Protein AF-A0AAU9CVX6-F1 (afdb_monomer)

Foldseek 3Di:
DADPVLLQVLLVVLLVVLVPDPLNVVLLVVLLVVLLVVLCQQCVLVPLLRPHQLLCQQFQLNSLQQSLLSLLLSLLLVLLVSLLVVQVVVVVCPVCLVVPPDLHALLSNLSSNLSNQLVNSLVSSVVSLVSSLVSQVVDPLGDHDVVSNVCSSPLQRRLSNLLSSLLSLLLCLVVVDSVVSSVVSVVLSCCLQPPVVVVDVLSNQSCFAEDQGQFPFFGGPCVVLSNLSSLLSNLQSQLSSLVSSLRDPDPNYDPVSNVVSNVSSVVSNVVSVVSVVVSVVVVVVLQVLLVQLLVLQVVFVPAQFKFWAAKEKEWEADAPQKIKIKIKTKIFRAGQDWHQKFKKFAAQFKAWPFKDKPNDGWDWDDRHRIIITGDPDTHHHRRMIMMITIIMGHFDFNHDFDFDPLDPTYTYTFGLFDTHLAKGKFAVVSRNDMDGGSDDNPQDFLADDQHFYFYKYKYQHPPQKDKDKDADWDDDPSIIIHGHPFGWSDMIMIIHNWDKDWADDPQAIEIETAHVPLPSDVVLQVVDDSHLLVVLLVVLQVVVCVVLVFHQPGRYAYEHEDAPRHDPPALSSQDGQSYGYAYRCNSSAPLSSLSSQLSVLCVVCVPDDSNVSSSVSSNSSSNSVQCVCPPVVHHHPLCSRDVTWEAEHDPVCSLQRLLVSLCSRCVLPQFDDCVCLVPPQWAGLLLVLLVVLLADFLQRLSVDSVNSVNNSSLSSLLSNFLLLVLCQQQPPVRSSVVVNVVSVVQTSHYDYPVVVQVCCCVPPVDHSVVVSVCNRPPSAFWFKFWDDKAKAWADDPNAIKIKIKTKIFTAFQDKGKKKKWFDDDPDDPDPDDPDDDGPRTDIHMAIDGHQWIKMAMDMDSDDGFKMWMARRNGLAVVRIAIDGPPDDHDDDHPDDGDHGMDTPGGDDDDPPPQKDKDWCPDPQKDKPDQDDPDDPVVVVVVVVPDPDPDQEGGDDLVDFDQGWGKYFDNLFDDGRTRIWIKGFADDQNMKMKGKDFDAAWAKKWKKFKAADDDDPPPPDDDDPDDFKWWWKWWQAPVGIDIAIGGHDPHGIDIDTSGIGTHHGTMTMMMTTSHIPDRMDIHTMMMIGGDD

Nearest PDB structures (foldseek):
  6iff-assembly2_B  TM=6.300E-01  e=2.694E-16  Deinococcus radiodurans R1 = ATCC 13939 = DSM 20539
  6koy-assembly1_A  TM=6.430E-01  e=2.455E-15  Deinococcus radiodurans R1 = ATCC 13939 = DSM 20539
  6ifg-assembly2_B  TM=6.006E-01  e=8.678E-16  Deinococcus radiodurans R1 = ATCC 13939 = DSM 20539
  6a8z-assembly1_A  TM=5.972E-01  e=2.351E-15  Deinococcus radiodurans R1 = ATCC 13939 = DSM 20539
  6kp0-assembly1_A  TM=5.920E-01  e=1.220E-14  Deinococcus radiodurans R1 = ATCC 13939 = DSM 20539

Secondary structure (DSSP, 8-state):
---HHHHHHHHHHHHHHHHH-HHHHHHHHHHHHHHHHHHHHHHTTT-TT--S-HHHHH-TTHHHHHHHHHHHHHHHHHHHHHHHHHHHHHHTTTTTTTTT--S--HHHHHHHHHHHHHHHHHHHHHHHHHHHHHHHHT-TTS---HHHHHHIIIIIIHHHHHHHHHHHHHHHHHH--HHHHHHHHHHHHHHHHHTGGGT-GGG-TT--SEE-PPBTTTB-SSHHHHHHHHHHHHHHHHHHHHHHHHH---TT--HHHHHHHHHHHHHHHHHHHHHHHHHHHHHHHHHHHHHHHHHHHHHTTTSPPEEEEEEEEEEEEETTTEEEEEEEEEEEE-SSS-BSSEEEE--TTEEEEEEEETTEE--EEEETTEEEE--SS-B-TT-EEEEEEEEEE-----S----EEEETTEEE--BS-EEETTEEEE-GGGT-S-EESS---SSS-S------BEEEEEEEPPTT-EEE-SSEEEEETTEEEEE-SS-BS---EEEESEEEEEEE-SS-EEEEEEETT---SGGG-TT--HHHHHHHHHHHHHHHHHHHT----SSEEEEEEE-TTB-SS-HHHHEETTEEEEEGGGTT-GGG-HHHHHHHHHHH-TTS-HHHHHHHHHHHHHHHHHHHHHHTSS--GGGGGTTTTEEEE-SS-TTHHHHHHHHHHHTTS-S--THHHHHH----HHHHHHHHHTTS-HHHHHH-TT-HHHHHHHHHHHHHHHHHHHHHHH-HHHHHHHHHHHHHHTTTEEEEHHHHHHHHHHHH----HHHHHHHHH------EEEEEEEEEEEEETTEEEEEEEEEEEE-SSS-EEEEEEEE-------SS-S----PPPEEEEEEE-TTEEEEEEEEESSPPSEEEEE--SSS-BSSEEEEE--S---S-TT-----EEEEEEE------TTEEEE-TTSTTEEEE---PPPPHHHHHHHTTTS-S--SEE---TTS--SS-EEEE-TTSS-SSB-EEEEE--BSS--EEEEEEEESS-EEEEEEEEEEE----S--S-----PPPEEEEEEEETTEEEEEEEEPPSSEEEEEEEEEEEE-SEEEEEEEEEEESSSSEEE--EEEEE--

InterPro domains:
  IPR033803 Golvesin/Xly, CBD-like [PF25275] (979-1087)

Mean predicted aligned error: 13.07 Å

Solvent-accessible surface area (backbone atoms only — not comparable to full-atom values): 58695 Å² total; per-residue (Å²): 133,84,44,69,69,54,17,52,51,46,13,57,52,47,32,54,53,51,67,67,30,67,67,51,50,53,49,54,50,51,49,45,51,51,53,49,53,49,50,38,54,38,60,15,75,86,38,91,46,48,76,17,43,53,47,48,48,58,30,53,24,36,50,41,42,54,51,42,25,56,46,41,60,53,44,53,56,54,41,50,57,56,43,43,53,65,60,56,70,62,66,79,34,82,90,42,58,82,81,62,70,63,99,60,41,48,57,25,52,50,53,4,49,49,50,16,53,52,53,51,51,52,50,48,52,51,50,49,51,49,56,50,49,46,59,40,56,72,36,92,89,44,66,71,54,67,66,42,45,52,50,28,43,62,64,56,41,44,24,39,54,41,21,52,46,12,47,33,40,32,46,37,62,72,65,73,35,59,70,61,39,49,53,52,54,51,49,49,52,50,42,36,74,76,50,37,49,83,78,37,70,75,55,37,63,48,50,55,54,60,39,82,59,42,29,96,76,70,40,53,91,57,58,66,57,56,50,32,56,36,42,27,40,36,28,40,8,55,17,26,44,27,40,30,42,50,62,59,92,59,99,56,65,57,69,68,60,35,51,49,26,46,54,51,18,51,52,28,40,48,49,14,51,49,29,45,48,51,52,56,48,54,54,48,49,34,53,47,47,31,49,51,50,46,50,50,10,60,76,38,65,85,54,63,46,53,40,43,56,35,39,39,37,40,39,34,52,40,78,89,26,28,41,39,36,46,36,40,36,35,37,28,28,70,25,98,52,70,30,55,50,51,48,24,25,33,30,63,46,43,44,76,77,47,49,30,43,84,91,38,81,53,61,69,49,78,55,74,40,35,38,37,34,44,54,100,62,59,39,43,52,75,36,71,48,50,39,36,41,31,34,36,38,43,81,63,70,46,63,89,74,56,72,41,72,78,45,104,70,31,20,32,70,37,45,82,69,44,63,42,67,72,32,34,43,45,45,58,90,57,22,82,57,81,40,66,39,54,57,84,37,99,80,66,65,58,55,72,88,77,39,44,19,40,51,38,42,36,40,31,58,48,92,86,45,43,76,48,59,57,54,54,79,48,78,54,97,74,36,36,36,27,40,46,97,61,35,32,59,65,69,46,42,39,35,27,51,54,44,80,48,74,32,71,52,97,77,40,33,44,34,39,38,37,46,74,90,58,80,85,56,65,87,70,42,77,78,57,53,62,61,63,52,31,58,51,52,48,57,49,46,52,56,45,24,70,73,48,77,40,65,75,80,60,66,44,40,35,39,35,59,37,53,64,42,56,48,83,89,46,38,74,72,36,45,50,60,50,34,39,51,40,34,40,74,32,34,88,38,83,63,54,46,53,68,22,46,52,38,54,50,45,71,73,45,74,85,60,53,73,56,57,50,35,51,52,44,50,49,54,37,55,50,37,65,62,46,57,22,55,76,72,74,59,41,54,75,60,39,54,50,34,71,48,32,39,44,54,43,34,90,90,51,20,50,47,37,56,11,48,54,39,21,54,75,37,65,80,49,80,70,76,72,69,60,53,53,76,77,62,19,45,71,51,67,62,38,54,38,29,60,48,42,70,78,36,27,51,55,58,46,68,69,34,78,89,45,57,89,47,49,67,50,39,40,30,52,52,24,40,51,53,54,41,49,51,23,50,74,65,33,58,74,57,35,51,56,50,51,50,50,58,52,63,77,34,56,44,33,74,46,50,49,70,58,52,48,55,46,36,34,73,78,71,66,46,79,58,65,71,56,56,54,46,62,35,65,46,66,66,57,15,32,57,34,80,76,49,76,48,42,38,43,39,71,56,95,91,42,68,35,30,33,43,39,37,31,40,28,22,73,27,78,32,57,35,51,37,35,41,34,45,32,55,79,88,78,71,96,63,95,78,70,101,74,71,88,73,78,77,52,56,62,48,53,45,83,45,55,33,37,24,23,36,36,40,28,47,72,33,77,61,72,61,49,34,39,36,40,25,37,64,70,21,61,27,31,52,28,64,40,77,45,76,60,87,74,76,68,61,67,67,79,80,68,82,86,61,77,50,79,45,81,75,46,63,54,71,83,83,84,55,86,70,54,49,72,45,41,61,87,37,90,40,36,52,73,50,70,78,82,74,86,74,52,74,74,56,51,63,53,56,64,74,77,49,90,88,81,63,83,59,41,32,65,40,85,94,64,58,45,96,39,80,42,38,23,61,37,81,61,40,55,65,68,40,52,11,39,28,33,34,28,43,54,52,90,43,79,35,38,41,36,42,43,46,77,38,91,62,62,46,44,28,38,33,30,39,43,35,74,27,80,78,79,78,88,70,85,71,76,89,67,84,79,73,82,37,31,44,35,35,36,44,43,42,73,93,48,71,50,82,38,79,43,79,54,45,91,60,43,50,48,80,40,79,69,49,73,43,53,37,60,61,38,82,38,42,39,35,40,36,25,32,46,73,30,92,54,39,73,49,35,32,42,35,38,33,68,57,132

Sequence (1091 aa):
MLSLRNILTISKYEFRVLYRGWFFRIFSLLVLIICTINSLGMTGVFDNSGNGYWPMIAMSGAVPYFSITLLNMIEVVMTVFLASDFLKRDKKLDTTVVIYARPMSNGDYVLGKLLSIVSLFSLFNLLALTVIGAIVGFNPYLTLDVRDYLISFFIFGIPPLLFVTGLSFVVMSMLKNQALTFVVLLAYGAVSVFYLYDFHPILDFTAFWHANMPSEIVGFIEFDKMLWMRAPYLSAGISFVLFTVALIDRPWQSRPLRMFCLTTGILGLGFGGFSAWKVLEGEKETKRLAKEIGQLKEQYADAPELSMSQCDLKLSQKAGGTIDVDAGLKLKNISGEVADTLVMRLNPALNIDSLWAKKQNVTFTRKGHLLLIVPEKPLSPEQSIIVKIRYSGGLADYGNHKTQDIWDMAKMERGRVFLKDNYALLLPKVNWYPQPGAGYSEFGGFGKERNFTWFTLNVTPLSGLTPISQGEMTEKDGVYKFVHEDPLPVISLAIGDYEMKSVKTEDLEYRLAVFKGHDTFTHYFDSLDSKAVGEKFDEVREKFE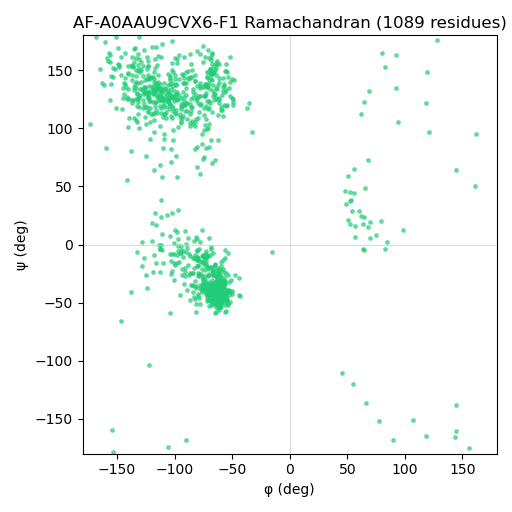SSSDRIYPYARFNLVEVPIQLSDREPEAAMQPEMFYYREKGAAYYFANIRSRFYWTKNRNKSQSPKDRQLDVLNQVAHSLVRWNDWNGRETIFKNYYSFSNYLKSDEWSFMDMAMESYLKNGKKAGGSDRHRWWGGGLSKEDRVNMALQHKSMAQIMEDTAQHGLLRDLVAAKGGYLFGLVSYKMGEERFENYLDSVLDENLFRQFDLEELKATLVKEEGIDIEPYLQALLDAKQLPAFELRNYEVFRFKEDDATRFQLVLTIANKENATGLVTVELGGHRRGRGRGGRGGGNDEPISKAFEILGNRMVRIGIVSDEKFSNVSINALISQNLPAKRLVNLDGKPDKRNSWKAFEGLEELGPYKPLDKHGELIVDNEDEGFHVEADSVSRGVLKAWVDDRQVKLDDKYSGLRIWSLPNRWRAFVNNDCYGNIVRSAEYTRPGYGEKRAVWEQDIPEEGYYEVFAFCHSVKKWWRRNKPKKREKETQTYAVGHSEGSDDVEVDMPKHGSEWRSLGVFYFEKGKAKVTLTNRTTANYVVADAIKWIKSD

Radius of gyration: 35.14 Å; Cα contacts (8 Å, |Δi|>4): 2063; chains: 1; bounding box: 115×66×96 Å

Structure (mmCIF, N/CA/C/O backbone):
data_AF-A0AAU9CVX6-F1
#
_entry.id   AF-A0AAU9CVX6-F1
#
loop_
_atom_site.group_PDB
_atom_site.id
_atom_site.type_symbol
_atom_site.label_atom_id
_atom_site.label_alt_id
_atom_site.label_comp_id
_atom_site.label_asym_id
_atom_site.label_entity_id
_atom_site.label_seq_id
_atom_site.pdbx_PDB_ins_code
_atom_site.Cartn_x
_atom_site.Cartn_y
_atom_site.Cartn_z
_atom_site.occupancy
_atom_site.B_iso_or_equiv
_atom_site.auth_seq_id
_atom_site.auth_comp_id
_atom_site.auth_asym_id
_atom_site.auth_atom_id
_atom_site.pdbx_PDB_model_num
ATOM 1 N N . MET A 1 1 ? 60.207 4.052 -9.687 1.00 63.53 1 MET A N 1
ATOM 2 C CA . MET A 1 1 ? 59.397 4.781 -8.688 1.00 63.53 1 MET A CA 1
ATOM 3 C C . MET A 1 1 ? 58.388 5.634 -9.434 1.00 63.53 1 MET A C 1
ATOM 5 O O . MET A 1 1 ? 58.735 6.107 -10.510 1.00 63.53 1 MET A O 1
ATOM 9 N N . LEU A 1 2 ? 57.166 5.772 -8.913 1.00 76.75 2 LEU A N 1
ATOM 10 C CA . LEU A 1 2 ? 56.167 6.681 -9.484 1.00 76.75 2 LEU A CA 1
ATOM 11 C C . LEU A 1 2 ? 56.602 8.128 -9.235 1.00 76.75 2 LEU A C 1
ATOM 13 O O . LEU A 1 2 ? 57.073 8.455 -8.147 1.00 76.75 2 LEU A O 1
ATOM 17 N N . SER A 1 3 ? 56.448 8.987 -10.234 1.00 85.31 3 SER A N 1
ATOM 18 C CA . SER A 1 3 ? 56.755 10.410 -10.147 1.00 85.31 3 SER A CA 1
ATOM 19 C C . SER A 1 3 ? 55.459 11.205 -10.170 1.00 85.31 3 SER A C 1
ATOM 21 O O . SER A 1 3 ? 54.808 11.335 -11.210 1.00 85.31 3 SER A O 1
ATOM 23 N N . LEU A 1 4 ? 55.110 11.805 -9.028 1.00 85.75 4 LEU A N 1
ATOM 24 C CA . LEU A 1 4 ? 53.939 12.679 -8.914 1.00 85.75 4 LEU A CA 1
ATOM 25 C C . LEU A 1 4 ? 53.998 13.828 -9.933 1.00 85.75 4 LEU A C 1
ATOM 27 O O . LEU A 1 4 ? 52.994 14.163 -10.559 1.00 85.75 4 LEU A O 1
ATOM 31 N N . ARG A 1 5 ? 55.196 14.380 -10.172 1.00 88.06 5 ARG A N 1
ATOM 32 C CA . ARG A 1 5 ? 55.419 15.414 -11.191 1.00 88.06 5 ARG A CA 1
ATOM 33 C C . ARG A 1 5 ? 55.059 14.912 -12.590 1.00 88.06 5 ARG A C 1
ATOM 35 O O . ARG A 1 5 ? 54.410 15.648 -13.333 1.00 88.06 5 ARG A O 1
ATOM 42 N N . ASN A 1 6 ? 55.442 13.684 -12.948 1.00 86.81 6 ASN A N 1
ATOM 43 C CA . ASN A 1 6 ? 55.115 13.100 -14.252 1.00 86.81 6 ASN A CA 1
ATOM 44 C C . ASN A 1 6 ? 53.607 12.854 -14.380 1.00 86.81 6 ASN A C 1
ATOM 46 O O . ASN A 1 6 ? 53.018 13.278 -15.372 1.00 86.81 6 ASN A O 1
ATOM 50 N N . ILE A 1 7 ? 52.977 12.260 -13.360 1.00 88.31 7 ILE A N 1
ATOM 51 C CA . ILE A 1 7 ? 51.528 11.995 -13.313 1.00 88.31 7 ILE A CA 1
ATOM 52 C C . ILE A 1 7 ? 50.727 13.288 -13.508 1.00 88.31 7 ILE A C 1
ATOM 54 O O . ILE A 1 7 ? 49.878 13.361 -14.396 1.00 88.31 7 ILE A O 1
ATOM 58 N N . LEU A 1 8 ? 51.028 14.334 -12.731 1.00 90.00 8 LEU A N 1
ATOM 59 C CA . LEU A 1 8 ? 50.338 15.626 -12.820 1.00 90.00 8 LEU A CA 1
ATOM 60 C C . LEU A 1 8 ? 50.590 16.326 -14.159 1.00 90.00 8 LEU A C 1
ATOM 62 O O . LEU A 1 8 ? 49.686 16.951 -14.711 1.00 90.00 8 LEU A O 1
ATOM 66 N N . THR A 1 9 ? 51.802 16.205 -14.710 1.00 89.31 9 THR A N 1
ATOM 67 C CA . THR A 1 9 ? 52.133 16.777 -16.022 1.00 89.31 9 THR A CA 1
ATOM 68 C C . THR A 1 9 ? 51.326 16.098 -17.127 1.00 89.31 9 THR A C 1
ATOM 70 O O . THR A 1 9 ? 50.695 16.786 -17.927 1.00 89.31 9 THR A O 1
ATOM 73 N N . ILE A 1 10 ? 51.297 14.761 -17.149 1.00 87.75 10 ILE A N 1
ATOM 74 C CA . ILE A 1 10 ? 50.514 13.972 -18.110 1.00 87.75 10 ILE A CA 1
ATOM 75 C C . ILE A 1 10 ? 49.033 14.313 -17.971 1.00 87.75 10 ILE A C 1
ATOM 77 O O . ILE A 1 10 ? 48.402 14.660 -18.967 1.00 87.75 10 ILE A O 1
ATOM 81 N N . SER A 1 11 ? 48.519 14.312 -16.738 1.00 91.25 11 SER A N 1
ATOM 82 C CA . SER A 1 11 ? 47.129 14.660 -16.451 1.00 91.25 11 SER A CA 1
ATOM 83 C C . SER A 1 11 ? 46.766 16.040 -16.997 1.00 91.25 11 SER A C 1
ATOM 85 O O . SER A 1 11 ? 45.792 16.182 -17.729 1.00 91.25 11 SER A O 1
ATOM 87 N N . LYS A 1 12 ? 47.600 17.058 -16.751 1.00 91.50 12 LYS A N 1
ATOM 88 C CA . LYS A 1 12 ? 47.372 18.429 -17.229 1.00 91.50 12 LYS A CA 1
ATOM 89 C C . LYS A 1 12 ? 47.331 18.533 -18.756 1.00 91.50 12 LYS A C 1
ATOM 91 O O . LYS A 1 12 ? 46.525 19.299 -19.290 1.00 91.50 12 LYS A O 1
ATOM 96 N N . TYR A 1 13 ? 48.206 17.819 -19.465 1.00 89.44 13 TYR A N 1
ATOM 97 C CA . TYR A 1 13 ? 48.207 17.827 -20.930 1.00 89.44 13 TYR A CA 1
ATOM 98 C C . TYR A 1 13 ? 47.004 17.077 -21.498 1.00 89.44 13 TYR A C 1
ATOM 100 O O . TYR A 1 13 ? 46.309 17.625 -22.352 1.00 89.44 13 TYR A O 1
ATOM 108 N N . GLU A 1 14 ? 46.720 15.878 -20.996 1.00 87.75 14 GLU A N 1
ATOM 109 C CA . GLU A 1 14 ? 45.597 15.061 -21.464 1.00 87.75 14 GLU A CA 1
ATOM 110 C C . GLU A 1 14 ? 44.253 15.711 -21.148 1.00 87.75 14 GLU A C 1
ATOM 112 O O . GLU A 1 14 ? 43.399 15.813 -22.025 1.00 87.75 14 GLU A O 1
ATOM 117 N N . PHE A 1 15 ? 44.104 16.301 -19.961 1.00 90.19 15 PHE A N 1
ATOM 118 C CA . PHE A 1 15 ? 42.931 17.089 -19.594 1.00 90.19 15 PHE A CA 1
ATOM 119 C C . PHE A 1 15 ? 42.669 18.201 -20.617 1.00 90.19 15 PHE A C 1
ATOM 121 O O . PHE A 1 15 ? 41.553 18.350 -21.107 1.00 90.19 15 PHE A O 1
ATOM 128 N N . ARG A 1 16 ? 43.704 18.968 -20.998 1.00 89.38 16 ARG A N 1
ATOM 129 C CA . ARG A 1 16 ? 43.570 20.038 -22.004 1.00 89.38 16 ARG A CA 1
ATOM 130 C C . ARG A 1 16 ? 43.191 19.496 -23.377 1.00 89.38 16 ARG A C 1
ATOM 132 O O . ARG A 1 16 ? 42.455 20.167 -24.096 1.00 89.38 16 ARG A O 1
ATOM 139 N N . VAL A 1 17 ? 43.709 18.332 -23.755 1.00 87.06 17 VAL A N 1
ATOM 140 C CA . VAL A 1 17 ? 43.406 17.690 -25.038 1.00 87.06 17 VAL A CA 1
ATOM 141 C C . VAL A 1 17 ? 41.956 17.211 -25.071 1.00 87.06 17 VAL A C 1
ATOM 143 O O . VAL A 1 17 ? 41.240 17.538 -26.016 1.00 87.06 17 VAL A O 1
ATOM 146 N N . LEU A 1 18 ? 41.505 16.506 -24.032 1.00 86.62 18 LEU A N 1
ATOM 147 C CA . LEU A 1 18 ? 40.127 16.030 -23.896 1.00 86.62 18 LEU A CA 1
ATOM 148 C C . LEU A 1 18 ? 39.142 17.206 -23.847 1.00 86.62 18 LEU A C 1
ATOM 150 O O . LEU A 1 18 ? 38.198 17.250 -24.632 1.00 86.62 18 LEU A O 1
ATOM 154 N N . TYR A 1 19 ? 39.428 18.221 -23.026 1.00 86.81 19 TYR A N 1
ATOM 155 C CA . TYR A 1 19 ? 38.614 19.433 -22.905 1.00 86.81 19 TYR A CA 1
ATOM 156 C C . TYR A 1 19 ? 38.515 20.239 -24.213 1.00 86.81 19 TYR A C 1
ATOM 158 O O . TYR A 1 19 ? 37.513 20.909 -24.466 1.00 86.81 19 TYR A O 1
ATOM 166 N N . ARG A 1 20 ? 39.554 20.215 -25.062 1.00 88.31 20 ARG A N 1
ATOM 167 C CA . ARG A 1 20 ? 39.544 20.869 -26.386 1.00 88.31 20 ARG A CA 1
ATOM 168 C C . ARG A 1 20 ? 38.849 20.042 -27.468 1.00 88.31 20 ARG A C 1
ATOM 170 O O . ARG A 1 20 ? 38.568 20.588 -28.532 1.00 88.31 20 ARG A O 1
ATOM 177 N N . GLY A 1 21 ? 38.569 18.765 -27.215 1.00 86.50 21 GLY A N 1
ATOM 178 C CA . GLY A 1 21 ? 37.898 17.888 -28.164 1.00 86.50 21 GLY A CA 1
ATOM 179 C C . GLY A 1 21 ? 36.467 18.345 -28.451 1.00 86.50 21 GLY A C 1
ATOM 180 O O . GLY A 1 21 ? 35.675 18.540 -27.530 1.00 86.50 21 GLY A O 1
ATOM 181 N N . TRP A 1 22 ? 36.118 18.467 -29.735 1.00 84.88 22 TRP A N 1
ATOM 182 C CA . TRP A 1 22 ? 34.755 18.803 -30.167 1.00 84.88 22 TRP A CA 1
ATOM 183 C C . TRP A 1 22 ? 33.716 17.815 -29.641 1.00 84.88 22 TRP A C 1
ATOM 185 O O . TRP A 1 22 ? 32.653 18.242 -29.207 1.00 84.88 22 TRP A O 1
ATOM 195 N N . PHE A 1 23 ? 34.052 16.521 -29.606 1.00 84.31 23 PHE A N 1
ATOM 196 C CA . PHE A 1 23 ? 33.192 15.487 -29.032 1.00 84.31 23 PHE A CA 1
ATOM 197 C C . PHE A 1 23 ? 32.815 15.816 -27.581 1.00 84.31 23 PHE A C 1
ATOM 199 O O . PHE A 1 23 ? 31.638 15.990 -27.292 1.00 84.31 23 PHE A O 1
ATOM 206 N N . PHE A 1 24 ? 33.797 16.004 -26.690 1.00 86.56 24 PHE A N 1
ATOM 207 C CA . PHE A 1 24 ? 33.518 16.326 -25.288 1.00 86.56 24 PHE A CA 1
ATOM 208 C C . PHE A 1 24 ? 32.727 17.632 -25.151 1.00 86.56 24 PHE A C 1
ATOM 210 O O . PHE A 1 24 ? 31.734 17.666 -24.445 1.00 86.56 24 PHE A O 1
ATOM 217 N N . ARG A 1 25 ? 33.100 18.704 -25.861 1.00 88.88 25 ARG A N 1
ATOM 218 C CA . ARG A 1 25 ? 32.401 19.998 -25.748 1.00 88.88 25 ARG A CA 1
ATOM 219 C C . ARG A 1 25 ? 30.940 19.938 -26.187 1.00 88.88 25 ARG A C 1
ATOM 221 O O . ARG A 1 25 ? 30.088 20.479 -25.490 1.00 88.88 25 ARG A O 1
ATOM 228 N N . ILE A 1 26 ? 30.659 19.304 -27.327 1.00 88.81 26 ILE A N 1
ATOM 229 C CA . ILE A 1 26 ? 29.296 19.187 -27.862 1.00 88.81 26 ILE A CA 1
ATOM 230 C C . ILE A 1 26 ? 28.453 18.301 -26.946 1.00 88.81 26 ILE A C 1
ATOM 232 O O . ILE A 1 26 ? 27.349 18.694 -26.580 1.00 88.81 26 ILE A O 1
ATOM 236 N N . PHE A 1 27 ? 28.979 17.141 -26.540 1.00 86.75 27 PHE A N 1
ATOM 237 C CA . PHE A 1 27 ? 28.255 16.229 -25.658 1.00 86.75 27 PHE A CA 1
ATOM 238 C C . PHE A 1 27 ? 28.036 16.834 -24.272 1.00 86.75 27 PHE A C 1
ATOM 240 O O . PHE A 1 27 ? 26.902 16.858 -23.817 1.00 86.75 27 PHE A O 1
ATOM 247 N N . SER A 1 28 ? 29.058 17.402 -23.631 1.00 89.00 28 SER A N 1
ATOM 248 C CA . SER A 1 28 ? 28.912 18.039 -22.317 1.00 89.00 28 SER A CA 1
ATOM 249 C C . SER A 1 28 ? 27.938 19.219 -22.353 1.00 89.00 28 SER A C 1
ATOM 251 O O . SER A 1 28 ? 27.161 19.386 -21.419 1.00 89.00 28 SER A O 1
ATOM 253 N N . LEU A 1 29 ? 27.912 20.009 -23.436 1.00 90.88 29 LEU A N 1
ATOM 254 C CA . LEU A 1 29 ? 26.910 21.065 -23.614 1.00 90.88 29 LEU A CA 1
ATOM 255 C C . LEU A 1 29 ? 25.497 20.486 -23.768 1.00 90.88 29 LEU A C 1
ATOM 257 O O . LEU A 1 29 ? 24.576 20.958 -23.110 1.00 90.88 29 LEU A O 1
ATOM 261 N N . LEU A 1 30 ? 25.324 19.460 -24.606 1.00 90.25 30 LEU A N 1
ATOM 262 C CA . LEU A 1 30 ? 24.041 18.780 -24.795 1.00 90.25 30 LEU A CA 1
ATOM 263 C C . LEU A 1 30 ? 23.529 18.185 -23.476 1.00 90.25 30 LEU A C 1
ATOM 265 O O . LEU A 1 30 ? 22.370 18.382 -23.127 1.00 90.25 30 LEU A O 1
ATOM 269 N N . VAL A 1 31 ? 24.393 17.494 -22.732 1.00 89.62 31 VAL A N 1
ATOM 270 C CA . VAL A 1 31 ? 24.065 16.889 -21.436 1.00 89.62 31 VAL A CA 1
ATOM 271 C C . VAL A 1 31 ? 23.696 17.955 -20.423 1.00 89.62 31 VAL A C 1
ATOM 273 O O . VAL A 1 31 ? 22.668 17.823 -19.768 1.00 89.62 31 VAL A O 1
ATOM 276 N N . LEU A 1 32 ? 24.469 19.041 -20.341 1.00 91.44 32 LEU A N 1
ATOM 277 C CA . LEU A 1 32 ? 24.143 20.155 -19.461 1.00 91.44 32 LEU A CA 1
ATOM 278 C C . LEU A 1 32 ? 22.769 20.741 -19.811 1.00 91.44 32 LEU A C 1
ATOM 280 O O . LEU A 1 32 ? 21.951 20.909 -18.919 1.00 91.44 32 LEU A O 1
ATOM 284 N N . ILE A 1 33 ? 22.468 20.957 -21.098 1.00 90.81 33 ILE A N 1
ATOM 285 C CA . ILE A 1 33 ? 21.148 21.424 -21.552 1.00 90.81 33 ILE A CA 1
ATOM 286 C C . ILE A 1 33 ? 20.044 20.438 -21.152 1.00 90.81 33 ILE A C 1
ATOM 288 O O . ILE A 1 33 ? 19.022 20.867 -20.623 1.00 90.81 33 ILE A O 1
ATOM 292 N N . ILE A 1 34 ? 20.233 19.133 -21.371 1.00 87.88 34 ILE A N 1
ATOM 293 C CA . ILE A 1 34 ? 19.244 18.103 -21.019 1.00 87.88 34 ILE A CA 1
ATOM 294 C C . ILE A 1 34 ? 18.996 18.088 -19.508 1.00 87.88 34 ILE A C 1
ATOM 296 O O . ILE A 1 34 ? 17.842 18.155 -19.090 1.00 87.88 34 ILE A O 1
ATOM 300 N N . CYS A 1 35 ? 20.050 18.049 -18.690 1.00 86.69 35 CYS A N 1
ATOM 301 C CA . CYS A 1 35 ? 19.950 18.068 -17.230 1.00 86.69 35 CYS A CA 1
ATOM 302 C C . CYS A 1 35 ? 19.308 19.364 -16.724 1.00 86.69 35 CYS A C 1
ATOM 304 O O . CYS A 1 35 ? 18.447 19.323 -15.851 1.00 86.69 35 CYS A O 1
ATOM 306 N N . THR A 1 36 ? 19.667 20.512 -17.302 1.00 88.38 36 THR A N 1
ATOM 307 C CA . THR A 1 36 ? 19.084 21.812 -16.963 1.00 88.38 36 THR A CA 1
ATOM 308 C C . THR A 1 36 ? 17.601 21.879 -17.332 1.00 88.38 36 THR A C 1
ATOM 310 O O . THR A 1 36 ? 16.793 22.243 -16.485 1.00 88.38 36 THR A O 1
ATOM 313 N N . ILE A 1 37 ? 17.203 21.481 -18.547 1.00 86.12 37 ILE A N 1
ATOM 314 C CA . ILE A 1 37 ? 15.789 21.444 -18.964 1.00 86.12 37 ILE A CA 1
ATOM 315 C C . ILE A 1 37 ? 14.995 20.469 -18.092 1.00 86.12 37 ILE A C 1
ATOM 317 O O . ILE A 1 37 ? 13.891 20.793 -17.659 1.00 86.12 37 ILE A O 1
ATOM 321 N N . ASN A 1 38 ? 15.553 19.288 -17.820 1.00 83.06 38 ASN A N 1
ATOM 322 C CA . ASN A 1 38 ? 14.924 18.290 -16.968 1.00 83.06 38 ASN A CA 1
ATOM 323 C C . ASN A 1 38 ? 14.727 18.827 -15.541 1.00 83.06 38 ASN A C 1
ATOM 325 O O . ASN A 1 38 ? 13.607 18.790 -15.040 1.00 83.06 38 ASN A O 1
ATOM 329 N N . SER A 1 39 ? 15.759 19.432 -14.945 1.00 83.69 39 SER A N 1
ATOM 330 C CA . SER A 1 39 ? 15.686 20.075 -13.629 1.00 83.69 39 SER A CA 1
ATOM 331 C C . SER A 1 39 ? 14.660 21.213 -13.595 1.00 83.69 39 SER A C 1
ATOM 333 O O . SER A 1 39 ? 13.842 21.272 -12.678 1.00 83.69 39 SER A O 1
ATOM 335 N N . LEU A 1 40 ? 14.621 22.073 -14.618 1.00 83.06 40 LEU A N 1
ATOM 336 C CA . LEU A 1 40 ? 13.646 23.165 -14.730 1.00 83.06 40 LEU A CA 1
ATOM 337 C C . LEU A 1 40 ? 12.207 22.647 -14.869 1.00 83.06 40 LEU A C 1
ATOM 339 O O . LEU A 1 40 ? 11.287 23.223 -14.289 1.00 83.06 40 LEU A O 1
ATOM 343 N N . GLY A 1 41 ? 12.012 21.545 -15.599 1.00 78.50 41 GLY A N 1
ATOM 344 C CA . GLY A 1 41 ? 10.726 20.858 -15.706 1.00 78.50 41 GLY A CA 1
ATOM 345 C C . GLY A 1 41 ? 10.294 20.209 -14.389 1.00 78.50 41 GLY A C 1
ATOM 346 O O . GLY A 1 41 ? 9.147 20.364 -13.979 1.00 78.50 41 GLY A O 1
ATOM 347 N N . MET A 1 42 ? 11.214 19.538 -13.690 1.00 76.50 42 MET A N 1
ATOM 348 C CA . MET A 1 42 ? 10.949 18.905 -12.393 1.00 76.50 42 MET A CA 1
ATOM 349 C C . MET A 1 42 ? 10.599 19.922 -11.309 1.00 76.50 42 MET A C 1
ATOM 351 O O . MET A 1 42 ? 9.631 19.733 -10.580 1.00 76.50 42 MET A O 1
ATOM 355 N N . THR A 1 43 ? 11.358 21.013 -11.229 1.00 73.56 43 THR A N 1
ATOM 356 C CA . THR A 1 43 ? 11.170 22.083 -10.235 1.00 73.56 43 THR A CA 1
ATOM 357 C C . THR A 1 43 ? 10.041 23.049 -10.596 1.00 73.56 43 THR A C 1
ATOM 359 O O . THR A 1 43 ? 9.622 23.849 -9.760 1.00 73.56 43 THR A O 1
ATOM 362 N N . GLY A 1 44 ? 9.527 22.991 -11.830 1.00 71.56 44 GLY A N 1
ATOM 363 C CA . GLY A 1 44 ? 8.457 23.866 -12.304 1.00 71.56 44 GLY A CA 1
ATOM 364 C C . GLY A 1 44 ? 8.852 25.345 -12.357 1.00 71.56 44 GLY A C 1
ATOM 365 O O . GLY A 1 44 ? 7.977 26.200 -12.301 1.00 71.56 44 GLY A O 1
ATOM 366 N N . VAL A 1 45 ? 10.146 25.671 -12.456 1.00 67.81 45 VAL A N 1
ATOM 367 C CA . VAL A 1 45 ? 10.660 27.056 -12.373 1.00 67.81 45 VAL A CA 1
ATOM 368 C C . VAL A 1 45 ? 10.097 27.970 -13.469 1.00 67.81 45 VAL A C 1
ATOM 370 O O . VAL A 1 45 ? 9.894 29.157 -13.230 1.00 67.81 45 VAL A O 1
ATOM 373 N N . PHE A 1 46 ? 9.784 27.432 -14.651 1.00 57.88 46 PHE A N 1
ATOM 374 C CA . PHE A 1 46 ? 9.151 28.200 -15.735 1.00 57.88 46 PHE A CA 1
ATOM 375 C C . PHE A 1 46 ? 7.626 28.232 -15.678 1.00 57.88 46 PHE A C 1
ATOM 377 O O . PHE A 1 46 ? 7.000 28.948 -16.461 1.00 57.88 46 PHE A O 1
ATOM 384 N N . ASP A 1 47 ? 7.022 27.456 -14.783 1.00 59.59 47 ASP A N 1
ATOM 385 C CA . ASP A 1 47 ? 5.581 27.369 -14.670 1.00 59.59 47 ASP A CA 1
ATOM 386 C C . ASP A 1 47 ? 5.123 27.975 -13.342 1.00 59.59 47 ASP A C 1
ATOM 388 O O . ASP A 1 47 ? 5.164 27.352 -12.279 1.00 59.59 47 ASP A O 1
ATOM 392 N N . ASN A 1 48 ? 4.601 29.204 -13.415 1.00 61.12 48 ASN A N 1
ATOM 393 C CA . ASN A 1 48 ? 3.929 29.848 -12.284 1.00 61.12 48 ASN A CA 1
ATOM 394 C C . ASN A 1 48 ? 2.761 29.004 -11.735 1.00 61.12 48 ASN A C 1
ATOM 396 O O . ASN A 1 48 ? 2.261 29.315 -10.653 1.00 61.12 48 ASN A O 1
ATOM 400 N N . SER A 1 49 ? 2.341 27.946 -12.446 1.00 61.72 49 SER A N 1
ATOM 401 C CA . SER A 1 49 ? 1.337 26.990 -11.996 1.00 61.72 49 SER A CA 1
ATOM 402 C C . SER A 1 49 ? 1.747 26.053 -10.874 1.00 61.72 49 SER A C 1
ATOM 404 O O . SER A 1 49 ? 0.888 25.343 -10.352 1.00 61.72 49 SER A O 1
ATOM 406 N N . GLY A 1 50 ? 3.029 26.011 -10.498 1.00 60.00 50 GLY A N 1
ATOM 407 C CA . GLY A 1 50 ? 3.506 25.060 -9.494 1.00 60.00 50 GLY A CA 1
ATOM 408 C C . GLY A 1 50 ? 3.354 23.593 -9.926 1.00 60.00 50 GLY A C 1
ATOM 409 O O . GLY A 1 50 ? 3.402 22.714 -9.072 1.00 60.00 50 GLY A O 1
ATOM 410 N N . ASN A 1 51 ? 3.175 23.321 -11.227 1.00 64.19 51 ASN A N 1
ATOM 411 C CA . ASN A 1 51 ? 3.066 21.981 -11.827 1.00 64.19 51 ASN A CA 1
ATOM 412 C C . ASN A 1 51 ? 4.366 21.169 -11.825 1.00 64.19 51 ASN A C 1
ATOM 414 O O . ASN A 1 51 ? 4.409 20.090 -12.423 1.00 64.19 51 ASN A O 1
ATOM 418 N N . GLY A 1 52 ? 5.427 21.670 -11.194 1.00 66.62 52 GLY A N 1
ATOM 419 C CA . GLY A 1 52 ? 6.603 20.852 -10.973 1.00 66.62 52 GLY A CA 1
ATOM 420 C C . GLY A 1 52 ? 6.223 19.569 -10.233 1.00 66.62 52 GLY A C 1
ATOM 421 O O . GLY A 1 52 ? 5.183 19.467 -9.568 1.00 66.62 52 GLY A O 1
ATOM 422 N N . TYR A 1 53 ? 7.044 18.547 -10.408 1.00 75.00 53 TYR A N 1
ATOM 423 C CA . TYR A 1 53 ? 6.746 17.236 -9.877 1.00 75.00 53 TYR A CA 1
ATOM 424 C C . TYR A 1 53 ? 6.900 17.257 -8.358 1.00 75.00 53 TYR A C 1
ATOM 426 O O . TYR A 1 53 ? 8.017 17.193 -7.850 1.00 75.00 53 TYR A O 1
ATOM 434 N N . TRP A 1 54 ? 5.770 17.386 -7.647 1.00 76.56 54 TRP A N 1
ATOM 435 C CA . TRP A 1 54 ? 5.732 17.651 -6.202 1.00 76.56 54 TRP A CA 1
ATOM 436 C C . TRP A 1 54 ? 6.732 16.830 -5.391 1.00 76.56 54 TRP A C 1
ATOM 438 O O . TRP A 1 54 ? 7.430 17.420 -4.578 1.00 76.56 54 TRP A O 1
ATOM 448 N N . PRO A 1 55 ? 6.907 15.521 -5.624 1.00 73.69 55 PRO A N 1
ATOM 449 C CA . PRO A 1 55 ? 7.745 14.748 -4.715 1.00 73.69 55 PRO A CA 1
ATOM 450 C C . PRO A 1 55 ? 9.247 14.929 -4.988 1.00 73.69 55 PRO A C 1
ATOM 452 O O . PRO A 1 55 ? 10.050 14.697 -4.093 1.00 73.69 55 PRO A O 1
ATOM 455 N N . MET A 1 56 ? 9.630 15.429 -6.173 1.00 76.19 56 MET A N 1
ATOM 456 C CA . MET A 1 56 ? 10.993 15.926 -6.428 1.00 76.19 56 MET A CA 1
ATOM 457 C C . MET A 1 56 ? 11.229 17.304 -5.804 1.00 76.19 56 MET A C 1
ATOM 459 O O . MET A 1 56 ? 12.361 17.645 -5.497 1.00 76.19 56 MET A O 1
ATOM 463 N N . ILE A 1 57 ? 10.173 18.105 -5.651 1.00 76.75 57 ILE A N 1
ATOM 464 C CA . ILE A 1 57 ? 10.225 19.441 -5.044 1.00 76.75 57 ILE A CA 1
ATOM 465 C C . ILE A 1 57 ? 10.253 19.357 -3.520 1.00 76.75 57 ILE A C 1
ATOM 467 O O . ILE A 1 57 ? 11.005 20.077 -2.875 1.00 76.75 57 ILE A O 1
ATOM 471 N N . ALA A 1 58 ? 9.409 18.499 -2.955 1.00 77.94 58 ALA A N 1
ATOM 472 C CA . ALA A 1 58 ? 9.223 18.375 -1.523 1.00 77.94 58 ALA A CA 1
ATOM 473 C C . ALA A 1 58 ? 10.485 17.845 -0.828 1.00 77.94 58 ALA A C 1
ATOM 475 O O . ALA A 1 58 ? 10.755 18.238 0.299 1.00 77.94 58 ALA A O 1
ATOM 476 N N . MET A 1 59 ? 11.252 16.976 -1.493 1.00 82.44 59 MET A N 1
ATOM 477 C CA . MET A 1 59 ? 12.445 16.339 -0.934 1.00 82.44 59 MET A CA 1
ATOM 478 C C . MET A 1 59 ? 13.718 17.022 -1.449 1.00 82.44 59 MET A C 1
ATOM 480 O O . MET A 1 59 ? 14.030 16.905 -2.639 1.00 82.44 59 MET A O 1
ATOM 484 N N . SER A 1 60 ? 14.496 17.658 -0.566 1.00 80.69 60 SER A N 1
ATOM 485 C CA . SER A 1 60 ? 15.762 18.328 -0.928 1.00 80.69 60 SER A CA 1
ATOM 486 C C . SER A 1 60 ? 16.731 17.422 -1.699 1.00 80.69 60 SER A C 1
ATOM 488 O O . SER A 1 60 ? 17.343 17.842 -2.685 1.00 80.69 60 SER A O 1
ATOM 490 N N . GLY A 1 61 ? 16.828 16.152 -1.295 1.00 83.00 61 GLY A N 1
ATOM 491 C CA . GLY A 1 61 ? 17.759 15.180 -1.863 1.00 83.00 61 GLY A CA 1
ATOM 492 C C . GLY A 1 61 ? 17.314 14.538 -3.179 1.00 83.00 61 GLY A C 1
ATOM 493 O O . GLY A 1 61 ? 18.119 13.876 -3.837 1.00 83.00 61 GLY A O 1
ATOM 494 N N . ALA A 1 62 ? 16.063 14.727 -3.608 1.00 83.38 62 ALA A N 1
ATOM 495 C CA . ALA A 1 62 ? 15.534 14.052 -4.792 1.00 83.38 62 ALA A CA 1
ATOM 496 C C . ALA A 1 62 ? 16.118 14.605 -6.102 1.00 83.38 62 ALA A C 1
ATOM 498 O O . ALA A 1 62 ? 16.561 13.834 -6.957 1.00 83.38 62 ALA A O 1
ATOM 499 N N . VAL A 1 63 ? 16.180 15.935 -6.241 1.00 85.31 63 VAL A N 1
ATOM 500 C CA . VAL A 1 63 ? 16.756 16.610 -7.417 1.00 85.31 63 VAL A CA 1
ATOM 501 C C . VAL A 1 63 ? 18.240 16.274 -7.626 1.00 85.31 63 VAL A C 1
ATOM 503 O O . VAL A 1 63 ? 18.574 15.842 -8.736 1.00 85.31 63 VAL A O 1
ATOM 506 N N . PRO A 1 64 ? 19.151 16.431 -6.639 1.00 88.12 64 PRO A N 1
ATOM 507 C CA . PRO A 1 64 ? 20.566 16.114 -6.842 1.00 88.12 64 PRO A CA 1
ATOM 508 C C . PRO A 1 64 ? 20.796 14.628 -7.137 1.00 88.12 64 PRO A C 1
ATOM 510 O O . PRO A 1 64 ? 21.591 14.306 -8.023 1.00 88.12 64 PRO A O 1
ATOM 513 N N . TYR A 1 65 ? 20.057 13.730 -6.478 1.00 86.75 65 TYR A N 1
ATOM 514 C CA . TYR A 1 65 ? 20.144 12.292 -6.723 1.00 86.75 65 TYR A CA 1
ATOM 515 C C . TYR A 1 65 ? 19.689 11.909 -8.142 1.00 86.75 65 TYR A C 1
ATOM 517 O O . TYR A 1 65 ? 20.396 11.212 -8.875 1.00 86.75 65 TYR A O 1
ATOM 525 N N . PHE A 1 66 ? 18.522 12.389 -8.577 1.00 84.56 66 PHE A N 1
ATOM 526 C CA . PHE A 1 66 ? 18.036 12.113 -9.931 1.00 84.56 66 PHE A CA 1
ATOM 527 C C . PHE A 1 66 ? 18.975 12.699 -10.996 1.00 84.56 66 PHE A C 1
ATOM 529 O O . PHE A 1 66 ? 19.259 12.082 -12.021 1.00 84.56 66 PHE A O 1
ATOM 536 N N . SER A 1 67 ? 19.518 13.884 -10.727 1.00 86.81 67 SER A N 1
ATOM 537 C CA . SER A 1 67 ? 20.443 14.547 -11.641 1.00 86.81 67 SER A CA 1
ATOM 538 C C . SER A 1 67 ? 21.746 13.765 -11.804 1.00 86.81 67 SER A C 1
ATOM 540 O O . SER A 1 67 ? 22.177 13.548 -12.935 1.00 86.81 67 SER A O 1
ATOM 542 N N . ILE A 1 68 ? 22.361 13.299 -10.707 1.00 89.69 68 ILE A N 1
ATOM 543 C CA . ILE A 1 68 ? 23.619 12.539 -10.788 1.00 89.69 68 ILE A CA 1
ATOM 544 C C . ILE A 1 68 ? 23.423 11.160 -11.426 1.00 89.69 68 ILE A C 1
ATOM 546 O O . ILE A 1 68 ? 24.284 10.699 -12.166 1.00 89.69 68 ILE A O 1
ATOM 550 N N . THR A 1 69 ? 22.277 10.515 -11.212 1.00 86.75 69 THR A N 1
ATOM 551 C CA . THR A 1 69 ? 21.977 9.214 -11.832 1.00 86.75 69 THR A CA 1
ATOM 552 C C . THR A 1 69 ? 21.755 9.338 -13.340 1.00 86.75 69 THR A C 1
ATOM 554 O O . THR A 1 69 ? 22.281 8.524 -14.101 1.00 86.75 69 THR A O 1
ATOM 557 N N . LEU A 1 70 ? 21.077 10.397 -13.798 1.00 86.38 70 LEU A N 1
ATOM 558 C CA . LEU A 1 70 ? 20.968 10.714 -15.224 1.00 86.38 70 LEU A CA 1
ATOM 559 C C . LEU A 1 70 ? 22.341 11.021 -15.844 1.00 86.38 70 LEU A C 1
ATOM 561 O O . LEU A 1 70 ? 22.640 10.550 -16.944 1.00 86.38 70 LEU A O 1
ATOM 565 N N . LEU A 1 71 ? 23.188 11.775 -15.131 1.00 89.75 71 LEU A N 1
ATOM 566 C CA . LEU A 1 71 ? 24.564 12.046 -15.551 1.00 89.75 71 LEU A CA 1
ATOM 567 C C . LEU A 1 71 ? 25.353 10.742 -15.695 1.00 89.75 71 LEU A C 1
ATOM 569 O O . LEU A 1 71 ? 25.897 10.501 -16.769 1.00 89.75 71 LEU A O 1
ATOM 573 N N . ASN A 1 72 ? 25.317 9.855 -14.695 1.00 90.69 72 ASN A N 1
ATOM 574 C CA . ASN A 1 72 ? 25.997 8.558 -14.729 1.00 90.69 72 ASN A CA 1
ATOM 575 C C . ASN A 1 72 ? 25.636 7.738 -15.978 1.00 90.69 72 ASN A C 1
ATOM 577 O O . ASN A 1 72 ? 26.521 7.168 -16.615 1.00 90.69 72 ASN A O 1
ATOM 581 N N . MET A 1 73 ? 24.357 7.692 -16.372 1.00 86.12 73 MET A N 1
ATOM 582 C CA . MET A 1 73 ? 23.927 6.957 -17.571 1.00 86.12 73 MET A CA 1
ATOM 583 C C . MET A 1 73 ? 24.592 7.480 -18.847 1.00 86.12 73 MET A C 1
ATOM 585 O O . MET A 1 73 ? 25.019 6.701 -19.701 1.00 86.12 73 MET A O 1
ATOM 589 N N . ILE A 1 74 ? 24.682 8.803 -18.989 1.00 86.25 74 ILE A N 1
ATOM 590 C CA . ILE A 1 74 ? 25.266 9.423 -20.180 1.00 86.25 74 ILE A CA 1
ATOM 591 C C . ILE A 1 74 ? 26.799 9.367 -20.119 1.00 86.25 74 ILE A C 1
ATOM 593 O O . ILE A 1 74 ? 27.465 9.151 -21.138 1.00 86.25 74 ILE A O 1
ATOM 597 N N . GLU A 1 75 ? 27.369 9.487 -18.922 1.00 86.69 75 GLU A N 1
ATOM 598 C CA . GLU A 1 75 ? 28.801 9.355 -18.673 1.00 86.69 75 GLU A CA 1
ATOM 599 C C . GLU A 1 75 ? 29.326 7.968 -19.014 1.00 86.69 75 GLU A C 1
ATOM 601 O O . GLU A 1 75 ? 30.451 7.881 -19.503 1.00 86.69 75 GLU A O 1
ATOM 606 N N . VAL A 1 76 ? 28.531 6.900 -18.868 1.00 87.75 76 VAL A N 1
ATOM 607 C CA . VAL A 1 76 ? 28.915 5.561 -19.348 1.00 87.75 76 VAL A CA 1
ATOM 608 C C . VAL A 1 76 ? 29.269 5.616 -20.832 1.00 87.75 76 VAL A C 1
ATOM 610 O O . VAL A 1 76 ? 30.354 5.190 -21.228 1.00 87.75 76 VAL A O 1
ATOM 613 N N . VAL A 1 77 ? 28.398 6.206 -21.655 1.00 87.25 77 VAL A N 1
ATOM 614 C CA . VAL A 1 77 ? 28.624 6.327 -23.101 1.00 87.25 77 VAL A CA 1
ATOM 615 C C . VAL A 1 77 ? 29.854 7.196 -23.373 1.00 87.25 77 VAL A C 1
ATOM 617 O O . VAL A 1 77 ? 30.768 6.769 -24.080 1.00 87.25 77 VAL A O 1
ATOM 620 N N . MET A 1 78 ? 29.927 8.392 -22.779 1.00 86.00 78 MET A N 1
ATOM 621 C CA . MET A 1 78 ? 31.037 9.325 -23.019 1.00 86.00 78 MET A CA 1
ATOM 622 C C . MET A 1 78 ? 32.396 8.768 -22.576 1.00 86.00 78 MET A C 1
ATOM 624 O O . MET A 1 78 ? 33.389 8.901 -23.297 1.00 86.00 78 MET A O 1
ATOM 628 N N . THR A 1 79 ? 32.442 8.127 -21.411 1.00 83.94 79 THR A N 1
ATOM 629 C CA . THR A 1 79 ? 33.658 7.536 -20.846 1.00 83.94 79 THR A CA 1
ATOM 630 C C . THR A 1 79 ? 34.153 6.407 -21.721 1.00 83.94 79 THR A C 1
ATOM 632 O O . THR A 1 79 ? 35.334 6.387 -22.044 1.00 83.94 79 THR A O 1
ATOM 635 N N . VAL A 1 80 ? 33.264 5.523 -22.184 1.00 83.94 80 VAL A N 1
ATOM 636 C CA . VAL A 1 80 ? 33.628 4.437 -23.102 1.00 83.94 80 VAL A CA 1
ATOM 637 C C . VAL A 1 80 ? 34.287 4.997 -24.367 1.00 83.94 80 VAL A C 1
ATOM 639 O O . VAL A 1 80 ? 35.371 4.534 -24.736 1.00 83.94 80 VAL A O 1
ATOM 642 N N . PHE A 1 81 ? 33.709 6.045 -24.975 1.00 82.75 81 PHE A N 1
ATOM 643 C CA . PHE A 1 81 ? 34.267 6.724 -26.155 1.00 82.75 81 PHE A CA 1
ATOM 644 C C . PHE A 1 81 ? 35.661 7.321 -25.912 1.00 82.75 81 PHE A C 1
ATOM 646 O O . PHE A 1 81 ? 36.591 7.042 -26.677 1.00 82.75 81 PHE A O 1
ATOM 653 N N . LEU A 1 82 ? 35.834 8.102 -24.842 1.00 79.00 82 LEU A N 1
ATOM 654 C CA . LEU A 1 82 ? 37.101 8.781 -24.540 1.00 79.00 82 LEU A CA 1
ATOM 655 C C . LEU A 1 82 ? 38.182 7.812 -24.044 1.00 79.00 82 LEU A C 1
ATOM 657 O O . LEU A 1 82 ? 39.344 7.925 -24.436 1.00 79.00 82 LEU A O 1
ATOM 661 N N . ALA A 1 83 ? 37.802 6.821 -23.237 1.00 70.00 83 ALA A N 1
ATOM 662 C CA . ALA A 1 83 ? 38.707 5.808 -22.712 1.00 70.00 83 ALA A CA 1
ATOM 663 C C . ALA A 1 83 ? 39.164 4.805 -23.778 1.00 70.00 83 ALA A C 1
ATOM 665 O O . ALA A 1 83 ? 40.198 4.180 -23.586 1.00 70.00 83 ALA A O 1
ATOM 666 N N . SER A 1 84 ? 38.469 4.666 -24.913 1.00 66.06 84 SER A N 1
ATOM 667 C CA . SER A 1 84 ? 38.948 3.821 -26.024 1.00 66.06 84 SER A CA 1
ATOM 668 C C . SER A 1 84 ? 39.754 4.600 -27.072 1.00 66.06 84 SER A C 1
ATOM 670 O O . SER A 1 84 ? 40.564 4.008 -27.789 1.00 66.06 84 SER A O 1
ATOM 672 N N . ASP A 1 85 ? 39.604 5.932 -27.145 1.00 68.12 85 ASP A N 1
ATOM 673 C CA . ASP A 1 85 ? 40.514 6.800 -27.921 1.00 68.12 85 ASP A CA 1
ATOM 674 C C . ASP A 1 85 ? 41.952 6.783 -27.340 1.00 68.12 85 ASP A C 1
ATOM 676 O O . ASP A 1 85 ? 42.927 7.084 -28.033 1.00 68.12 85 ASP A O 1
ATOM 680 N N . PHE A 1 86 ? 42.085 6.314 -26.090 1.00 63.84 86 PHE A N 1
ATOM 681 C CA . PHE A 1 86 ? 43.312 6.011 -25.342 1.00 63.84 86 PHE A CA 1
ATOM 682 C C . PHE A 1 86 ? 44.398 5.258 -26.127 1.00 63.84 86 PHE A C 1
ATOM 684 O O . PHE A 1 86 ? 45.566 5.619 -25.999 1.00 63.84 86 PHE A O 1
ATOM 691 N N . LEU A 1 87 ? 44.041 4.232 -26.914 1.00 55.22 87 LEU A N 1
ATOM 692 C CA . LEU A 1 87 ? 45.002 3.303 -27.546 1.00 55.22 87 LEU A CA 1
ATOM 693 C C . LEU A 1 87 ? 45.111 3.468 -29.071 1.00 55.22 87 LEU A C 1
ATOM 695 O O . LEU A 1 87 ? 46.077 3.009 -29.682 1.00 55.22 87 LEU A O 1
ATOM 699 N N . LYS A 1 88 ? 44.152 4.150 -29.709 1.00 56.41 88 LYS A N 1
ATOM 700 C CA . LYS A 1 88 ? 44.193 4.398 -31.159 1.00 56.41 88 LYS A CA 1
ATOM 701 C C . LYS A 1 88 ? 45.234 5.453 -31.532 1.00 56.41 88 LYS A C 1
ATOM 703 O O . LYS A 1 88 ? 45.888 5.321 -32.565 1.00 56.41 88 LYS A O 1
ATOM 708 N N . ARG A 1 89 ? 45.394 6.489 -30.698 1.00 58.00 89 ARG A N 1
ATOM 709 C CA . ARG A 1 89 ? 46.370 7.568 -30.934 1.00 58.00 89 ARG A CA 1
ATOM 710 C C . ARG A 1 89 ? 47.817 7.066 -30.914 1.00 58.00 89 ARG A C 1
ATOM 712 O O . ARG A 1 89 ? 48.634 7.607 -31.648 1.00 58.00 89 ARG A O 1
ATOM 719 N N . ASP A 1 90 ? 48.086 5.983 -30.184 1.00 54.03 90 ASP A N 1
ATOM 720 C CA . ASP A 1 90 ? 49.421 5.382 -30.081 1.00 54.03 90 ASP A CA 1
ATOM 721 C C . ASP A 1 90 ? 49.715 4.360 -31.209 1.00 54.03 90 ASP A C 1
ATOM 723 O O . ASP A 1 90 ? 50.870 4.210 -31.595 1.00 54.03 90 ASP A O 1
ATOM 727 N N . LYS A 1 91 ? 48.699 3.729 -31.835 1.00 51.34 91 LYS A N 1
ATOM 728 C CA . LYS A 1 91 ? 48.885 2.821 -32.999 1.00 51.34 91 LYS A CA 1
ATOM 729 C C . LYS A 1 91 ? 49.226 3.530 -34.320 1.00 51.34 91 LYS A C 1
ATOM 731 O O . LYS A 1 91 ? 49.705 2.889 -35.244 1.00 51.34 91 LYS A O 1
ATOM 736 N N . LYS A 1 92 ? 48.992 4.842 -34.449 1.00 47.34 92 LYS A N 1
ATOM 737 C CA . LYS A 1 92 ? 49.375 5.613 -35.656 1.00 47.34 92 LYS A CA 1
ATOM 738 C C . LYS A 1 92 ? 50.859 6.026 -35.683 1.00 47.34 92 LYS A C 1
ATOM 740 O O . LYS A 1 92 ? 51.257 6.752 -36.587 1.00 47.34 92 LYS A O 1
ATOM 745 N N . LEU A 1 93 ? 51.663 5.581 -34.713 1.00 48.31 93 LEU A N 1
ATOM 746 C CA . LEU A 1 93 ? 53.055 6.000 -34.502 1.00 48.31 93 LEU A CA 1
ATOM 747 C C . LEU A 1 93 ? 54.068 4.848 -34.662 1.00 48.31 93 LEU A C 1
ATOM 749 O O . LEU A 1 93 ? 55.142 4.916 -34.067 1.00 48.31 93 LEU A O 1
ATOM 753 N N . ASP A 1 94 ? 53.769 3.806 -35.450 1.00 50.38 94 ASP A N 1
ATOM 754 C CA . ASP A 1 94 ? 54.642 2.618 -35.590 1.00 50.38 94 ASP A CA 1
ATOM 755 C C . ASP A 1 94 ? 56.072 2.937 -36.085 1.00 50.38 94 ASP A C 1
ATOM 757 O O . ASP A 1 94 ? 57.006 2.202 -35.782 1.00 50.38 94 ASP A O 1
ATOM 761 N N . THR A 1 95 ? 56.307 4.080 -36.737 1.00 51.50 95 THR A N 1
ATOM 762 C CA . THR A 1 95 ? 57.658 4.556 -37.111 1.00 51.50 95 THR A CA 1
ATOM 763 C C . THR A 1 95 ? 58.269 5.570 -36.131 1.00 51.50 95 THR A C 1
ATOM 765 O O . THR A 1 95 ? 59.428 5.948 -36.272 1.00 51.50 95 THR A O 1
ATOM 768 N N . THR A 1 96 ? 57.527 6.016 -35.112 1.00 48.53 96 THR A N 1
ATOM 769 C CA . THR A 1 96 ? 57.919 7.082 -34.162 1.00 48.53 96 THR A CA 1
ATOM 770 C C . THR A 1 96 ? 58.164 6.569 -32.736 1.00 48.53 96 THR A C 1
ATOM 772 O O . THR A 1 96 ? 58.539 7.349 -31.858 1.00 48.53 96 THR A O 1
ATOM 775 N N . VAL A 1 97 ? 58.006 5.262 -32.486 1.00 52.41 97 VAL A N 1
ATOM 776 C CA . VAL A 1 97 ? 58.195 4.616 -31.167 1.00 52.41 97 VAL A CA 1
ATOM 777 C C . VAL A 1 97 ? 59.601 4.858 -30.589 1.00 52.41 97 VAL A C 1
ATOM 779 O O . VAL A 1 97 ? 59.751 5.007 -29.378 1.00 52.41 97 VAL A O 1
ATOM 782 N N . VAL A 1 98 ? 60.616 4.996 -31.450 1.00 53.03 98 VAL A N 1
ATOM 783 C CA . VAL A 1 98 ? 62.006 5.317 -31.066 1.00 53.03 98 VAL A CA 1
ATOM 784 C C . VAL A 1 98 ? 62.171 6.788 -30.645 1.00 53.03 98 VAL A C 1
ATOM 786 O O . VAL A 1 98 ? 62.951 7.089 -29.748 1.00 53.03 98 VAL A O 1
ATOM 789 N N . ILE A 1 99 ? 61.394 7.708 -31.229 1.00 45.34 99 ILE A N 1
ATOM 790 C CA . ILE A 1 99 ? 61.457 9.156 -30.945 1.00 45.34 99 ILE A CA 1
ATOM 791 C C . ILE A 1 99 ? 60.614 9.518 -29.702 1.00 45.34 99 ILE A C 1
ATOM 793 O O . ILE A 1 99 ? 60.901 10.489 -29.005 1.00 45.34 99 ILE A O 1
ATOM 797 N N . TYR A 1 100 ? 59.605 8.706 -29.360 1.00 45.69 100 TYR A N 1
ATOM 798 C CA . TYR A 1 100 ? 58.741 8.878 -28.181 1.00 45.69 100 TYR A CA 1
ATOM 799 C C . TYR A 1 100 ? 59.084 7.953 -26.996 1.00 45.69 100 TYR A C 1
ATOM 801 O O . TYR A 1 100 ? 58.217 7.678 -26.156 1.00 45.69 100 TYR A O 1
ATOM 809 N N . ALA A 1 101 ? 60.342 7.519 -26.859 1.00 54.97 101 ALA A N 1
ATOM 810 C CA . ALA A 1 101 ? 60.852 6.864 -25.649 1.00 54.97 101 ALA A CA 1
ATOM 811 C C . ALA A 1 101 ? 60.910 7.863 -24.471 1.00 54.97 101 ALA A C 1
ATOM 813 O O . ALA A 1 101 ? 61.967 8.325 -24.053 1.00 54.97 101 ALA A O 1
ATOM 814 N N . ARG A 1 102 ? 59.745 8.264 -23.951 1.00 59.41 102 ARG A N 1
ATOM 815 C CA . ARG A 1 102 ? 59.652 9.161 -22.794 1.00 59.41 102 ARG A CA 1
ATOM 816 C C . ARG A 1 102 ? 60.075 8.400 -21.526 1.00 59.41 102 ARG A C 1
ATOM 818 O O . ARG A 1 102 ? 59.579 7.291 -21.327 1.00 59.41 102 ARG A O 1
ATOM 825 N N . PRO A 1 103 ? 60.899 8.990 -20.639 1.00 66.94 103 PRO A N 1
ATOM 826 C CA . PRO A 1 103 ? 61.382 8.362 -19.406 1.00 66.94 103 PRO A CA 1
ATOM 827 C C . PRO A 1 103 ? 60.297 8.375 -18.312 1.00 66.94 103 PRO A C 1
ATOM 829 O O . PRO A 1 103 ? 60.440 9.008 -17.268 1.00 66.94 103 PRO A O 1
ATOM 832 N N . MET A 1 104 ? 59.157 7.735 -18.573 1.00 75.19 104 MET A N 1
ATOM 833 C CA . MET A 1 104 ? 58.020 7.661 -17.652 1.00 75.19 104 MET A CA 1
ATOM 834 C C . MET A 1 104 ? 57.533 6.220 -17.532 1.00 75.19 104 MET A C 1
ATOM 836 O O . MET A 1 104 ? 57.475 5.495 -18.525 1.00 75.19 104 MET A O 1
ATOM 840 N N . SER A 1 105 ? 57.188 5.804 -16.314 1.00 79.94 105 SER A N 1
ATOM 841 C CA . SER A 1 105 ? 56.717 4.441 -16.070 1.00 79.94 105 SER A CA 1
ATOM 842 C C . SER A 1 105 ? 55.290 4.230 -16.591 1.00 79.94 105 SER A C 1
ATOM 844 O O . SER A 1 105 ? 54.522 5.182 -16.760 1.00 79.94 105 SER A O 1
ATOM 846 N N . ASN A 1 106 ? 54.896 2.968 -16.786 1.00 81.19 106 ASN A N 1
ATOM 847 C CA . ASN A 1 106 ? 53.511 2.618 -17.136 1.00 81.19 106 ASN A CA 1
ATOM 848 C C . ASN A 1 106 ? 52.513 3.125 -16.088 1.00 81.19 106 ASN A C 1
ATOM 850 O O . ASN A 1 106 ? 51.430 3.584 -16.445 1.00 81.19 106 ASN A O 1
ATOM 854 N N . GLY A 1 107 ? 52.904 3.107 -14.811 1.00 83.69 107 GLY A N 1
ATOM 855 C CA . GLY A 1 107 ? 52.099 3.654 -13.725 1.00 83.69 107 GLY A CA 1
ATOM 856 C C . GLY A 1 107 ? 51.919 5.168 -13.835 1.00 83.69 107 GLY A C 1
ATOM 857 O O . GLY A 1 107 ? 50.787 5.637 -13.757 1.00 83.69 107 GLY A O 1
ATOM 858 N N . ASP A 1 108 ? 52.992 5.924 -14.109 1.00 86.31 108 ASP A N 1
ATOM 859 C CA . ASP A 1 108 ? 52.899 7.383 -14.285 1.00 86.31 108 ASP A CA 1
ATOM 860 C C . ASP A 1 108 ? 51.942 7.754 -15.423 1.00 86.31 108 ASP A C 1
ATOM 862 O O . ASP A 1 108 ? 51.156 8.698 -15.324 1.00 86.31 108 ASP A O 1
ATOM 866 N N . TYR A 1 109 ? 52.003 6.982 -16.508 1.00 82.88 109 TYR A N 1
ATOM 867 C CA . TYR A 1 109 ? 51.198 7.196 -17.701 1.00 82.88 109 TYR A CA 1
ATOM 868 C C . TYR A 1 109 ? 49.714 6.896 -17.485 1.00 82.88 109 TYR A C 1
ATOM 870 O O . TYR A 1 109 ? 48.871 7.751 -17.764 1.00 82.88 109 TYR A O 1
ATOM 878 N N . VAL A 1 110 ? 49.386 5.705 -16.972 1.00 86.94 110 VAL A N 1
ATOM 879 C CA . VAL A 1 110 ? 47.991 5.292 -16.750 1.00 86.94 110 VAL A CA 1
ATOM 880 C C . VAL A 1 110 ? 47.340 6.140 -15.665 1.00 86.94 110 VAL A C 1
ATOM 882 O O . VAL A 1 110 ? 46.226 6.611 -15.870 1.00 86.94 110 VAL A O 1
ATOM 885 N N . LEU A 1 111 ? 48.031 6.394 -14.546 1.00 89.31 111 LEU A N 1
ATOM 886 C CA . LEU A 1 111 ? 47.493 7.228 -13.468 1.00 89.31 111 LEU A CA 1
ATOM 887 C C . LEU A 1 111 ? 47.320 8.681 -13.913 1.00 89.31 111 LEU A C 1
ATOM 889 O O . LEU A 1 111 ? 46.312 9.295 -13.577 1.00 89.31 111 LEU A O 1
ATOM 893 N N . GLY A 1 112 ? 48.249 9.224 -14.710 1.00 89.06 112 GLY A N 1
ATOM 894 C CA . GLY A 1 112 ? 48.107 10.561 -15.289 1.00 89.06 112 GLY A CA 1
ATOM 895 C C . GLY A 1 112 ? 46.874 10.674 -16.189 1.00 89.06 112 GLY A C 1
ATOM 896 O O . GLY A 1 112 ? 46.112 11.632 -16.077 1.00 89.06 112 GLY A O 1
ATOM 897 N N . LYS A 1 113 ? 46.624 9.670 -17.038 1.00 86.25 113 LYS A N 1
ATOM 898 C CA . LYS A 1 113 ? 45.436 9.632 -17.903 1.00 86.25 113 LYS A CA 1
ATOM 899 C C . LYS A 1 113 ? 44.141 9.403 -17.130 1.00 86.25 113 LYS A C 1
ATOM 901 O O . LYS A 1 113 ? 43.176 10.126 -17.372 1.00 86.25 113 LYS A O 1
ATOM 906 N N . LEU A 1 114 ? 44.122 8.466 -16.183 1.00 90.69 114 LEU A N 1
ATOM 907 C CA . LEU A 1 114 ? 42.983 8.262 -15.287 1.00 90.69 114 LEU A CA 1
ATOM 908 C C . LEU A 1 114 ? 42.615 9.572 -14.594 1.00 90.69 114 LEU A C 1
ATOM 910 O O . LEU A 1 114 ? 41.469 9.997 -14.672 1.00 90.69 114 LEU A O 1
ATOM 914 N N . LEU A 1 115 ? 43.600 10.227 -13.971 1.00 91.69 115 LEU A N 1
ATOM 915 C CA . LEU A 1 115 ? 43.390 11.487 -13.273 1.00 91.69 115 LEU A CA 1
ATOM 916 C C . LEU A 1 115 ? 42.828 12.548 -14.224 1.00 91.69 115 LEU A C 1
ATOM 918 O O . LEU A 1 115 ? 41.922 13.267 -13.836 1.00 91.69 115 LEU A O 1
ATOM 922 N N . SER A 1 116 ? 43.283 12.610 -15.480 1.00 90.75 116 SER A N 1
ATOM 923 C CA . SER A 1 116 ? 42.719 13.557 -16.450 1.00 90.75 116 SER A CA 1
ATOM 924 C C . SER A 1 116 ? 41.243 13.305 -16.772 1.00 90.75 116 SER A C 1
ATOM 926 O O . SER A 1 116 ? 40.468 14.258 -16.777 1.00 90.75 116 SER A O 1
ATOM 928 N N . ILE A 1 117 ? 40.846 12.046 -17.005 1.00 89.75 117 ILE A N 1
ATOM 929 C CA . ILE A 1 117 ? 39.460 11.672 -17.331 1.00 89.75 117 ILE A CA 1
ATOM 930 C C . ILE A 1 117 ? 38.568 11.893 -16.110 1.00 89.75 117 ILE A C 1
ATOM 932 O O . ILE A 1 117 ? 37.563 12.591 -16.202 1.00 89.75 117 ILE A O 1
ATOM 936 N N . VAL A 1 118 ? 38.975 11.359 -14.956 1.00 91.12 118 VAL A N 1
ATOM 937 C CA . VAL A 1 118 ? 38.221 11.470 -13.705 1.00 91.12 118 VAL A CA 1
ATOM 938 C C . VAL A 1 118 ? 38.096 12.931 -13.287 1.00 91.12 118 VAL A C 1
ATOM 940 O O . VAL A 1 118 ? 36.997 13.369 -12.993 1.00 91.12 118 VAL A O 1
ATOM 943 N N . SER A 1 119 ? 39.168 13.731 -13.318 1.00 91.69 119 SER A N 1
ATOM 944 C CA . SER A 1 119 ? 39.073 15.160 -12.988 1.00 91.69 119 SER A CA 1
ATOM 945 C C . SER A 1 119 ? 38.199 15.941 -13.971 1.00 91.69 119 SER A C 1
ATOM 947 O O . SER A 1 119 ? 37.518 16.871 -13.549 1.00 91.69 119 SER A O 1
ATOM 949 N N . LEU A 1 120 ? 38.196 15.585 -15.261 1.00 92.00 120 LEU A N 1
ATOM 950 C CA . LEU A 1 120 ? 37.356 16.239 -16.266 1.00 92.00 120 LEU A CA 1
ATOM 951 C C . LEU A 1 120 ? 35.866 15.973 -16.029 1.00 92.00 120 LEU A C 1
ATOM 953 O O . LEU A 1 120 ? 35.088 16.925 -15.986 1.00 92.00 120 LEU A O 1
ATOM 957 N N . PHE A 1 121 ? 35.484 14.710 -15.838 1.00 92.19 121 PHE A N 1
ATOM 958 C CA . PHE A 1 121 ? 34.098 14.337 -15.549 1.00 92.19 121 PHE A CA 1
ATOM 959 C C . PHE A 1 121 ? 33.660 14.781 -14.153 1.00 92.19 121 PHE A C 1
ATOM 961 O O . PHE A 1 121 ? 32.587 15.346 -14.011 1.00 92.19 121 PHE A O 1
ATOM 968 N N . SER A 1 122 ? 34.520 14.685 -13.136 1.00 92.94 122 SER A N 1
ATOM 969 C CA . SER A 1 122 ? 34.232 15.231 -11.804 1.00 92.94 122 SER A CA 1
ATOM 970 C C . SER A 1 122 ? 33.975 16.738 -11.832 1.00 92.94 122 SER A C 1
ATOM 972 O O . SER A 1 122 ? 33.037 17.207 -11.193 1.00 92.94 122 SER A O 1
ATOM 974 N N . LEU A 1 123 ? 34.769 17.509 -12.587 1.00 93.12 123 LEU A N 1
ATOM 975 C CA . LEU A 1 123 ? 34.533 18.945 -12.756 1.00 93.12 123 LEU A CA 1
ATOM 976 C C . LEU A 1 123 ? 33.220 19.213 -13.501 1.00 93.12 123 LEU A C 1
ATOM 978 O O . LEU A 1 123 ? 32.498 20.140 -13.145 1.00 93.12 123 LEU A O 1
ATOM 982 N N . PHE A 1 124 ? 32.907 18.408 -14.517 1.00 92.62 124 PHE A N 1
ATOM 983 C CA . PHE A 1 124 ? 31.647 18.505 -15.246 1.0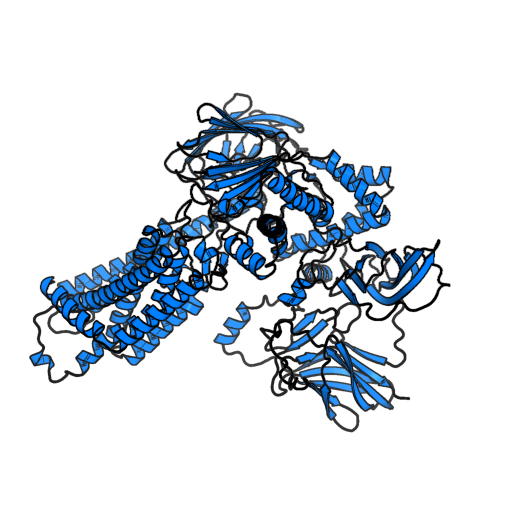0 92.62 124 PHE A CA 1
ATOM 984 C C . PHE A 1 124 ? 30.437 18.185 -14.356 1.00 92.62 124 PHE A C 1
ATOM 986 O O . PHE A 1 124 ? 29.491 18.966 -14.333 1.00 92.62 124 PHE A O 1
ATOM 993 N N . ASN A 1 125 ? 30.497 17.114 -13.564 1.00 93.75 125 ASN A N 1
ATOM 994 C CA . ASN A 1 125 ? 29.457 16.736 -12.610 1.00 93.75 125 ASN A CA 1
ATOM 995 C C . ASN A 1 125 ? 29.255 17.807 -11.540 1.00 93.75 125 ASN A C 1
ATOM 997 O O . ASN A 1 125 ? 28.118 18.183 -11.268 1.00 93.75 125 ASN A O 1
ATOM 1001 N N . LEU A 1 126 ? 30.337 18.367 -10.988 1.00 93.75 126 LEU A N 1
ATOM 1002 C CA . LEU A 1 126 ? 30.245 19.500 -10.065 1.00 93.75 126 LEU A CA 1
ATOM 1003 C C . LEU A 1 126 ? 29.619 20.722 -10.735 1.00 93.75 126 LEU A C 1
ATOM 1005 O O . LEU A 1 126 ? 28.761 21.356 -10.131 1.00 93.75 126 LEU A O 1
ATOM 1009 N N . LEU A 1 127 ? 29.996 21.044 -11.975 1.00 93.62 127 LEU A N 1
ATOM 1010 C CA . LEU A 1 127 ? 29.401 22.156 -12.718 1.00 93.62 127 LEU A CA 1
ATOM 1011 C C . LEU A 1 127 ? 27.900 21.933 -12.939 1.00 93.62 127 LEU A C 1
ATOM 1013 O O . LEU A 1 127 ? 27.109 22.830 -12.660 1.00 93.62 127 LEU A O 1
ATOM 1017 N N . ALA A 1 128 ? 27.505 20.747 -13.401 1.00 93.06 128 ALA A N 1
ATOM 1018 C CA . ALA A 1 128 ? 26.110 20.395 -13.634 1.00 93.06 128 ALA A CA 1
ATOM 1019 C C . ALA A 1 128 ? 25.292 20.471 -12.337 1.00 93.06 128 ALA A C 1
ATOM 1021 O O . ALA A 1 128 ? 24.272 21.156 -12.296 1.00 93.06 128 ALA A O 1
ATOM 1022 N N . LEU A 1 129 ? 25.781 19.860 -11.254 1.00 93.00 129 LEU A N 1
ATOM 1023 C CA . LEU A 1 129 ? 25.161 19.935 -9.931 1.00 93.00 129 LEU A CA 1
ATOM 1024 C C . LEU A 1 129 ? 25.114 21.370 -9.387 1.00 93.00 129 LEU A C 1
ATOM 1026 O O . LEU A 1 129 ? 24.124 21.737 -8.768 1.00 93.00 129 LEU A O 1
ATOM 1030 N N . THR A 1 130 ? 26.121 22.205 -9.657 1.00 93.25 130 THR A N 1
ATOM 1031 C CA . THR A 1 130 ? 26.115 23.627 -9.265 1.00 93.25 130 THR A CA 1
ATOM 1032 C C . THR A 1 130 ? 25.040 24.406 -10.016 1.00 93.25 130 THR A C 1
ATOM 1034 O O . THR A 1 130 ? 24.305 25.175 -9.406 1.00 93.25 130 THR A O 1
ATOM 1037 N N . VAL A 1 131 ? 24.905 24.194 -11.330 1.00 92.25 131 VAL A N 1
ATOM 1038 C CA . VAL A 1 131 ? 23.854 24.829 -12.143 1.00 92.25 131 VAL A CA 1
ATOM 1039 C C . VAL A 1 131 ? 22.469 24.410 -11.649 1.00 92.25 131 VAL A C 1
ATOM 1041 O O . VAL A 1 131 ? 21.588 25.251 -11.499 1.00 92.25 131 VAL A O 1
ATOM 1044 N N . ILE A 1 132 ? 22.288 23.126 -11.348 1.00 90.12 132 ILE A N 1
ATOM 1045 C CA . ILE A 1 132 ? 21.037 22.574 -10.817 1.00 90.12 132 ILE A CA 1
ATOM 1046 C C . ILE A 1 132 ? 20.743 23.126 -9.418 1.00 90.12 132 ILE A C 1
ATOM 1048 O O . ILE A 1 132 ? 19.635 23.591 -9.163 1.00 90.12 132 ILE A O 1
ATOM 1052 N N . GLY A 1 133 ? 21.745 23.167 -8.541 1.00 90.25 133 GLY A N 1
ATOM 1053 C CA . GLY A 1 133 ? 21.636 23.765 -7.213 1.00 90.25 133 GLY A CA 1
ATOM 1054 C C . GLY A 1 133 ? 21.304 25.254 -7.268 1.00 90.25 133 GLY A C 1
ATOM 1055 O O . GLY A 1 133 ? 20.487 25.719 -6.482 1.00 90.25 133 GLY A O 1
ATOM 1056 N N . ALA A 1 134 ? 21.848 25.995 -8.237 1.00 89.44 134 ALA A N 1
ATOM 1057 C CA . ALA A 1 134 ? 21.482 27.389 -8.468 1.00 89.44 134 ALA A CA 1
ATOM 1058 C C . ALA A 1 134 ? 20.014 27.522 -8.904 1.00 89.44 134 ALA A C 1
ATOM 1060 O O . ALA A 1 134 ? 19.301 28.361 -8.367 1.00 89.44 134 ALA A O 1
ATOM 1061 N N . ILE A 1 135 ? 19.534 26.672 -9.821 1.00 85.75 135 ILE A N 1
ATOM 1062 C CA . ILE A 1 135 ? 18.118 26.642 -10.237 1.00 85.75 135 ILE A CA 1
ATOM 1063 C C . ILE A 1 135 ? 17.198 26.399 -9.034 1.00 85.75 135 ILE A C 1
ATOM 1065 O O . ILE A 1 135 ? 16.180 27.076 -8.899 1.00 85.75 135 ILE A O 1
ATOM 1069 N N . VAL A 1 136 ? 17.572 25.466 -8.153 1.00 85.06 136 VAL A N 1
ATOM 1070 C CA . VAL A 1 136 ? 16.836 25.185 -6.915 1.00 85.06 136 VAL A CA 1
ATOM 1071 C C . VAL A 1 136 ? 16.896 26.380 -5.960 1.00 85.06 136 VAL A C 1
ATOM 1073 O O . VAL A 1 136 ? 15.856 26.841 -5.508 1.00 85.06 136 VAL A O 1
ATOM 1076 N N . GLY A 1 137 ? 18.084 26.935 -5.710 1.00 83.81 137 GLY A N 1
ATOM 1077 C CA . GLY A 1 137 ? 18.290 28.050 -4.781 1.00 83.81 137 GLY A CA 1
ATOM 1078 C C . GLY A 1 137 ? 17.676 29.383 -5.225 1.00 83.81 137 GLY A C 1
ATOM 1079 O O . GLY A 1 137 ? 17.328 30.200 -4.379 1.00 83.81 137 GLY A O 1
ATOM 1080 N N . PHE A 1 138 ? 17.493 29.615 -6.530 1.00 82.06 138 PHE A N 1
ATOM 1081 C CA . PHE A 1 138 ? 16.766 30.788 -7.037 1.00 82.06 138 PHE A CA 1
ATOM 1082 C C . PHE A 1 138 ? 15.249 30.687 -6.847 1.00 82.06 138 PHE A C 1
ATOM 1084 O O . PHE A 1 138 ? 14.544 31.685 -7.010 1.00 82.06 138 PHE A O 1
ATOM 1091 N N . ASN A 1 139 ? 14.729 29.504 -6.523 1.00 74.69 139 ASN A N 1
ATOM 1092 C CA . ASN A 1 139 ? 13.315 29.305 -6.270 1.00 74.69 139 ASN A CA 1
ATOM 1093 C C . ASN A 1 139 ? 13.044 29.469 -4.764 1.00 74.69 139 ASN A C 1
ATOM 1095 O O . ASN A 1 139 ? 13.417 28.592 -3.988 1.00 74.69 139 ASN A O 1
ATOM 1099 N N . PRO A 1 140 ? 12.353 30.539 -4.327 1.00 72.56 140 PRO A N 1
ATOM 1100 C CA . PRO A 1 140 ? 12.136 30.814 -2.902 1.00 72.56 140 PRO A CA 1
ATOM 1101 C C . PRO A 1 140 ? 11.246 29.774 -2.203 1.00 72.56 140 PRO A C 1
ATOM 1103 O O . PRO A 1 140 ? 11.073 29.827 -0.992 1.00 72.56 140 PRO A O 1
ATOM 1106 N N . TYR A 1 141 ? 10.661 28.846 -2.963 1.00 68.38 141 TYR A N 1
ATOM 1107 C CA . TYR A 1 141 ? 9.793 27.785 -2.463 1.00 68.38 141 TYR A CA 1
ATOM 1108 C C . TYR A 1 141 ? 10.499 26.425 -2.344 1.00 68.38 141 TYR A C 1
ATOM 1110 O O . TYR A 1 141 ? 9.834 25.444 -2.020 1.00 68.38 141 TYR A O 1
ATOM 1118 N N . LEU A 1 142 ? 11.797 26.338 -2.658 1.00 73.94 142 LEU A N 1
ATOM 1119 C CA . LEU A 1 142 ? 12.574 25.098 -2.591 1.00 73.94 142 LEU A CA 1
ATOM 1120 C C . LEU A 1 142 ? 13.655 25.179 -1.515 1.00 73.94 142 LEU A C 1
ATOM 1122 O O . LEU A 1 142 ? 14.268 26.225 -1.308 1.00 73.94 142 LEU A O 1
ATOM 1126 N N . THR A 1 143 ? 13.924 24.047 -0.870 1.00 76.12 143 THR A N 1
ATOM 1127 C CA . THR A 1 143 ? 15.023 23.896 0.082 1.00 76.12 143 THR A CA 1
ATOM 1128 C C . THR A 1 143 ? 16.270 23.393 -0.643 1.00 76.12 143 THR A C 1
ATOM 1130 O O . THR A 1 143 ? 16.272 22.333 -1.270 1.00 76.12 143 THR A O 1
ATOM 1133 N N . LEU A 1 144 ? 17.352 24.175 -0.583 1.00 85.00 144 LEU A N 1
ATOM 1134 C CA . LEU A 1 144 ? 18.663 23.762 -1.077 1.00 85.00 144 LEU A CA 1
ATOM 1135 C C . LEU A 1 144 ? 19.499 23.230 0.089 1.00 85.00 144 LEU A C 1
ATOM 1137 O O . LEU A 1 144 ? 20.086 24.018 0.830 1.00 85.00 144 LEU A O 1
ATOM 1141 N N . ASP A 1 145 ? 19.604 21.907 0.215 1.00 86.44 145 ASP A N 1
ATOM 1142 C CA . ASP A 1 145 ? 20.581 21.288 1.115 1.00 86.44 145 ASP A CA 1
ATOM 1143 C C . ASP A 1 145 ? 21.861 20.928 0.348 1.00 86.44 145 ASP A C 1
ATOM 1145 O O . ASP A 1 145 ? 21.914 19.969 -0.422 1.00 86.44 145 ASP A O 1
ATOM 1149 N N . VAL A 1 146 ? 22.930 21.695 0.573 1.00 88.88 146 VAL A N 1
ATOM 1150 C CA . VAL A 1 146 ? 24.244 21.471 -0.052 1.00 88.88 146 VAL A CA 1
ATOM 1151 C C . VAL A 1 146 ? 24.816 20.092 0.301 1.00 88.88 146 VAL A C 1
ATOM 1153 O O . VAL A 1 146 ? 25.535 19.497 -0.510 1.00 88.88 146 VAL A O 1
ATOM 1156 N N . ARG A 1 147 ? 24.487 19.548 1.479 1.00 89.31 147 ARG A N 1
ATOM 1157 C CA . ARG A 1 147 ? 24.939 18.223 1.914 1.00 89.31 147 ARG A CA 1
ATOM 1158 C C . ARG A 1 147 ? 24.481 17.137 0.944 1.00 89.31 147 ARG A C 1
ATOM 1160 O O . ARG A 1 147 ? 25.290 16.281 0.585 1.00 89.31 147 ARG A O 1
ATOM 1167 N N . ASP A 1 148 ? 23.241 17.200 0.468 1.00 88.19 148 ASP A N 1
ATOM 1168 C CA . ASP A 1 148 ? 22.674 16.198 -0.440 1.00 88.19 148 ASP A CA 1
ATOM 1169 C C . ASP A 1 148 ? 23.367 16.196 -1.807 1.00 88.19 148 ASP A C 1
ATOM 1171 O O . ASP A 1 148 ? 23.586 15.136 -2.400 1.00 88.19 148 ASP A O 1
ATOM 1175 N N . TYR A 1 149 ? 23.790 17.367 -2.287 1.00 91.12 149 TYR A N 1
ATOM 1176 C CA . TYR A 1 149 ? 24.561 17.502 -3.525 1.00 91.12 149 TYR A CA 1
ATOM 1177 C C . TYR A 1 149 ? 25.960 16.898 -3.379 1.00 91.12 149 TYR A C 1
ATOM 1179 O O . TYR A 1 149 ? 26.425 16.187 -4.273 1.00 91.12 149 TYR A O 1
ATOM 1187 N N . LEU A 1 150 ? 26.621 17.130 -2.239 1.00 91.75 150 LEU A N 1
ATOM 1188 C CA . LEU A 1 150 ? 27.935 16.552 -1.950 1.00 91.75 150 LEU A CA 1
ATOM 1189 C C . LEU A 1 150 ? 27.862 15.031 -1.796 1.00 91.75 150 LEU A C 1
ATOM 1191 O O . LEU A 1 150 ? 28.671 14.319 -2.392 1.00 91.75 150 LEU A O 1
ATOM 1195 N N . ILE A 1 151 ? 26.879 14.523 -1.048 1.00 89.19 151 ILE A N 1
ATOM 1196 C CA . ILE A 1 151 ? 26.645 13.081 -0.906 1.00 89.19 151 ILE A CA 1
ATOM 1197 C C . ILE A 1 151 ? 26.374 12.459 -2.278 1.00 89.19 151 ILE A C 1
ATOM 1199 O O . ILE A 1 151 ? 26.996 11.453 -2.626 1.00 89.19 151 ILE A O 1
ATOM 1203 N N . SER A 1 152 ? 25.520 13.096 -3.084 1.00 89.69 152 SER A N 1
ATOM 1204 C CA . SER A 1 152 ? 25.201 12.624 -4.431 1.00 89.69 152 SER A CA 1
ATOM 1205 C C . SER A 1 152 ? 26.443 12.529 -5.315 1.00 89.69 152 SER A C 1
ATOM 1207 O O . SER A 1 152 ? 26.673 11.512 -5.969 1.00 89.69 152 SER A O 1
ATOM 1209 N N . PHE A 1 153 ? 27.299 13.547 -5.270 1.00 92.88 153 PHE A N 1
ATOM 1210 C CA . PHE A 1 153 ? 28.552 13.572 -6.012 1.00 92.88 153 PHE A CA 1
ATOM 1211 C C . PHE A 1 153 ? 29.534 12.477 -5.564 1.00 92.88 153 PHE A C 1
ATOM 1213 O O . PHE A 1 153 ? 30.004 11.691 -6.389 1.00 92.88 153 PHE A O 1
ATOM 1220 N N . PHE A 1 154 ? 29.842 12.390 -4.266 1.00 92.38 154 PHE A N 1
ATOM 1221 C CA . PHE A 1 154 ? 30.882 11.482 -3.774 1.00 92.38 154 PHE A CA 1
ATOM 1222 C C . PHE A 1 154 ? 30.453 10.015 -3.753 1.00 92.38 154 PHE A C 1
ATOM 1224 O O . PHE A 1 154 ? 31.264 9.150 -4.079 1.00 92.38 154 PHE A O 1
ATOM 1231 N N . ILE A 1 155 ? 29.206 9.719 -3.378 1.00 90.62 155 ILE A N 1
ATOM 1232 C CA . ILE A 1 155 ? 28.738 8.338 -3.198 1.00 90.62 155 ILE A CA 1
ATOM 1233 C C . ILE A 1 155 ? 28.173 7.765 -4.498 1.00 90.62 155 ILE A C 1
ATOM 1235 O O . ILE A 1 155 ? 28.428 6.600 -4.808 1.00 90.62 155 ILE A O 1
ATOM 1239 N N . PHE A 1 156 ? 27.438 8.564 -5.278 1.00 89.75 156 PHE A N 1
ATOM 1240 C CA . PHE A 1 156 ? 26.811 8.082 -6.512 1.00 89.75 156 PHE A CA 1
ATOM 1241 C C . PHE A 1 156 ? 27.547 8.503 -7.782 1.00 89.75 156 PHE A C 1
ATOM 1243 O O . PHE A 1 156 ? 27.437 7.784 -8.764 1.00 89.75 156 PHE A O 1
ATOM 1250 N N . GLY A 1 157 ? 28.316 9.595 -7.794 1.00 91.75 157 GLY A N 1
ATOM 1251 C CA . GLY A 1 157 ? 29.057 10.032 -8.988 1.00 91.75 157 GLY A CA 1
ATOM 1252 C C . GLY A 1 157 ? 30.440 9.385 -9.145 1.00 91.75 157 GLY A C 1
ATOM 1253 O O . GLY A 1 157 ? 30.791 8.882 -10.211 1.00 91.75 157 GLY A O 1
ATOM 1254 N N . ILE A 1 158 ? 31.249 9.363 -8.080 1.00 93.25 158 ILE A N 1
ATOM 1255 C CA . ILE A 1 158 ? 32.655 8.920 -8.168 1.00 93.25 158 ILE A CA 1
ATOM 1256 C C . ILE A 1 158 ? 32.822 7.406 -8.413 1.00 93.25 158 ILE A C 1
ATOM 1258 O O . ILE A 1 158 ? 33.610 7.044 -9.296 1.00 93.25 158 ILE A O 1
ATOM 1262 N N . PRO A 1 159 ? 32.136 6.494 -7.688 1.00 94.25 159 PRO A N 1
ATOM 1263 C CA . PRO A 1 159 ? 32.331 5.058 -7.888 1.00 94.25 159 PRO A CA 1
ATOM 1264 C C . PRO A 1 159 ? 31.999 4.572 -9.308 1.00 94.25 159 PRO A C 1
ATOM 1266 O O . PRO A 1 159 ? 32.831 3.857 -9.874 1.00 94.25 159 PRO A O 1
ATOM 1269 N N . PRO A 1 160 ? 30.870 4.966 -9.937 1.00 92.75 160 PRO A N 1
ATOM 1270 C CA . PRO A 1 160 ? 30.549 4.533 -11.300 1.00 92.75 160 PRO A CA 1
ATOM 1271 C C . PRO A 1 160 ? 31.540 5.079 -12.331 1.00 92.75 160 PRO A C 1
ATOM 1273 O O . PRO A 1 160 ? 31.982 4.336 -13.208 1.00 92.75 160 PRO A O 1
ATOM 1276 N N . LEU A 1 161 ? 31.962 6.340 -12.185 1.00 92.56 161 LEU A N 1
ATOM 1277 C CA . LEU A 1 161 ? 32.954 6.969 -13.058 1.00 92.56 161 LEU A CA 1
ATOM 1278 C C . LEU A 1 161 ? 34.295 6.220 -13.035 1.00 92.56 161 LEU A C 1
ATOM 1280 O O . LEU A 1 161 ? 34.860 5.899 -14.087 1.00 92.56 161 LEU A O 1
ATOM 1284 N N . LEU A 1 162 ? 34.803 5.904 -11.838 1.00 93.88 162 LEU A N 1
ATOM 1285 C CA . LEU A 1 162 ? 36.039 5.133 -11.676 1.00 93.88 162 LEU A CA 1
ATOM 1286 C C . LEU A 1 162 ? 35.894 3.704 -12.198 1.00 93.88 162 LEU A C 1
ATOM 1288 O O . LEU A 1 162 ? 36.806 3.202 -12.858 1.00 93.88 162 LEU A O 1
ATOM 1292 N N . PHE A 1 163 ? 34.752 3.066 -11.939 1.00 94.81 163 PHE A N 1
ATOM 1293 C CA . PHE A 1 163 ? 34.457 1.721 -12.412 1.00 94.81 163 PHE A CA 1
ATOM 1294 C C . PHE A 1 163 ? 34.466 1.638 -13.940 1.00 94.81 163 PHE A C 1
ATOM 1296 O O . PHE A 1 163 ? 35.221 0.844 -14.499 1.00 94.81 163 PHE A O 1
ATOM 1303 N N . VAL A 1 164 ? 33.699 2.490 -14.627 1.00 92.81 164 VAL A N 1
ATOM 1304 C CA . VAL A 1 164 ? 33.604 2.483 -16.095 1.00 92.81 164 VAL A CA 1
ATOM 1305 C C . VAL A 1 164 ? 34.934 2.866 -16.734 1.00 92.81 164 VAL A C 1
ATOM 1307 O O . VAL A 1 164 ? 35.337 2.239 -17.715 1.00 92.81 164 VAL A O 1
ATOM 1310 N N . THR A 1 165 ? 35.654 3.847 -16.180 1.00 91.94 165 THR A N 1
ATOM 1311 C CA . THR A 1 165 ? 36.971 4.245 -16.706 1.00 91.94 165 THR A CA 1
ATOM 1312 C C . THR A 1 165 ? 37.986 3.109 -16.569 1.00 91.94 165 THR A C 1
ATOM 1314 O O . THR A 1 165 ? 38.653 2.755 -17.543 1.00 91.94 165 THR A O 1
ATOM 1317 N N . GLY A 1 166 ? 38.075 2.495 -15.384 1.00 93.00 166 GLY A N 1
ATOM 1318 C CA . GLY A 1 166 ? 38.962 1.359 -15.132 1.00 93.00 166 GLY A CA 1
ATOM 1319 C C . GLY A 1 166 ? 38.614 0.149 -15.999 1.00 93.00 166 GLY A C 1
ATOM 1320 O O . GLY A 1 166 ? 39.498 -0.422 -16.639 1.00 93.00 166 GLY A O 1
ATOM 1321 N N . LEU A 1 167 ? 37.326 -0.199 -16.083 1.00 93.25 167 LEU A N 1
ATOM 1322 C CA . LEU A 1 167 ? 36.829 -1.290 -16.923 1.00 93.25 167 LEU A CA 1
ATOM 1323 C C . LEU A 1 167 ? 37.161 -1.045 -18.402 1.00 93.25 167 LEU A C 1
ATOM 1325 O O . LEU A 1 167 ? 37.633 -1.944 -19.096 1.00 93.25 167 LEU A O 1
ATOM 1329 N N . SER A 1 168 ? 36.988 0.189 -18.876 1.00 90.62 168 SER A N 1
ATOM 1330 C CA . SER A 1 168 ? 37.320 0.556 -20.254 1.00 90.62 168 SER A CA 1
ATOM 1331 C C . SER A 1 168 ? 38.808 0.372 -20.550 1.00 90.62 168 SER A C 1
ATOM 1333 O O . SER A 1 168 ? 39.173 -0.186 -21.586 1.00 90.62 168 SER A O 1
ATOM 1335 N N . PHE A 1 169 ? 39.678 0.790 -19.628 1.00 88.75 169 PHE A N 1
ATOM 1336 C CA . PHE A 1 169 ? 41.125 0.644 -19.773 1.00 88.75 169 PHE A CA 1
ATOM 1337 C C . PHE A 1 169 ? 41.575 -0.821 -19.816 1.00 88.75 169 PHE A C 1
ATOM 1339 O O . PHE A 1 169 ? 42.386 -1.184 -20.677 1.00 88.75 169 PHE A O 1
ATOM 1346 N N . VAL A 1 170 ? 41.039 -1.674 -18.937 1.00 90.44 170 VAL A N 1
ATOM 1347 C CA . VAL A 1 170 ? 41.437 -3.087 -18.894 1.00 90.44 170 VAL A CA 1
ATOM 1348 C C . VAL A 1 170 ? 40.912 -3.848 -20.114 1.00 90.44 170 VAL A C 1
ATOM 1350 O O . VAL A 1 170 ? 41.684 -4.555 -20.761 1.00 90.44 170 VAL A O 1
ATOM 1353 N N . VAL A 1 171 ? 39.652 -3.631 -20.515 1.00 89.81 171 VAL A N 1
ATOM 1354 C CA . VAL A 1 171 ? 39.056 -4.277 -21.698 1.00 89.81 171 VAL A CA 1
ATOM 1355 C C . VAL A 1 171 ? 39.793 -3.861 -22.969 1.00 89.81 171 VAL A C 1
ATOM 1357 O O . VAL A 1 171 ? 40.139 -4.717 -23.784 1.00 89.81 171 VAL A O 1
ATOM 1360 N N . MET A 1 172 ? 40.123 -2.574 -23.116 1.00 83.94 172 MET A N 1
ATOM 1361 C CA . MET A 1 172 ? 40.895 -2.099 -24.266 1.00 83.94 172 MET A CA 1
ATOM 1362 C C . MET A 1 172 ? 42.309 -2.705 -24.299 1.00 83.94 172 MET A C 1
ATOM 1364 O O . MET A 1 172 ? 42.813 -3.041 -25.375 1.00 83.94 172 MET A O 1
ATOM 1368 N N . SER A 1 173 ? 42.938 -2.887 -23.131 1.00 83.06 173 SER A N 1
ATOM 1369 C CA . SER A 1 173 ? 44.257 -3.528 -23.011 1.00 83.06 173 SER A CA 1
ATOM 1370 C C . SER A 1 173 ? 44.221 -5.015 -23.388 1.00 83.06 173 SER A C 1
ATOM 1372 O O . SER A 1 173 ? 45.174 -5.515 -23.984 1.00 83.06 173 SER A O 1
ATOM 1374 N N . MET A 1 174 ? 43.115 -5.708 -23.093 1.00 84.81 174 MET A N 1
ATOM 1375 C CA . MET A 1 174 ? 42.913 -7.123 -23.424 1.00 84.81 174 MET A CA 1
ATOM 1376 C C . MET A 1 174 ? 42.545 -7.339 -24.897 1.00 84.81 174 MET A C 1
ATOM 1378 O O . MET A 1 174 ? 43.171 -8.146 -25.578 1.00 84.81 174 MET A O 1
ATOM 1382 N N . LEU A 1 175 ? 41.541 -6.617 -25.403 1.00 84.81 175 LEU A N 1
ATOM 1383 C CA . LEU A 1 175 ? 40.991 -6.830 -26.746 1.00 84.81 175 LEU A CA 1
ATOM 1384 C C . LEU A 1 175 ? 41.850 -6.209 -27.849 1.00 84.81 175 LEU A C 1
ATOM 1386 O O . LEU A 1 175 ? 41.770 -6.629 -29.003 1.00 84.81 175 LEU A O 1
ATOM 1390 N N . LYS A 1 176 ? 42.631 -5.167 -27.524 1.00 80.88 176 LYS A N 1
ATOM 1391 C CA . LYS A 1 176 ? 43.499 -4.422 -28.458 1.00 80.88 176 LYS A CA 1
ATOM 1392 C C . LYS A 1 176 ? 42.767 -3.917 -29.729 1.00 80.88 176 LYS A C 1
ATOM 1394 O O . LYS A 1 176 ? 43.417 -3.528 -30.710 1.00 80.88 176 LYS A O 1
ATOM 1399 N N . ASN A 1 177 ? 41.426 -3.872 -29.694 1.00 82.69 177 ASN A N 1
ATOM 1400 C CA . ASN A 1 177 ? 40.512 -3.476 -30.768 1.00 82.69 177 ASN A CA 1
ATOM 1401 C C . ASN A 1 177 ? 39.456 -2.493 -30.236 1.00 82.69 177 ASN A C 1
ATOM 1403 O O . ASN A 1 177 ? 38.658 -2.826 -29.360 1.00 82.69 177 ASN A O 1
ATOM 1407 N N . GLN A 1 178 ? 39.439 -1.288 -30.810 1.00 79.56 178 GLN A N 1
ATOM 1408 C CA . GLN A 1 178 ? 38.575 -0.191 -30.378 1.00 79.56 178 GLN A CA 1
ATOM 1409 C C . GLN A 1 178 ? 37.090 -0.471 -30.640 1.00 79.56 178 GLN A C 1
ATOM 1411 O O . GLN A 1 178 ? 36.263 -0.246 -29.763 1.00 79.56 178 GLN A O 1
ATOM 1416 N N . ALA A 1 179 ? 36.750 -0.968 -31.832 1.00 83.88 179 ALA A N 1
ATOM 1417 C CA . ALA A 1 179 ? 35.358 -1.209 -32.203 1.00 83.88 179 ALA A CA 1
ATOM 1418 C C . ALA A 1 179 ? 34.745 -2.311 -31.332 1.00 83.88 179 ALA A C 1
ATOM 1420 O O . ALA A 1 179 ? 33.643 -2.150 -30.817 1.00 83.88 179 ALA A O 1
ATOM 1421 N N . LEU A 1 180 ? 35.495 -3.393 -31.100 1.00 85.56 180 LEU A N 1
ATOM 1422 C CA . LEU A 1 180 ? 35.042 -4.481 -30.236 1.00 85.56 180 LEU A CA 1
ATOM 1423 C C . LEU A 1 180 ? 34.896 -4.023 -28.777 1.00 85.56 180 LEU A C 1
ATOM 1425 O O . LEU A 1 180 ? 33.902 -4.345 -28.135 1.00 85.56 180 LEU A O 1
ATOM 1429 N N . THR A 1 181 ? 35.841 -3.221 -28.281 1.00 86.12 181 THR A N 1
ATOM 1430 C CA . THR A 1 181 ? 35.773 -2.637 -26.931 1.00 86.12 181 THR A CA 1
ATOM 1431 C C . THR A 1 181 ? 34.523 -1.772 -26.759 1.00 86.12 181 THR A C 1
ATOM 1433 O O . THR A 1 181 ? 33.816 -1.919 -25.765 1.00 86.12 181 THR A O 1
ATOM 1436 N N . PHE A 1 182 ? 34.190 -0.936 -27.749 1.00 86.69 182 PHE A N 1
ATOM 1437 C CA . PHE A 1 182 ? 32.954 -0.150 -27.734 1.00 86.69 182 PHE A CA 1
ATOM 1438 C C . PHE A 1 182 ? 31.705 -1.016 -27.676 1.00 86.69 182 PHE A C 1
ATOM 1440 O O . PHE A 1 182 ? 30.847 -0.778 -26.831 1.00 86.69 182 PHE A O 1
ATOM 1447 N N . VAL A 1 183 ? 31.607 -2.022 -28.547 1.00 89.25 183 VAL A N 1
ATOM 1448 C CA . VAL A 1 183 ? 30.436 -2.904 -28.593 1.00 89.25 183 VAL A CA 1
ATOM 1449 C C . VAL A 1 183 ? 30.251 -3.623 -27.258 1.00 89.25 183 VAL A C 1
ATOM 1451 O O . VAL A 1 183 ? 29.146 -3.624 -26.727 1.00 89.25 183 VAL A O 1
ATOM 1454 N N . VAL A 1 184 ? 31.323 -4.168 -26.676 1.00 90.25 184 VAL A N 1
ATOM 1455 C CA . VAL A 1 184 ? 31.261 -4.899 -25.400 1.00 90.25 184 VAL A CA 1
ATOM 1456 C C . VAL A 1 184 ? 30.852 -3.986 -24.242 1.00 90.25 184 VAL A C 1
ATOM 1458 O O . VAL A 1 184 ? 29.970 -4.344 -23.465 1.00 90.25 184 VAL A O 1
ATOM 1461 N N . LEU A 1 185 ? 31.452 -2.798 -24.126 1.00 91.12 185 LEU A N 1
ATOM 1462 C CA . LEU A 1 185 ? 31.173 -1.892 -23.007 1.00 91.12 185 LEU A CA 1
ATOM 1463 C C . LEU A 1 185 ? 29.796 -1.229 -23.115 1.00 91.12 185 LEU A C 1
ATOM 1465 O O . LEU A 1 185 ? 29.113 -1.088 -22.102 1.00 91.12 185 LEU A O 1
ATOM 1469 N N . LEU A 1 186 ? 29.355 -0.866 -24.325 1.00 90.06 186 LEU A N 1
ATOM 1470 C CA . LEU A 1 186 ? 27.999 -0.355 -24.543 1.00 90.06 186 LEU A CA 1
ATOM 1471 C C . LEU A 1 186 ? 26.950 -1.449 -24.327 1.00 90.06 186 LEU A C 1
ATOM 1473 O O . LEU A 1 186 ? 25.913 -1.169 -23.731 1.00 90.06 186 LEU A O 1
ATOM 1477 N N . ALA A 1 187 ? 27.227 -2.690 -24.744 1.00 89.69 187 ALA A N 1
ATOM 1478 C CA . ALA A 1 187 ? 26.358 -3.825 -24.448 1.00 89.69 187 ALA A CA 1
ATOM 1479 C C . ALA A 1 187 ? 26.255 -4.060 -22.936 1.00 89.69 187 ALA A C 1
ATOM 1481 O O . ALA A 1 187 ? 25.148 -4.200 -22.430 1.00 89.69 187 ALA A O 1
ATOM 1482 N N . TYR A 1 188 ? 27.369 -4.028 -22.199 1.00 89.94 188 TYR A N 1
ATOM 1483 C CA . TYR A 1 188 ? 27.353 -4.137 -20.738 1.00 89.94 188 TYR A CA 1
ATOM 1484 C C . TYR A 1 188 ? 26.572 -2.990 -20.077 1.00 89.94 188 TYR A C 1
ATOM 1486 O O . TYR A 1 188 ? 25.725 -3.244 -19.223 1.00 89.94 188 TYR A O 1
ATOM 1494 N N . GLY A 1 189 ? 26.790 -1.742 -20.507 1.00 87.31 189 GLY A N 1
ATOM 1495 C CA . GLY A 1 189 ? 26.035 -0.585 -20.020 1.00 87.31 189 GLY A CA 1
ATOM 1496 C C . GLY A 1 189 ? 24.529 -0.723 -20.267 1.00 87.31 189 GLY A C 1
ATOM 1497 O O . GLY A 1 189 ? 23.736 -0.543 -19.346 1.00 87.31 189 GLY A O 1
ATOM 1498 N N . ALA A 1 190 ? 24.130 -1.127 -21.477 1.00 85.69 190 ALA A N 1
ATOM 1499 C CA . ALA A 1 190 ? 22.731 -1.379 -21.818 1.00 85.69 190 ALA A CA 1
ATOM 1500 C C . ALA A 1 190 ? 22.142 -2.546 -21.009 1.00 85.69 190 ALA A C 1
ATOM 1502 O O . ALA A 1 190 ? 21.036 -2.436 -20.487 1.00 85.69 190 ALA A O 1
ATOM 1503 N N . VAL A 1 191 ? 22.882 -3.648 -20.850 1.00 86.25 191 VAL A N 1
ATOM 1504 C CA . VAL A 1 191 ? 22.446 -4.802 -20.052 1.00 86.25 191 VAL A CA 1
ATOM 1505 C C . VAL A 1 191 ? 22.250 -4.415 -18.584 1.00 86.25 191 VAL A C 1
ATOM 1507 O O . VAL A 1 191 ? 21.251 -4.792 -17.973 1.00 86.25 191 VAL A O 1
ATOM 1510 N N . SER A 1 192 ? 23.150 -3.599 -18.036 1.00 84.31 192 SER A N 1
ATOM 1511 C CA . SER A 1 192 ? 23.043 -3.090 -16.670 1.00 84.31 192 SER A CA 1
ATOM 1512 C C . SER A 1 192 ? 21.823 -2.199 -16.465 1.00 84.31 192 SER A C 1
ATOM 1514 O O . SER A 1 192 ? 21.104 -2.379 -15.486 1.00 84.31 192 SER A O 1
ATOM 1516 N N . VAL A 1 193 ? 21.579 -1.258 -17.382 1.00 80.06 193 VAL A N 1
ATOM 1517 C CA . VAL A 1 193 ? 20.458 -0.315 -17.280 1.00 80.06 193 VAL A CA 1
ATOM 1518 C C . VAL A 1 193 ? 19.121 -1.006 -17.523 1.00 80.06 193 VAL A C 1
ATOM 1520 O O . VAL A 1 193 ? 18.160 -0.679 -16.848 1.00 80.06 193 VAL A O 1
ATOM 1523 N N . PHE A 1 194 ? 19.020 -1.954 -18.452 1.00 79.00 194 PHE A N 1
ATOM 1524 C CA . PHE A 1 194 ? 17.717 -2.512 -18.829 1.00 79.00 194 PHE A CA 1
ATOM 1525 C C . PHE A 1 194 ? 17.380 -3.858 -18.176 1.00 79.00 194 PHE A C 1
ATOM 1527 O O . PHE A 1 194 ? 16.210 -4.229 -18.190 1.00 79.00 194 PHE A O 1
ATOM 1534 N N . TYR A 1 195 ? 18.355 -4.599 -17.627 1.00 74.44 195 TYR A N 1
ATOM 1535 C CA . TYR A 1 195 ? 18.122 -5.996 -17.223 1.00 74.44 195 TYR A CA 1
ATOM 1536 C C . TYR A 1 195 ? 18.730 -6.414 -15.880 1.00 74.44 195 TYR A C 1
ATOM 1538 O O . TYR A 1 195 ? 18.080 -7.156 -15.146 1.00 74.44 195 TYR A O 1
ATOM 1546 N N . LEU A 1 196 ? 19.959 -5.999 -15.536 1.00 77.88 196 LEU A N 1
ATOM 1547 C CA . LEU A 1 196 ? 20.644 -6.539 -14.342 1.00 77.88 196 LEU A CA 1
ATOM 1548 C C . LEU A 1 196 ? 19.939 -6.206 -13.025 1.00 77.88 196 LEU A C 1
ATOM 1550 O O . LEU A 1 196 ? 20.036 -6.968 -12.062 1.00 77.88 196 LEU A O 1
ATOM 1554 N N . TYR A 1 197 ? 19.199 -5.103 -13.000 1.00 69.56 197 TYR A N 1
ATOM 1555 C CA . TYR A 1 197 ? 18.426 -4.694 -11.839 1.00 69.56 197 TYR A CA 1
ATOM 1556 C C . TYR A 1 197 ? 17.387 -5.736 -11.393 1.00 69.56 197 TYR A C 1
ATOM 1558 O O . TYR A 1 197 ? 17.204 -5.932 -10.191 1.00 69.56 197 TYR A O 1
ATOM 1566 N N . ASP A 1 198 ? 16.756 -6.446 -12.333 1.00 68.50 198 ASP A N 1
ATOM 1567 C CA . ASP A 1 198 ? 15.749 -7.465 -12.009 1.00 68.50 198 ASP A CA 1
ATOM 1568 C C . ASP A 1 198 ? 16.349 -8.677 -11.285 1.00 68.50 198 ASP A C 1
ATOM 1570 O O . ASP A 1 198 ? 15.634 -9.399 -10.592 1.00 68.50 198 ASP A O 1
ATOM 1574 N N . PHE A 1 199 ? 17.656 -8.913 -11.441 1.00 72.75 199 PHE A N 1
ATOM 1575 C CA . PHE A 1 199 ? 18.351 -10.004 -10.764 1.00 72.75 199 PHE A CA 1
ATOM 1576 C C . PHE A 1 199 ? 18.725 -9.625 -9.333 1.00 72.75 199 PHE A C 1
ATOM 1578 O O . PHE A 1 199 ? 18.451 -10.386 -8.406 1.00 72.75 199 PHE A O 1
ATOM 1585 N N . HIS A 1 200 ? 19.376 -8.472 -9.146 1.00 78.06 200 HIS A N 1
ATOM 1586 C CA . HIS A 1 200 ? 19.725 -7.980 -7.815 1.00 78.06 200 HIS A CA 1
ATOM 1587 C C . HIS A 1 200 ? 20.088 -6.483 -7.825 1.00 78.06 200 HIS A C 1
ATOM 1589 O O . HIS A 1 200 ? 20.878 -6.069 -8.679 1.00 78.06 200 HIS A O 1
ATOM 1595 N N . PRO A 1 201 ? 19.655 -5.676 -6.829 1.00 77.38 201 PRO A N 1
ATOM 1596 C CA . PRO A 1 201 ? 20.013 -4.252 -6.732 1.00 77.38 201 PRO A CA 1
ATOM 1597 C C . PRO A 1 201 ? 21.520 -3.978 -6.682 1.00 77.38 201 PRO A C 1
ATOM 1599 O O . PRO A 1 201 ? 21.978 -2.929 -7.125 1.00 77.38 201 PRO A O 1
ATOM 1602 N N . ILE A 1 202 ? 22.310 -4.930 -6.176 1.00 85.62 202 ILE A N 1
ATOM 1603 C CA . ILE A 1 202 ? 23.773 -4.794 -6.108 1.00 85.62 202 ILE A CA 1
ATOM 1604 C C . ILE A 1 202 ? 24.419 -4.665 -7.489 1.00 85.62 202 ILE A C 1
ATOM 1606 O O . ILE A 1 202 ? 25.497 -4.094 -7.574 1.00 85.62 202 ILE A O 1
ATOM 1610 N N . LEU A 1 203 ? 23.776 -5.159 -8.556 1.00 86.50 203 LEU A N 1
ATOM 1611 C CA . LEU A 1 203 ? 24.284 -5.102 -9.931 1.00 86.50 203 LEU A CA 1
ATOM 1612 C C . LEU A 1 203 ? 24.043 -3.740 -10.609 1.00 86.50 203 LEU A C 1
ATOM 1614 O O . LEU A 1 203 ? 24.520 -3.512 -11.719 1.00 86.50 203 LEU A O 1
ATOM 1618 N N . ASP A 1 204 ? 23.336 -2.817 -9.950 1.00 85.75 204 ASP A N 1
ATOM 1619 C CA . ASP A 1 204 ? 23.118 -1.456 -10.442 1.00 85.75 204 ASP A CA 1
ATOM 1620 C C . ASP A 1 204 ? 24.313 -0.549 -10.115 1.00 85.75 204 ASP A C 1
ATOM 1622 O O . ASP A 1 204 ? 24.316 0.225 -9.146 1.00 85.75 204 ASP A O 1
ATOM 1626 N N . PHE A 1 205 ? 25.339 -0.624 -10.964 1.00 88.94 205 PHE A N 1
ATOM 1627 C CA . PHE A 1 205 ? 26.512 0.238 -10.840 1.00 88.94 205 PHE A CA 1
ATOM 1628 C C . PHE A 1 205 ? 26.194 1.712 -11.111 1.00 88.94 205 PHE A C 1
ATOM 1630 O O . PHE A 1 205 ? 26.904 2.568 -10.606 1.00 88.94 205 PHE A O 1
ATOM 1637 N N . THR A 1 206 ? 25.141 2.028 -11.873 1.00 85.81 206 THR A N 1
ATOM 1638 C CA . THR A 1 206 ? 24.756 3.409 -12.225 1.00 85.81 206 THR A CA 1
ATOM 1639 C C . THR A 1 206 ? 23.985 4.143 -11.129 1.00 85.81 206 THR A C 1
ATOM 1641 O O . THR A 1 206 ? 23.846 5.365 -11.206 1.00 85.81 206 THR A O 1
ATOM 1644 N N . ALA A 1 207 ? 23.514 3.413 -10.112 1.00 83.81 207 ALA A N 1
ATOM 1645 C CA . ALA A 1 207 ? 22.598 3.897 -9.079 1.00 83.81 207 ALA A CA 1
ATOM 1646 C C . ALA A 1 207 ? 21.237 4.363 -9.628 1.00 83.81 207 ALA A C 1
ATOM 1648 O O . ALA A 1 207 ? 20.582 5.189 -9.004 1.00 83.81 207 ALA A O 1
ATOM 1649 N N . PHE A 1 208 ? 20.812 3.871 -10.791 1.00 79.88 208 PHE A N 1
ATOM 1650 C CA . PHE A 1 208 ? 19.617 4.365 -11.471 1.00 79.88 208 PHE A CA 1
ATOM 1651 C C . PHE A 1 208 ? 18.314 3.816 -10.871 1.00 79.88 208 PHE A C 1
ATOM 1653 O O . PHE A 1 208 ? 17.375 4.568 -10.622 1.00 79.88 208 PHE A O 1
ATOM 1660 N N . TRP A 1 209 ? 18.251 2.512 -10.605 1.00 73.12 209 TRP A N 1
ATOM 1661 C CA . TRP A 1 209 ? 17.004 1.841 -10.229 1.00 73.12 209 TRP A CA 1
ATOM 1662 C C . TRP A 1 209 ? 16.722 1.868 -8.731 1.00 73.12 209 TRP A C 1
ATOM 1664 O O . TRP A 1 209 ? 15.567 1.771 -8.306 1.00 73.12 209 TRP A O 1
ATOM 1674 N N . HIS A 1 210 ? 17.776 1.965 -7.924 1.00 73.69 210 HIS A N 1
ATOM 1675 C CA . HIS A 1 210 ? 17.690 1.901 -6.473 1.00 73.69 210 HIS A CA 1
ATOM 1676 C C . HIS A 1 210 ? 17.816 3.291 -5.839 1.00 73.69 210 HIS A C 1
ATOM 1678 O O . HIS A 1 210 ? 18.899 3.685 -5.395 1.00 73.69 210 HIS A O 1
ATOM 1684 N N . ALA A 1 211 ? 16.689 4.009 -5.811 1.00 69.62 211 ALA A N 1
ATOM 1685 C CA . ALA A 1 211 ? 16.566 5.359 -5.283 1.00 69.62 211 ALA A CA 1
ATOM 1686 C C . ALA A 1 211 ? 16.954 5.424 -3.804 1.00 69.62 211 ALA A C 1
ATOM 1688 O O . ALA A 1 211 ? 16.275 4.875 -2.938 1.00 69.62 211 ALA A O 1
ATOM 1689 N N . ASN A 1 212 ? 18.028 6.156 -3.526 1.00 74.19 212 ASN A N 1
ATOM 1690 C CA . ASN A 1 212 ? 18.519 6.434 -2.182 1.00 74.19 212 ASN A CA 1
ATOM 1691 C C . ASN A 1 212 ? 18.337 7.921 -1.883 1.00 74.19 212 ASN A C 1
ATOM 1693 O O . ASN A 1 212 ? 19.300 8.680 -1.844 1.00 74.19 212 ASN A O 1
ATOM 1697 N N . MET A 1 213 ? 17.085 8.352 -1.746 1.00 76.56 213 MET A N 1
ATOM 1698 C CA . MET A 1 213 ? 16.780 9.737 -1.391 1.00 76.56 213 MET A CA 1
ATOM 1699 C C . MET A 1 213 ? 16.806 9.883 0.140 1.00 76.56 213 MET A C 1
ATOM 1701 O O . MET A 1 213 ? 16.112 9.122 0.829 1.00 76.56 213 MET A O 1
ATOM 1705 N N . PRO A 1 214 ? 17.605 10.813 0.693 1.00 82.69 214 PRO A N 1
ATOM 1706 C CA . PRO A 1 214 ? 17.568 11.108 2.118 1.00 82.69 214 PRO A CA 1
ATOM 1707 C C . PRO A 1 214 ? 16.248 11.793 2.488 1.00 82.69 214 PRO A C 1
ATOM 1709 O O . PRO A 1 214 ? 15.673 12.527 1.690 1.00 82.69 214 PRO A O 1
ATOM 1712 N N . SER A 1 215 ? 15.780 11.529 3.707 1.00 85.75 215 SER A N 1
ATOM 1713 C CA . SER A 1 215 ? 14.705 12.290 4.354 1.00 85.75 215 SER A CA 1
ATOM 1714 C C . SER A 1 215 ? 15.318 13.463 5.103 1.00 85.75 215 SER A C 1
ATOM 1716 O O . SER A 1 215 ? 16.376 13.294 5.712 1.00 85.75 215 SER A O 1
ATOM 1718 N N . GLU A 1 216 ? 14.653 14.615 5.129 1.00 86.00 216 GLU A N 1
ATOM 1719 C CA . GLU A 1 216 ? 15.091 15.742 5.959 1.00 86.00 216 GLU A CA 1
ATOM 1720 C C . GLU A 1 216 ? 14.901 15.430 7.461 1.00 86.00 216 GLU A C 1
ATOM 1722 O O . GLU A 1 216 ? 15.600 15.989 8.301 1.00 86.00 216 GLU A O 1
ATOM 1727 N N . ILE A 1 217 ? 14.048 14.451 7.803 1.00 89.12 217 ILE A N 1
ATOM 1728 C CA . ILE A 1 217 ? 13.780 13.997 9.178 1.00 89.12 217 ILE A CA 1
ATOM 1729 C C . ILE A 1 217 ? 14.860 13.019 9.675 1.00 89.12 217 ILE A C 1
ATOM 1731 O O . ILE A 1 217 ? 15.506 13.243 10.700 1.00 89.12 217 ILE A O 1
ATOM 1735 N N . VAL A 1 218 ? 15.062 11.897 8.970 1.00 87.19 218 VAL A N 1
ATOM 1736 C CA . VAL A 1 218 ? 15.951 10.800 9.426 1.00 87.19 218 VAL A CA 1
ATOM 1737 C C . VAL A 1 218 ? 17.223 10.635 8.595 1.00 87.19 218 VAL A C 1
ATOM 1739 O O . VAL A 1 218 ? 18.065 9.798 8.929 1.00 87.19 218 VAL A O 1
ATOM 1742 N N . GLY A 1 219 ? 17.400 11.385 7.508 1.00 86.19 219 GLY A N 1
ATOM 1743 C CA . GLY A 1 219 ? 18.458 11.142 6.529 1.00 86.19 219 GLY A CA 1
ATOM 1744 C C . GLY A 1 219 ? 18.245 9.823 5.782 1.00 86.19 219 GLY A C 1
ATOM 1745 O O . GLY A 1 219 ? 17.136 9.498 5.364 1.00 86.19 219 GLY A O 1
ATOM 1746 N N . PHE A 1 220 ? 19.316 9.049 5.609 1.00 80.75 220 PHE A N 1
ATOM 1747 C CA . PHE A 1 220 ? 19.256 7.705 5.026 1.00 80.75 220 PHE A CA 1
ATOM 1748 C C . PHE A 1 220 ? 18.854 6.671 6.091 1.00 80.75 220 PHE A C 1
ATOM 1750 O O . PHE A 1 220 ? 19.340 6.743 7.226 1.00 80.75 220 PHE A O 1
ATOM 1757 N N . ILE A 1 221 ? 18.012 5.692 5.728 1.00 73.38 221 ILE A N 1
ATOM 1758 C CA . ILE A 1 221 ? 17.684 4.560 6.616 1.00 73.38 221 ILE A CA 1
ATOM 1759 C C . ILE A 1 221 ? 18.947 3.723 6.864 1.00 73.38 221 ILE A C 1
ATOM 1761 O O . ILE A 1 221 ? 19.390 3.625 8.003 1.00 73.38 221 ILE A O 1
ATOM 1765 N N . GLU A 1 222 ? 19.567 3.190 5.805 1.00 75.56 222 GLU A N 1
ATOM 1766 C CA . GLU A 1 222 ? 20.730 2.291 5.890 1.00 75.56 222 GLU A CA 1
ATOM 1767 C C . GLU A 1 222 ? 21.962 2.905 5.196 1.00 75.56 222 GLU A C 1
ATOM 1769 O O . GLU A 1 222 ? 22.469 2.386 4.199 1.00 75.56 222 GLU A O 1
ATOM 1774 N N . PHE A 1 223 ? 22.462 4.037 5.712 1.00 81.81 223 PHE A N 1
ATOM 1775 C CA . PHE A 1 223 ? 23.630 4.728 5.129 1.00 81.81 223 PHE A CA 1
ATOM 1776 C C . PHE A 1 223 ? 24.841 3.793 4.954 1.00 81.81 223 PHE A C 1
ATOM 1778 O O . PHE A 1 223 ? 25.516 3.825 3.924 1.00 81.81 223 PHE A O 1
ATOM 1785 N N . ASP A 1 224 ? 25.073 2.908 5.926 1.00 84.19 224 ASP A N 1
ATOM 1786 C CA . ASP A 1 224 ? 26.163 1.935 5.879 1.00 84.19 224 ASP A CA 1
ATOM 1787 C C . ASP A 1 224 ? 25.999 0.940 4.731 1.00 84.19 224 ASP A C 1
ATOM 1789 O O . ASP A 1 224 ? 26.949 0.683 3.990 1.00 84.19 224 ASP A O 1
ATOM 1793 N N . LYS A 1 225 ? 24.796 0.393 4.540 1.00 83.75 225 LYS A N 1
ATOM 1794 C CA . LYS A 1 225 ? 24.517 -0.537 3.441 1.00 83.75 225 LYS A CA 1
ATOM 1795 C C . LYS A 1 225 ? 24.724 0.136 2.095 1.00 83.75 225 LYS A C 1
ATOM 1797 O O . LYS A 1 225 ? 25.357 -0.453 1.223 1.00 83.75 225 LYS A O 1
ATOM 1802 N N . MET A 1 226 ? 24.283 1.383 1.946 1.00 85.88 226 MET A N 1
ATOM 1803 C CA . MET A 1 226 ? 24.534 2.168 0.740 1.00 85.88 226 MET A CA 1
ATOM 1804 C C . MET A 1 226 ? 26.040 2.278 0.442 1.00 85.88 226 MET A C 1
ATOM 1806 O O . MET A 1 226 ? 26.447 2.067 -0.701 1.00 85.88 226 MET A O 1
ATOM 1810 N N . LEU A 1 227 ? 26.888 2.536 1.446 1.00 88.94 227 LEU A N 1
ATOM 1811 C CA . LEU A 1 227 ? 28.346 2.529 1.261 1.00 88.94 227 LEU A CA 1
ATOM 1812 C C . LEU A 1 227 ? 28.858 1.151 0.816 1.00 88.94 227 LEU A C 1
ATOM 1814 O O . LEU A 1 227 ? 29.630 1.062 -0.143 1.00 88.94 227 LEU A O 1
ATOM 1818 N N . TRP A 1 228 ? 28.390 0.072 1.450 1.00 90.31 228 TRP A N 1
ATOM 1819 C CA . TRP A 1 228 ? 28.755 -1.300 1.078 1.00 90.31 228 TRP A CA 1
ATOM 1820 C C . TRP A 1 228 ? 28.252 -1.714 -0.308 1.00 90.31 228 TRP A C 1
ATOM 1822 O O . TRP A 1 228 ? 28.900 -2.531 -0.955 1.00 90.31 228 TRP A O 1
ATOM 1832 N N . MET A 1 229 ? 27.168 -1.122 -0.814 1.00 88.44 229 MET A N 1
ATOM 1833 C CA . MET A 1 229 ? 26.694 -1.325 -2.187 1.00 88.44 229 MET A CA 1
ATOM 1834 C C . MET A 1 229 ? 27.559 -0.601 -3.227 1.00 88.44 229 MET A C 1
ATOM 1836 O O . MET A 1 229 ? 27.633 -1.039 -4.375 1.00 88.44 229 MET A O 1
ATOM 1840 N N . ARG A 1 230 ? 28.230 0.500 -2.855 1.00 91.00 230 ARG A N 1
ATOM 1841 C CA . ARG A 1 230 ? 29.095 1.278 -3.767 1.00 91.00 230 ARG A CA 1
ATOM 1842 C C . ARG A 1 230 ? 30.564 0.864 -3.711 1.00 91.00 230 ARG A C 1
ATOM 1844 O O . ARG A 1 230 ? 31.268 0.981 -4.718 1.00 91.00 230 ARG A O 1
ATOM 1851 N N . ALA A 1 231 ? 31.017 0.320 -2.584 1.00 94.00 231 ALA A N 1
ATOM 1852 C CA . ALA A 1 231 ? 32.383 -0.163 -2.393 1.00 94.00 231 ALA A CA 1
ATOM 1853 C C . ALA A 1 231 ? 32.861 -1.193 -3.447 1.00 94.00 231 ALA A C 1
ATOM 1855 O O . ALA A 1 231 ? 34.000 -1.050 -3.901 1.00 94.00 231 ALA A O 1
ATOM 1856 N N . PRO A 1 232 ? 32.045 -2.165 -3.921 1.00 95.00 232 PRO A N 1
ATOM 1857 C CA . PRO A 1 232 ? 32.455 -3.106 -4.963 1.00 95.00 232 PRO A CA 1
ATOM 1858 C C . PRO A 1 232 ? 32.883 -2.408 -6.252 1.00 95.00 232 PRO A C 1
ATOM 1860 O O . PRO A 1 232 ? 33.917 -2.749 -6.820 1.00 95.00 232 PRO A O 1
ATOM 1863 N N . TYR A 1 233 ? 32.139 -1.387 -6.681 1.00 94.69 233 TYR A N 1
ATOM 1864 C CA . TYR A 1 233 ? 32.416 -0.645 -7.912 1.00 94.69 233 TYR A CA 1
ATOM 1865 C C . TYR A 1 233 ? 33.636 0.254 -7.787 1.00 94.69 233 TYR A C 1
ATOM 1867 O O . TYR A 1 233 ? 34.484 0.266 -8.681 1.00 94.69 233 TYR A O 1
ATOM 1875 N N . LEU A 1 234 ? 33.766 0.946 -6.654 1.00 95.50 234 LEU A N 1
ATOM 1876 C CA . LEU A 1 234 ? 34.950 1.746 -6.363 1.00 95.50 234 LEU A CA 1
ATOM 1877 C C . LEU A 1 234 ? 36.212 0.867 -6.360 1.00 95.50 234 LEU A C 1
ATOM 1879 O O . LEU A 1 234 ? 37.197 1.183 -7.030 1.00 95.50 234 LEU A O 1
ATOM 1883 N N . SER A 1 235 ? 36.158 -0.267 -5.656 1.00 96.56 235 SER A N 1
ATOM 1884 C CA . SER A 1 235 ? 37.284 -1.194 -5.539 1.00 96.56 235 SER A CA 1
ATOM 1885 C C . SER A 1 235 ? 37.619 -1.872 -6.869 1.00 96.56 235 SER A C 1
ATOM 1887 O O . SER A 1 235 ? 38.789 -1.956 -7.251 1.00 96.56 235 SER A O 1
ATOM 1889 N N . ALA A 1 236 ? 36.606 -2.306 -7.626 1.00 96.50 236 ALA A N 1
ATOM 1890 C CA . ALA A 1 236 ? 36.793 -2.892 -8.949 1.00 96.50 236 ALA A CA 1
ATOM 1891 C C . ALA A 1 236 ? 37.385 -1.884 -9.942 1.00 96.50 236 ALA A C 1
ATOM 1893 O O . ALA A 1 236 ? 38.327 -2.225 -10.653 1.00 96.50 236 ALA A O 1
ATOM 1894 N N . GLY A 1 237 ? 36.921 -0.630 -9.935 1.00 95.50 237 GLY A N 1
ATOM 1895 C CA . GLY A 1 237 ? 37.486 0.437 -10.763 1.00 95.50 237 GLY A CA 1
ATOM 1896 C C . GLY A 1 237 ? 38.977 0.652 -10.502 1.00 95.50 237 GLY A C 1
ATOM 1897 O O . GLY A 1 237 ? 39.779 0.625 -11.437 1.00 95.50 237 GLY A O 1
ATOM 1898 N N . ILE A 1 238 ? 39.370 0.774 -9.229 1.00 95.19 238 ILE A N 1
ATOM 1899 C CA . ILE A 1 238 ? 40.784 0.898 -8.831 1.00 95.19 238 ILE A CA 1
ATOM 1900 C C . ILE A 1 238 ? 41.579 -0.344 -9.262 1.00 95.19 238 ILE A C 1
ATOM 1902 O O . ILE A 1 238 ? 42.674 -0.225 -9.815 1.00 95.19 238 ILE A O 1
ATOM 1906 N N . SER A 1 239 ? 41.018 -1.537 -9.070 1.00 96.88 239 SER A N 1
ATOM 1907 C CA . SER A 1 239 ? 41.667 -2.802 -9.431 1.00 96.88 239 SER A CA 1
ATOM 1908 C C . SER A 1 239 ? 41.899 -2.921 -10.939 1.00 96.88 239 SER A C 1
ATOM 1910 O O . SER A 1 239 ? 42.996 -3.276 -11.369 1.00 96.88 239 SER A O 1
ATOM 1912 N N . PHE A 1 240 ? 40.919 -2.545 -11.765 1.00 95.31 240 PHE A N 1
ATOM 1913 C CA . PHE A 1 240 ? 41.052 -2.548 -13.223 1.00 95.31 240 PHE A CA 1
ATOM 1914 C C . PHE A 1 240 ? 42.097 -1.547 -13.724 1.00 95.31 240 PHE A C 1
ATOM 1916 O O . PHE A 1 240 ? 42.844 -1.849 -14.660 1.00 95.31 240 PHE A O 1
ATOM 1923 N N . VAL A 1 241 ? 42.227 -0.388 -13.074 1.00 92.94 241 VAL A N 1
ATOM 1924 C CA . VAL A 1 241 ? 43.319 0.559 -13.350 1.00 92.94 241 VAL A CA 1
ATOM 1925 C C . VAL A 1 241 ? 44.676 -0.080 -13.043 1.00 92.94 241 VAL A C 1
ATOM 1927 O O . VAL A 1 241 ? 45.593 0.003 -13.861 1.00 92.94 241 VAL A O 1
ATOM 1930 N N . LEU A 1 242 ? 44.820 -0.748 -11.896 1.00 92.81 242 LEU A N 1
ATOM 1931 C CA . LEU A 1 242 ? 46.069 -1.423 -11.529 1.00 92.81 242 LEU A CA 1
ATOM 1932 C C . LEU A 1 242 ? 46.408 -2.566 -12.499 1.00 92.81 242 LEU A C 1
ATOM 1934 O O . LEU A 1 242 ? 47.559 -2.694 -12.919 1.00 92.81 242 LEU A O 1
ATOM 1938 N N . PHE A 1 243 ? 45.417 -3.345 -12.934 1.00 92.94 243 PHE A N 1
ATOM 1939 C CA . PHE A 1 243 ? 45.618 -4.362 -13.970 1.00 92.94 243 PHE A CA 1
ATOM 1940 C C . PHE A 1 243 ? 46.018 -3.754 -15.306 1.00 92.94 243 PHE A C 1
ATOM 1942 O O . PHE A 1 243 ? 46.914 -4.273 -15.964 1.00 92.94 243 PHE A O 1
ATOM 1949 N N . THR A 1 244 ? 45.446 -2.611 -15.674 1.00 89.94 244 THR A N 1
ATOM 1950 C CA . THR A 1 244 ? 45.866 -1.867 -16.866 1.00 89.94 244 THR A CA 1
ATOM 1951 C C . THR A 1 244 ? 47.354 -1.508 -16.790 1.00 89.94 244 THR A C 1
ATOM 1953 O O . THR A 1 244 ? 48.092 -1.751 -17.743 1.00 89.94 244 THR A O 1
ATOM 1956 N N . VAL A 1 245 ? 47.841 -1.008 -15.645 1.00 88.12 245 VAL A N 1
ATOM 1957 C CA . VAL A 1 245 ? 49.280 -0.733 -15.442 1.00 88.12 245 VAL A CA 1
ATOM 1958 C C . VAL A 1 245 ? 50.129 -1.993 -15.645 1.00 88.12 245 VAL A C 1
ATOM 1960 O O . VAL A 1 245 ? 51.235 -1.911 -16.181 1.00 88.12 245 VAL A O 1
ATOM 1963 N N . ALA A 1 246 ? 49.629 -3.159 -15.233 1.00 86.44 246 ALA A N 1
ATOM 1964 C CA . ALA A 1 246 ? 50.329 -4.437 -15.340 1.00 86.44 246 ALA A CA 1
ATOM 1965 C C . ALA A 1 246 ? 50.280 -5.093 -16.736 1.00 86.44 246 ALA A C 1
ATOM 1967 O O . ALA A 1 246 ? 51.160 -5.907 -17.033 1.00 86.44 246 ALA A O 1
ATOM 1968 N N . LEU A 1 247 ? 49.266 -4.776 -17.550 1.00 83.19 247 LEU A N 1
ATOM 1969 C CA . LEU A 1 247 ? 48.995 -5.385 -18.861 1.00 83.19 247 LEU A CA 1
ATOM 1970 C C . LEU A 1 247 ? 49.523 -4.570 -20.052 1.00 83.19 247 LEU A C 1
ATOM 1972 O O . LEU A 1 247 ? 49.600 -5.101 -21.156 1.00 83.19 247 LEU A O 1
ATOM 1976 N N . ILE A 1 248 ? 49.867 -3.292 -19.866 1.00 79.50 248 ILE A N 1
ATOM 1977 C CA . ILE A 1 248 ? 50.397 -2.460 -20.953 1.00 79.50 248 ILE A CA 1
ATOM 1978 C C . ILE A 1 248 ? 51.814 -2.901 -21.341 1.00 79.50 248 ILE A C 1
ATOM 1980 O O . ILE A 1 248 ? 52.768 -2.747 -20.578 1.00 79.50 248 ILE A O 1
ATOM 1984 N N . ASP A 1 249 ? 51.954 -3.354 -22.585 1.00 67.88 249 ASP A N 1
ATOM 1985 C CA . ASP A 1 249 ? 53.227 -3.730 -23.198 1.00 67.88 249 ASP A CA 1
ATOM 1986 C C . ASP A 1 249 ? 54.032 -2.467 -23.588 1.00 67.88 249 ASP A C 1
ATOM 1988 O O . ASP A 1 249 ? 53.934 -1.962 -24.707 1.00 67.88 249 ASP A O 1
ATOM 1992 N N . ARG A 1 250 ? 54.819 -1.909 -22.654 1.00 69.19 250 ARG A N 1
ATOM 1993 C CA . ARG A 1 250 ? 55.759 -0.792 -22.902 1.00 69.19 250 ARG A CA 1
ATOM 1994 C C . ARG A 1 250 ? 57.138 -1.067 -22.280 1.00 69.19 250 ARG A C 1
ATOM 1996 O O . ARG A 1 250 ? 57.202 -1.614 -21.181 1.00 69.19 250 ARG A O 1
ATOM 2003 N N . PRO A 1 251 ? 58.243 -0.627 -22.917 1.00 56.50 251 PRO A N 1
ATOM 2004 C CA . PRO A 1 251 ? 59.613 -1.028 -22.559 1.00 56.50 251 PRO A CA 1
ATOM 2005 C C . PRO A 1 251 ? 60.144 -0.508 -21.204 1.00 56.50 251 PRO A C 1
ATOM 2007 O O . PRO A 1 251 ? 61.229 -0.903 -20.792 1.00 56.50 251 PRO A O 1
ATOM 2010 N N . TRP A 1 252 ? 59.393 0.329 -20.476 1.00 54.62 252 TRP A N 1
ATOM 2011 C CA . TRP A 1 252 ? 59.822 0.992 -19.230 1.00 54.62 252 TRP A CA 1
ATOM 2012 C C . TRP A 1 252 ? 59.080 0.494 -17.971 1.00 54.62 252 TRP A C 1
ATOM 2014 O O . TRP A 1 252 ? 58.743 1.283 -17.082 1.00 54.62 252 TRP A O 1
ATOM 2024 N N . GLN A 1 253 ? 58.799 -0.811 -17.872 1.00 65.50 253 GLN A N 1
ATOM 2025 C CA . GLN A 1 253 ? 58.115 -1.400 -16.711 1.00 65.50 253 GLN A CA 1
ATOM 2026 C C . GLN A 1 253 ? 59.042 -2.259 -15.846 1.00 65.50 253 GLN A C 1
ATOM 2028 O O . GLN A 1 253 ? 59.591 -3.263 -16.294 1.00 65.50 253 GLN A O 1
ATOM 2033 N N . SER A 1 254 ? 59.166 -1.909 -14.562 1.00 75.31 254 SER A N 1
ATOM 2034 C CA . SER A 1 254 ? 59.894 -2.737 -13.600 1.00 75.31 254 SER A CA 1
ATOM 2035 C C . SER A 1 254 ? 59.045 -3.938 -13.155 1.00 75.31 254 SER A C 1
ATOM 2037 O O . SER A 1 254 ? 57.855 -3.800 -12.851 1.00 75.31 254 SER A O 1
ATOM 2039 N N . ARG A 1 255 ? 59.657 -5.131 -13.079 1.00 79.12 255 ARG A N 1
ATOM 2040 C CA . ARG A 1 255 ? 58.998 -6.354 -12.573 1.00 79.12 255 ARG A CA 1
ATOM 2041 C C . ARG A 1 255 ? 58.362 -6.168 -11.180 1.00 79.12 255 ARG A C 1
ATOM 2043 O O . ARG A 1 255 ? 57.228 -6.612 -11.017 1.00 79.12 255 ARG A O 1
ATOM 2050 N N . PRO A 1 256 ? 58.997 -5.471 -10.210 1.00 84.00 256 PRO A N 1
ATOM 2051 C CA . PRO A 1 256 ? 58.389 -5.227 -8.901 1.00 84.00 256 PRO A CA 1
ATOM 2052 C C . PRO A 1 256 ? 57.105 -4.395 -8.967 1.00 84.00 256 PRO A C 1
ATOM 2054 O O . PRO A 1 256 ? 56.136 -4.727 -8.295 1.00 84.00 256 PRO A O 1
ATOM 2057 N N . LEU A 1 257 ? 57.058 -3.354 -9.810 1.00 83.31 257 LEU A N 1
ATOM 2058 C CA . LEU A 1 257 ? 55.857 -2.527 -9.969 1.00 83.31 257 LEU A CA 1
ATOM 2059 C C . LEU A 1 257 ? 54.716 -3.327 -10.607 1.00 83.31 257 LEU A C 1
ATOM 2061 O O . LEU A 1 257 ? 53.573 -3.212 -10.179 1.00 83.31 257 LEU A O 1
ATOM 2065 N N . ARG A 1 258 ? 55.026 -4.171 -11.600 1.00 84.94 258 ARG A N 1
ATOM 2066 C CA . ARG A 1 258 ? 54.040 -5.065 -12.223 1.00 84.94 258 ARG A CA 1
ATOM 2067 C C . ARG A 1 258 ? 53.437 -6.034 -11.206 1.00 84.94 258 ARG A C 1
ATOM 2069 O O . ARG A 1 258 ? 52.218 -6.139 -11.133 1.00 84.94 258 ARG A O 1
ATOM 2076 N N . MET A 1 259 ? 54.278 -6.698 -10.409 1.00 87.62 259 MET A N 1
ATOM 2077 C CA . MET A 1 259 ? 53.812 -7.621 -9.369 1.00 87.62 259 MET A CA 1
ATOM 2078 C C . MET A 1 259 ? 53.004 -6.899 -8.294 1.00 87.62 259 MET A C 1
ATOM 2080 O O . MET A 1 259 ? 51.934 -7.378 -7.945 1.00 87.62 259 MET A O 1
ATOM 2084 N N . PHE A 1 260 ? 53.453 -5.726 -7.841 1.00 90.31 260 PHE A N 1
ATOM 2085 C CA . PHE A 1 260 ? 52.718 -4.902 -6.880 1.00 90.31 260 PHE A CA 1
ATOM 2086 C C . PHE A 1 260 ? 51.319 -4.513 -7.382 1.00 90.31 260 PHE A C 1
ATOM 2088 O O . PHE A 1 260 ? 50.345 -4.628 -6.643 1.00 90.31 260 PHE A O 1
ATOM 2095 N N . CYS A 1 261 ? 51.194 -4.074 -8.639 1.00 90.62 261 CYS A N 1
ATOM 2096 C CA . CYS A 1 261 ? 49.897 -3.730 -9.222 1.00 90.62 261 CYS A CA 1
ATOM 2097 C C . CYS A 1 261 ? 48.979 -4.955 -9.354 1.00 90.62 261 CYS A C 1
ATOM 2099 O O . CYS A 1 261 ? 47.790 -4.844 -9.069 1.00 90.62 261 CYS A O 1
ATOM 2101 N N . LEU A 1 262 ? 49.515 -6.118 -9.743 1.00 91.12 262 LEU A N 1
ATOM 2102 C CA . LEU A 1 262 ? 48.739 -7.359 -9.823 1.00 91.12 262 LEU A CA 1
ATOM 2103 C C . LEU A 1 262 ? 48.257 -7.814 -8.443 1.00 91.12 262 LEU A C 1
ATOM 2105 O O . LEU A 1 262 ? 47.069 -8.072 -8.278 1.00 91.12 262 LEU A O 1
ATOM 2109 N N . THR A 1 263 ? 49.142 -7.873 -7.445 1.00 92.38 263 THR A N 1
ATOM 2110 C CA . THR A 1 263 ? 48.774 -8.318 -6.093 1.00 92.38 263 THR A CA 1
ATOM 2111 C C . THR A 1 263 ? 47.785 -7.358 -5.443 1.00 92.38 263 THR A C 1
ATOM 2113 O O . THR A 1 263 ? 46.760 -7.795 -4.930 1.00 92.38 263 THR A O 1
ATOM 2116 N N . THR A 1 264 ? 48.030 -6.050 -5.533 1.00 93.62 264 THR A N 1
ATOM 2117 C CA . THR A 1 264 ? 47.133 -5.028 -4.973 1.00 93.62 264 THR A CA 1
ATOM 2118 C C . THR A 1 264 ? 45.787 -5.000 -5.698 1.00 93.62 264 THR A C 1
ATOM 2120 O O . THR A 1 264 ? 44.755 -4.870 -5.049 1.00 93.62 264 THR A O 1
ATOM 2123 N N . GLY A 1 265 ? 45.765 -5.178 -7.024 1.00 95.25 265 GLY A N 1
ATOM 2124 C CA . GLY A 1 265 ? 44.519 -5.280 -7.789 1.00 95.25 265 GLY A CA 1
ATOM 2125 C C . GLY A 1 265 ? 43.704 -6.527 -7.431 1.00 95.25 265 GLY A C 1
ATOM 2126 O O . GLY A 1 265 ? 42.487 -6.447 -7.305 1.00 95.25 265 GLY A O 1
ATOM 2127 N N . ILE A 1 266 ? 44.356 -7.671 -7.194 1.00 96.44 266 ILE A N 1
ATOM 2128 C CA . ILE A 1 266 ? 43.678 -8.893 -6.730 1.00 96.44 266 ILE A CA 1
ATOM 2129 C C . ILE A 1 266 ? 43.113 -8.699 -5.317 1.00 96.44 266 ILE A C 1
ATOM 2131 O O . ILE A 1 266 ? 41.958 -9.042 -5.077 1.00 96.44 266 ILE A O 1
ATOM 2135 N N . LEU A 1 267 ? 43.885 -8.109 -4.398 1.00 96.44 267 LEU A N 1
ATOM 2136 C CA . LEU A 1 267 ? 43.406 -7.784 -3.048 1.00 96.44 267 LEU A CA 1
ATOM 2137 C C . LEU A 1 267 ? 42.232 -6.794 -3.081 1.00 96.44 267 LEU A C 1
ATOM 2139 O O . LEU A 1 267 ? 41.267 -6.970 -2.341 1.00 96.44 267 LEU A O 1
ATOM 2143 N N . GLY A 1 268 ? 42.274 -5.799 -3.971 1.00 96.38 268 GLY A N 1
ATOM 2144 C CA . GLY A 1 268 ? 41.175 -4.860 -4.203 1.00 96.38 268 GLY A CA 1
ATOM 2145 C C . GLY A 1 268 ? 39.905 -5.554 -4.701 1.00 96.38 268 GLY A C 1
ATOM 2146 O O . GLY A 1 268 ? 38.825 -5.337 -4.146 1.00 96.38 268 GLY A O 1
ATOM 2147 N N . LEU A 1 269 ? 40.008 -6.456 -5.682 1.00 96.50 269 LEU A N 1
ATOM 2148 C CA . LEU A 1 269 ? 38.864 -7.276 -6.097 1.00 96.50 269 LEU A CA 1
ATOM 2149 C C . LEU A 1 269 ? 38.348 -8.164 -4.958 1.00 96.50 269 LEU A C 1
ATOM 2151 O O . LEU A 1 269 ? 37.136 -8.280 -4.794 1.00 96.50 269 LEU A O 1
ATOM 2155 N N . GLY A 1 270 ? 39.242 -8.731 -4.142 1.00 96.94 270 GLY A N 1
ATOM 2156 C CA . GLY A 1 270 ? 38.880 -9.487 -2.942 1.00 96.94 270 GLY A CA 1
ATOM 2157 C C . GLY A 1 270 ? 38.077 -8.651 -1.943 1.00 96.94 270 GLY A C 1
ATOM 2158 O O . GLY A 1 270 ? 37.033 -9.097 -1.472 1.00 96.94 270 GLY A O 1
ATOM 2159 N N . PHE A 1 271 ? 38.498 -7.408 -1.687 1.00 95.94 271 PHE A N 1
ATOM 2160 C CA . PHE A 1 271 ? 37.742 -6.462 -0.862 1.00 95.94 271 PHE A CA 1
ATOM 2161 C C . PHE A 1 271 ? 36.380 -6.123 -1.479 1.00 95.94 271 PHE A C 1
ATOM 2163 O O . PHE A 1 271 ? 35.378 -6.136 -0.773 1.00 95.94 271 PHE A O 1
ATOM 2170 N N . GLY A 1 272 ? 36.312 -5.892 -2.795 1.00 95.31 272 GLY A N 1
ATOM 2171 C CA . GLY A 1 272 ? 35.045 -5.656 -3.494 1.00 95.31 272 GLY A CA 1
ATOM 2172 C C . GLY A 1 272 ? 34.082 -6.844 -3.383 1.00 95.31 272 GLY A C 1
ATOM 2173 O O . GLY A 1 272 ? 32.893 -6.653 -3.132 1.00 95.31 272 GLY A O 1
ATOM 2174 N N . GLY A 1 273 ? 34.605 -8.070 -3.486 1.00 95.50 273 GLY A N 1
ATOM 2175 C CA . GLY A 1 273 ? 33.857 -9.303 -3.243 1.00 95.50 273 GLY A CA 1
ATOM 2176 C C . GLY A 1 273 ? 33.380 -9.434 -1.794 1.00 95.50 273 GLY A C 1
ATOM 2177 O O . GLY A 1 273 ? 32.223 -9.774 -1.569 1.00 95.50 273 GLY A O 1
ATOM 2178 N N . PHE A 1 274 ? 34.223 -9.096 -0.813 1.00 95.25 274 PHE A N 1
ATOM 2179 C CA . PHE A 1 274 ? 33.849 -9.061 0.605 1.00 95.25 274 PHE A CA 1
ATOM 2180 C C . PHE A 1 274 ? 32.752 -8.026 0.893 1.00 95.25 274 PHE A C 1
ATOM 2182 O O . PHE A 1 274 ? 31.784 -8.336 1.584 1.00 95.25 274 PHE A O 1
ATOM 2189 N N . SER A 1 275 ? 32.854 -6.818 0.330 1.00 94.12 275 SER A N 1
ATOM 2190 C CA . SER A 1 275 ? 31.812 -5.791 0.433 1.00 94.12 275 SER A CA 1
ATOM 2191 C C . SER A 1 275 ? 30.482 -6.281 -0.134 1.00 94.12 275 SER A C 1
ATOM 2193 O O . SER A 1 275 ? 29.448 -6.125 0.512 1.00 94.12 275 SER A O 1
ATOM 2195 N N . ALA A 1 276 ? 30.510 -6.918 -1.309 1.00 92.31 276 ALA A N 1
ATOM 2196 C CA . ALA A 1 276 ? 29.314 -7.484 -1.919 1.00 92.31 276 ALA A CA 1
ATOM 2197 C C . ALA A 1 276 ? 28.724 -8.627 -1.083 1.00 92.31 276 ALA A C 1
ATOM 2199 O O . ALA A 1 276 ? 27.513 -8.676 -0.873 1.00 92.31 276 ALA A O 1
ATOM 2200 N N . TRP A 1 277 ? 29.577 -9.504 -0.551 1.00 93.44 277 TRP A N 1
ATOM 2201 C CA . TRP A 1 277 ? 29.172 -10.561 0.370 1.00 93.44 277 TRP A CA 1
ATOM 2202 C C . TRP A 1 277 ? 28.504 -9.996 1.628 1.00 93.44 277 TRP A C 1
ATOM 2204 O O . TRP A 1 277 ? 27.446 -10.487 2.000 1.00 93.44 277 TRP A O 1
ATOM 2214 N N . LYS A 1 278 ? 29.040 -8.923 2.225 1.00 91.81 278 LYS A N 1
ATOM 2215 C CA . LYS A 1 278 ? 28.456 -8.282 3.414 1.00 91.81 278 LYS A CA 1
ATOM 2216 C C . LYS A 1 278 ? 27.028 -7.774 3.171 1.00 91.81 278 LYS A C 1
ATOM 2218 O O . LYS A 1 278 ? 26.170 -7.959 4.027 1.00 91.81 278 LYS A O 1
ATOM 2223 N N . VAL A 1 279 ? 26.762 -7.167 2.010 1.00 88.44 279 VAL A N 1
ATOM 2224 C CA . VAL A 1 279 ? 25.402 -6.728 1.630 1.00 88.44 279 VAL A CA 1
ATOM 2225 C C . VAL A 1 279 ? 24.465 -7.929 1.496 1.00 88.44 279 VAL A C 1
ATOM 2227 O O . VAL A 1 279 ? 23.374 -7.929 2.060 1.00 88.44 279 VAL A O 1
ATOM 2230 N N . LEU A 1 280 ? 24.905 -8.969 0.780 1.00 89.00 280 LEU A N 1
ATOM 2231 C CA . LEU A 1 280 ? 24.111 -10.181 0.569 1.00 89.00 280 LEU A CA 1
ATOM 2232 C C . LEU A 1 280 ? 23.843 -10.937 1.876 1.00 89.00 280 LEU A C 1
ATOM 2234 O O . LEU A 1 280 ? 22.778 -11.529 2.027 1.00 89.00 280 LEU A O 1
ATOM 2238 N N . GLU A 1 281 ? 24.793 -10.932 2.808 1.00 89.19 281 GLU A N 1
ATOM 2239 C CA . GLU A 1 281 ? 24.646 -11.578 4.109 1.00 89.19 281 GLU A CA 1
ATOM 2240 C C . GLU A 1 281 ? 23.630 -10.844 4.988 1.00 89.19 281 GLU A C 1
ATOM 2242 O O . GLU A 1 281 ? 22.741 -11.491 5.537 1.00 89.19 281 GLU A O 1
ATOM 2247 N N . GLY A 1 282 ? 23.666 -9.506 5.022 1.00 83.12 282 GLY A N 1
ATOM 2248 C CA . GLY A 1 282 ? 22.656 -8.712 5.731 1.00 83.12 282 GLY A CA 1
ATOM 2249 C C . GLY A 1 282 ? 21.235 -8.972 5.214 1.00 83.12 282 GLY A C 1
ATOM 2250 O O . GLY A 1 282 ? 20.318 -9.207 5.995 1.00 83.12 282 GLY A O 1
ATOM 2251 N N . GLU A 1 283 ? 21.045 -9.044 3.892 1.00 80.56 283 GLU A N 1
ATOM 2252 C CA . GLU A 1 283 ? 19.732 -9.378 3.322 1.00 80.56 283 GLU A CA 1
ATOM 2253 C C . GLU A 1 283 ? 19.271 -10.807 3.648 1.00 80.56 283 GLU A C 1
ATOM 2255 O O . GLU A 1 283 ? 18.074 -11.054 3.838 1.00 80.56 283 GLU A O 1
ATOM 2260 N N . LYS A 1 284 ? 20.199 -11.773 3.681 1.00 85.31 284 LYS A N 1
ATOM 2261 C CA . LYS A 1 284 ? 19.889 -13.148 4.097 1.00 85.31 284 LYS A CA 1
ATOM 2262 C C . LYS A 1 284 ? 19.482 -13.198 5.561 1.00 85.31 284 LYS A C 1
ATOM 2264 O O . LYS A 1 284 ? 18.552 -13.933 5.880 1.00 85.31 284 LYS A O 1
ATOM 2269 N N . GLU A 1 285 ? 20.143 -12.435 6.424 1.00 83.19 285 GLU A N 1
ATOM 2270 C CA . GLU A 1 285 ? 19.830 -12.359 7.848 1.00 83.19 285 GLU A CA 1
ATOM 2271 C C . GLU A 1 285 ? 18.418 -11.809 8.076 1.00 83.19 285 GLU A C 1
ATOM 2273 O O . GLU A 1 285 ? 17.620 -12.465 8.745 1.00 83.19 285 GLU A O 1
ATOM 2278 N N . THR A 1 286 ? 18.041 -10.704 7.421 1.00 77.75 286 THR A N 1
ATOM 2279 C CA . THR A 1 286 ? 16.665 -10.182 7.487 1.00 77.75 286 THR A CA 1
ATOM 2280 C C . THR A 1 286 ? 15.641 -11.217 7.010 1.00 77.75 286 THR A C 1
ATOM 2282 O O . THR A 1 286 ? 14.628 -11.445 7.671 1.00 77.75 286 THR A O 1
ATOM 2285 N N . LYS A 1 287 ? 15.903 -11.897 5.882 1.00 80.00 287 LYS A N 1
ATOM 2286 C CA . LYS A 1 287 ? 15.011 -12.951 5.358 1.00 80.00 287 LYS A CA 1
ATOM 2287 C C . LYS A 1 287 ? 14.919 -14.152 6.302 1.00 80.00 287 LYS A C 1
ATOM 2289 O O . LYS A 1 287 ? 13.848 -14.741 6.436 1.00 80.00 287 LYS A O 1
ATOM 2294 N N . ARG A 1 288 ? 16.024 -14.521 6.954 1.00 84.31 288 ARG A N 1
ATOM 2295 C CA . ARG A 1 288 ? 16.074 -15.598 7.946 1.00 84.31 288 ARG A CA 1
ATOM 2296 C C . ARG A 1 288 ? 15.256 -15.237 9.182 1.00 84.31 288 ARG A C 1
ATOM 2298 O O . ARG A 1 288 ? 14.434 -16.054 9.578 1.00 84.31 288 ARG A O 1
ATOM 2305 N N . LEU A 1 289 ? 15.431 -14.034 9.731 1.00 80.75 289 LEU A N 1
ATOM 2306 C CA . LEU A 1 289 ? 14.652 -13.532 10.868 1.00 80.75 289 LEU A CA 1
ATOM 2307 C C . LEU A 1 289 ? 13.155 -13.498 10.543 1.00 80.75 289 LEU A C 1
ATOM 2309 O O . LEU A 1 289 ? 12.350 -14.003 11.320 1.00 80.75 289 LEU A O 1
ATOM 2313 N N . ALA A 1 290 ? 12.778 -12.985 9.368 1.00 79.56 290 ALA A N 1
ATOM 2314 C CA . ALA A 1 290 ? 11.386 -12.977 8.920 1.00 79.56 290 ALA A CA 1
ATOM 2315 C C . ALA A 1 290 ? 10.793 -14.396 8.851 1.00 79.56 290 ALA A C 1
ATOM 2317 O O . ALA A 1 290 ? 9.677 -14.631 9.316 1.00 79.56 290 ALA A O 1
ATOM 2318 N N . LYS A 1 291 ? 11.559 -15.358 8.314 1.00 82.69 291 LYS A N 1
ATOM 2319 C CA . LYS A 1 291 ? 11.152 -16.767 8.233 1.00 82.69 291 LYS A CA 1
ATOM 2320 C C . LYS A 1 291 ? 11.029 -17.416 9.613 1.00 82.69 291 LYS A C 1
ATOM 2322 O O . LYS A 1 291 ? 10.046 -18.103 9.860 1.00 82.69 291 LYS A O 1
ATOM 2327 N N . GLU A 1 292 ? 11.999 -17.199 10.498 1.00 84.88 292 GLU A N 1
ATOM 2328 C CA . GLU A 1 292 ? 11.990 -17.724 11.869 1.00 84.88 292 GLU A CA 1
ATOM 2329 C C . GLU A 1 292 ? 10.776 -17.207 12.648 1.00 84.88 292 GLU A C 1
ATOM 2331 O O . GLU A 1 292 ? 10.063 -17.982 13.276 1.00 84.88 292 GLU A O 1
ATOM 2336 N N . ILE A 1 293 ? 10.477 -15.913 12.533 1.00 81.50 293 ILE A N 1
ATOM 2337 C CA . ILE A 1 293 ? 9.295 -15.302 13.147 1.00 81.50 293 ILE A CA 1
ATOM 2338 C C . ILE A 1 293 ? 8.007 -15.899 12.578 1.00 81.50 293 ILE A C 1
ATOM 2340 O O . ILE A 1 293 ? 7.082 -16.167 13.341 1.00 81.50 293 ILE A O 1
ATOM 2344 N N . GLY A 1 294 ? 7.948 -16.143 11.265 1.00 79.12 294 GLY A N 1
ATOM 2345 C CA . GLY A 1 294 ? 6.834 -16.850 10.626 1.00 79.12 294 GLY A CA 1
ATOM 2346 C C . GLY A 1 294 ? 6.619 -18.256 11.196 1.00 79.12 294 GLY A C 1
ATOM 2347 O O . GLY A 1 294 ? 5.501 -18.597 11.561 1.00 79.12 294 GLY A O 1
ATOM 2348 N N . GLN A 1 295 ? 7.694 -19.031 11.356 1.00 84.25 295 GLN A N 1
ATOM 2349 C CA . GLN A 1 295 ? 7.641 -20.385 11.923 1.00 84.25 295 GLN A CA 1
ATOM 2350 C C . GLN A 1 295 ? 7.235 -20.388 13.400 1.00 84.25 295 GLN A C 1
ATOM 2352 O O . GLN A 1 295 ? 6.427 -21.208 13.821 1.00 84.25 295 GLN A O 1
ATOM 2357 N N . LEU A 1 296 ? 7.770 -19.458 14.193 1.00 86.00 296 LEU A N 1
ATOM 2358 C CA . LEU A 1 296 ? 7.422 -19.320 15.607 1.00 86.00 296 LEU A CA 1
ATOM 2359 C C . LEU A 1 296 ? 5.956 -18.919 15.802 1.00 86.00 296 LEU A C 1
ATOM 2361 O O . LEU A 1 296 ? 5.326 -19.363 16.756 1.00 86.00 296 LEU A O 1
ATOM 2365 N N . LYS A 1 297 ? 5.401 -18.098 14.904 1.00 80.81 297 LYS A N 1
ATOM 2366 C CA . LYS A 1 297 ? 3.973 -17.760 14.919 1.00 80.81 297 LYS A CA 1
ATOM 2367 C C . LYS A 1 297 ? 3.096 -18.990 14.719 1.00 80.81 297 LYS A C 1
ATOM 2369 O O . LYS A 1 297 ? 2.132 -19.152 15.450 1.00 80.81 297 LYS A O 1
ATOM 2374 N N . GLU A 1 298 ? 3.451 -19.843 13.764 1.00 80.00 298 GLU A N 1
ATOM 2375 C CA . GLU A 1 298 ? 2.724 -21.082 13.473 1.00 80.00 298 GLU A CA 1
ATOM 2376 C C . GLU A 1 298 ? 2.868 -22.102 14.611 1.00 80.00 298 GLU A C 1
ATOM 2378 O O . GLU A 1 298 ? 1.880 -22.660 15.071 1.00 80.00 298 GLU A O 1
ATOM 2383 N N . GLN A 1 299 ? 4.078 -22.264 15.157 1.00 85.94 299 GLN A N 1
ATOM 2384 C CA . GLN A 1 299 ? 4.342 -23.178 16.273 1.00 85.94 299 GLN A CA 1
ATOM 2385 C C . GLN A 1 299 ? 3.545 -22.839 17.545 1.00 85.94 299 GLN A C 1
ATOM 2387 O O . GLN A 1 299 ? 3.225 -23.735 18.321 1.00 85.94 299 GLN A O 1
ATOM 2392 N N . TYR A 1 300 ? 3.279 -21.555 17.789 1.00 85.19 300 TYR A N 1
ATOM 2393 C CA . TYR A 1 300 ? 2.592 -21.064 18.987 1.00 85.19 300 TYR A CA 1
ATOM 2394 C C . TYR A 1 300 ? 1.200 -20.488 18.668 1.00 85.19 300 TYR A C 1
ATOM 2396 O O . TYR A 1 300 ? 0.698 -19.652 19.421 1.00 85.19 300 TYR A O 1
ATOM 2404 N N . ALA A 1 301 ? 0.583 -20.910 17.558 1.00 76.88 301 ALA A N 1
ATOM 2405 C CA . ALA A 1 301 ? -0.740 -20.445 17.132 1.00 76.88 301 ALA A CA 1
ATOM 2406 C C . ALA A 1 301 ? -1.879 -20.903 18.068 1.00 76.88 301 ALA A C 1
ATOM 2408 O O . ALA A 1 301 ? -2.859 -20.169 18.238 1.00 76.88 301 ALA A O 1
ATOM 2409 N N . ASP A 1 302 ? -1.705 -22.068 18.700 1.00 78.50 302 ASP A N 1
ATOM 2410 C CA . ASP A 1 302 ? -2.672 -22.716 19.603 1.00 78.50 302 ASP A CA 1
ATOM 2411 C C . ASP A 1 302 ? -2.354 -22.481 21.089 1.00 78.50 302 ASP A C 1
ATOM 2413 O O . ASP A 1 302 ? -2.882 -23.155 21.968 1.00 78.50 302 ASP A O 1
ATOM 2417 N N . ALA A 1 303 ? -1.445 -21.551 21.398 1.00 84.06 303 ALA A N 1
ATOM 2418 C CA . ALA A 1 303 ? -1.156 -21.211 22.786 1.00 84.06 303 ALA A CA 1
ATOM 2419 C C . ALA A 1 303 ? -2.392 -20.586 23.471 1.00 84.06 303 ALA A C 1
ATOM 2421 O O . ALA A 1 303 ? -3.100 -19.815 22.815 1.00 84.06 303 ALA A O 1
ATOM 2422 N N . PRO A 1 304 ? -2.609 -20.833 24.782 1.00 85.19 304 PRO A N 1
ATOM 2423 C CA . PRO A 1 304 ? -3.721 -20.257 25.532 1.00 85.19 304 PRO A CA 1
ATOM 2424 C C . PRO A 1 304 ? -3.845 -18.745 25.332 1.00 85.19 304 PRO A C 1
ATOM 2426 O O . PRO A 1 304 ? -2.890 -17.986 25.537 1.00 85.19 304 PRO A O 1
ATOM 2429 N N . GLU A 1 305 ? -5.032 -18.315 24.913 1.00 83.56 305 GLU A N 1
ATOM 2430 C CA . GLU A 1 305 ? -5.303 -16.928 24.562 1.00 83.56 305 GLU A CA 1
ATOM 2431 C C . GLU A 1 305 ? -5.359 -16.023 25.797 1.00 83.56 305 GLU A C 1
ATOM 2433 O O . GLU A 1 305 ? -5.945 -16.341 26.840 1.00 83.56 305 GLU A O 1
ATOM 2438 N N . LEU A 1 306 ? -4.708 -14.866 25.670 1.00 88.56 306 LEU A N 1
ATOM 2439 C CA . LEU A 1 306 ? -4.586 -13.872 26.725 1.00 88.56 306 LEU A CA 1
ATOM 2440 C C . LEU A 1 306 ? -5.133 -12.537 26.237 1.00 88.56 306 LEU A C 1
ATOM 2442 O O . LEU A 1 306 ? -4.666 -11.989 25.234 1.00 88.56 306 LEU A O 1
ATOM 2446 N N . SER A 1 307 ? -6.037 -11.967 27.025 1.00 89.06 307 SER A N 1
ATOM 2447 C CA . SER A 1 307 ? -6.508 -10.604 26.833 1.00 89.06 307 SER A CA 1
ATOM 2448 C C . SER A 1 307 ? -5.742 -9.632 27.725 1.00 89.06 307 SER A C 1
ATOM 2450 O O . SER A 1 307 ? -5.398 -9.947 28.867 1.00 89.06 307 SER A O 1
ATOM 2452 N N . MET A 1 308 ? -5.454 -8.438 27.210 1.00 91.94 308 MET A N 1
ATOM 2453 C CA . MET A 1 308 ? -4.801 -7.363 27.956 1.00 91.94 308 MET A CA 1
ATOM 2454 C C . MET A 1 308 ? -5.806 -6.243 28.219 1.00 91.94 308 MET A C 1
ATOM 2456 O O . MET A 1 308 ? -6.209 -5.544 27.297 1.00 91.94 308 MET A O 1
ATOM 2460 N N . SER A 1 309 ? -6.185 -6.038 29.481 1.00 93.00 309 SER A N 1
ATOM 2461 C CA . SER A 1 309 ? -7.168 -5.006 29.842 1.00 93.00 309 SER A CA 1
ATOM 2462 C C . SER A 1 309 ? -6.527 -3.655 30.174 1.00 93.00 309 SER A C 1
ATOM 2464 O O . SER A 1 309 ? -7.170 -2.620 30.050 1.00 93.00 309 SER A O 1
ATOM 2466 N N . GLN A 1 310 ? -5.274 -3.655 30.645 1.00 95.69 310 GLN A N 1
ATOM 2467 C CA . GLN A 1 310 ? -4.539 -2.441 31.021 1.00 95.69 310 GLN A CA 1
ATOM 2468 C C . GLN A 1 310 ? -3.054 -2.565 30.668 1.00 95.69 310 GLN A C 1
ATOM 2470 O O . GLN A 1 310 ? -2.452 -3.621 30.895 1.00 95.69 310 GLN A O 1
ATOM 2475 N N . CYS A 1 311 ? -2.476 -1.479 30.156 1.00 96.50 311 CYS A N 1
ATOM 2476 C CA . CYS A 1 311 ? -1.066 -1.358 29.810 1.00 96.50 311 CYS A CA 1
ATOM 2477 C C . CYS A 1 311 ? -0.534 0.028 30.210 1.00 96.50 311 CYS A C 1
ATOM 2479 O O . CYS A 1 311 ? -0.860 1.048 29.603 1.00 96.50 311 CYS A O 1
ATOM 2481 N N . ASP A 1 312 ? 0.307 0.055 31.240 1.00 97.81 312 ASP A N 1
ATOM 2482 C CA . ASP A 1 312 ? 0.991 1.252 31.715 1.00 97.81 312 ASP A CA 1
ATOM 2483 C C . ASP A 1 312 ? 2.438 1.233 31.216 1.00 97.81 312 ASP A C 1
ATOM 2485 O O . ASP A 1 312 ? 3.213 0.345 31.577 1.00 97.81 312 ASP A O 1
ATOM 2489 N N . LEU A 1 313 ? 2.822 2.213 30.403 1.00 98.19 313 LEU A N 1
ATOM 2490 C CA . LEU A 1 313 ? 4.154 2.326 29.818 1.00 98.19 313 LEU A CA 1
ATOM 2491 C C . LEU A 1 313 ? 4.857 3.584 30.328 1.00 98.19 313 LEU A C 1
ATOM 2493 O O . LEU A 1 313 ? 4.304 4.685 30.321 1.00 98.19 313 LEU A O 1
ATOM 2497 N N . LYS A 1 314 ? 6.112 3.431 30.743 1.00 98.19 314 LYS A N 1
ATOM 2498 C CA . LYS A 1 314 ? 7.029 4.542 31.013 1.00 98.19 314 LYS A CA 1
ATOM 2499 C C . LYS A 1 314 ? 8.242 4.385 30.121 1.00 98.19 314 LYS A C 1
ATOM 2501 O O . LYS A 1 314 ? 9.067 3.515 30.373 1.00 98.19 314 LYS A O 1
ATOM 2506 N N . LEU A 1 315 ? 8.331 5.209 29.087 1.00 98.12 315 LEU A N 1
ATOM 2507 C CA . LEU A 1 315 ? 9.386 5.166 28.088 1.00 98.12 315 LEU A CA 1
ATOM 2508 C C . LEU A 1 315 ? 10.327 6.356 28.261 1.00 98.12 315 LEU A C 1
ATOM 2510 O O . LEU A 1 315 ? 9.898 7.504 28.312 1.00 98.12 315 LEU A O 1
ATOM 2514 N N . SER A 1 316 ? 11.625 6.081 28.297 1.00 97.56 316 SER A N 1
ATOM 2515 C CA . SER A 1 316 ? 12.684 7.084 28.214 1.00 97.56 316 SER A CA 1
ATOM 2516 C C . SER A 1 316 ? 13.508 6.863 26.952 1.00 97.56 316 SER A C 1
ATOM 2518 O O . SER A 1 316 ? 14.105 5.799 26.777 1.00 97.56 316 SER A O 1
ATOM 2520 N N . GLN A 1 317 ? 13.587 7.876 26.093 1.00 96.44 317 GLN A N 1
ATOM 2521 C CA . GLN A 1 317 ? 14.488 7.857 24.943 1.00 96.44 317 GLN A CA 1
ATOM 2522 C C . GLN A 1 317 ? 15.934 8.067 25.415 1.00 96.44 317 GLN A C 1
ATOM 2524 O O . GLN A 1 317 ? 16.202 8.889 26.296 1.00 96.44 317 GLN A O 1
ATOM 2529 N N . LYS A 1 318 ? 16.879 7.317 24.845 1.00 95.94 318 LYS A N 1
ATOM 2530 C CA . LYS A 1 318 ? 18.311 7.405 25.155 1.00 95.94 318 LYS A CA 1
ATOM 2531 C C . LYS A 1 318 ? 19.111 7.695 23.884 1.00 95.94 318 LYS A C 1
ATOM 2533 O O . LYS A 1 318 ? 18.692 7.349 22.781 1.00 95.94 318 LYS A O 1
ATOM 2538 N N . ALA A 1 319 ? 20.270 8.329 24.056 1.00 91.50 319 ALA A N 1
ATOM 2539 C CA . ALA A 1 319 ? 21.208 8.568 22.963 1.00 91.50 319 ALA A CA 1
ATOM 2540 C C . ALA A 1 319 ? 21.761 7.245 22.395 1.00 91.50 319 ALA A C 1
ATOM 2542 O O . ALA A 1 319 ? 21.788 6.222 23.085 1.00 91.50 319 ALA A O 1
ATOM 2543 N N . GLY A 1 320 ? 22.219 7.273 21.146 1.00 89.12 320 GLY A N 1
ATOM 2544 C CA . GLY A 1 320 ? 22.648 6.087 20.408 1.00 89.12 320 GLY A CA 1
ATOM 2545 C C . GLY A 1 320 ? 21.495 5.262 19.826 1.00 89.12 320 GLY A C 1
ATOM 2546 O O . GLY A 1 320 ? 21.694 4.085 19.541 1.00 89.12 320 GLY A O 1
ATOM 2547 N N . GLY A 1 321 ? 20.302 5.846 19.663 1.00 89.94 321 GLY A N 1
ATOM 2548 C CA . GLY A 1 321 ? 19.144 5.163 19.076 1.00 89.94 321 GLY A CA 1
ATOM 2549 C C . GLY A 1 321 ? 18.624 3.997 19.922 1.00 89.94 321 GLY A C 1
ATOM 2550 O O . GLY A 1 321 ? 18.404 2.903 19.402 1.00 89.94 321 GLY A O 1
ATOM 2551 N N . THR A 1 322 ? 18.431 4.214 21.226 1.00 95.88 322 THR A N 1
ATOM 2552 C CA . THR A 1 322 ? 17.907 3.192 22.148 1.00 95.88 322 THR A CA 1
ATOM 2553 C C . THR A 1 322 ? 16.764 3.726 23.014 1.00 95.88 322 THR A C 1
ATOM 2555 O O . THR A 1 322 ? 16.593 4.937 23.178 1.00 95.88 322 THR A O 1
ATOM 2558 N N . ILE A 1 323 ? 15.958 2.816 23.561 1.00 97.06 323 ILE A N 1
ATOM 2559 C CA . ILE A 1 323 ? 14.873 3.116 24.506 1.00 97.06 323 ILE A CA 1
ATOM 2560 C C . ILE A 1 323 ? 15.058 2.327 25.806 1.00 97.06 323 ILE A C 1
ATOM 2562 O O . ILE A 1 323 ? 15.620 1.235 25.792 1.00 97.06 323 ILE A O 1
ATOM 2566 N N . ASP A 1 324 ? 14.579 2.883 26.917 1.00 97.94 324 ASP A N 1
ATOM 2567 C CA . ASP A 1 324 ? 14.432 2.220 28.221 1.00 97.94 324 ASP A CA 1
ATOM 2568 C C . ASP A 1 324 ? 12.956 2.302 28.616 1.00 97.94 324 ASP A C 1
ATOM 2570 O O . ASP A 1 324 ? 12.369 3.388 28.576 1.00 97.94 324 ASP A O 1
ATOM 2574 N N . VAL A 1 325 ? 12.340 1.157 28.918 1.00 98.12 325 VAL A N 1
ATOM 2575 C CA . VAL A 1 325 ? 10.899 1.076 29.159 1.00 98.12 325 VAL A CA 1
ATOM 2576 C C . VAL A 1 325 ? 10.584 0.233 30.392 1.00 98.12 325 VAL A C 1
ATOM 2578 O O . VAL A 1 325 ? 11.074 -0.885 30.547 1.00 98.12 325 VAL A O 1
ATOM 2581 N N . ASP A 1 326 ? 9.707 0.762 31.244 1.00 97.94 326 ASP A N 1
ATOM 2582 C CA . ASP A 1 326 ? 9.030 0.034 32.321 1.00 97.94 326 ASP A CA 1
ATOM 2583 C C . ASP A 1 326 ? 7.559 -0.157 31.927 1.00 97.94 326 ASP A C 1
ATOM 2585 O O . ASP A 1 326 ? 6.821 0.819 31.757 1.00 97.94 326 ASP A O 1
ATOM 2589 N N . ALA A 1 327 ? 7.159 -1.413 31.717 1.00 97.44 327 ALA A N 1
ATOM 2590 C CA . ALA A 1 327 ? 5.820 -1.794 31.285 1.00 97.44 327 ALA A CA 1
ATOM 2591 C C . ALA A 1 327 ? 5.086 -2.583 32.377 1.00 97.44 327 ALA A C 1
ATOM 2593 O O . ALA A 1 327 ? 5.553 -3.636 32.814 1.00 97.44 327 ALA A O 1
ATOM 2594 N N . GLY A 1 328 ? 3.907 -2.108 32.778 1.00 96.88 328 GLY A N 1
ATOM 2595 C CA . GLY A 1 328 ? 2.971 -2.799 33.661 1.00 96.88 328 GLY A CA 1
ATOM 2596 C C . GLY A 1 328 ? 1.740 -3.268 32.895 1.00 96.88 328 GLY A C 1
ATOM 2597 O O . GLY A 1 328 ? 1.071 -2.472 32.250 1.00 96.88 328 GLY A O 1
ATOM 2598 N N . LEU A 1 329 ? 1.434 -4.560 32.966 1.00 95.75 329 LEU A N 1
ATOM 2599 C CA . LEU A 1 329 ? 0.406 -5.207 32.153 1.00 95.75 329 LEU A CA 1
ATOM 2600 C C . LEU A 1 329 ? -0.570 -5.962 33.050 1.00 95.75 329 LEU A C 1
ATOM 2602 O O . LEU A 1 329 ? -0.146 -6.703 33.942 1.00 95.75 329 LEU A O 1
ATOM 2606 N N . LYS A 1 330 ? -1.869 -5.822 32.784 1.00 95.62 330 LYS A N 1
ATOM 2607 C CA . LYS A 1 330 ? -2.917 -6.659 33.379 1.00 95.62 330 LYS A CA 1
ATOM 2608 C C . LYS A 1 330 ? -3.445 -7.616 32.317 1.00 95.62 330 LYS A C 1
ATOM 2610 O O . LYS A 1 330 ? -4.118 -7.192 31.380 1.00 95.62 330 LYS A O 1
ATOM 2615 N N . LEU A 1 331 ? -3.107 -8.891 32.477 1.00 93.44 331 LEU A N 1
ATOM 2616 C CA . LEU A 1 331 ? -3.467 -9.970 31.562 1.00 93.44 331 LEU A CA 1
ATOM 2617 C C . LEU A 1 331 ? -4.592 -10.806 32.167 1.00 93.44 331 LEU A C 1
ATOM 2619 O O . LEU A 1 331 ? -4.587 -11.052 33.373 1.00 93.44 331 LEU A O 1
ATOM 2623 N N . LYS A 1 332 ? -5.517 -11.270 31.336 1.00 92.44 332 LYS A N 1
ATOM 2624 C CA . LYS A 1 332 ? -6.602 -12.185 31.690 1.00 92.44 332 LYS A CA 1
ATOM 2625 C C . LYS A 1 332 ? -6.511 -13.414 30.791 1.00 92.44 332 LYS A C 1
ATOM 2627 O O . LYS A 1 332 ? -6.384 -13.259 29.579 1.00 92.44 332 LYS A O 1
ATOM 2632 N N . ASN A 1 333 ? -6.560 -14.608 31.378 1.00 91.12 333 ASN A N 1
ATOM 2633 C CA . ASN A 1 333 ? -6.759 -15.820 30.594 1.00 91.12 333 ASN A CA 1
ATOM 2634 C C . ASN A 1 333 ? -8.219 -15.869 30.159 1.00 91.12 333 ASN A C 1
ATOM 2636 O O . ASN A 1 333 ? -9.109 -15.894 31.000 1.00 91.12 333 ASN A O 1
ATOM 2640 N N . ILE A 1 334 ? -8.432 -15.835 28.859 1.00 85.88 334 ILE A N 1
ATOM 2641 C CA . ILE A 1 334 ? -9.750 -15.881 28.219 1.00 85.88 334 ILE A CA 1
ATOM 2642 C C . ILE A 1 334 ? -9.936 -17.178 27.433 1.00 85.88 334 ILE A C 1
ATOM 2644 O O . ILE A 1 334 ? -11.007 -17.428 26.891 1.00 85.88 334 ILE A O 1
ATOM 2648 N N . SER A 1 335 ? -8.893 -18.008 27.367 1.00 81.56 335 SER A N 1
ATOM 2649 C CA . SER A 1 335 ? -9.034 -19.351 26.836 1.00 81.56 335 SER A CA 1
ATOM 2650 C C . SER A 1 335 ? -9.872 -20.203 27.785 1.00 81.56 335 SER A C 1
ATOM 2652 O O . SER A 1 335 ? -9.853 -20.019 29.006 1.00 81.56 335 SER A O 1
ATOM 2654 N N . GLY A 1 336 ? -10.569 -21.188 27.219 1.00 82.56 336 GLY A N 1
ATOM 2655 C CA . GLY A 1 336 ? -11.236 -22.236 27.995 1.00 82.56 336 GLY A CA 1
ATOM 2656 C C . GLY A 1 336 ? -10.263 -23.190 28.703 1.00 82.56 336 GLY A C 1
ATOM 2657 O O . GLY A 1 336 ? -10.700 -24.081 29.428 1.00 82.56 336 GLY A O 1
ATOM 2658 N N . GLU A 1 337 ? -8.953 -23.011 28.519 1.00 88.50 337 GLU A N 1
ATOM 2659 C CA . GLU A 1 337 ? -7.902 -23.891 29.020 1.00 88.50 337 GLU A CA 1
ATOM 2660 C C . GLU A 1 337 ? -7.057 -23.218 30.109 1.00 88.50 337 GLU A C 1
ATOM 2662 O O . GLU A 1 337 ? -7.038 -22.000 30.284 1.00 88.50 337 GLU A O 1
ATOM 2667 N N . VAL A 1 338 ? -6.335 -24.022 30.888 1.00 91.12 338 VAL A N 1
ATOM 2668 C CA . VAL A 1 338 ? -5.406 -23.507 31.899 1.00 91.12 338 VAL A CA 1
ATOM 2669 C C . VAL A 1 338 ? -4.101 -23.092 31.219 1.00 91.12 338 VAL A C 1
ATOM 2671 O O . VAL A 1 338 ? -3.425 -23.923 30.622 1.00 91.12 338 VAL A O 1
ATOM 2674 N N . ALA A 1 339 ? -3.703 -21.827 31.367 1.00 90.62 339 ALA A N 1
ATOM 2675 C CA . ALA A 1 339 ? -2.458 -21.317 30.805 1.00 90.62 339 ALA A CA 1
ATOM 2676 C C . ALA A 1 339 ? -1.278 -21.562 31.760 1.00 90.62 339 ALA A C 1
ATOM 2678 O O . ALA A 1 339 ? -1.090 -20.850 32.752 1.00 90.62 339 ALA A O 1
ATOM 2679 N N . ASP A 1 340 ? -0.474 -22.579 31.462 1.00 90.50 340 ASP A N 1
ATOM 2680 C CA . ASP A 1 340 ? 0.773 -22.899 32.166 1.00 90.50 340 ASP A CA 1
ATOM 2681 C C . ASP A 1 340 ? 1.945 -22.001 31.738 1.00 90.50 340 ASP A C 1
ATOM 2683 O O . ASP A 1 340 ? 2.855 -21.753 32.526 1.00 90.50 340 ASP A O 1
ATOM 2687 N N . THR A 1 341 ? 1.894 -21.477 30.513 1.00 91.38 341 THR A N 1
ATOM 2688 C CA . THR A 1 341 ? 2.872 -20.564 29.925 1.00 91.38 341 THR A CA 1
ATOM 2689 C C . THR A 1 341 ? 2.153 -19.377 29.296 1.00 91.38 341 THR A C 1
ATOM 2691 O O . THR A 1 341 ? 1.302 -19.536 28.425 1.00 91.38 341 THR A O 1
ATOM 2694 N N . LEU A 1 342 ? 2.530 -18.162 29.692 1.00 92.12 342 LEU A N 1
ATOM 2695 C CA . LEU A 1 342 ? 2.027 -16.936 29.078 1.00 92.12 342 LEU A CA 1
ATOM 2696 C C . LEU A 1 342 ? 2.879 -16.610 27.851 1.00 92.12 342 LEU A C 1
ATOM 2698 O O . LEU A 1 342 ? 4.074 -16.320 27.976 1.00 92.12 342 LEU A O 1
ATOM 2702 N N . VAL A 1 343 ? 2.266 -16.661 26.668 1.00 91.81 343 VAL A N 1
ATOM 2703 C CA . VAL A 1 343 ? 2.931 -16.344 25.401 1.00 91.81 343 VAL A CA 1
ATOM 2704 C C . VAL A 1 343 ? 2.717 -14.877 25.062 1.00 91.81 343 VAL A C 1
ATOM 2706 O O . VAL A 1 343 ? 1.593 -14.403 24.902 1.00 91.81 343 VAL A O 1
ATOM 2709 N N . MET A 1 344 ? 3.821 -14.153 24.931 1.00 91.69 344 MET A N 1
ATOM 2710 C CA . MET A 1 344 ? 3.840 -12.744 24.563 1.00 91.69 344 MET A CA 1
ATOM 2711 C C . MET A 1 344 ? 4.845 -12.489 23.446 1.00 91.69 344 MET A C 1
ATOM 2713 O O . MET A 1 344 ? 5.746 -13.290 23.208 1.00 91.69 344 MET A O 1
ATOM 2717 N N . ARG A 1 345 ? 4.741 -11.336 22.791 1.00 91.31 345 ARG A N 1
ATOM 2718 C CA . ARG A 1 345 ? 5.695 -10.864 21.788 1.00 91.31 345 ARG A CA 1
ATOM 2719 C C . ARG A 1 345 ? 6.291 -9.515 22.168 1.00 91.31 345 ARG A C 1
ATOM 2721 O O . ARG A 1 345 ? 5.603 -8.652 22.700 1.00 91.31 345 ARG A O 1
ATOM 2728 N N . LEU A 1 346 ? 7.573 -9.349 21.867 1.00 93.62 346 LEU A N 1
ATOM 2729 C CA . LEU A 1 346 ? 8.370 -8.135 22.059 1.00 93.62 346 LEU A CA 1
ATOM 2730 C C . LEU A 1 346 ? 9.476 -8.128 20.992 1.00 93.62 346 LEU A C 1
ATOM 2732 O O . LEU A 1 346 ? 9.923 -9.199 20.581 1.00 93.62 346 LEU A O 1
ATOM 2736 N N . ASN A 1 347 ? 9.954 -6.970 20.541 1.00 92.94 347 ASN A N 1
ATOM 2737 C CA . ASN A 1 347 ? 11.020 -6.890 19.537 1.00 92.94 347 ASN A CA 1
ATOM 2738 C C . ASN A 1 347 ? 12.278 -7.663 19.999 1.00 92.94 347 ASN A C 1
ATOM 2740 O O . ASN A 1 347 ? 12.712 -7.479 21.138 1.00 92.94 347 ASN A O 1
ATOM 2744 N N . PRO A 1 348 ? 12.871 -8.537 19.164 1.00 91.31 348 PRO A N 1
ATOM 2745 C CA . PRO A 1 348 ? 14.020 -9.355 19.558 1.00 91.31 348 PRO A CA 1
ATOM 2746 C C . PRO A 1 348 ? 15.272 -8.539 19.915 1.00 91.31 348 PRO A C 1
ATOM 2748 O O . PRO A 1 348 ? 16.109 -9.043 20.654 1.00 91.31 348 PRO A O 1
ATOM 2751 N N . ALA A 1 349 ? 15.395 -7.295 19.438 1.00 92.06 349 ALA A N 1
ATOM 2752 C CA . ALA A 1 349 ? 16.520 -6.414 19.767 1.00 92.06 349 ALA A CA 1
ATOM 2753 C C . ALA A 1 349 ? 16.398 -5.711 21.134 1.00 92.06 349 ALA A C 1
ATOM 2755 O O . ALA A 1 349 ? 17.334 -5.027 21.551 1.00 92.06 349 ALA A O 1
ATOM 2756 N N . LEU A 1 350 ? 15.262 -5.867 21.823 1.00 95.50 350 LEU A N 1
ATOM 2757 C CA . LEU A 1 350 ? 15.053 -5.346 23.171 1.00 95.50 350 LEU A CA 1
ATOM 2758 C C . LEU A 1 350 ? 15.483 -6.393 24.200 1.00 95.50 350 LEU A C 1
ATOM 2760 O O . LEU A 1 350 ? 14.954 -7.509 24.238 1.00 95.50 350 LEU A O 1
ATOM 2764 N N . ASN A 1 351 ? 16.428 -6.007 25.051 1.00 95.19 351 ASN A N 1
ATOM 2765 C CA . ASN A 1 351 ? 16.928 -6.824 26.144 1.00 95.19 351 ASN A CA 1
ATOM 2766 C C . ASN A 1 351 ? 16.005 -6.685 27.350 1.00 95.19 351 ASN A C 1
ATOM 2768 O O . ASN A 1 351 ? 15.617 -5.580 27.716 1.00 95.19 351 ASN A O 1
ATOM 2772 N N . ILE A 1 352 ? 15.654 -7.808 27.971 1.00 95.44 352 ILE A N 1
ATOM 2773 C CA . ILE A 1 352 ? 14.821 -7.824 29.175 1.00 95.44 352 ILE A CA 1
ATOM 2774 C C . ILE A 1 352 ? 15.745 -7.726 30.384 1.00 95.44 352 ILE A C 1
ATOM 2776 O O . ILE A 1 352 ? 16.516 -8.646 30.648 1.00 95.44 352 ILE A O 1
ATOM 2780 N N . ASP A 1 353 ? 15.637 -6.627 31.121 1.00 92.69 353 ASP A N 1
ATOM 2781 C CA . ASP A 1 353 ? 16.444 -6.371 32.313 1.00 92.69 353 ASP A CA 1
ATOM 2782 C C . ASP A 1 353 ? 15.862 -7.094 33.531 1.00 92.69 353 ASP A C 1
ATOM 2784 O O . ASP A 1 353 ? 16.586 -7.581 34.398 1.00 92.69 353 ASP A O 1
ATOM 2788 N N . SER A 1 354 ? 14.530 -7.148 33.626 1.00 92.19 354 SER A N 1
ATOM 2789 C CA . SER A 1 354 ? 13.829 -7.808 34.733 1.00 92.19 354 SER A CA 1
ATOM 2790 C C . SER A 1 354 ? 12.351 -8.042 34.427 1.00 92.19 354 SER A C 1
ATOM 2792 O O . SER A 1 354 ? 11.727 -7.293 33.672 1.00 92.19 354 SER A O 1
ATOM 2794 N N . LEU A 1 355 ? 11.791 -9.097 35.024 1.00 92.94 355 LEU A N 1
ATOM 2795 C CA . LEU A 1 355 ? 10.410 -9.515 34.816 1.00 92.94 355 LEU A CA 1
ATOM 2796 C C . LEU A 1 355 ? 9.793 -9.993 36.131 1.00 92.94 355 LEU A C 1
ATOM 2798 O O . LEU A 1 355 ? 10.316 -10.886 36.791 1.00 92.94 355 LEU A O 1
ATOM 2802 N N . TRP A 1 356 ? 8.644 -9.426 36.493 1.00 89.81 356 TRP A N 1
ATOM 2803 C CA . TRP A 1 356 ? 7.904 -9.806 37.691 1.00 89.81 356 TRP A CA 1
ATOM 2804 C C . TRP A 1 356 ? 6.465 -10.174 37.369 1.00 89.81 356 TRP A C 1
ATOM 2806 O O . TRP A 1 356 ? 5.797 -9.472 36.616 1.00 89.81 356 TRP A O 1
ATOM 2816 N N . ALA A 1 357 ? 5.940 -11.196 38.039 1.00 85.06 357 ALA A N 1
ATOM 2817 C CA . ALA A 1 357 ? 4.505 -11.451 38.107 1.00 85.06 357 ALA A CA 1
ATOM 2818 C C . ALA A 1 357 ? 4.088 -11.627 39.569 1.00 85.06 357 ALA A C 1
ATOM 2820 O O . ALA A 1 357 ? 4.824 -12.198 40.370 1.00 85.06 357 ALA A O 1
ATOM 2821 N N . LYS A 1 358 ? 2.929 -11.076 39.958 1.00 77.00 358 LYS A N 1
ATOM 2822 C CA . LYS A 1 358 ? 2.433 -11.108 41.357 1.00 77.00 358 LYS A CA 1
ATOM 2823 C C . LYS A 1 358 ? 3.479 -10.672 42.412 1.00 77.00 358 LYS A C 1
ATOM 2825 O O . LYS A 1 358 ? 3.471 -11.166 43.534 1.00 77.00 358 LYS A O 1
ATOM 2830 N N . LYS A 1 359 ? 4.346 -9.705 42.069 1.00 73.19 359 LYS A N 1
ATOM 2831 C CA . LYS A 1 359 ? 5.451 -9.175 42.908 1.00 73.19 359 LYS A CA 1
ATOM 2832 C C . LYS A 1 359 ? 6.604 -10.157 43.185 1.00 73.19 359 LYS A C 1
ATOM 2834 O O . LYS A 1 359 ? 7.424 -9.880 44.054 1.00 73.19 359 LYS A O 1
ATOM 2839 N N . GLN A 1 360 ? 6.700 -11.257 42.443 1.00 79.12 360 GLN A N 1
ATOM 2840 C CA . GLN A 1 360 ? 7.833 -12.181 42.487 1.00 79.12 360 GLN A CA 1
ATOM 2841 C C . GLN A 1 360 ? 8.573 -12.186 41.148 1.00 79.12 360 GLN A C 1
ATOM 2843 O O . GLN A 1 360 ? 7.988 -11.849 40.119 1.00 79.12 360 GLN A O 1
ATOM 2848 N N . ASN A 1 361 ? 9.862 -12.526 41.170 1.00 83.19 361 ASN A N 1
ATOM 2849 C CA . ASN A 1 361 ? 10.664 -12.691 39.958 1.00 83.19 361 ASN A CA 1
ATOM 2850 C C . ASN A 1 361 ? 10.286 -14.018 39.280 1.00 83.19 361 ASN A C 1
ATOM 2852 O O . ASN A 1 361 ? 10.138 -15.023 39.973 1.00 83.19 361 ASN A O 1
ATOM 2856 N N . VAL A 1 362 ? 10.112 -14.022 37.958 1.00 84.94 362 VAL A N 1
ATOM 2857 C CA . VAL A 1 362 ? 9.579 -15.183 37.221 1.00 84.94 362 VAL A CA 1
ATOM 2858 C C . VAL A 1 362 ? 10.561 -15.631 36.149 1.00 84.94 362 VAL A C 1
ATOM 2860 O O . VAL A 1 362 ? 11.215 -14.810 35.506 1.00 84.94 362 VAL A O 1
ATOM 2863 N N . THR A 1 363 ? 10.664 -16.944 35.942 1.00 84.50 363 THR A N 1
ATOM 2864 C CA . THR A 1 363 ? 11.473 -17.509 34.863 1.00 84.50 363 THR A CA 1
ATOM 2865 C C . THR A 1 363 ? 10.798 -17.274 33.514 1.00 84.50 363 THR A C 1
ATOM 2867 O O . THR A 1 363 ? 9.585 -17.424 33.348 1.00 84.50 363 THR A O 1
ATOM 2870 N N . PHE A 1 364 ? 11.599 -16.901 32.521 1.00 91.19 364 PHE A N 1
ATOM 2871 C CA . PHE A 1 364 ? 11.129 -16.724 31.157 1.00 91.19 364 PHE A CA 1
ATOM 2872 C C . PHE A 1 364 ? 12.108 -17.344 30.165 1.00 91.19 364 PHE A C 1
ATOM 2874 O O . PHE A 1 364 ? 13.306 -17.445 30.425 1.00 91.19 364 PHE A O 1
ATOM 2881 N N . THR A 1 365 ? 11.589 -17.743 29.008 1.00 93.75 365 THR A N 1
ATOM 2882 C CA . THR A 1 365 ? 12.385 -18.182 27.859 1.00 93.75 365 THR A CA 1
ATOM 2883 C C . THR A 1 365 ? 12.120 -17.252 26.684 1.00 93.75 365 THR A C 1
ATOM 2885 O O . THR A 1 365 ? 10.972 -16.939 26.368 1.00 93.75 365 THR A O 1
ATOM 2888 N N . ARG A 1 366 ? 13.187 -16.809 26.016 1.00 92.56 366 ARG A N 1
ATOM 2889 C CA . ARG A 1 366 ? 13.114 -15.964 24.820 1.00 92.56 366 ARG A CA 1
ATOM 2890 C C . ARG A 1 366 ? 13.338 -16.818 23.571 1.00 92.56 366 ARG A C 1
ATOM 2892 O O . ARG A 1 366 ? 14.340 -17.524 23.497 1.00 92.56 366 ARG A O 1
ATOM 2899 N N . LYS A 1 367 ? 12.434 -16.740 22.591 1.00 92.19 367 LYS A N 1
ATOM 2900 C CA . LYS A 1 367 ? 12.586 -17.373 21.267 1.00 92.19 367 LYS A CA 1
ATOM 2901 C C . LYS A 1 367 ? 12.270 -16.343 20.188 1.00 92.19 367 LYS A C 1
ATOM 2903 O O . LYS A 1 367 ? 11.101 -16.049 19.958 1.00 92.19 367 LYS A O 1
ATOM 2908 N N . GLY A 1 368 ? 13.292 -15.753 19.568 1.00 88.50 368 GLY A N 1
ATOM 2909 C CA . GLY A 1 368 ? 13.104 -14.663 18.607 1.00 88.50 368 GLY A CA 1
ATOM 2910 C C . GLY A 1 368 ? 12.289 -13.508 19.208 1.00 88.50 368 GLY A C 1
ATOM 2911 O O . GLY A 1 368 ? 12.673 -12.929 20.226 1.00 88.50 368 GLY A O 1
ATOM 2912 N N . HIS A 1 369 ? 11.142 -13.188 18.600 1.00 88.75 369 HIS A N 1
ATOM 2913 C CA . HIS A 1 369 ? 10.214 -12.165 19.099 1.00 88.75 369 HIS A CA 1
ATOM 2914 C C . HIS A 1 369 ? 9.336 -12.641 20.267 1.00 88.75 369 HIS A C 1
ATOM 2916 O O . HIS A 1 369 ? 8.741 -11.805 20.949 1.00 88.75 369 HIS A O 1
ATOM 2922 N N . LEU A 1 370 ? 9.258 -13.946 20.537 1.00 92.56 370 LEU A N 1
ATOM 2923 C CA . LEU A 1 370 ? 8.417 -14.509 21.592 1.00 92.56 370 LEU A CA 1
ATOM 2924 C C . LEU A 1 370 ? 9.077 -14.431 22.968 1.00 92.56 370 LEU A C 1
ATOM 2926 O O . LEU A 1 370 ? 10.279 -14.651 23.139 1.00 92.56 370 LEU A O 1
ATOM 2930 N N . LEU A 1 371 ? 8.259 -14.118 23.962 1.00 93.50 371 LEU A N 1
ATOM 2931 C CA . LEU A 1 371 ? 8.559 -14.137 25.382 1.00 93.50 371 LEU A CA 1
ATOM 2932 C C . LEU A 1 371 ? 7.610 -15.142 26.042 1.00 93.50 371 LEU A C 1
ATOM 2934 O O . LEU A 1 371 ? 6.403 -14.922 26.078 1.00 93.50 371 LEU A O 1
ATOM 2938 N N . LEU A 1 372 ? 8.170 -16.249 26.525 1.00 94.06 372 LEU A N 1
ATOM 2939 C CA . LEU A 1 372 ? 7.441 -17.338 27.171 1.00 94.06 372 LEU A CA 1
ATOM 2940 C C . LEU A 1 372 ? 7.642 -17.216 28.680 1.00 94.06 372 LEU A C 1
ATOM 2942 O O . LEU A 1 372 ? 8.754 -17.431 29.162 1.00 94.06 372 LEU A O 1
ATOM 2946 N N . ILE A 1 373 ? 6.600 -16.835 29.412 1.00 92.44 373 ILE A N 1
ATOM 2947 C CA . ILE A 1 373 ? 6.665 -16.586 30.857 1.00 92.44 373 ILE A CA 1
ATOM 2948 C C . ILE A 1 373 ? 5.982 -17.746 31.573 1.00 92.44 373 ILE A C 1
ATOM 2950 O O . ILE A 1 373 ? 4.809 -18.004 31.320 1.00 92.44 373 ILE A O 1
ATOM 2954 N N . VAL A 1 374 ? 6.687 -18.417 32.484 1.00 90.19 374 VAL A N 1
ATOM 2955 C CA . VAL A 1 374 ? 6.130 -19.550 33.239 1.00 90.19 374 VAL A CA 1
ATOM 2956 C C . VAL A 1 374 ? 5.733 -19.071 34.639 1.00 90.19 374 VAL A C 1
ATOM 2958 O O . VAL A 1 374 ? 6.608 -18.928 35.495 1.00 90.19 374 VAL A O 1
ATOM 2961 N N . PRO A 1 375 ? 4.451 -18.755 34.906 1.00 86.00 375 PRO A N 1
ATOM 2962 C CA . PRO A 1 375 ? 4.013 -18.352 36.236 1.00 86.00 375 PRO A CA 1
ATOM 2963 C C . PRO A 1 375 ? 4.169 -19.493 37.255 1.00 86.00 375 PRO A C 1
ATOM 2965 O O . PRO A 1 375 ? 4.004 -20.662 36.931 1.00 86.00 375 PRO A O 1
ATOM 2968 N N . GLU A 1 376 ? 4.408 -19.149 38.525 1.00 83.31 376 GLU A N 1
ATOM 2969 C CA . GLU A 1 376 ? 4.529 -20.121 39.633 1.00 83.31 376 GLU A CA 1
ATOM 2970 C C . GLU A 1 376 ? 3.282 -21.013 39.783 1.00 83.31 376 GLU A C 1
ATOM 2972 O O . GLU A 1 376 ? 3.370 -22.183 40.152 1.00 83.31 376 GLU A O 1
ATOM 2977 N N . LYS A 1 377 ? 2.105 -20.449 39.487 1.00 85.50 377 LYS A N 1
ATOM 2978 C CA . LYS A 1 377 ? 0.840 -21.178 39.392 1.00 85.50 377 LYS A CA 1
ATOM 2979 C C . LYS A 1 377 ? 0.226 -20.927 38.018 1.00 85.50 377 LYS A C 1
ATOM 2981 O O . LYS A 1 377 ? 0.100 -19.746 37.668 1.00 85.50 377 LYS A O 1
ATOM 2986 N N . PRO A 1 378 ? -0.204 -21.980 37.301 1.00 88.44 378 PRO A N 1
ATOM 2987 C CA . PRO A 1 378 ? -0.926 -21.831 36.047 1.00 88.44 378 PRO A CA 1
ATOM 2988 C C . PRO A 1 378 ? -2.141 -20.914 36.202 1.00 88.44 378 PRO A C 1
ATOM 2990 O O . PRO A 1 378 ? -2.796 -20.891 37.250 1.00 88.44 378 PRO A O 1
ATOM 2993 N N . LEU A 1 379 ? -2.419 -20.130 35.167 1.00 91.75 379 LEU A N 1
ATOM 2994 C CA . LEU A 1 379 ? -3.510 -19.168 35.148 1.00 91.75 379 LEU A CA 1
ATOM 2995 C C . LEU A 1 379 ? -4.785 -19.880 34.684 1.00 91.75 379 LEU A C 1
ATOM 2997 O O . LEU A 1 379 ? -4.875 -20.313 33.539 1.00 91.75 379 LEU A O 1
ATOM 3001 N N . SER A 1 380 ? -5.764 -20.034 35.575 1.00 92.75 380 SER A N 1
ATOM 3002 C CA . SER A 1 380 ? -7.049 -20.663 35.224 1.00 92.75 380 SER A CA 1
ATOM 3003 C C . SER A 1 380 ? -7.865 -19.777 34.268 1.00 92.75 380 SER A C 1
ATOM 3005 O O . SER A 1 380 ? -7.616 -18.567 34.245 1.00 92.75 380 SER A O 1
ATOM 3007 N N . PRO A 1 381 ? -8.836 -20.330 33.514 1.00 92.12 381 PRO A N 1
ATOM 3008 C CA . PRO A 1 381 ? -9.777 -19.535 32.726 1.00 92.12 381 PRO A CA 1
ATOM 3009 C C . PRO A 1 381 ? -10.391 -18.399 33.548 1.00 92.12 381 PRO A C 1
ATOM 3011 O O . PRO A 1 381 ? -10.638 -18.550 34.747 1.00 92.12 381 PRO A O 1
ATOM 3014 N N . GLU A 1 382 ? -10.580 -17.243 32.919 1.00 90.81 382 GLU A N 1
ATOM 3015 C CA . GLU A 1 382 ? -11.083 -15.993 33.500 1.00 90.81 382 GLU A CA 1
ATOM 3016 C C . GLU A 1 382 ? -10.193 -15.346 34.582 1.00 90.81 382 GLU A C 1
ATOM 3018 O O . GLU A 1 382 ? -10.455 -14.226 35.038 1.00 90.81 382 GLU A O 1
ATOM 3023 N N . GLN A 1 383 ? -9.092 -15.989 34.979 1.00 93.12 383 GLN A N 1
ATOM 3024 C CA . GLN A 1 383 ? -8.191 -15.461 35.995 1.00 93.12 383 GLN A CA 1
ATOM 3025 C C . GLN A 1 383 ? -7.281 -14.367 35.423 1.00 93.12 383 GLN A C 1
ATOM 3027 O O . GLN A 1 383 ? -6.720 -14.483 34.335 1.00 93.12 383 GLN A O 1
ATOM 3032 N N . SER A 1 384 ? -7.078 -13.303 36.207 1.00 93.06 384 SER A N 1
ATOM 3033 C CA . SER A 1 384 ? -6.170 -12.206 35.858 1.00 93.06 384 SER A CA 1
ATOM 3034 C C . SER A 1 384 ? -4.828 -12.274 36.593 1.00 93.06 384 SER A C 1
ATOM 3036 O O . SER A 1 384 ? -4.739 -12.710 37.746 1.00 93.06 384 SER A O 1
ATOM 3038 N N . ILE A 1 385 ? -3.778 -11.768 35.950 1.00 92.75 385 ILE A N 1
ATOM 3039 C CA . ILE A 1 385 ? -2.430 -11.617 36.499 1.00 92.75 385 ILE A CA 1
ATOM 3040 C C . ILE A 1 385 ? -1.837 -10.259 36.113 1.00 92.75 385 ILE A C 1
ATOM 3042 O O . ILE A 1 385 ? -2.093 -9.732 35.034 1.00 92.75 385 ILE A O 1
ATOM 3046 N N . ILE A 1 386 ? -1.031 -9.689 37.011 1.00 93.81 386 ILE A N 1
ATOM 3047 C CA . ILE A 1 386 ? -0.252 -8.479 36.734 1.00 93.81 386 ILE A CA 1
ATOM 3048 C C . ILE A 1 386 ? 1.190 -8.887 36.458 1.00 93.81 386 ILE A C 1
ATOM 3050 O O . ILE A 1 386 ? 1.812 -9.545 37.302 1.00 93.81 386 ILE A O 1
ATOM 3054 N N . VAL A 1 387 ? 1.704 -8.453 35.310 1.00 94.62 387 VAL A N 1
ATOM 3055 C CA . VAL A 1 387 ? 3.080 -8.666 34.856 1.00 94.62 387 VAL A CA 1
ATOM 3056 C C . VAL A 1 387 ? 3.766 -7.310 34.717 1.00 94.62 387 VAL A C 1
ATOM 3058 O O . VAL A 1 387 ? 3.196 -6.378 34.159 1.00 94.62 387 VAL A O 1
ATOM 3061 N N . LYS A 1 388 ? 4.985 -7.183 35.240 1.00 95.50 388 LYS A N 1
ATOM 3062 C CA . LYS A 1 388 ? 5.844 -6.011 35.055 1.00 95.50 388 LYS A CA 1
ATOM 3063 C C . LYS A 1 388 ? 7.112 -6.421 34.334 1.00 95.50 388 LYS A C 1
ATOM 3065 O O . LYS A 1 388 ? 7.748 -7.388 34.747 1.00 95.50 388 LYS A O 1
ATOM 3070 N N . ILE A 1 389 ? 7.477 -5.695 33.288 1.00 95.94 389 ILE A N 1
ATOM 3071 C CA . ILE A 1 389 ? 8.636 -5.998 32.451 1.00 95.94 389 ILE A CA 1
ATOM 3072 C C . ILE A 1 389 ? 9.435 -4.715 32.274 1.00 95.94 389 ILE A C 1
ATOM 3074 O O . ILE A 1 389 ? 8.905 -3.725 31.771 1.00 95.94 389 ILE A O 1
ATOM 3078 N N . ARG A 1 390 ? 10.711 -4.749 32.657 1.00 96.81 390 ARG A N 1
ATOM 3079 C CA . ARG A 1 390 ? 11.671 -3.695 32.333 1.00 96.81 390 ARG A CA 1
ATOM 3080 C C . ARG A 1 390 ? 12.588 -4.180 31.225 1.00 96.81 390 ARG A C 1
ATOM 3082 O O . ARG A 1 390 ? 13.141 -5.277 31.325 1.00 96.81 390 ARG A O 1
ATOM 3089 N N . TYR A 1 391 ? 12.727 -3.380 30.181 1.00 97.25 391 TYR A N 1
ATOM 3090 C CA . TYR A 1 391 ? 13.536 -3.725 29.022 1.00 97.25 391 TYR A CA 1
ATOM 3091 C C . TYR A 1 391 ? 14.159 -2.486 28.389 1.00 97.25 391 TYR A C 1
ATOM 3093 O O . TYR A 1 391 ? 13.631 -1.377 28.488 1.00 97.25 391 TYR A O 1
ATOM 3101 N N . SER A 1 392 ? 15.280 -2.693 27.707 1.00 97.44 392 SER A N 1
ATOM 3102 C CA . SER A 1 392 ? 16.027 -1.631 27.048 1.00 97.44 392 SER A CA 1
ATOM 3103 C C . SER A 1 392 ? 16.747 -2.126 25.793 1.00 97.44 392 SER A C 1
ATOM 3105 O O . SER A 1 392 ? 17.029 -3.315 25.637 1.00 97.44 392 SER A O 1
ATOM 3107 N N . GLY A 1 393 ? 17.034 -1.224 24.855 1.00 96.44 393 GLY A N 1
ATOM 3108 C CA . GLY A 1 393 ? 17.797 -1.551 23.649 1.00 96.44 393 GLY A CA 1
ATOM 3109 C C . GLY A 1 393 ? 17.341 -0.814 22.396 1.00 96.44 393 GLY A C 1
ATOM 3110 O O . GLY A 1 393 ? 16.622 0.184 22.463 1.00 96.44 393 GLY A O 1
ATOM 3111 N N . GLY A 1 394 ? 17.812 -1.304 21.248 1.00 93.50 394 GLY A N 1
ATOM 3112 C CA . GLY A 1 394 ? 17.403 -0.837 19.925 1.00 93.50 394 GLY A CA 1
ATOM 3113 C C . GLY A 1 394 ? 16.207 -1.622 19.380 1.00 93.50 394 GLY A C 1
ATOM 3114 O O . GLY A 1 394 ? 15.572 -2.404 20.084 1.00 93.50 394 GLY A O 1
ATOM 3115 N N . LEU A 1 395 ? 15.913 -1.442 18.094 1.00 89.94 395 LEU A N 1
ATOM 3116 C CA . LEU A 1 395 ? 14.832 -2.144 17.402 1.00 89.94 395 LEU A CA 1
ATOM 3117 C C . LEU A 1 395 ? 15.376 -2.820 16.143 1.00 89.94 395 LEU A C 1
ATOM 3119 O O . LEU A 1 395 ? 16.029 -2.175 15.327 1.00 89.94 395 LEU A O 1
ATOM 3123 N N . ALA A 1 396 ? 15.081 -4.108 15.972 1.00 85.31 396 ALA A N 1
ATOM 3124 C CA . ALA A 1 396 ? 15.362 -4.824 14.731 1.00 85.31 396 ALA A CA 1
ATOM 3125 C C . ALA A 1 396 ? 14.169 -4.717 13.773 1.00 85.31 396 ALA A C 1
ATOM 3127 O O . ALA A 1 396 ? 13.019 -4.864 14.204 1.00 85.31 396 ALA A O 1
ATOM 3128 N N . ASP A 1 397 ? 14.443 -4.520 12.479 1.00 79.12 397 ASP A N 1
ATOM 3129 C CA . ASP A 1 397 ? 13.450 -4.663 11.410 1.00 79.12 397 ASP A CA 1
ATOM 3130 C C . ASP A 1 397 ? 13.549 -6.074 10.814 1.00 79.12 397 ASP A C 1
ATOM 3132 O O . ASP A 1 397 ? 14.538 -6.450 10.190 1.00 79.12 397 ASP A O 1
ATOM 3136 N N . TYR A 1 398 ? 12.533 -6.892 11.075 1.00 72.81 398 TYR A N 1
ATOM 3137 C CA . TYR A 1 398 ? 12.500 -8.316 10.719 1.00 72.81 398 TYR A CA 1
ATOM 3138 C C . TYR A 1 398 ? 11.350 -8.670 9.775 1.00 72.81 398 TYR A C 1
ATOM 3140 O O . TYR A 1 398 ? 10.941 -9.824 9.688 1.00 72.81 398 TYR A O 1
ATOM 3148 N N . GLY A 1 399 ? 10.758 -7.691 9.097 1.00 62.94 399 GLY A N 1
ATOM 3149 C CA . GLY A 1 399 ? 9.752 -7.982 8.074 1.00 62.94 399 GLY A CA 1
ATOM 3150 C C . GLY A 1 399 ? 10.316 -7.866 6.683 1.00 62.94 399 GLY A C 1
ATOM 3151 O O . GLY A 1 399 ? 11.461 -7.481 6.463 1.00 62.94 399 GLY A O 1
ATOM 3152 N N . ASN A 1 400 ? 9.476 -8.225 5.721 1.00 54.91 400 ASN A N 1
ATOM 3153 C CA . ASN A 1 400 ? 9.857 -8.238 4.323 1.00 54.91 400 ASN A CA 1
ATOM 3154 C C . ASN A 1 400 ? 10.090 -6.807 3.803 1.00 54.91 400 ASN A C 1
ATOM 3156 O O . ASN A 1 400 ? 9.177 -6.182 3.258 1.00 54.91 400 ASN A O 1
ATOM 3160 N N . HIS A 1 401 ? 11.328 -6.310 3.909 1.00 51.84 401 HIS A N 1
ATOM 3161 C CA . HIS A 1 401 ? 11.787 -5.162 3.135 1.00 51.84 401 HIS A CA 1
ATOM 3162 C C . HIS A 1 401 ? 11.636 -5.501 1.659 1.00 51.84 401 HIS A C 1
ATOM 3164 O O . HIS A 1 401 ? 12.262 -6.421 1.130 1.00 51.84 401 HIS A O 1
ATOM 3170 N N . LYS A 1 402 ? 10.775 -4.763 0.971 1.00 53.78 402 LYS A N 1
ATOM 3171 C CA . LYS A 1 402 ? 10.706 -4.819 -0.480 1.00 53.78 402 LYS A CA 1
ATOM 3172 C C . LYS A 1 402 ? 10.820 -3.405 -1.002 1.00 53.78 402 LYS A C 1
ATOM 3174 O O . LYS A 1 402 ? 10.110 -2.513 -0.546 1.00 53.78 402 LYS A O 1
ATOM 3179 N N . THR A 1 403 ? 11.688 -3.236 -1.988 1.00 50.41 403 THR A N 1
ATOM 3180 C CA . THR A 1 403 ? 11.745 -2.021 -2.787 1.00 50.41 403 THR A CA 1
ATOM 3181 C C . THR A 1 403 ? 10.382 -1.817 -3.444 1.00 50.41 403 THR A C 1
ATOM 3183 O O . THR A 1 403 ? 9.796 -2.745 -4.016 1.00 50.41 403 THR A O 1
ATOM 3186 N N . GLN A 1 404 ? 9.832 -0.621 -3.278 1.00 50.94 404 GLN A N 1
ATOM 3187 C CA . GLN A 1 404 ? 8.555 -0.242 -3.867 1.00 50.94 404 GLN A CA 1
ATOM 3188 C C . GLN A 1 404 ? 8.802 0.825 -4.917 1.00 50.94 404 GLN A C 1
ATOM 3190 O O . GLN A 1 404 ? 9.601 1.738 -4.694 1.00 50.94 404 GLN A O 1
ATOM 3195 N N . ASP A 1 405 ? 8.108 0.689 -6.043 1.00 49.84 405 ASP A N 1
ATOM 3196 C CA . ASP A 1 405 ? 8.083 1.697 -7.093 1.00 49.84 405 ASP A CA 1
ATOM 3197 C C . ASP A 1 405 ? 7.573 2.998 -6.474 1.00 49.84 405 ASP A C 1
ATOM 3199 O O . ASP A 1 405 ? 6.422 3.087 -6.044 1.00 49.84 405 ASP A O 1
ATOM 3203 N N . ILE A 1 406 ? 8.455 3.991 -6.355 1.00 48.09 406 ILE A N 1
ATOM 3204 C CA . ILE A 1 406 ? 8.008 5.361 -6.090 1.00 48.09 406 ILE A CA 1
ATOM 3205 C C . ILE A 1 406 ? 7.407 5.896 -7.391 1.00 48.09 406 ILE A C 1
ATOM 3207 O O . ILE A 1 406 ? 6.381 6.565 -7.373 1.00 48.09 406 ILE A O 1
ATOM 3211 N N . TRP A 1 407 ? 8.047 5.533 -8.510 1.00 52.69 407 TRP A N 1
ATOM 3212 C CA . TRP A 1 407 ? 7.779 5.959 -9.878 1.00 52.69 407 TRP A CA 1
ATOM 3213 C C . TRP A 1 407 ? 7.861 4.762 -10.820 1.00 52.69 407 TRP A C 1
ATOM 3215 O O . TRP A 1 407 ? 8.581 3.813 -10.516 1.00 52.69 407 TRP A O 1
ATOM 3225 N N . ASP A 1 408 ? 7.292 4.876 -12.024 1.00 45.75 408 ASP A N 1
ATOM 3226 C CA . ASP A 1 408 ? 7.496 3.907 -13.119 1.00 45.75 408 ASP A CA 1
ATOM 3227 C C . ASP A 1 408 ? 8.992 3.693 -13.489 1.00 45.75 408 ASP A C 1
ATOM 3229 O O . ASP A 1 408 ? 9.307 2.858 -14.332 1.00 45.75 408 ASP A O 1
ATOM 3233 N N . MET A 1 409 ? 9.927 4.451 -12.887 1.00 44.12 409 MET A N 1
ATOM 3234 C CA . MET A 1 409 ? 11.359 4.477 -13.214 1.00 44.12 409 MET A CA 1
ATOM 3235 C C . MET A 1 409 ? 12.329 4.245 -12.033 1.00 44.12 409 MET A C 1
ATOM 3237 O O . MET A 1 409 ? 13.513 4.060 -12.295 1.00 44.12 409 MET A O 1
ATOM 3241 N N . ALA A 1 410 ? 11.902 4.268 -10.756 1.00 53.94 410 ALA A N 1
ATOM 3242 C CA . ALA A 1 410 ? 12.830 4.110 -9.618 1.00 53.94 410 ALA A CA 1
ATOM 3243 C C . ALA A 1 410 ? 12.164 3.569 -8.338 1.00 53.94 410 ALA A C 1
ATOM 3245 O O . ALA A 1 410 ? 11.026 3.932 -8.014 1.00 53.94 410 ALA A O 1
ATOM 3246 N N . LYS A 1 411 ? 12.904 2.752 -7.568 1.00 63.66 411 LYS A N 1
ATOM 3247 C CA . LYS A 1 411 ? 12.421 2.151 -6.312 1.00 63.66 411 LYS A CA 1
ATOM 3248 C C . LYS A 1 411 ? 13.188 2.644 -5.090 1.00 63.66 411 LYS A C 1
ATOM 3250 O O . LYS A 1 411 ? 14.413 2.573 -5.091 1.00 63.66 411 LYS A O 1
ATOM 3255 N N . MET A 1 412 ? 12.480 3.064 -4.037 1.00 70.44 412 MET A N 1
ATOM 3256 C CA . MET A 1 412 ? 13.101 3.403 -2.745 1.00 70.44 412 MET A CA 1
ATOM 3257 C C . MET A 1 412 ? 13.215 2.186 -1.849 1.00 70.44 412 MET A C 1
ATOM 3259 O O . MET A 1 412 ? 12.314 1.338 -1.828 1.00 70.44 412 MET A O 1
ATOM 3263 N N . GLU A 1 413 ? 14.246 2.183 -1.012 1.00 68.00 413 GLU A N 1
ATOM 3264 C CA . GLU A 1 413 ? 14.180 1.433 0.236 1.00 68.00 413 GLU A CA 1
ATOM 3265 C C . GLU A 1 413 ? 13.135 2.035 1.169 1.00 68.00 413 GLU A C 1
ATOM 3267 O O . GLU A 1 413 ? 12.997 3.253 1.307 1.00 68.00 413 GLU A O 1
ATOM 3272 N N . ARG A 1 414 ? 12.368 1.142 1.788 1.00 73.38 414 ARG A N 1
ATOM 3273 C CA . ARG A 1 414 ? 11.329 1.472 2.752 1.00 73.38 414 ARG A CA 1
ATOM 3274 C C . ARG A 1 414 ? 11.600 0.699 4.032 1.00 73.38 414 ARG A C 1
ATOM 3276 O O . ARG A 1 414 ? 11.887 -0.501 3.983 1.00 73.38 414 ARG A O 1
ATOM 3283 N N . GLY A 1 415 ? 11.491 1.394 5.155 1.00 73.25 415 GLY A N 1
ATOM 3284 C CA . GLY A 1 415 ? 11.673 0.838 6.493 1.00 73.25 415 GLY A CA 1
ATOM 3285 C C . GLY A 1 415 ? 10.375 0.865 7.290 1.00 73.25 415 GLY A C 1
ATOM 3286 O O . GLY A 1 415 ? 9.431 1.585 6.945 1.00 73.25 415 GLY A O 1
ATOM 3287 N N . ARG A 1 416 ? 10.326 0.067 8.358 1.00 75.44 416 ARG A N 1
ATOM 3288 C CA . ARG A 1 416 ? 9.253 0.116 9.366 1.00 75.44 416 ARG A CA 1
ATOM 3289 C C . ARG A 1 416 ? 9.769 0.533 10.740 1.00 75.44 416 ARG A C 1
ATOM 3291 O O . ARG A 1 416 ? 8.972 0.916 11.589 1.00 75.44 416 ARG A O 1
ATOM 3298 N N . VAL A 1 417 ? 11.083 0.484 10.939 1.00 83.31 417 VAL A N 1
ATOM 3299 C CA . VAL A 1 417 ? 11.751 0.871 12.180 1.00 83.31 417 VAL A CA 1
ATOM 3300 C C . VAL A 1 417 ? 12.494 2.186 11.983 1.00 83.31 417 VAL A C 1
ATOM 3302 O O . VAL A 1 417 ? 13.350 2.300 11.107 1.00 83.31 417 VAL A O 1
ATOM 3305 N N . PHE A 1 418 ? 12.193 3.166 12.833 1.00 89.12 418 PHE A N 1
ATOM 3306 C CA . PHE A 1 418 ? 12.910 4.435 12.887 1.00 89.12 418 PHE A CA 1
ATOM 3307 C C . PHE A 1 418 ? 13.233 4.735 14.347 1.00 89.12 418 PHE A C 1
ATOM 3309 O O . PHE A 1 418 ? 12.342 5.076 15.120 1.00 89.12 418 PHE A O 1
ATOM 3316 N N . LEU A 1 419 ? 14.497 4.574 14.732 1.00 91.56 419 LEU A N 1
ATOM 3317 C CA . LEU A 1 419 ? 14.972 4.901 16.072 1.00 91.56 419 LEU A CA 1
ATOM 3318 C C . LEU A 1 419 ? 16.360 5.539 15.974 1.00 91.56 419 LEU A C 1
ATOM 3320 O O . LEU A 1 419 ? 17.360 4.863 15.746 1.00 91.56 419 LEU A O 1
ATOM 3324 N N . LYS A 1 420 ? 16.390 6.865 16.088 1.00 90.12 420 LYS A N 1
ATOM 3325 C CA . LYS A 1 420 ? 17.580 7.720 16.063 1.00 90.12 420 LYS A CA 1
ATOM 3326 C C . LYS A 1 420 ? 17.481 8.752 17.188 1.00 90.12 420 LYS A C 1
ATOM 3328 O O . LYS A 1 420 ? 16.424 8.948 17.785 1.00 90.12 420 LYS A O 1
ATOM 3333 N N . ASP A 1 421 ? 18.582 9.441 17.459 1.00 91.56 421 ASP A N 1
ATOM 3334 C CA . ASP A 1 421 ? 18.636 10.438 18.536 1.00 91.56 421 ASP A CA 1
ATOM 3335 C C . ASP A 1 421 ? 17.706 11.628 18.279 1.00 91.56 421 ASP A C 1
ATOM 3337 O O . ASP A 1 421 ? 17.147 12.185 19.214 1.00 91.56 421 ASP A O 1
ATOM 3341 N N . ASN A 1 422 ? 17.502 11.999 17.015 1.00 92.00 422 ASN A N 1
ATOM 3342 C CA . ASN A 1 422 ? 16.645 13.115 16.621 1.00 92.00 422 ASN A CA 1
ATOM 3343 C C . ASN A 1 422 ? 15.206 12.702 16.264 1.00 92.00 422 ASN A C 1
ATOM 3345 O O . ASN A 1 422 ? 14.379 13.573 15.999 1.00 92.00 422 ASN A O 1
ATOM 3349 N N . TYR A 1 423 ? 14.909 11.400 16.196 1.00 95.06 423 TYR A N 1
ATOM 3350 C CA . TYR A 1 423 ? 13.597 10.913 15.776 1.00 95.06 423 TYR A CA 1
ATOM 3351 C C . TYR A 1 423 ? 13.336 9.463 16.191 1.00 95.06 423 TYR A C 1
ATOM 3353 O O . TYR A 1 423 ? 14.179 8.590 15.976 1.00 95.06 423 TYR A O 1
ATOM 3361 N N . ALA A 1 424 ? 12.132 9.178 16.681 1.00 94.81 424 ALA A N 1
ATOM 3362 C CA . ALA A 1 424 ? 11.654 7.818 16.903 1.00 94.81 424 ALA A CA 1
ATOM 3363 C C . ALA A 1 424 ? 10.227 7.644 16.368 1.00 94.81 424 ALA A C 1
ATOM 3365 O O . ALA A 1 424 ? 9.360 8.468 16.641 1.00 94.81 424 ALA A O 1
ATOM 3366 N N . LEU A 1 425 ? 9.966 6.549 15.653 1.00 93.69 425 LEU A N 1
ATOM 3367 C CA . LEU A 1 425 ? 8.620 6.116 15.273 1.00 93.69 425 LEU A CA 1
ATOM 3368 C C . LEU A 1 425 ? 8.408 4.676 15.732 1.00 93.69 425 LEU A C 1
ATOM 3370 O O . LEU A 1 425 ? 8.993 3.734 15.194 1.00 93.69 425 LEU A O 1
ATOM 3374 N N . LEU A 1 426 ? 7.555 4.520 16.734 1.00 93.38 426 LEU A N 1
ATOM 3375 C CA . LEU A 1 426 ? 7.259 3.267 17.405 1.00 93.38 426 LEU A CA 1
ATOM 3376 C C . LEU A 1 426 ? 5.848 2.810 17.026 1.00 93.38 426 LEU A C 1
ATOM 3378 O O . LEU A 1 426 ? 4.853 3.173 17.655 1.00 93.38 426 LEU A O 1
ATOM 3382 N N . LEU A 1 427 ? 5.763 2.013 15.961 1.00 89.62 427 LEU A N 1
ATOM 3383 C CA . LEU A 1 427 ? 4.508 1.427 15.489 1.00 89.62 427 LEU A CA 1
ATOM 3384 C C . LEU A 1 427 ? 4.216 0.104 16.213 1.00 89.62 427 LEU A C 1
ATOM 3386 O O . LEU A 1 427 ? 5.150 -0.679 16.412 1.00 89.62 427 LEU A O 1
ATOM 3390 N N . PRO A 1 428 ? 2.946 -0.229 16.518 1.00 87.25 428 PRO A N 1
ATOM 3391 C CA . PRO A 1 428 ? 2.584 -1.455 17.237 1.00 87.25 428 PRO A CA 1
ATOM 3392 C C . PRO A 1 428 ? 3.217 -2.724 16.650 1.00 87.25 428 PRO A C 1
ATOM 3394 O O . PRO A 1 428 ? 3.719 -3.572 17.379 1.00 87.25 428 PRO A O 1
ATOM 3397 N N . LYS A 1 429 ? 3.275 -2.826 15.316 1.00 80.44 429 LYS A N 1
ATOM 3398 C CA . LYS A 1 429 ? 3.830 -3.985 14.598 1.00 80.44 429 LYS A CA 1
ATOM 3399 C C . LYS A 1 429 ? 5.323 -4.218 14.779 1.00 80.44 429 LYS A C 1
ATOM 3401 O O . LYS A 1 429 ? 5.795 -5.324 14.530 1.00 80.44 429 LYS A O 1
ATOM 3406 N N . VAL A 1 430 ? 6.066 -3.199 15.201 1.00 85.44 430 VAL A N 1
ATOM 3407 C CA . VAL A 1 430 ? 7.484 -3.347 15.542 1.00 85.44 430 VAL A CA 1
ATOM 3408 C C . VAL A 1 430 ? 7.642 -4.125 16.860 1.00 85.44 430 VAL A C 1
ATOM 3410 O O . VAL A 1 430 ? 8.740 -4.595 17.162 1.00 85.44 430 VAL A O 1
ATOM 3413 N N . ASN A 1 431 ? 6.544 -4.343 17.600 1.00 89.50 431 ASN A N 1
ATOM 3414 C CA . ASN A 1 431 ? 6.506 -4.960 18.925 1.00 89.50 431 ASN A CA 1
ATOM 3415 C C . ASN A 1 431 ? 7.414 -4.203 19.909 1.00 89.50 431 ASN A C 1
ATOM 3417 O O . ASN A 1 431 ? 8.205 -4.810 20.626 1.00 89.50 431 ASN A O 1
ATOM 3421 N N . TRP A 1 432 ? 7.353 -2.864 19.895 1.00 93.56 432 TRP A N 1
ATOM 3422 C CA . TRP A 1 432 ? 8.159 -2.013 20.783 1.00 93.56 432 TRP A CA 1
ATOM 3423 C C . TRP A 1 432 ? 7.711 -2.082 22.248 1.00 93.56 432 TRP A C 1
ATOM 3425 O O . TRP A 1 432 ? 8.496 -1.756 23.130 1.00 93.56 432 TRP A O 1
ATOM 3435 N N . TYR A 1 433 ? 6.481 -2.543 22.493 1.00 95.00 433 TYR A N 1
ATOM 3436 C CA . TYR A 1 433 ? 5.968 -2.921 23.805 1.00 95.00 433 TYR A CA 1
ATOM 3437 C C . TYR A 1 433 ? 5.467 -4.372 23.793 1.00 95.00 433 TYR A C 1
ATOM 3439 O O . TYR A 1 433 ? 5.157 -4.901 22.717 1.00 95.00 433 TYR A O 1
ATOM 3447 N N . PRO A 1 434 ? 5.388 -5.033 24.964 1.00 93.62 434 PRO A N 1
ATOM 3448 C CA . PRO A 1 434 ? 4.922 -6.405 25.049 1.00 93.62 434 PRO A CA 1
ATOM 3449 C C . PRO A 1 434 ? 3.442 -6.524 24.666 1.00 93.62 434 PRO A C 1
ATOM 3451 O O . PRO A 1 434 ? 2.598 -5.815 25.211 1.00 93.62 434 PRO A O 1
ATOM 3454 N N . GLN A 1 435 ? 3.120 -7.450 23.768 1.00 90.94 435 GLN A N 1
ATOM 3455 C CA . GLN A 1 435 ? 1.746 -7.752 23.351 1.00 90.94 435 GLN A CA 1
ATOM 3456 C C . GLN A 1 435 ? 1.438 -9.240 23.582 1.00 90.94 435 GLN A C 1
ATOM 3458 O O . GLN A 1 435 ? 2.348 -10.061 23.445 1.00 90.94 435 GLN A O 1
ATOM 3463 N N . PRO A 1 436 ? 0.198 -9.623 23.932 1.00 89.44 436 PRO A N 1
ATOM 3464 C CA . PRO A 1 436 ? -0.163 -11.029 24.094 1.00 89.44 436 PRO A CA 1
ATOM 3465 C C . PRO A 1 436 ? -0.184 -11.786 22.753 1.00 89.44 436 PRO A C 1
ATOM 3467 O O . PRO A 1 436 ? -0.439 -11.210 21.689 1.00 89.44 436 PRO A O 1
ATOM 3470 N N . GLY A 1 437 ? 0.095 -13.089 22.820 1.00 85.88 437 GLY A N 1
ATOM 3471 C CA . GLY A 1 437 ? 0.053 -14.022 21.694 1.00 85.88 437 GLY A CA 1
ATOM 3472 C C . GLY A 1 437 ? 1.283 -13.989 20.779 1.00 85.88 437 GLY A C 1
ATOM 3473 O O . GLY A 1 437 ? 2.086 -13.050 20.780 1.00 85.88 437 GLY A O 1
ATOM 3474 N N . ALA A 1 438 ? 1.421 -15.024 19.945 1.00 78.62 438 ALA A N 1
ATOM 3475 C CA . ALA A 1 438 ? 2.580 -15.196 19.066 1.00 78.62 438 ALA A CA 1
ATOM 3476 C C . ALA A 1 438 ? 2.621 -14.226 17.863 1.00 78.62 438 ALA A C 1
ATOM 3478 O O . ALA A 1 438 ? 3.668 -14.036 17.236 1.00 78.62 438 ALA A O 1
ATOM 3479 N N . GLY A 1 439 ? 1.504 -13.548 17.581 1.00 70.44 439 GLY A N 1
ATOM 3480 C CA . GLY A 1 439 ? 1.321 -12.659 16.432 1.00 70.44 439 GLY A CA 1
ATOM 3481 C C . GLY A 1 439 ? 0.737 -13.359 15.211 1.00 70.44 439 GLY A C 1
ATOM 3482 O O . GLY A 1 439 ? 0.735 -14.577 15.119 1.00 70.44 439 GLY A O 1
ATOM 3483 N N . TYR A 1 440 ? 0.229 -12.565 14.268 1.00 62.72 440 TYR A N 1
ATOM 3484 C CA . TYR A 1 440 ? -0.517 -13.073 13.113 1.00 62.72 440 TYR A CA 1
ATOM 3485 C C . TYR A 1 440 ? 0.374 -13.907 12.193 1.00 62.72 440 TYR A C 1
ATOM 3487 O O . TYR A 1 440 ? 1.407 -13.399 11.733 1.00 62.72 440 TYR A O 1
ATOM 3495 N N . SER A 1 441 ? -0.009 -15.151 11.906 1.00 46.12 441 SER A N 1
ATOM 3496 C CA . SER A 1 441 ? 0.633 -15.927 10.846 1.00 46.12 441 SER A CA 1
ATOM 3497 C C . SER A 1 441 ? 0.297 -15.301 9.478 1.00 46.12 441 SER A C 1
ATOM 3499 O O . SER A 1 441 ? -0.771 -14.715 9.299 1.00 46.12 441 SER A O 1
ATOM 3501 N N . GLU A 1 442 ? 1.214 -15.370 8.508 1.00 38.94 442 GLU A N 1
ATOM 3502 C CA . GLU A 1 442 ? 0.949 -14.880 7.139 1.00 38.94 442 GLU A CA 1
ATOM 3503 C C . GLU A 1 442 ? -0.036 -15.788 6.369 1.00 38.94 442 GLU A C 1
ATOM 3505 O O . GLU A 1 442 ? -0.492 -15.407 5.292 1.00 38.94 442 GLU A O 1
ATOM 3510 N N . PHE A 1 443 ? -0.364 -16.964 6.920 1.00 38.31 443 PHE A N 1
ATOM 3511 C CA . PHE A 1 443 ? -1.015 -18.077 6.217 1.00 38.31 443 PHE A CA 1
ATOM 3512 C C . PHE A 1 443 ? -2.274 -18.622 6.921 1.00 38.31 443 PHE A C 1
ATOM 3514 O O . PHE A 1 443 ? -2.896 -19.555 6.436 1.00 38.31 443 PHE A O 1
ATOM 3521 N N . GLY A 1 444 ? -2.684 -18.040 8.048 1.00 36.25 444 GLY A N 1
ATOM 3522 C CA . GLY A 1 444 ? -3.819 -18.518 8.839 1.00 36.25 444 GLY A CA 1
ATOM 3523 C C . GLY A 1 444 ? -4.131 -17.558 9.982 1.00 36.25 444 GLY A C 1
ATOM 3524 O O . GLY A 1 444 ? -3.401 -17.487 10.972 1.00 36.25 444 GLY A O 1
ATOM 3525 N N . GLY A 1 445 ? -5.182 -16.762 9.828 1.00 42.59 445 GLY A N 1
ATOM 3526 C CA . GLY A 1 445 ? -5.591 -15.831 10.875 1.00 42.59 445 GLY A CA 1
ATOM 3527 C C . GLY A 1 445 ? -6.476 -14.711 10.368 1.00 42.59 445 GLY A C 1
ATOM 3528 O O . GLY A 1 445 ? -6.220 -13.541 10.645 1.00 42.59 445 GLY A O 1
ATOM 3529 N N . PHE A 1 446 ? -7.532 -15.058 9.637 1.00 47.50 446 PHE A N 1
ATOM 3530 C CA . PHE A 1 446 ? -8.755 -14.311 9.873 1.00 47.50 446 PHE A CA 1
ATOM 3531 C C . PHE A 1 446 ? -9.094 -14.484 11.372 1.00 47.50 446 PHE A C 1
ATOM 3533 O O . PHE A 1 446 ? -8.860 -15.562 11.905 1.00 47.50 446 PHE A O 1
ATOM 3540 N N . GLY A 1 447 ? -9.478 -13.413 12.070 1.00 49.12 447 GLY A N 1
ATOM 3541 C CA . GLY A 1 447 ? -10.085 -13.470 13.412 1.00 49.12 447 GLY A CA 1
ATOM 3542 C C . GLY A 1 447 ? -9.343 -14.187 14.540 1.00 49.12 447 GLY A C 1
ATOM 3543 O O . GLY A 1 447 ? -9.886 -15.125 15.102 1.00 49.12 447 GLY A O 1
ATOM 3544 N N . LYS A 1 448 ? -8.178 -13.685 14.967 1.00 53.62 448 LYS A N 1
ATOM 3545 C CA . LYS A 1 448 ? -7.756 -13.848 16.374 1.00 53.62 448 LYS A CA 1
ATOM 3546 C C . LYS A 1 448 ? -7.592 -12.483 17.048 1.00 53.62 448 LYS A C 1
ATOM 3548 O O . LYS A 1 448 ? -7.207 -11.514 16.388 1.00 53.62 448 LYS A O 1
ATOM 3553 N N . GLU A 1 449 ? -7.945 -12.435 18.332 1.00 58.50 449 GLU A N 1
ATOM 3554 C CA . GLU A 1 449 ? -8.524 -11.283 19.038 1.00 58.50 449 GLU A CA 1
ATOM 3555 C C . GLU A 1 449 ? -7.803 -9.926 18.948 1.00 58.50 449 GLU A C 1
ATOM 3557 O O . GLU A 1 449 ? -6.585 -9.806 19.122 1.00 58.50 449 GLU A O 1
ATOM 3562 N N . ARG A 1 450 ? -8.602 -8.857 18.810 1.00 73.62 450 ARG A N 1
ATOM 3563 C CA . ARG A 1 450 ? -8.186 -7.470 19.070 1.00 73.62 450 ARG A CA 1
ATOM 3564 C C . ARG A 1 450 ? -8.531 -7.079 20.503 1.00 73.62 450 ARG A C 1
ATOM 3566 O O . ARG A 1 450 ? -9.694 -6.873 20.830 1.00 73.62 450 ARG A O 1
ATOM 3573 N N . ASN A 1 451 ? -7.525 -6.937 21.356 1.00 80.50 451 ASN A N 1
ATOM 3574 C CA . ASN A 1 451 ? -7.718 -6.531 22.748 1.00 80.50 451 ASN A CA 1
ATOM 3575 C C . ASN A 1 451 ? -7.970 -5.032 22.877 1.00 80.50 451 ASN A C 1
ATOM 3577 O O . ASN A 1 451 ? -7.085 -4.260 22.536 1.00 80.50 451 ASN A O 1
ATOM 3581 N N . PHE A 1 452 ? -9.105 -4.629 23.444 1.00 90.94 452 PHE A N 1
ATOM 3582 C CA . PHE A 1 452 ? -9.324 -3.245 23.863 1.00 90.94 452 PHE A CA 1
ATOM 3583 C C . PHE A 1 452 ? -8.674 -3.013 25.232 1.00 90.94 452 PHE A C 1
ATOM 3585 O O . PHE A 1 452 ? -9.126 -3.522 26.258 1.00 90.94 452 PHE A O 1
ATOM 3592 N N . THR A 1 453 ? -7.572 -2.266 25.237 1.00 93.62 453 THR A N 1
ATOM 3593 C CA . THR A 1 453 ? -6.714 -2.043 26.402 1.00 93.62 453 THR A CA 1
ATOM 3594 C C . THR A 1 453 ? -6.743 -0.580 26.842 1.00 93.62 453 THR A C 1
ATOM 3596 O O . THR A 1 453 ? -6.582 0.330 26.031 1.00 93.62 453 THR A O 1
ATOM 3599 N N . TRP A 1 454 ? -6.839 -0.346 28.151 1.00 96.44 454 TRP A N 1
ATOM 3600 C CA . TRP A 1 454 ? -6.586 0.969 28.743 1.00 96.44 454 TRP A CA 1
ATOM 3601 C C . TRP A 1 454 ? -5.089 1.275 28.762 1.00 96.44 454 TRP A C 1
ATOM 3603 O O . TRP A 1 454 ? -4.331 0.637 29.502 1.00 96.44 454 TRP A O 1
ATOM 3613 N N . PHE A 1 455 ? -4.664 2.250 27.959 1.00 95.81 455 PHE A N 1
ATOM 3614 C CA . PHE A 1 455 ? -3.266 2.658 27.862 1.00 95.81 455 PHE A CA 1
ATOM 3615 C C . PHE A 1 455 ? -2.981 3.929 28.665 1.00 95.81 455 PHE A C 1
ATOM 3617 O O . PHE A 1 455 ? -3.662 4.941 28.518 1.00 95.81 455 PHE A O 1
ATOM 3624 N N . THR A 1 456 ? -1.912 3.893 29.462 1.00 97.38 456 THR A N 1
ATOM 3625 C CA . THR A 1 456 ? -1.276 5.095 30.019 1.00 97.38 456 THR A CA 1
ATOM 3626 C C . THR A 1 456 ? 0.173 5.125 29.566 1.00 97.38 456 THR A C 1
ATOM 3628 O O . THR A 1 456 ? 0.950 4.246 29.936 1.00 97.38 456 THR A O 1
ATOM 3631 N N . LEU A 1 457 ? 0.567 6.142 28.802 1.00 98.25 457 LEU A N 1
ATOM 3632 C CA . LEU A 1 457 ? 1.926 6.267 28.279 1.00 98.25 457 LEU A CA 1
ATOM 3633 C C . LEU A 1 457 ? 2.600 7.519 28.845 1.00 98.25 457 LEU A C 1
ATOM 3635 O O . LEU A 1 457 ? 2.149 8.632 28.609 1.00 98.25 457 LEU A O 1
ATOM 3639 N N . ASN A 1 458 ? 3.703 7.340 29.570 1.00 98.25 458 ASN A N 1
ATOM 3640 C CA . ASN A 1 458 ? 4.581 8.427 29.997 1.00 98.25 458 ASN A CA 1
ATOM 3641 C C . ASN A 1 458 ? 5.860 8.392 29.162 1.00 98.25 458 ASN A C 1
ATOM 3643 O O . ASN A 1 458 ? 6.522 7.355 29.107 1.00 98.25 458 ASN A O 1
ATOM 3647 N N . VAL A 1 459 ? 6.217 9.511 28.543 1.00 98.25 459 VAL A N 1
ATOM 3648 C CA . VAL A 1 459 ? 7.362 9.631 27.642 1.00 98.25 459 VAL A CA 1
ATOM 3649 C C . VAL A 1 459 ? 8.306 10.712 28.141 1.00 98.25 459 VAL A C 1
ATOM 3651 O O . VAL A 1 459 ? 7.911 11.864 28.308 1.00 98.25 459 VAL A O 1
ATOM 3654 N N . THR A 1 460 ? 9.568 10.336 28.306 1.00 98.06 460 THR A N 1
ATOM 3655 C CA . THR A 1 460 ? 10.684 11.255 28.530 1.00 98.06 460 THR A CA 1
ATOM 3656 C C . THR A 1 460 ? 11.548 11.268 27.265 1.00 98.06 460 THR A C 1
ATOM 3658 O O . THR A 1 460 ? 12.371 10.360 27.083 1.00 98.06 460 THR A O 1
ATOM 3661 N N . PRO A 1 461 ? 11.333 12.224 26.343 1.00 96.94 461 PRO A N 1
ATOM 3662 C CA . PRO A 1 461 ? 12.107 12.324 25.109 1.00 96.94 461 PRO A CA 1
ATOM 3663 C C . PRO A 1 461 ? 13.510 12.898 25.369 1.00 96.94 461 PRO A C 1
ATOM 3665 O O . PRO A 1 461 ? 13.813 13.397 26.457 1.00 96.94 461 PRO A O 1
ATOM 3668 N N . LEU A 1 462 ? 14.378 12.856 24.355 1.00 96.06 462 LEU A N 1
ATOM 3669 C CA . LEU A 1 462 ? 15.603 13.659 24.363 1.00 96.06 462 LEU A CA 1
ATOM 3670 C C . LEU A 1 462 ? 15.271 15.159 24.253 1.00 96.06 462 LEU A C 1
ATOM 3672 O O . LEU A 1 462 ? 14.215 15.549 23.755 1.00 96.06 462 LEU A O 1
ATOM 3676 N N . SER A 1 463 ? 16.181 16.008 24.742 1.00 92.25 463 SER A N 1
ATOM 3677 C CA . SER A 1 463 ? 15.971 17.461 24.806 1.00 92.25 463 SER A CA 1
ATOM 3678 C C . SER A 1 463 ? 15.627 18.059 23.437 1.00 92.25 463 SER A C 1
ATOM 3680 O O . SER A 1 463 ? 16.310 17.784 22.451 1.00 92.25 463 SER A O 1
ATOM 3682 N N . GLY A 1 464 ? 14.594 18.905 23.396 1.00 90.31 464 GLY A N 1
ATOM 3683 C CA . GLY A 1 464 ? 14.143 19.593 22.184 1.00 90.31 464 GLY A CA 1
ATOM 3684 C C . GLY A 1 464 ? 13.197 18.788 21.289 1.00 90.31 464 GLY A C 1
ATOM 3685 O O . GLY A 1 464 ? 12.803 19.308 20.251 1.00 90.31 464 GLY A O 1
ATOM 3686 N N . LEU A 1 465 ? 12.819 17.564 21.673 1.00 95.88 465 LEU A N 1
ATOM 3687 C CA . LEU A 1 465 ? 11.868 16.741 20.925 1.00 95.88 465 LEU A CA 1
ATOM 3688 C C . LEU A 1 465 ? 10.501 16.684 21.610 1.00 95.88 465 LEU A C 1
ATOM 3690 O O . LEU A 1 465 ? 10.399 16.641 22.835 1.00 95.88 465 LEU A O 1
ATOM 3694 N N . THR A 1 466 ? 9.455 16.599 20.797 1.00 96.75 466 THR A N 1
ATOM 3695 C CA . THR A 1 466 ? 8.062 16.492 21.226 1.00 96.75 466 THR A CA 1
ATOM 3696 C C . THR A 1 466 ? 7.517 15.107 20.865 1.00 96.75 466 THR A C 1
ATOM 3698 O O . THR A 1 466 ? 7.587 14.702 19.700 1.00 96.75 466 THR A O 1
ATOM 3701 N N . PRO A 1 467 ? 6.988 14.345 21.836 1.00 97.19 467 PRO A N 1
ATOM 3702 C CA . PRO A 1 467 ? 6.301 13.092 21.574 1.00 97.19 467 PRO A CA 1
ATOM 3703 C C . PRO A 1 467 ? 4.843 13.340 21.167 1.00 97.19 467 PRO A C 1
ATOM 3705 O O . PRO A 1 467 ? 4.195 14.240 21.691 1.00 97.19 467 PRO A O 1
ATOM 3708 N N . ILE A 1 468 ? 4.314 12.507 20.274 1.00 97.06 468 ILE A N 1
ATOM 3709 C CA . ILE A 1 468 ? 2.928 12.500 19.802 1.00 97.06 468 ILE A CA 1
ATOM 3710 C C . ILE A 1 468 ? 2.402 11.060 19.855 1.00 97.06 468 ILE A C 1
ATOM 3712 O O . ILE A 1 468 ? 3.013 10.145 19.292 1.00 97.06 468 ILE A O 1
ATOM 3716 N N . SER A 1 469 ? 1.269 10.863 20.525 1.00 96.44 469 SER A N 1
ATOM 3717 C CA . SER A 1 469 ? 0.580 9.577 20.698 1.00 96.44 469 SER A CA 1
ATOM 3718 C C . SER A 1 469 ? -0.934 9.804 20.844 1.00 96.44 469 SER A C 1
ATOM 3720 O O . SER A 1 469 ? -1.390 10.950 20.801 1.00 96.44 469 SER A O 1
ATOM 3722 N N . GLN A 1 470 ? -1.701 8.724 20.986 1.00 95.44 470 GLN A N 1
ATOM 3723 C CA . GLN A 1 470 ? -3.153 8.743 21.185 1.00 95.44 470 GLN A CA 1
ATOM 3724 C C . GLN A 1 470 ? -3.559 9.321 22.547 1.00 95.44 470 GLN A C 1
ATOM 3726 O O . GLN A 1 470 ? -2.839 9.162 23.534 1.00 95.44 470 GLN A O 1
ATOM 3731 N N . GLY A 1 471 ? -4.744 9.931 22.614 1.00 93.88 471 GLY A N 1
ATOM 3732 C CA . GLY A 1 471 ? -5.345 10.435 23.847 1.00 93.88 471 GLY A CA 1
ATOM 3733 C C . GLY A 1 471 ? -4.985 11.879 24.206 1.00 93.88 471 GLY A C 1
ATOM 3734 O O . GLY A 1 471 ? -4.505 12.685 23.396 1.00 93.88 471 GLY A O 1
ATOM 3735 N N . GLU A 1 472 ? -5.322 12.276 25.431 1.00 93.44 472 GLU A N 1
ATOM 3736 C CA . GLU A 1 472 ? -5.032 13.599 25.982 1.00 93.44 472 GLU A CA 1
ATOM 3737 C C . GLU A 1 472 ? -3.579 13.676 26.432 1.00 93.44 472 GLU A C 1
ATOM 3739 O O . GLU A 1 472 ? -3.093 12.817 27.168 1.00 93.44 472 GLU A O 1
ATOM 3744 N N . MET A 1 473 ? -2.883 14.710 25.957 1.00 94.31 473 MET A N 1
ATOM 3745 C CA . MET A 1 473 ? -1.481 14.952 26.260 1.00 94.31 473 MET A CA 1
ATOM 3746 C C . MET A 1 473 ? -1.380 16.002 27.359 1.00 94.31 473 MET A C 1
ATOM 3748 O O . MET A 1 473 ? -1.895 17.111 27.224 1.00 94.31 473 MET A O 1
ATOM 3752 N N . THR A 1 474 ? -0.668 15.654 28.425 1.00 95.44 474 THR A N 1
ATOM 3753 C CA . THR A 1 474 ? -0.273 16.585 29.482 1.00 95.44 474 THR A CA 1
ATOM 3754 C C . THR A 1 474 ? 1.245 16.589 29.605 1.00 95.44 474 THR A C 1
ATOM 3756 O O . THR A 1 474 ? 1.868 15.531 29.682 1.00 95.44 474 THR A O 1
ATOM 3759 N N . GLU A 1 475 ? 1.855 17.772 29.618 1.00 94.19 475 GLU A N 1
ATOM 3760 C CA . GLU A 1 475 ? 3.294 17.934 29.823 1.00 94.19 475 GLU A CA 1
ATOM 3761 C C . GLU A 1 475 ? 3.558 18.477 31.229 1.00 94.19 475 GLU A C 1
ATOM 3763 O O . GLU A 1 475 ? 2.959 19.469 31.650 1.00 94.19 475 GLU A O 1
ATOM 3768 N N . LYS A 1 476 ? 4.483 17.843 31.956 1.00 93.44 476 LYS A N 1
ATOM 3769 C CA . LYS A 1 476 ? 5.001 18.361 33.222 1.00 93.44 476 LYS A CA 1
ATOM 3770 C C . LYS A 1 476 ? 6.480 18.020 33.377 1.00 93.44 476 LYS A C 1
ATOM 3772 O O . LYS A 1 476 ? 6.852 16.853 33.305 1.00 93.44 476 LYS A O 1
ATOM 3777 N N . ASP A 1 477 ? 7.309 19.034 33.624 1.00 90.19 477 ASP A N 1
ATOM 3778 C CA . ASP A 1 477 ? 8.752 18.889 33.879 1.00 90.19 477 ASP A CA 1
ATOM 3779 C C . ASP A 1 477 ? 9.496 18.075 32.790 1.00 90.19 477 ASP A C 1
ATOM 3781 O O . ASP A 1 477 ? 10.387 17.280 33.089 1.00 90.19 477 ASP A O 1
ATOM 3785 N N . GLY A 1 478 ? 9.112 18.240 31.515 1.00 89.88 478 GLY A N 1
ATOM 3786 C CA . GLY A 1 478 ? 9.691 17.507 30.378 1.00 89.88 478 GLY A CA 1
ATOM 3787 C C . GLY A 1 478 ? 9.243 16.044 30.248 1.00 89.88 478 GLY A C 1
ATOM 3788 O O . GLY A 1 478 ? 9.788 15.305 29.428 1.00 89.88 478 GLY A O 1
ATOM 3789 N N . VAL A 1 479 ? 8.258 15.615 31.044 1.00 95.81 479 VAL A N 1
ATOM 3790 C CA . VAL A 1 479 ? 7.595 14.313 30.925 1.00 95.81 479 VAL A CA 1
ATOM 3791 C C . VAL A 1 479 ? 6.213 14.517 30.319 1.00 95.81 479 VAL A C 1
ATOM 3793 O O . VAL A 1 479 ? 5.393 15.272 30.843 1.00 95.81 479 VAL A O 1
ATOM 3796 N N . TYR A 1 480 ? 5.948 13.807 29.227 1.00 97.69 480 TYR A N 1
ATOM 3797 C CA . TYR A 1 480 ? 4.678 13.846 28.514 1.00 97.69 480 TYR A CA 1
ATOM 3798 C C . TYR A 1 480 ? 3.847 12.630 28.884 1.00 97.69 480 TYR A C 1
ATOM 3800 O O . TYR A 1 480 ? 4.296 11.496 28.720 1.00 97.69 480 TYR A O 1
ATOM 3808 N N . LYS A 1 481 ? 2.634 12.851 29.374 1.00 97.94 481 LYS A N 1
ATOM 3809 C CA . LYS A 1 481 ? 1.691 11.794 29.722 1.00 97.94 481 LYS A CA 1
ATOM 3810 C C . LYS A 1 481 ? 0.519 11.808 28.751 1.00 97.94 481 LYS A C 1
ATOM 3812 O O . LYS A 1 481 ? -0.140 12.834 28.606 1.00 97.94 481 LYS A O 1
ATOM 3817 N N . PHE A 1 482 ? 0.259 10.649 28.161 1.00 97.69 482 PHE A N 1
ATOM 3818 C CA . PHE A 1 482 ? -0.853 10.371 27.265 1.00 97.69 482 PHE A CA 1
ATOM 3819 C C . PHE A 1 482 ? -1.831 9.412 27.942 1.00 97.69 482 PHE A C 1
ATOM 3821 O O . PHE A 1 482 ? -1.423 8.353 28.438 1.00 97.69 482 PHE A O 1
ATOM 3828 N N . VAL A 1 483 ? -3.105 9.798 27.983 1.00 96.56 483 VAL A N 1
ATOM 3829 C CA . VAL A 1 483 ? -4.212 8.978 28.493 1.00 96.56 483 VAL A CA 1
ATOM 3830 C C . VAL A 1 483 ? -5.386 9.130 27.540 1.00 96.56 483 VAL A C 1
ATOM 3832 O O . VAL A 1 483 ? -5.804 10.249 27.268 1.00 96.56 483 VAL A O 1
ATOM 3835 N N . HIS A 1 484 ? -5.895 8.020 27.022 1.00 94.19 484 HIS A N 1
ATOM 3836 C CA . HIS A 1 484 ? -7.082 8.017 26.171 1.00 94.19 484 HIS A CA 1
ATOM 3837 C C . HIS A 1 484 ? -8.350 7.845 27.022 1.00 94.19 484 HIS A C 1
ATOM 3839 O O . HIS A 1 484 ? -8.303 7.205 28.075 1.00 94.19 484 HIS A O 1
ATOM 3845 N N . GLU A 1 485 ? -9.463 8.431 26.581 1.00 92.50 485 GLU A N 1
ATOM 3846 C CA . GLU A 1 485 ? -10.758 8.398 27.274 1.00 92.50 485 GLU A CA 1
ATOM 3847 C C . GLU A 1 485 ? -11.427 7.022 27.225 1.00 92.50 485 GLU A C 1
ATOM 3849 O O . GLU A 1 485 ? -12.154 6.673 28.149 1.00 92.50 485 GLU A O 1
ATOM 3854 N N . ASP A 1 486 ? -11.114 6.243 26.191 1.00 94.06 486 ASP A N 1
ATOM 3855 C CA . ASP A 1 486 ? -11.619 4.892 25.921 1.00 94.06 486 ASP A CA 1
ATOM 3856 C C . ASP A 1 486 ? -10.481 3.860 25.773 1.00 94.06 486 ASP A C 1
ATOM 3858 O O . ASP A 1 486 ? -9.329 4.232 25.511 1.00 94.06 486 ASP A O 1
ATOM 3862 N N . PRO A 1 487 ? -10.746 2.548 25.899 1.00 94.62 487 PRO A N 1
ATOM 3863 C CA . PRO A 1 487 ? -9.735 1.534 25.632 1.00 94.62 487 PRO A CA 1
ATOM 3864 C C . PRO A 1 487 ? -9.452 1.420 24.125 1.00 94.62 487 PRO A C 1
ATOM 3866 O O . PRO A 1 487 ? -10.344 1.520 23.286 1.00 94.62 487 PRO A O 1
ATOM 3869 N N . LEU A 1 488 ? -8.192 1.170 23.769 1.00 93.31 488 LEU A N 1
ATOM 3870 C CA . LEU A 1 488 ? -7.733 1.109 22.379 1.00 93.31 488 LEU A CA 1
ATOM 3871 C C . LEU A 1 488 ? -7.207 -0.282 22.020 1.00 93.31 488 LEU A C 1
ATOM 3873 O O . LEU A 1 488 ? -6.656 -0.966 22.882 1.00 93.31 488 LEU A O 1
ATOM 3877 N N . PRO A 1 489 ? -7.283 -0.697 20.743 1.00 90.31 489 PRO A N 1
ATOM 3878 C CA . PRO A 1 489 ? -6.696 -1.958 20.295 1.00 90.31 489 PRO A CA 1
ATOM 3879 C C . PRO A 1 489 ? -5.162 -1.951 20.327 1.00 90.31 489 PRO A C 1
ATOM 3881 O O . PRO A 1 489 ? -4.519 -2.980 20.536 1.00 90.31 489 PRO A O 1
ATOM 3884 N N . VAL A 1 490 ? -4.562 -0.789 20.058 1.00 90.38 490 VAL A N 1
ATOM 3885 C CA . VAL A 1 490 ? -3.117 -0.573 19.952 1.00 90.38 490 VAL A CA 1
ATOM 3886 C C . VAL A 1 490 ? -2.785 0.906 20.175 1.00 90.38 490 VAL A C 1
ATOM 3888 O O . VAL A 1 490 ? -3.623 1.767 19.927 1.00 90.38 490 VAL A O 1
ATOM 3891 N N . ILE A 1 491 ? -1.537 1.201 20.550 1.00 93.12 491 ILE A N 1
ATOM 3892 C CA . ILE A 1 491 ? -0.980 2.565 20.584 1.00 93.12 491 ILE A CA 1
ATOM 3893 C C . ILE A 1 491 ? 0.336 2.680 19.813 1.00 93.12 491 ILE A C 1
ATOM 3895 O O . ILE A 1 491 ? 1.104 1.716 19.694 1.00 93.12 491 ILE A O 1
ATOM 3899 N N . SER A 1 492 ? 0.615 3.884 19.326 1.00 94.12 492 SER A N 1
ATOM 3900 C CA . SER A 1 492 ? 1.830 4.251 18.601 1.00 94.12 492 SER A CA 1
ATOM 3901 C C . SER A 1 492 ? 2.465 5.501 19.201 1.00 94.12 492 SER A C 1
ATOM 3903 O O . SER A 1 492 ? 1.795 6.311 19.835 1.00 94.12 492 SER A O 1
ATOM 3905 N N . LEU A 1 493 ? 3.766 5.684 18.987 1.00 96.31 493 LEU A N 1
ATOM 3906 C CA . LEU A 1 493 ? 4.485 6.859 19.477 1.00 96.31 493 LEU A CA 1
ATOM 3907 C C . LEU A 1 493 ? 5.407 7.410 18.392 1.00 96.31 493 LEU A C 1
ATOM 3909 O O . LEU A 1 493 ? 6.266 6.692 17.885 1.00 96.31 493 LEU A O 1
ATOM 3913 N N . ALA A 1 494 ? 5.248 8.687 18.062 1.00 96.50 494 ALA A N 1
ATOM 3914 C CA . ALA A 1 494 ? 6.210 9.443 17.269 1.00 96.50 494 ALA A CA 1
ATOM 3915 C C . ALA A 1 494 ? 6.923 10.446 18.182 1.00 96.50 494 ALA A C 1
ATOM 3917 O O . ALA A 1 494 ? 6.271 11.115 18.969 1.00 96.50 494 ALA A O 1
ATOM 3918 N N . ILE A 1 495 ? 8.243 10.559 18.095 1.00 97.38 495 ILE A N 1
ATOM 3919 C CA . ILE A 1 495 ? 9.045 11.548 18.824 1.00 97.38 495 ILE A CA 1
ATOM 3920 C C . ILE A 1 495 ? 9.892 12.276 17.796 1.00 97.38 495 ILE A C 1
ATOM 3922 O O . ILE A 1 495 ? 10.637 11.632 17.060 1.00 97.38 495 ILE A O 1
ATOM 3926 N N . GLY A 1 496 ? 9.794 13.598 17.737 1.00 96.62 496 GLY A N 1
ATOM 3927 C CA . GLY A 1 496 ? 10.525 14.401 16.762 1.00 96.62 496 GLY A CA 1
ATOM 3928 C C . GLY A 1 496 ? 10.460 15.887 17.080 1.00 96.62 496 GLY A C 1
ATOM 3929 O O . GLY A 1 496 ? 9.818 16.295 18.044 1.00 96.62 496 GLY A O 1
ATOM 3930 N N . ASP A 1 497 ? 11.125 16.699 16.266 1.00 95.62 497 ASP A N 1
ATOM 3931 C CA . ASP A 1 497 ? 11.102 18.160 16.386 1.00 95.62 497 ASP A CA 1
ATOM 3932 C C . ASP A 1 497 ? 9.820 18.741 15.758 1.00 95.62 497 ASP A C 1
ATOM 3934 O O . ASP A 1 497 ? 9.842 19.371 14.697 1.00 95.62 497 ASP A O 1
ATOM 3938 N N . TYR A 1 498 ? 8.681 18.427 16.380 1.00 96.12 498 TYR A N 1
ATOM 3939 C CA . TYR A 1 498 ? 7.349 18.779 15.895 1.00 96.12 498 TYR A CA 1
ATOM 3940 C C . TYR A 1 498 ? 6.894 20.169 16.363 1.00 96.12 498 TYR A C 1
ATOM 3942 O O . TYR A 1 498 ? 7.081 20.566 17.511 1.00 96.12 498 TYR A O 1
ATOM 3950 N N . GLU A 1 499 ? 6.192 20.868 15.478 1.00 94.25 499 GLU A N 1
ATOM 3951 C CA . GLU A 1 499 ? 5.290 21.978 15.760 1.00 94.25 499 GLU A CA 1
ATOM 3952 C C . GLU A 1 499 ? 3.845 21.490 15.644 1.00 94.25 499 GLU A C 1
ATOM 3954 O O . GLU A 1 499 ? 3.430 20.939 14.619 1.00 94.25 499 GLU A O 1
ATOM 3959 N N . MET A 1 500 ? 3.070 21.710 16.705 1.00 92.62 500 MET A N 1
ATOM 3960 C CA . MET A 1 500 ? 1.661 21.338 16.765 1.00 92.62 500 MET A CA 1
ATOM 3961 C C . MET A 1 500 ? 0.770 22.523 16.412 1.00 92.62 500 MET A C 1
ATOM 3963 O O . MET A 1 500 ? 0.864 23.592 17.014 1.00 92.62 500 MET A O 1
ATOM 3967 N N . LYS A 1 501 ? -0.146 22.306 15.471 1.00 92.69 501 LYS A N 1
ATOM 3968 C CA . LYS A 1 501 ? -1.263 23.203 15.163 1.00 92.69 501 LYS A CA 1
ATOM 3969 C C . LYS A 1 501 ? -2.560 22.464 15.467 1.00 92.69 501 LYS A C 1
ATOM 3971 O O . LYS A 1 501 ? -2.671 21.285 15.137 1.00 92.69 501 LYS A O 1
ATOM 3976 N N . SER A 1 502 ? -3.542 23.129 16.064 1.00 93.25 502 SER A N 1
ATOM 3977 C CA . SER A 1 502 ? -4.847 22.515 16.304 1.00 93.25 502 SER A CA 1
ATOM 3978 C C . SER A 1 502 ? -6.006 23.471 16.068 1.00 93.25 502 SER A C 1
ATOM 3980 O O . SER A 1 502 ? -5.870 24.693 16.150 1.00 93.25 502 SER A O 1
ATOM 3982 N N . VAL A 1 503 ? -7.149 22.884 15.729 1.00 93.38 503 VAL A N 1
ATOM 3983 C CA . VAL A 1 503 ? -8.433 23.558 15.575 1.00 93.38 503 VAL A CA 1
ATOM 3984 C C . VAL A 1 503 ? -9.475 22.727 16.309 1.00 93.38 503 VAL A C 1
ATOM 3986 O O . VAL A 1 503 ? -9.616 21.534 16.045 1.00 93.38 503 VAL A O 1
ATOM 3989 N N . LYS A 1 504 ? -10.198 23.363 17.233 1.00 92.00 504 LYS A N 1
ATOM 3990 C CA . LYS A 1 504 ? -11.255 22.732 18.022 1.00 92.00 504 LYS A CA 1
ATOM 3991 C C . LYS A 1 504 ? -12.627 23.173 17.515 1.00 92.00 504 LYS A C 1
ATOM 3993 O O . LYS A 1 504 ? -12.856 24.369 17.339 1.00 92.00 504 LYS A O 1
ATOM 3998 N N . THR A 1 505 ? -13.497 22.200 17.284 1.00 91.25 505 THR A N 1
ATOM 3999 C CA . THR A 1 505 ? -14.914 22.366 16.920 1.00 91.25 505 THR A CA 1
ATOM 4000 C C . THR A 1 505 ? -15.792 22.015 18.127 1.00 91.25 505 THR A C 1
ATOM 4002 O O . THR A 1 505 ? -15.260 21.825 19.225 1.00 91.25 505 THR A O 1
ATOM 4005 N N . GLU A 1 506 ? -17.118 21.984 17.971 1.00 84.75 506 GLU A N 1
ATOM 4006 C CA . GLU A 1 506 ? -18.018 21.566 19.060 1.00 84.75 506 GLU A CA 1
ATOM 4007 C C . GLU A 1 506 ? -17.823 20.081 19.412 1.00 84.75 506 GLU A C 1
ATOM 4009 O O . GLU A 1 506 ? -17.769 19.747 20.595 1.00 84.75 506 GLU A O 1
ATOM 4014 N N . ASP A 1 507 ? -17.594 19.230 18.404 1.00 82.38 507 ASP A N 1
ATOM 4015 C CA . ASP A 1 507 ? -17.536 17.772 18.570 1.00 82.38 507 ASP A CA 1
ATOM 4016 C C . ASP A 1 507 ? -16.109 17.204 18.630 1.00 82.38 507 ASP A C 1
ATOM 4018 O O . ASP A 1 507 ? -15.880 16.158 19.233 1.00 82.38 507 ASP A O 1
ATOM 4022 N N . LEU A 1 508 ? -15.142 17.845 17.956 1.00 91.50 508 LEU A N 1
ATOM 4023 C CA . LEU A 1 508 ? -13.847 17.228 17.645 1.00 91.50 508 LEU A CA 1
ATOM 4024 C C . LEU A 1 508 ? -12.678 18.225 17.650 1.00 91.50 508 LEU A C 1
ATOM 4026 O O . LEU A 1 508 ? -12.799 19.376 17.218 1.00 91.50 508 LEU A O 1
ATOM 4030 N N . GLU A 1 509 ? -11.498 17.770 18.076 1.00 94.19 509 GLU A N 1
ATOM 4031 C CA . GLU A 1 509 ? -10.240 18.498 17.877 1.00 94.19 509 GLU A CA 1
ATOM 4032 C C . GLU A 1 509 ? -9.411 17.906 16.725 1.00 94.19 509 GLU A C 1
ATOM 4034 O O . GLU A 1 509 ? -8.950 16.764 16.782 1.00 94.19 509 GLU A O 1
ATOM 4039 N N . TYR A 1 510 ? -9.148 18.713 15.697 1.00 93.62 510 TYR A N 1
ATOM 4040 C CA . TYR A 1 510 ? -8.229 18.368 14.615 1.00 93.62 510 TYR A CA 1
ATOM 4041 C C . TYR A 1 510 ? -6.830 18.881 14.947 1.00 93.62 510 TYR A C 1
ATOM 4043 O O . TYR A 1 510 ? -6.631 20.080 15.159 1.00 93.62 510 TYR A O 1
ATOM 4051 N N . ARG A 1 511 ? -5.844 17.983 14.965 1.00 95.19 511 ARG A N 1
ATOM 4052 C CA . ARG A 1 511 ? -4.443 18.291 15.276 1.00 95.19 511 ARG A CA 1
ATOM 4053 C C . ARG A 1 511 ? -3.539 17.975 14.094 1.00 95.19 511 ARG A C 1
ATOM 4055 O O . ARG A 1 511 ? -3.727 16.981 13.400 1.00 95.19 511 ARG A O 1
ATOM 4062 N N . LEU A 1 512 ? -2.531 18.809 13.886 1.00 93.81 512 LEU A N 1
ATOM 4063 C CA . LEU A 1 512 ? -1.544 18.683 12.824 1.00 93.81 512 LEU A CA 1
ATOM 4064 C C . LEU A 1 512 ? -0.140 18.851 13.413 1.00 93.81 512 LEU A C 1
ATOM 4066 O O . LEU A 1 512 ? 0.214 19.940 13.860 1.00 93.81 512 LEU A O 1
ATOM 4070 N N . ALA A 1 513 ? 0.636 17.768 13.401 1.00 95.88 513 ALA A N 1
ATOM 4071 C CA . ALA A 1 513 ? 2.034 17.726 13.810 1.00 95.88 513 ALA A CA 1
ATOM 4072 C C . ALA A 1 513 ? 2.932 17.794 12.570 1.00 95.88 513 ALA A C 1
ATOM 4074 O O . ALA A 1 513 ? 2.965 16.854 11.770 1.00 95.88 513 ALA A O 1
ATOM 4075 N N . VAL A 1 514 ? 3.654 18.900 12.416 1.00 94.88 514 VAL A N 1
ATOM 4076 C CA . VAL A 1 514 ? 4.547 19.184 11.278 1.00 94.88 514 VAL A CA 1
ATOM 4077 C C . VAL A 1 514 ? 5.957 19.381 11.821 1.00 94.88 514 VAL A C 1
ATOM 4079 O O . VAL A 1 514 ? 6.108 19.918 12.911 1.00 94.88 514 VAL A O 1
ATOM 4082 N N . PHE A 1 515 ? 7.001 18.962 11.113 1.00 94.19 515 PHE A N 1
ATOM 4083 C CA . PHE A 1 515 ? 8.371 19.253 11.559 1.00 94.19 515 PHE A CA 1
ATOM 4084 C C . PHE A 1 515 ? 8.691 20.750 11.476 1.00 94.19 515 PHE A C 1
ATOM 4086 O O . PHE A 1 515 ? 8.224 21.446 10.569 1.00 94.19 515 PHE A O 1
ATOM 4093 N N . LYS A 1 516 ? 9.529 21.259 12.386 1.00 91.12 516 LYS A N 1
ATOM 4094 C CA . LYS A 1 516 ? 10.001 22.652 12.322 1.00 91.12 516 LYS A CA 1
ATOM 4095 C C . LYS A 1 516 ? 10.576 22.976 10.941 1.00 91.12 516 LYS A C 1
ATOM 4097 O O . LYS A 1 516 ? 11.428 22.264 10.418 1.00 91.12 516 LYS A O 1
ATOM 4102 N N . GLY A 1 517 ? 10.094 24.060 10.332 1.00 87.00 517 GLY A N 1
ATOM 4103 C CA . GLY A 1 517 ? 10.492 24.485 8.983 1.00 87.00 517 GLY A CA 1
ATOM 4104 C C . GLY A 1 517 ? 9.771 23.783 7.821 1.00 87.00 517 GLY A C 1
ATOM 4105 O O . GLY A 1 517 ? 9.972 24.172 6.672 1.00 87.00 517 GLY A O 1
ATOM 4106 N N . HIS A 1 518 ? 8.903 22.797 8.082 1.00 88.50 518 HIS A N 1
ATOM 4107 C CA . HIS A 1 518 ? 8.110 22.120 7.043 1.00 88.50 518 HIS A CA 1
ATOM 4108 C C . HIS A 1 518 ? 6.742 22.781 6.784 1.00 88.50 518 HIS A C 1
ATOM 4110 O O . HIS A 1 518 ? 6.055 22.420 5.821 1.00 88.50 518 HIS A O 1
ATOM 4116 N N . ASP A 1 519 ? 6.347 23.785 7.578 1.00 88.31 519 ASP A N 1
ATOM 4117 C CA . ASP A 1 519 ? 5.135 24.582 7.350 1.00 88.31 519 ASP A CA 1
ATOM 4118 C C . ASP A 1 519 ? 5.274 25.496 6.122 1.00 88.31 519 ASP A C 1
ATOM 4120 O O . ASP A 1 519 ? 5.594 26.682 6.191 1.00 88.31 519 ASP A O 1
ATOM 4124 N N . THR A 1 520 ? 5.008 24.915 4.957 1.00 80.69 520 THR A N 1
ATOM 4125 C CA . THR A 1 520 ? 5.035 25.597 3.657 1.00 80.69 520 THR A CA 1
ATOM 4126 C C . THR A 1 520 ? 3.650 26.049 3.197 1.00 80.69 520 THR A C 1
ATOM 4128 O O . THR A 1 520 ? 3.509 26.553 2.080 1.00 80.69 520 THR A O 1
ATOM 4131 N N . PHE A 1 521 ? 2.614 25.871 4.026 1.00 86.50 521 PHE A N 1
ATOM 4132 C CA . PHE A 1 521 ? 1.223 25.971 3.586 1.00 86.50 521 PHE A CA 1
ATOM 4133 C C . PHE A 1 521 ? 0.356 26.961 4.363 1.00 86.50 521 PHE A C 1
ATOM 4135 O O . PHE A 1 521 ? -0.601 27.467 3.778 1.00 86.50 521 PHE A O 1
ATOM 4142 N N . THR A 1 522 ? 0.663 27.266 5.629 1.00 88.06 522 THR A N 1
ATOM 4143 C CA . THR A 1 522 ? -0.217 28.104 6.467 1.00 88.06 522 THR A CA 1
ATOM 4144 C C . THR A 1 522 ? -0.470 29.482 5.846 1.00 88.06 522 THR A C 1
ATOM 4146 O O . THR A 1 522 ? -1.621 29.902 5.773 1.00 88.06 522 THR A O 1
ATOM 4149 N N . HIS A 1 523 ? 0.559 30.109 5.262 1.00 88.50 523 HIS A N 1
ATOM 4150 C CA . HIS A 1 523 ? 0.464 31.423 4.602 1.00 88.50 523 HIS A CA 1
ATOM 4151 C C . HIS A 1 523 ? -0.530 31.489 3.423 1.00 88.50 523 HIS A C 1
ATOM 4153 O O . HIS A 1 523 ? -0.888 32.564 2.943 1.00 88.50 523 HIS A O 1
ATOM 4159 N N . TYR A 1 524 ? -0.975 30.345 2.892 1.00 88.88 524 TYR A N 1
ATOM 4160 C CA . TYR A 1 524 ? -2.009 30.332 1.860 1.00 88.88 524 TYR A CA 1
ATOM 4161 C C . TYR A 1 524 ? -3.423 30.502 2.429 1.00 88.88 524 TYR A C 1
ATOM 4163 O O . TYR A 1 524 ? -4.337 30.767 1.647 1.00 88.88 524 TYR A O 1
ATOM 4171 N N . PHE A 1 525 ? -3.616 30.364 3.744 1.00 90.69 525 PHE A N 1
ATOM 4172 C CA . PHE A 1 525 ? -4.919 30.349 4.418 1.00 90.69 525 PHE A CA 1
ATOM 4173 C C . PHE A 1 525 ? -5.129 31.522 5.391 1.00 90.69 525 PHE A C 1
ATOM 4175 O O . PHE A 1 525 ? -6.066 31.494 6.179 1.00 90.69 525 PHE A O 1
ATOM 4182 N N . ASP A 1 526 ? -4.325 32.587 5.293 1.00 89.06 526 ASP A N 1
ATOM 4183 C CA . ASP A 1 526 ? -4.317 33.729 6.230 1.00 89.06 526 ASP A CA 1
ATOM 4184 C C . ASP A 1 526 ? -5.654 34.486 6.380 1.00 89.06 526 ASP A C 1
ATOM 4186 O O . ASP A 1 526 ? -5.800 35.303 7.286 1.00 89.06 526 ASP A O 1
ATOM 4190 N N . SER A 1 527 ? -6.633 34.267 5.491 1.00 87.94 527 SER A N 1
ATOM 4191 C CA . SER A 1 527 ? -7.962 34.899 5.586 1.00 87.94 527 SER A CA 1
ATOM 4192 C C . SER A 1 527 ? -9.027 34.011 6.240 1.00 87.94 527 SER A C 1
ATOM 4194 O O . SER A 1 527 ? -10.181 34.433 6.366 1.00 87.94 527 SER A O 1
ATOM 4196 N N . LEU A 1 528 ? -8.661 32.784 6.623 1.00 89.81 528 LEU A N 1
ATOM 4197 C CA . LEU A 1 528 ? -9.513 31.853 7.353 1.00 89.81 528 LEU A CA 1
ATOM 4198 C C . LEU A 1 528 ? -9.163 31.913 8.838 1.00 89.81 528 LEU A C 1
ATOM 4200 O O . LEU A 1 528 ? -8.002 31.794 9.218 1.00 89.81 528 LEU A O 1
ATOM 4204 N N . ASP A 1 529 ? -10.178 32.088 9.675 1.00 89.62 529 ASP A N 1
ATOM 4205 C CA . ASP A 1 529 ? -10.040 31.881 11.110 1.00 89.62 529 ASP A CA 1
ATOM 4206 C C . ASP A 1 529 ? -10.121 30.383 11.440 1.00 89.62 529 ASP A C 1
ATOM 4208 O O . ASP A 1 529 ? -10.536 29.556 10.622 1.00 89.62 529 ASP A O 1
ATOM 4212 N N . SER A 1 530 ? -9.731 30.019 12.664 1.00 87.88 530 SER A N 1
ATOM 4213 C CA . SER A 1 530 ? -9.785 28.627 13.120 1.00 87.88 530 SER A CA 1
ATOM 4214 C C . SER A 1 530 ? -11.195 28.042 13.013 1.00 87.88 530 SER A C 1
ATOM 4216 O O . SER A 1 530 ? -11.337 26.863 12.708 1.00 87.88 530 SER A O 1
ATOM 4218 N N . LYS A 1 531 ? -12.239 28.865 13.193 1.00 89.38 531 LYS A N 1
ATOM 4219 C CA . LYS A 1 531 ? -13.631 28.422 13.085 1.00 89.38 531 LYS A CA 1
ATOM 4220 C C . LYS A 1 531 ? -13.972 27.969 11.663 1.00 89.38 531 LYS A C 1
ATOM 4222 O O . LYS A 1 531 ? -14.434 26.849 11.491 1.00 89.38 531 LYS A O 1
ATOM 4227 N N . ALA A 1 532 ? -13.677 28.782 10.647 1.00 89.50 532 ALA A N 1
ATOM 4228 C CA . ALA A 1 532 ? -13.939 28.436 9.250 1.00 89.50 532 ALA A CA 1
ATOM 4229 C C . ALA A 1 532 ? -13.127 27.219 8.779 1.00 89.50 532 ALA A C 1
ATOM 4231 O O . ALA A 1 532 ? -13.583 26.465 7.921 1.00 89.50 532 ALA A O 1
ATOM 4232 N N . VAL A 1 533 ? -11.919 27.025 9.320 1.00 90.38 533 VAL A N 1
ATOM 4233 C CA . VAL A 1 533 ? -11.124 25.817 9.059 1.00 90.38 533 VAL A CA 1
ATOM 4234 C C . VAL A 1 533 ? -11.796 24.587 9.676 1.00 90.38 533 VAL A C 1
ATOM 4236 O O . VAL A 1 533 ? -11.938 23.581 8.984 1.00 90.38 533 VAL A O 1
ATOM 4239 N N . GLY A 1 534 ? -12.239 24.680 10.934 1.00 90.38 534 GLY A N 1
ATOM 4240 C CA . GLY A 1 534 ? -12.928 23.606 11.658 1.00 90.38 534 GLY A CA 1
ATOM 4241 C C . GLY A 1 534 ? -14.238 23.189 10.993 1.00 90.38 534 GLY A C 1
ATOM 4242 O O . GLY A 1 534 ? -14.361 22.035 10.596 1.00 90.38 534 GLY A O 1
ATOM 4243 N N . GLU A 1 535 ? -15.134 24.151 10.733 1.00 89.94 535 GLU A N 1
ATOM 4244 C CA . GLU A 1 535 ? -16.414 23.936 10.029 1.00 89.94 535 GLU A CA 1
ATOM 4245 C C . GLU A 1 535 ? -16.204 23.218 8.682 1.00 89.94 535 GLU A C 1
ATOM 4247 O O . GLU A 1 535 ? -17.027 22.418 8.238 1.00 89.94 535 GLU A O 1
ATOM 4252 N N . LYS A 1 536 ? -15.067 23.469 8.016 1.00 89.38 536 LYS A N 1
ATOM 4253 C CA . LYS A 1 536 ? -14.752 22.827 6.742 1.00 89.38 536 LYS A CA 1
ATOM 4254 C C . LYS A 1 536 ? -14.286 21.382 6.876 1.00 89.38 536 LYS A C 1
ATOM 4256 O O . LYS A 1 536 ? -14.556 20.583 5.975 1.00 89.38 536 LYS A O 1
ATOM 4261 N N . PHE A 1 537 ? -13.563 21.054 7.942 1.00 89.31 537 PHE A N 1
ATOM 4262 C CA . PHE A 1 537 ? -13.218 19.669 8.240 1.00 89.31 537 PHE A CA 1
ATOM 4263 C C . PHE A 1 537 ? -14.454 18.880 8.678 1.00 89.31 537 PHE A C 1
ATOM 4265 O O . PHE A 1 537 ? -14.622 17.769 8.176 1.00 89.31 537 PHE A O 1
ATOM 4272 N N . ASP A 1 538 ? -15.351 19.481 9.465 1.00 90.38 538 ASP A N 1
ATOM 4273 C CA . ASP A 1 538 ? -16.630 18.868 9.853 1.00 90.38 538 ASP A CA 1
ATOM 4274 C C . ASP A 1 538 ? -17.495 18.565 8.629 1.00 90.38 538 ASP A C 1
ATOM 4276 O O . ASP A 1 538 ? -17.903 17.425 8.450 1.00 90.38 538 ASP A O 1
ATOM 4280 N N . GLU A 1 539 ? -17.637 19.499 7.680 1.00 89.19 539 GLU A N 1
ATOM 4281 C CA . GLU A 1 539 ? -18.376 19.239 6.431 1.00 89.19 539 GLU A CA 1
ATOM 4282 C C . GLU A 1 539 ? -17.805 18.034 5.652 1.00 89.19 539 GLU A C 1
ATOM 4284 O O . GLU A 1 539 ? -18.526 17.306 4.966 1.00 89.19 539 GLU A O 1
ATOM 4289 N N . VAL A 1 540 ? -16.483 17.829 5.691 1.00 86.88 540 VAL A N 1
ATOM 4290 C CA . VAL A 1 540 ? -15.836 16.694 5.016 1.00 86.88 540 VAL A CA 1
ATOM 4291 C C . VAL A 1 540 ? -16.001 15.400 5.811 1.00 86.88 540 VAL A C 1
ATOM 4293 O O . VAL A 1 540 ? -16.193 14.357 5.180 1.00 86.88 540 VAL A O 1
ATOM 4296 N N . ARG A 1 541 ? -15.943 15.468 7.146 1.00 88.06 541 ARG A N 1
ATOM 4297 C CA . ARG A 1 541 ? -16.229 14.362 8.065 1.00 88.06 541 ARG A CA 1
ATOM 4298 C C . ARG A 1 541 ? -17.675 13.900 7.900 1.00 88.06 541 ARG A C 1
ATOM 4300 O O . ARG A 1 541 ? -17.869 12.763 7.502 1.00 88.06 541 ARG A O 1
ATOM 4307 N N . GLU A 1 542 ? -18.650 14.790 8.046 1.00 87.50 542 GLU A N 1
ATOM 4308 C CA . GLU A 1 542 ? -20.089 14.513 7.913 1.00 87.50 542 GLU A CA 1
ATOM 4309 C C . GLU A 1 542 ? -20.432 13.895 6.554 1.00 87.50 542 GLU A C 1
ATOM 4311 O O . GLU A 1 542 ? -21.214 12.955 6.452 1.00 87.50 542 GLU A O 1
ATOM 4316 N N . LYS A 1 543 ? -19.802 14.375 5.474 1.00 83.19 543 LYS A N 1
ATOM 4317 C CA . LYS A 1 543 ? -19.958 13.765 4.143 1.00 83.19 543 LYS A CA 1
ATOM 4318 C C . LYS A 1 543 ? -19.392 12.355 4.061 1.00 83.19 543 LYS A C 1
ATOM 4320 O O . LYS A 1 543 ? -19.882 11.563 3.259 1.00 83.19 543 LYS A O 1
ATOM 4325 N N . PHE A 1 544 ? -18.307 12.078 4.779 1.00 81.62 544 PHE A N 1
ATOM 4326 C CA . PHE A 1 544 ? -17.756 10.733 4.859 1.00 81.62 544 PHE A CA 1
ATOM 4327 C C . PHE A 1 544 ? -18.670 9.844 5.705 1.00 81.62 544 PHE A C 1
ATOM 4329 O O . PHE A 1 544 ? -19.072 8.803 5.198 1.00 81.62 544 PHE A O 1
ATOM 4336 N N . GLU A 1 545 ? -19.070 10.309 6.891 1.00 83.56 545 GLU A N 1
ATOM 4337 C CA . GLU A 1 545 ? -19.995 9.650 7.823 1.00 83.56 545 GLU A CA 1
ATOM 4338 C C . GLU A 1 545 ? -21.304 9.271 7.138 1.00 83.56 545 GLU A C 1
ATOM 4340 O O . GLU A 1 545 ? -21.668 8.102 7.128 1.00 83.56 545 GLU A O 1
ATOM 4345 N N . SER A 1 546 ? -21.933 10.217 6.436 1.00 78.69 546 SER A N 1
ATOM 4346 C CA . SER A 1 546 ? -23.145 9.978 5.645 1.00 78.69 546 SER A CA 1
ATOM 4347 C C . SER A 1 546 ? -22.948 8.949 4.530 1.00 78.69 546 SER A C 1
ATOM 4349 O O . SER A 1 546 ? -23.904 8.298 4.136 1.00 78.69 546 SER A O 1
ATOM 4351 N N . SER A 1 547 ? -21.733 8.804 3.990 1.00 69.25 547 SER A N 1
ATOM 4352 C CA . SER A 1 547 ? -21.453 7.845 2.912 1.00 69.25 547 SER A CA 1
ATOM 4353 C C . SER A 1 547 ? -21.015 6.464 3.398 1.00 69.25 547 SER A C 1
ATOM 4355 O O . SER A 1 547 ? -21.023 5.515 2.609 1.00 69.25 547 SER A O 1
ATOM 4357 N N . SER A 1 548 ? -20.543 6.377 4.643 1.00 70.50 548 SER A N 1
ATOM 4358 C CA . SER A 1 548 ? -20.108 5.141 5.293 1.00 70.50 548 SER A CA 1
ATOM 4359 C C . SER A 1 548 ? -21.113 4.616 6.311 1.00 70.50 548 SER A C 1
ATOM 4361 O O . SER A 1 548 ? -20.890 3.528 6.825 1.00 70.50 548 SER A O 1
ATOM 4363 N N . ASP A 1 549 ? -22.153 5.398 6.604 1.00 73.12 549 ASP A N 1
ATOM 4364 C CA . ASP A 1 549 ? -23.173 5.143 7.622 1.00 73.12 549 ASP A CA 1
ATOM 4365 C C . ASP A 1 549 ? -22.573 4.855 9.001 1.00 73.12 549 ASP A C 1
ATOM 4367 O O . ASP A 1 549 ? -22.984 3.958 9.714 1.00 73.12 549 ASP A O 1
ATOM 4371 N N . ARG A 1 550 ? -21.491 5.562 9.346 1.00 83.88 550 ARG A N 1
ATOM 4372 C CA . ARG A 1 550 ? -20.768 5.382 10.613 1.00 83.88 550 ARG A CA 1
ATOM 4373 C C . ARG A 1 550 ? -20.285 6.726 11.107 1.00 83.88 550 ARG A C 1
ATOM 4375 O O . ARG A 1 550 ? -19.738 7.489 10.316 1.00 83.88 550 ARG A O 1
ATOM 4382 N N . ILE A 1 551 ? -20.417 6.967 12.406 1.00 88.62 551 ILE A N 1
ATOM 4383 C CA . ILE A 1 551 ? -19.976 8.195 13.076 1.00 88.62 551 ILE A CA 1
ATOM 4384 C C . ILE A 1 551 ? -18.544 8.021 13.587 1.00 88.62 551 ILE A C 1
ATOM 4386 O O . ILE A 1 551 ? -18.156 6.934 14.020 1.00 88.62 551 ILE A O 1
ATOM 4390 N N . TYR A 1 552 ? -17.735 9.079 13.517 1.00 91.38 552 TYR A N 1
ATOM 4391 C CA . TYR A 1 552 ? -16.382 9.067 14.061 1.00 91.38 552 TYR A CA 1
ATOM 4392 C C . TYR A 1 552 ? -16.427 9.039 15.602 1.00 91.38 552 TYR A C 1
ATOM 4394 O O . TYR A 1 552 ? -16.904 10.000 16.203 1.00 91.38 552 TYR A O 1
ATOM 4402 N N . PRO A 1 553 ? -15.912 7.988 16.270 1.00 92.44 553 PRO A N 1
ATOM 4403 C CA . PRO A 1 553 ? -16.188 7.762 17.689 1.00 92.44 553 PRO A CA 1
ATOM 4404 C C . PRO A 1 553 ? -15.192 8.439 18.647 1.00 92.44 553 PRO A C 1
ATOM 4406 O O . PRO A 1 553 ? -15.350 8.321 19.857 1.00 92.44 553 PRO A O 1
ATOM 4409 N N . TYR A 1 554 ? -14.149 9.113 18.149 1.00 93.44 554 TYR A N 1
ATOM 4410 C CA . TYR A 1 554 ? -13.093 9.689 18.994 1.00 93.44 554 TYR A CA 1
ATOM 4411 C C . TYR A 1 554 ? -13.235 11.202 19.181 1.00 93.44 554 TYR A C 1
ATOM 4413 O O . TYR A 1 554 ? -13.734 11.903 18.307 1.00 93.44 554 TYR A O 1
ATOM 4421 N N . ALA A 1 555 ? -12.673 11.729 20.273 1.00 93.19 555 ALA A N 1
ATOM 4422 C CA . ALA A 1 555 ? -12.678 13.163 20.588 1.00 93.19 555 ALA A CA 1
ATOM 4423 C C . ALA A 1 555 ? -11.606 13.984 19.840 1.00 93.19 555 ALA A C 1
ATOM 4425 O O . ALA A 1 555 ? -11.634 15.222 19.860 1.00 93.19 555 ALA A O 1
ATOM 4426 N N . ARG A 1 556 ? -10.650 13.331 19.161 1.00 93.81 556 ARG A N 1
ATOM 4427 C CA . ARG A 1 556 ? -9.626 14.018 18.355 1.00 93.81 556 ARG A CA 1
ATOM 4428 C C . ARG A 1 556 ? -9.198 13.234 17.115 1.00 93.81 556 ARG A C 1
ATOM 4430 O O . ARG A 1 556 ? -9.367 12.018 17.031 1.00 93.81 556 ARG A O 1
ATOM 4437 N N . PHE A 1 557 ? -8.590 13.937 16.162 1.00 93.62 557 PHE A N 1
ATOM 4438 C CA . PHE A 1 557 ? -7.928 13.341 15.001 1.00 93.62 557 PHE A CA 1
ATOM 4439 C C . PHE A 1 557 ? -6.585 14.029 14.725 1.00 93.62 557 PHE A C 1
ATOM 4441 O O . PHE A 1 557 ? -6.528 15.239 14.500 1.00 93.62 557 PHE A O 1
ATOM 4448 N N . ASN A 1 558 ? -5.494 13.261 14.731 1.00 94.12 558 ASN A N 1
ATOM 4449 C CA . ASN A 1 558 ? -4.128 13.751 14.557 1.00 94.12 558 ASN A CA 1
ATOM 4450 C C . ASN A 1 558 ? -3.586 13.415 13.163 1.00 94.12 558 ASN A C 1
ATOM 4452 O O . ASN A 1 558 ? -3.455 12.252 12.787 1.00 94.12 558 ASN A O 1
ATOM 4456 N N . LEU A 1 559 ? -3.157 14.430 12.427 1.00 92.31 559 LEU A N 1
ATOM 4457 C CA . LEU A 1 559 ? -2.318 14.297 11.243 1.00 92.31 559 LEU A CA 1
ATOM 4458 C C . LEU A 1 559 ? -0.861 14.458 11.671 1.00 92.31 559 LEU A C 1
ATOM 4460 O O . LEU A 1 559 ? -0.487 15.524 12.149 1.00 92.31 559 LEU A O 1
ATOM 4464 N N . VAL A 1 560 ? -0.034 13.427 11.507 1.00 94.31 560 VAL A N 1
ATOM 4465 C CA . VAL A 1 560 ? 1.359 13.455 11.981 1.00 94.31 560 VAL A CA 1
ATOM 4466 C C . VAL A 1 560 ? 2.332 13.214 10.843 1.00 94.31 560 VAL A C 1
ATOM 4468 O O . VAL A 1 560 ? 2.266 12.194 10.159 1.00 94.31 560 VAL A O 1
ATOM 4471 N N . GLU A 1 561 ? 3.254 14.151 10.651 1.00 93.25 561 GLU A N 1
ATOM 4472 C CA . GLU A 1 561 ? 4.293 14.025 9.640 1.00 93.25 561 GLU A CA 1
ATOM 4473 C C . GLU A 1 561 ? 5.299 12.921 9.999 1.00 93.25 561 GLU A C 1
ATOM 4475 O O . GLU A 1 561 ? 5.786 12.847 11.128 1.00 93.25 561 GLU A O 1
ATOM 4480 N N . VAL A 1 562 ? 5.646 12.066 9.038 1.00 91.81 562 VAL A N 1
ATOM 4481 C CA . VAL A 1 562 ? 6.628 10.976 9.197 1.00 91.81 562 VAL A CA 1
ATOM 4482 C C . VAL A 1 562 ? 7.615 10.935 8.028 1.00 91.81 562 VAL A C 1
ATOM 4484 O O . VAL A 1 562 ? 7.297 11.442 6.952 1.00 91.81 562 VAL A O 1
ATOM 4487 N N . PRO A 1 563 ? 8.794 10.302 8.171 1.00 89.31 563 PRO A N 1
ATOM 4488 C CA . PRO A 1 563 ? 9.770 10.183 7.092 1.00 89.31 563 PRO A CA 1
ATOM 4489 C C . PRO A 1 563 ? 9.185 9.672 5.781 1.00 89.31 563 PRO A C 1
ATOM 4491 O O . PRO A 1 563 ? 8.362 8.746 5.762 1.00 89.31 563 PRO A O 1
ATOM 4494 N N . ILE A 1 564 ? 9.676 10.214 4.661 1.00 83.00 564 ILE A N 1
ATOM 4495 C CA . ILE A 1 564 ? 9.245 9.771 3.334 1.00 83.00 564 ILE A CA 1
ATOM 4496 C C . ILE A 1 564 ? 9.465 8.281 3.129 1.00 83.00 564 ILE A C 1
ATOM 4498 O O . ILE A 1 564 ? 8.761 7.729 2.305 1.00 83.00 564 ILE A O 1
ATOM 4502 N N . GLN A 1 565 ? 10.376 7.617 3.847 1.00 82.38 565 GLN A N 1
ATOM 4503 C CA . GLN A 1 565 ? 10.706 6.203 3.668 1.00 82.38 565 GLN A CA 1
ATOM 4504 C C . GLN A 1 565 ? 9.859 5.206 4.480 1.00 82.38 565 GLN A C 1
ATOM 4506 O O . GLN A 1 565 ? 10.127 4.004 4.407 1.00 82.38 565 GLN A O 1
ATOM 4511 N N . LEU A 1 566 ? 8.822 5.638 5.209 1.00 82.38 566 LEU A N 1
ATOM 4512 C CA . LEU A 1 566 ? 7.854 4.702 5.808 1.00 82.38 566 LEU A CA 1
ATOM 4513 C C . LEU A 1 566 ? 7.218 3.828 4.709 1.00 82.38 566 LEU A C 1
ATOM 4515 O O . LEU A 1 566 ? 6.919 4.340 3.637 1.00 82.38 566 LEU A O 1
ATOM 4519 N N . SER A 1 567 ? 7.028 2.523 4.909 1.00 69.62 567 SER A N 1
ATOM 4520 C CA . SER A 1 567 ? 6.481 1.596 3.887 1.00 69.62 567 SER A CA 1
ATOM 4521 C C . SER A 1 567 ? 4.972 1.786 3.602 1.00 69.62 567 SER A C 1
ATOM 4523 O O . SER A 1 567 ? 4.212 1.906 4.551 1.00 69.62 567 SER A O 1
ATOM 4525 N N . ASP A 1 568 ? 4.520 1.760 2.326 1.00 57.72 568 ASP A N 1
ATOM 4526 C CA . ASP A 1 568 ? 3.072 1.808 1.938 1.00 57.72 568 ASP A CA 1
ATOM 4527 C C . ASP A 1 568 ? 2.389 0.429 1.975 1.00 57.72 568 ASP A C 1
ATOM 4529 O O . ASP A 1 568 ? 1.186 0.289 1.746 1.00 57.72 568 ASP A O 1
ATOM 4533 N N . ARG A 1 569 ? 3.160 -0.658 2.101 1.00 50.75 569 ARG A N 1
ATOM 4534 C CA . ARG A 1 569 ? 2.602 -2.007 1.897 1.00 50.75 569 ARG A CA 1
ATOM 4535 C C . ARG A 1 569 ? 1.754 -2.499 3.055 1.00 50.75 569 ARG A C 1
ATOM 4537 O O . ARG A 1 569 ? 0.988 -3.444 2.868 1.00 50.75 569 ARG A O 1
ATOM 4544 N N . GLU A 1 570 ? 1.873 -1.853 4.204 1.00 54.53 570 GLU A N 1
ATOM 4545 C CA . GLU A 1 570 ? 1.100 -2.156 5.390 1.00 54.53 570 GLU A CA 1
ATOM 4546 C C . GLU A 1 570 ? 0.260 -0.933 5.744 1.00 54.53 570 GLU A C 1
ATOM 4548 O O . GLU A 1 570 ? 0.754 -0.033 6.410 1.00 54.53 570 GLU A O 1
ATOM 4553 N N . PRO A 1 571 ? -1.013 -0.900 5.339 1.00 51.56 571 PRO A N 1
ATOM 4554 C CA . PRO A 1 571 ? -1.909 0.212 5.646 1.00 51.56 571 PRO A CA 1
ATOM 4555 C C . PRO A 1 571 ? -2.029 0.588 7.121 1.00 51.56 571 PRO A C 1
ATOM 4557 O O . PRO A 1 571 ? -2.335 1.716 7.490 1.00 51.56 571 PRO A O 1
ATOM 4560 N N . GLU A 1 572 ? -1.784 -0.403 7.971 1.00 57.09 572 GLU A N 1
ATOM 4561 C CA . GLU A 1 572 ? -1.733 -0.295 9.427 1.00 57.09 572 GLU A CA 1
ATOM 4562 C C . GLU A 1 572 ? -0.484 0.421 9.932 1.00 57.09 572 GLU A C 1
ATOM 4564 O O . GLU A 1 572 ? -0.364 0.616 11.130 1.00 57.09 572 GLU A O 1
ATOM 4569 N N . ALA A 1 573 ? 0.468 0.765 9.065 1.00 64.06 573 ALA A N 1
ATOM 4570 C CA . ALA A 1 573 ? 1.600 1.610 9.413 1.00 64.06 573 ALA A CA 1
ATOM 4571 C C . ALA A 1 573 ? 1.235 3.095 9.302 1.00 64.06 573 ALA A C 1
ATOM 4573 O O . ALA A 1 573 ? 1.701 3.879 10.121 1.00 64.06 573 ALA A O 1
ATOM 4574 N N . ALA A 1 574 ? 0.391 3.474 8.334 1.00 76.19 574 ALA A N 1
ATOM 4575 C CA . ALA A 1 574 ? -0.031 4.858 8.124 1.00 76.19 574 ALA A CA 1
ATOM 4576 C C . ALA A 1 574 ? -1.235 5.259 8.993 1.00 76.19 574 ALA A C 1
ATOM 4578 O O . ALA A 1 574 ? -1.305 6.397 9.442 1.00 76.19 574 ALA A O 1
ATOM 4579 N N . MET A 1 575 ? -2.170 4.342 9.261 1.00 85.06 575 MET A N 1
ATOM 4580 C CA . MET A 1 575 ? -3.367 4.620 10.067 1.00 85.06 575 MET A CA 1
ATOM 4581 C C . MET A 1 575 ? -3.275 3.961 11.446 1.00 85.06 575 MET A C 1
ATOM 4583 O O . MET A 1 575 ? -3.054 2.752 11.531 1.00 85.06 575 MET A O 1
ATOM 4587 N N . GLN A 1 576 ? -3.486 4.739 12.506 1.00 88.69 576 GLN A N 1
ATOM 4588 C CA . GLN A 1 576 ? -3.599 4.281 13.897 1.00 88.69 576 GLN A CA 1
ATOM 4589 C C . GLN A 1 576 ? -4.906 4.819 14.502 1.00 88.69 576 GLN A C 1
ATOM 4591 O O . GLN A 1 576 ? -5.510 5.711 13.896 1.00 88.69 576 GLN A O 1
ATOM 4596 N N . PRO A 1 577 ? -5.349 4.323 15.673 1.00 91.19 577 PRO A N 1
ATOM 4597 C CA . PRO A 1 577 ? -6.454 4.954 16.388 1.00 91.19 577 PRO A CA 1
ATOM 4598 C C . PRO A 1 577 ? -6.158 6.445 16.586 1.00 91.19 577 PRO A C 1
ATOM 4600 O O . PRO A 1 577 ? -5.016 6.790 16.893 1.00 91.19 577 PRO A O 1
ATOM 4603 N N . GLU A 1 578 ? -7.142 7.306 16.327 1.00 92.81 578 GLU A N 1
ATOM 4604 C CA . GLU A 1 578 ? -7.063 8.777 16.363 1.00 92.81 578 GLU A CA 1
ATOM 4605 C C . GLU A 1 578 ? -5.987 9.433 15.474 1.00 92.81 578 GLU A C 1
ATOM 4607 O O . GLU A 1 578 ? -5.757 10.640 15.595 1.00 92.81 578 GLU A O 1
ATOM 4612 N N . MET A 1 579 ? -5.261 8.697 14.621 1.00 90.75 579 MET A N 1
ATOM 4613 C CA . MET A 1 579 ? -4.081 9.248 13.942 1.00 90.75 579 MET A CA 1
ATOM 4614 C C . MET A 1 579 ? -3.899 8.770 12.500 1.00 90.75 579 MET A C 1
ATOM 4616 O O . MET A 1 579 ? -4.055 7.593 12.174 1.00 90.75 579 MET A O 1
ATOM 4620 N N . PHE A 1 580 ? -3.427 9.682 11.654 1.00 89.88 580 PHE A N 1
ATOM 4621 C CA . PHE A 1 580 ? -2.926 9.391 10.319 1.00 89.88 580 PHE A CA 1
ATOM 4622 C C . PHE A 1 580 ? -1.508 9.938 10.136 1.00 89.88 580 PHE A C 1
ATOM 4624 O O . PHE A 1 580 ? -1.264 11.146 10.189 1.00 89.88 580 PHE A O 1
ATOM 4631 N N . TYR A 1 581 ? -0.571 9.029 9.882 1.00 88.62 581 TYR A N 1
ATOM 4632 C CA . TYR A 1 581 ? 0.809 9.334 9.554 1.00 88.62 581 TYR A CA 1
ATOM 4633 C C . TYR A 1 581 ? 0.942 9.670 8.069 1.00 88.62 581 TYR A C 1
ATOM 4635 O O . TYR A 1 581 ? 0.919 8.791 7.202 1.00 88.62 581 TYR A O 1
ATOM 4643 N N . TYR A 1 582 ? 1.124 10.953 7.763 1.00 86.06 582 TYR A N 1
ATOM 4644 C CA . TYR A 1 582 ? 1.385 11.404 6.403 1.00 86.06 582 TYR A CA 1
ATOM 4645 C C . TYR A 1 582 ? 2.882 11.635 6.204 1.00 86.06 582 TYR A C 1
ATOM 4647 O O . TYR A 1 582 ? 3.589 12.168 7.049 1.00 86.06 582 TYR A O 1
ATOM 4655 N N . ARG A 1 583 ? 3.395 11.206 5.058 1.00 86.25 583 ARG A N 1
ATOM 4656 C CA . ARG A 1 583 ? 4.813 11.334 4.724 1.00 86.25 583 ARG A CA 1
ATOM 4657 C C . ARG A 1 583 ? 5.252 12.777 4.577 1.00 86.25 583 ARG A C 1
ATOM 4659 O O . ARG A 1 583 ? 4.469 13.620 4.155 1.00 86.25 583 ARG A O 1
ATOM 4666 N N . GLU A 1 584 ? 6.533 12.978 4.828 1.00 86.75 584 GLU A N 1
ATOM 4667 C CA . GLU A 1 584 ? 7.276 14.228 4.803 1.00 86.75 584 GLU A CA 1
ATOM 4668 C C . GLU A 1 584 ? 6.805 15.192 3.707 1.00 86.75 584 GLU A C 1
ATOM 4670 O O . GLU A 1 584 ? 6.760 14.835 2.524 1.00 86.75 584 GLU A O 1
ATOM 4675 N N . LYS A 1 585 ? 6.383 16.392 4.123 1.00 85.25 585 LYS A N 1
ATOM 4676 C CA . LYS A 1 585 ? 5.808 17.477 3.304 1.00 85.25 585 LYS A CA 1
ATOM 4677 C C . LYS A 1 585 ? 4.656 17.034 2.395 1.00 85.25 585 LYS A C 1
ATOM 4679 O O . LYS A 1 585 ? 4.357 17.639 1.370 1.00 85.25 585 LYS A O 1
ATOM 4684 N N . GLY A 1 586 ? 4.015 15.922 2.723 1.00 81.38 586 GLY A N 1
ATOM 4685 C CA . GLY A 1 586 ? 3.039 15.268 1.874 1.00 81.38 586 GLY A CA 1
ATOM 4686 C C . GLY A 1 586 ? 3.603 14.815 0.520 1.00 81.38 586 GLY A C 1
ATOM 4687 O O . GLY A 1 586 ? 2.854 14.765 -0.450 1.00 81.38 586 GLY A O 1
ATOM 4688 N N . ALA A 1 587 ? 4.898 14.499 0.404 1.00 79.06 587 ALA A N 1
ATOM 4689 C CA . ALA A 1 587 ? 5.540 14.159 -0.869 1.00 79.06 587 ALA A CA 1
ATOM 4690 C C . ALA A 1 587 ? 4.921 12.922 -1.546 1.00 79.06 587 ALA A C 1
ATOM 4692 O O . ALA A 1 587 ? 4.891 12.836 -2.762 1.00 79.06 587 ALA A O 1
ATOM 4693 N N . ALA A 1 588 ? 4.334 11.977 -0.812 1.00 72.62 588 ALA A N 1
ATOM 4694 C CA . ALA A 1 588 ? 3.599 10.870 -1.443 1.00 72.62 588 ALA A CA 1
ATOM 4695 C C . ALA A 1 588 ? 2.221 11.278 -2.005 1.00 72.62 588 ALA A C 1
ATOM 4697 O O . ALA A 1 588 ? 1.588 10.513 -2.731 1.00 72.62 588 ALA A O 1
ATOM 4698 N N . TYR A 1 589 ? 1.755 12.485 -1.693 1.00 73.56 589 TYR A N 1
ATOM 4699 C CA . TYR A 1 589 ? 0.389 12.918 -1.915 1.00 73.56 589 TYR A CA 1
ATOM 4700 C C . TYR A 1 589 ? 0.354 14.099 -2.875 1.00 73.56 589 TYR A C 1
ATOM 4702 O O . TYR A 1 589 ? 0.640 15.240 -2.520 1.00 73.56 589 TYR A O 1
ATOM 4710 N N . TYR A 1 590 ? -0.101 13.858 -4.105 1.00 65.25 590 TYR A N 1
ATOM 4711 C CA . TYR A 1 590 ? -0.262 14.925 -5.100 1.00 65.25 590 TYR A CA 1
ATOM 4712 C C . TYR A 1 590 ? -1.151 16.079 -4.597 1.00 65.25 590 TYR A C 1
ATOM 4714 O O . TYR A 1 590 ? -1.026 17.216 -5.049 1.00 65.25 590 TYR A O 1
ATOM 4722 N N . PHE A 1 591 ? -2.047 15.808 -3.638 1.00 69.94 591 PHE A N 1
ATOM 4723 C CA . PHE A 1 591 ? -2.896 16.837 -3.056 1.00 69.94 591 PHE A CA 1
ATOM 4724 C C . PHE A 1 591 ? -2.170 17.845 -2.167 1.00 69.94 591 PHE A C 1
ATOM 4726 O O . PHE A 1 591 ? -2.717 18.935 -2.002 1.00 69.94 591 PHE A O 1
ATOM 4733 N N . ALA A 1 592 ? -0.989 17.511 -1.644 1.00 78.31 592 ALA A N 1
ATOM 4734 C CA . ALA A 1 592 ? -0.218 18.366 -0.748 1.00 78.31 592 ALA A CA 1
ATOM 4735 C C . ALA A 1 592 ? 0.469 19.540 -1.470 1.00 78.31 592 ALA A C 1
ATOM 4737 O O . ALA A 1 592 ? 0.899 20.488 -0.820 1.00 78.31 592 ALA A O 1
ATOM 4738 N N . ASN A 1 593 ? 0.500 19.549 -2.811 1.00 81.88 593 ASN A N 1
ATOM 4739 C CA . ASN A 1 593 ? 0.961 20.700 -3.592 1.00 81.88 593 ASN A CA 1
ATOM 4740 C C . ASN A 1 593 ? -0.089 21.834 -3.593 1.00 81.88 593 ASN A C 1
ATOM 4742 O O . ASN A 1 593 ? -0.811 22.068 -4.570 1.00 81.88 593 ASN A O 1
ATOM 4746 N N . ILE A 1 594 ? -0.183 22.535 -2.461 1.00 86.31 594 ILE A N 1
ATOM 4747 C CA . ILE A 1 594 ? -1.165 23.597 -2.207 1.00 86.31 594 ILE A CA 1
ATOM 4748 C C . ILE A 1 594 ? -0.963 24.776 -3.165 1.00 86.31 594 ILE A C 1
ATOM 4750 O O . ILE A 1 594 ? -1.935 25.265 -3.745 1.00 86.31 594 ILE A O 1
ATOM 4754 N N . ARG A 1 595 ? 0.291 25.156 -3.445 1.00 83.56 595 ARG A N 1
ATOM 4755 C CA . ARG A 1 595 ? 0.638 26.206 -4.418 1.00 83.56 595 ARG A CA 1
ATOM 4756 C C . ARG A 1 595 ? -0.016 25.964 -5.778 1.00 83.56 595 ARG A C 1
ATOM 4758 O O . ARG A 1 595 ? -0.647 26.867 -6.334 1.00 83.56 595 ARG A O 1
ATOM 4765 N N . SER A 1 596 ? 0.110 24.744 -6.306 1.00 82.94 596 SER A N 1
ATOM 4766 C CA . SER A 1 596 ? -0.460 24.414 -7.610 1.00 82.94 596 SER A CA 1
ATOM 4767 C C . SER A 1 596 ? -1.983 24.491 -7.606 1.00 82.94 596 SER A C 1
ATOM 4769 O O . SER A 1 596 ? -2.588 25.061 -8.518 1.00 82.94 596 SER A O 1
ATOM 4771 N N . ARG A 1 597 ? -2.628 24.014 -6.536 1.00 85.94 597 ARG A N 1
ATOM 4772 C CA . ARG A 1 597 ? -4.087 24.113 -6.385 1.00 85.94 597 ARG A CA 1
ATOM 4773 C C . ARG A 1 597 ? -4.565 25.558 -6.376 1.00 85.94 597 ARG A C 1
ATOM 4775 O O . ARG A 1 597 ? -5.488 25.884 -7.120 1.00 85.94 597 ARG A O 1
ATOM 4782 N N . PHE A 1 598 ? -3.904 26.433 -5.620 1.00 87.06 598 PHE A N 1
ATOM 4783 C CA . PHE A 1 598 ? -4.235 27.858 -5.605 1.00 87.06 598 PHE A CA 1
ATOM 4784 C C . PHE A 1 598 ? -4.136 28.489 -6.989 1.00 87.06 598 PHE A C 1
ATOM 4786 O O . PHE A 1 598 ? -5.040 29.226 -7.395 1.00 87.06 598 PHE A O 1
ATOM 4793 N N . TYR A 1 599 ? -3.085 28.171 -7.745 1.00 84.69 599 TYR A N 1
ATOM 4794 C CA . TYR A 1 599 ? -2.946 28.661 -9.110 1.00 84.69 599 TYR A CA 1
ATOM 4795 C C . TYR A 1 599 ? -4.081 28.173 -10.020 1.00 84.69 599 TYR A C 1
ATOM 4797 O O . TYR A 1 599 ? -4.716 28.975 -10.715 1.00 84.69 599 TYR A O 1
ATOM 4805 N N . TRP A 1 600 ? -4.376 26.870 -10.009 1.00 82.50 600 TRP A N 1
ATOM 4806 C CA . TRP A 1 600 ? -5.417 26.290 -10.858 1.00 82.50 600 TRP A CA 1
ATOM 4807 C C . TRP A 1 600 ? -6.820 26.770 -10.478 1.00 82.50 600 TRP A C 1
ATOM 4809 O O . TRP A 1 600 ? -7.609 27.071 -11.378 1.00 82.50 600 TRP A O 1
ATOM 4819 N N . THR A 1 601 ? -7.132 26.909 -9.186 1.00 85.81 601 THR A N 1
ATOM 4820 C CA . THR A 1 601 ? -8.402 27.491 -8.729 1.00 85.81 601 THR A CA 1
ATOM 4821 C C . THR A 1 601 ? -8.502 28.960 -9.144 1.00 85.81 601 THR A C 1
ATOM 4823 O O . THR A 1 601 ? -9.514 29.355 -9.724 1.00 85.81 601 THR A O 1
ATOM 4826 N N . LYS A 1 602 ? -7.442 29.766 -8.967 1.00 84.94 602 LYS A N 1
ATOM 4827 C CA . LYS A 1 602 ? -7.412 31.173 -9.414 1.00 84.94 602 LYS A CA 1
ATOM 4828 C C . LYS A 1 602 ? -7.660 31.313 -10.917 1.00 84.94 602 LYS A C 1
ATOM 4830 O O . LYS A 1 602 ? -8.410 32.192 -11.335 1.00 84.94 602 LYS A O 1
ATOM 4835 N N . ASN A 1 603 ? -7.060 30.445 -11.730 1.00 83.44 603 ASN A N 1
ATOM 4836 C CA . ASN A 1 603 ? -7.205 30.502 -13.184 1.00 83.44 603 ASN A CA 1
ATOM 4837 C C . ASN A 1 603 ? -8.559 29.999 -13.690 1.00 83.44 603 ASN A C 1
ATOM 4839 O O . ASN A 1 603 ? -9.025 30.479 -14.725 1.00 83.44 603 ASN A O 1
ATOM 4843 N N . ARG A 1 604 ? -9.191 29.057 -12.982 1.00 82.81 604 ARG A N 1
ATOM 4844 C CA . ARG A 1 604 ? -10.543 28.579 -13.305 1.00 82.81 604 ARG A CA 1
ATOM 4845 C C . ARG A 1 604 ? -11.616 29.580 -12.880 1.00 82.81 604 ARG A C 1
ATOM 4847 O O . ARG A 1 604 ? -12.532 29.827 -13.656 1.00 82.81 604 ARG A O 1
ATOM 4854 N N . ASN A 1 605 ? -11.452 30.195 -11.708 1.00 81.69 605 ASN A N 1
ATOM 4855 C CA . ASN A 1 605 ? -12.446 31.060 -11.078 1.00 81.69 605 ASN A CA 1
ATOM 4856 C C . ASN A 1 605 ? -11.853 32.444 -10.766 1.00 81.69 605 ASN A C 1
ATOM 4858 O O . ASN A 1 605 ? -11.534 32.785 -9.622 1.00 81.69 605 ASN A O 1
ATOM 4862 N N . LYS A 1 606 ? -11.703 33.265 -11.811 1.00 77.12 606 LYS A N 1
ATOM 4863 C CA . LYS A 1 606 ? -11.084 34.598 -11.701 1.00 77.12 606 LYS A CA 1
ATOM 4864 C C . LYS A 1 606 ? -11.901 35.598 -10.868 1.00 77.12 606 LYS A C 1
ATOM 4866 O O . LYS A 1 606 ? -11.316 36.540 -10.350 1.00 77.12 606 LYS A O 1
ATOM 4871 N N . SER A 1 607 ? -13.212 35.388 -10.727 1.00 80.25 607 SER A N 1
ATOM 4872 C CA . SER A 1 607 ? -14.147 36.281 -10.021 1.00 80.25 607 SER A CA 1
ATOM 4873 C C . SER A 1 607 ? -14.376 35.944 -8.540 1.00 80.25 607 SER A C 1
ATOM 4875 O O . SER A 1 607 ? -15.073 36.694 -7.867 1.00 80.25 607 SER A O 1
ATOM 4877 N N . GLN A 1 608 ? -13.827 34.838 -8.022 1.00 82.81 608 GLN A N 1
ATOM 4878 C CA . GLN A 1 608 ? -13.984 34.463 -6.609 1.00 82.81 608 GLN A CA 1
ATOM 4879 C C . GLN A 1 608 ? -13.174 35.373 -5.679 1.00 82.81 608 GLN A C 1
ATOM 4881 O O . GLN A 1 608 ? -12.040 35.755 -6.008 1.00 82.81 608 GLN A O 1
ATOM 4886 N N . SER A 1 609 ? -13.736 35.658 -4.499 1.00 87.50 609 SER A N 1
ATOM 4887 C CA . SER A 1 609 ? -13.031 36.384 -3.442 1.00 87.50 609 SER A CA 1
ATOM 4888 C C . SER A 1 609 ? -11.802 35.592 -2.953 1.00 87.50 609 SER A C 1
ATOM 4890 O O . SER A 1 609 ? -11.728 34.371 -3.145 1.00 87.50 609 SER A O 1
ATOM 4892 N N . PRO A 1 610 ? -10.799 36.248 -2.334 1.00 85.75 610 PRO A N 1
ATOM 4893 C CA . PRO A 1 610 ? -9.660 35.549 -1.741 1.00 85.75 610 PRO A CA 1
ATOM 4894 C C . PRO A 1 610 ? -10.079 34.489 -0.713 1.00 85.75 610 PRO A C 1
ATOM 4896 O O . PRO A 1 610 ? -9.572 33.371 -0.784 1.00 85.75 610 PRO A O 1
ATOM 4899 N N . LYS A 1 611 ? -11.050 34.805 0.156 1.00 88.38 611 LYS A N 1
ATOM 4900 C CA . LYS A 1 611 ? -11.563 33.892 1.188 1.00 88.38 611 LYS A CA 1
ATOM 4901 C C . LYS A 1 611 ? -12.215 32.649 0.576 1.00 88.38 611 LYS A C 1
ATOM 4903 O O . LYS A 1 611 ? -11.851 31.533 0.933 1.00 88.38 611 LYS A O 1
ATOM 4908 N N . ASP A 1 612 ? -13.080 32.824 -0.426 1.00 88.38 612 ASP A N 1
ATOM 4909 C CA . ASP A 1 612 ? -13.733 31.696 -1.116 1.00 88.38 612 ASP A CA 1
ATOM 4910 C C . ASP A 1 612 ? -12.720 30.795 -1.826 1.00 88.38 612 ASP A C 1
ATOM 4912 O O . ASP A 1 612 ? -12.880 29.577 -1.886 1.00 88.38 612 ASP A O 1
ATOM 4916 N N . ARG A 1 613 ? -11.646 31.387 -2.364 1.00 89.06 613 ARG A N 1
ATOM 4917 C CA . ARG A 1 613 ? -10.567 30.634 -3.007 1.00 89.06 613 ARG A CA 1
ATOM 4918 C C . ARG A 1 613 ? -9.793 29.789 -1.996 1.00 89.06 613 ARG A C 1
ATOM 4920 O O . ARG A 1 613 ? -9.459 28.650 -2.311 1.00 89.06 613 ARG A O 1
ATOM 4927 N N . GLN A 1 614 ? -9.506 30.340 -0.816 1.00 91.88 614 GLN A N 1
ATOM 4928 C CA . GLN A 1 614 ? -8.860 29.600 0.268 1.00 91.88 614 GLN A CA 1
ATOM 4929 C C . GLN A 1 614 ? -9.744 28.442 0.745 1.00 91.88 614 GLN A C 1
ATOM 4931 O O . GLN A 1 614 ? -9.255 27.318 0.834 1.00 91.88 614 GLN A O 1
ATOM 4936 N N . LEU A 1 615 ? -11.047 28.682 0.931 1.00 89.94 615 LEU A N 1
ATOM 4937 C CA . LEU A 1 615 ? -12.020 27.641 1.277 1.00 89.94 615 LEU A CA 1
ATOM 4938 C C . LEU A 1 615 ? -12.118 26.544 0.209 1.00 89.94 615 LEU A C 1
ATOM 4940 O O . LEU A 1 615 ? -12.148 25.368 0.558 1.00 89.94 615 LEU A O 1
ATOM 4944 N N . ASP A 1 616 ? -12.126 26.885 -1.086 1.00 88.88 616 ASP A N 1
ATOM 4945 C CA . ASP A 1 616 ? -12.154 25.886 -2.164 1.00 88.88 616 ASP A CA 1
ATOM 4946 C C . ASP A 1 616 ? -10.890 25.016 -2.169 1.00 88.88 616 ASP A C 1
ATOM 4948 O O . ASP A 1 616 ? -10.974 23.796 -2.303 1.00 88.88 616 ASP A O 1
ATOM 4952 N N . VAL A 1 617 ? -9.705 25.608 -1.981 1.00 90.12 617 VAL A N 1
ATOM 4953 C CA . VAL A 1 617 ? -8.464 24.823 -1.907 1.00 90.12 617 VAL A CA 1
ATOM 4954 C C . VAL A 1 617 ? -8.436 23.955 -0.650 1.00 90.12 617 VAL A C 1
ATOM 4956 O O . VAL A 1 617 ? -8.096 22.776 -0.760 1.00 90.12 617 VAL A O 1
ATOM 4959 N N . LEU A 1 618 ? -8.845 24.486 0.507 1.00 90.50 618 LEU A N 1
ATOM 4960 C CA . LEU A 1 618 ? -8.958 23.717 1.749 1.00 90.50 618 LEU A CA 1
ATOM 4961 C C . LEU A 1 618 ? -9.920 22.536 1.571 1.00 90.50 618 LEU A C 1
ATOM 4963 O O . LEU A 1 618 ? -9.559 21.401 1.875 1.00 90.50 618 LEU A O 1
ATOM 4967 N N . ASN A 1 619 ? -11.083 22.776 0.956 1.00 87.56 619 ASN A N 1
ATOM 4968 C CA . ASN A 1 619 ? -12.052 21.739 0.604 1.00 87.56 619 ASN A CA 1
ATOM 4969 C C . ASN A 1 619 ? -11.414 20.629 -0.233 1.00 87.56 619 ASN A C 1
ATOM 4971 O O . ASN A 1 619 ? -11.595 19.439 0.011 1.00 87.56 619 ASN A O 1
ATOM 4975 N N . GLN A 1 620 ? -10.655 21.021 -1.257 1.00 87.00 620 GLN A N 1
ATOM 4976 C CA . GLN A 1 620 ? -9.998 20.070 -2.133 1.00 87.00 620 GLN A CA 1
ATOM 4977 C C . GLN A 1 620 ? -8.928 19.250 -1.401 1.00 87.00 620 GLN A C 1
ATOM 4979 O O . GLN A 1 620 ? -8.768 18.073 -1.728 1.00 87.00 620 GLN A O 1
ATOM 4984 N N . VAL A 1 621 ? -8.182 19.847 -0.466 1.00 86.31 621 VAL A N 1
ATOM 4985 C CA . VAL A 1 621 ? -7.172 19.153 0.352 1.00 86.31 621 VAL A CA 1
ATOM 4986 C C . VAL A 1 621 ? -7.851 18.172 1.304 1.00 86.31 621 VAL A C 1
ATOM 4988 O O . VAL A 1 621 ? -7.539 16.984 1.239 1.00 86.31 621 VAL A O 1
ATOM 4991 N N . ALA A 1 622 ? -8.836 18.624 2.081 1.00 84.38 622 ALA A N 1
ATOM 4992 C CA . ALA A 1 622 ? -9.591 17.795 3.019 1.00 84.38 622 ALA A CA 1
ATOM 4993 C C . ALA A 1 622 ? -10.281 16.612 2.315 1.00 84.38 622 ALA A C 1
ATOM 4995 O O . ALA A 1 622 ? -10.071 15.455 2.676 1.00 84.38 622 ALA A O 1
ATOM 4996 N N . HIS A 1 623 ? -10.981 16.851 1.201 1.00 80.94 623 HIS A N 1
ATOM 4997 C CA . HIS A 1 623 ? -11.548 15.760 0.402 1.00 80.94 623 HIS A CA 1
ATOM 4998 C C . HIS A 1 623 ? -10.491 14.823 -0.193 1.00 80.94 623 HIS A C 1
ATOM 5000 O O . HIS A 1 623 ? -10.783 13.654 -0.438 1.00 80.94 623 HIS A O 1
ATOM 5006 N N . SER A 1 624 ? -9.286 15.315 -0.492 1.00 77.94 624 SER A N 1
ATOM 5007 C CA . SER A 1 624 ? -8.221 14.457 -1.017 1.00 77.94 624 SER A CA 1
ATOM 5008 C C . SER A 1 624 ? -7.600 13.587 0.071 1.00 77.94 624 SER A C 1
ATOM 5010 O O . SER A 1 624 ? -7.275 12.447 -0.234 1.00 77.94 624 SER A O 1
ATOM 5012 N N . LEU A 1 625 ? -7.492 14.079 1.310 1.00 74.88 625 LEU A N 1
ATOM 5013 C CA . LEU A 1 625 ? -7.082 13.277 2.469 1.00 74.88 625 LEU A CA 1
ATOM 5014 C C . LEU A 1 625 ? -8.026 12.081 2.659 1.00 74.88 625 LEU A C 1
ATOM 5016 O O . LEU A 1 625 ? -7.569 10.950 2.796 1.00 74.88 625 LEU A O 1
ATOM 5020 N N . VAL A 1 626 ? -9.338 12.307 2.541 1.00 72.62 626 VAL A N 1
ATOM 5021 C CA . VAL A 1 626 ? -10.345 11.238 2.632 1.00 72.62 626 VAL A CA 1
ATOM 5022 C C . VAL A 1 626 ? -10.350 10.325 1.392 1.00 72.62 626 VAL A C 1
ATOM 5024 O O . VAL A 1 626 ? -10.416 9.111 1.530 1.00 72.62 626 VAL A O 1
ATOM 5027 N N . ARG A 1 627 ? -10.233 10.863 0.165 1.00 63.72 627 ARG A N 1
ATOM 5028 C CA . ARG A 1 627 ? -10.340 10.071 -1.086 1.00 63.72 627 ARG A CA 1
ATOM 5029 C C . ARG A 1 627 ? -9.077 9.338 -1.525 1.00 63.72 627 ARG A C 1
ATOM 5031 O O . ARG A 1 627 ? -9.182 8.332 -2.224 1.00 63.72 627 ARG A O 1
ATOM 5038 N N . TRP A 1 628 ? -7.887 9.870 -1.249 1.00 55.50 628 TRP A N 1
ATOM 5039 C CA . TRP A 1 628 ? -6.631 9.220 -1.656 1.00 55.50 628 TRP A CA 1
ATOM 5040 C C . TRP A 1 628 ? -6.476 7.863 -0.956 1.00 55.50 628 TRP A C 1
ATOM 5042 O O . TRP A 1 628 ? -6.038 6.890 -1.567 1.00 55.50 628 TRP A O 1
ATOM 5052 N N . ASN A 1 629 ? -6.997 7.800 0.267 1.00 53.44 629 ASN A N 1
ATOM 5053 C CA . ASN A 1 629 ? -7.217 6.608 1.069 1.00 53.44 629 ASN A CA 1
ATOM 5054 C C . ASN A 1 629 ? -8.090 5.532 0.367 1.00 53.44 629 ASN A C 1
ATOM 5056 O O . ASN A 1 629 ? -7.808 4.333 0.462 1.00 53.44 629 ASN A O 1
ATOM 5060 N N . ASP A 1 630 ? -9.067 5.932 -0.457 1.00 46.03 630 ASP A N 1
ATOM 5061 C CA . ASP A 1 630 ? -9.934 5.000 -1.199 1.00 46.03 630 ASP A CA 1
ATOM 5062 C C . ASP A 1 630 ? -9.323 4.481 -2.511 1.00 46.03 630 ASP A C 1
ATOM 5064 O O . ASP A 1 630 ? -9.532 3.325 -2.885 1.00 46.03 630 ASP A O 1
ATOM 5068 N N . TRP A 1 631 ? -8.558 5.306 -3.239 1.00 34.66 631 TRP A N 1
ATOM 5069 C CA . TRP A 1 631 ? -8.082 4.970 -4.595 1.00 34.66 631 TRP A CA 1
ATOM 5070 C C . TRP A 1 631 ? -7.109 3.788 -4.651 1.00 34.66 631 TRP A C 1
ATOM 5072 O O . TRP A 1 631 ? -7.141 3.022 -5.615 1.00 34.66 631 TRP A O 1
ATOM 5082 N N . ASN A 1 632 ? -6.285 3.605 -3.618 1.00 38.00 632 ASN A N 1
ATOM 5083 C CA . ASN A 1 632 ? -5.354 2.478 -3.535 1.00 38.00 632 ASN A CA 1
ATOM 5084 C C . ASN A 1 632 ? -5.964 1.244 -2.847 1.00 38.00 632 ASN A C 1
ATOM 5086 O O . ASN A 1 632 ? -5.285 0.224 -2.705 1.00 38.00 632 ASN A O 1
ATOM 5090 N N . GLY A 1 633 ? -7.234 1.316 -2.415 1.00 45.78 633 GLY A N 1
ATOM 5091 C CA . GLY A 1 633 ? -7.964 0.222 -1.764 1.00 45.78 633 GLY A CA 1
ATOM 5092 C C . GLY A 1 633 ? -7.287 -0.326 -0.505 1.00 45.78 633 GLY A C 1
ATOM 5093 O O . GLY A 1 633 ? -7.596 -1.443 -0.083 1.00 45.78 633 GLY A O 1
ATOM 5094 N N . ARG A 1 634 ? -6.322 0.410 0.057 1.00 47.44 634 ARG A N 1
ATOM 5095 C CA . ARG A 1 634 ? -5.406 -0.111 1.068 1.00 47.44 634 ARG A CA 1
ATOM 5096 C C . ARG A 1 634 ? -5.411 0.687 2.361 1.00 47.44 634 ARG A C 1
ATOM 5098 O O . ARG A 1 634 ? -5.474 0.029 3.380 1.00 47.44 634 ARG A O 1
ATOM 5105 N N . GLU A 1 635 ? -5.523 2.005 2.384 1.00 53.50 635 GLU A N 1
ATOM 5106 C CA . GLU A 1 635 ? -5.459 2.784 3.632 1.00 53.50 635 GLU A CA 1
ATOM 5107 C C . GLU A 1 635 ? -6.738 3.577 3.827 1.00 53.50 635 GLU A C 1
ATOM 5109 O O . GLU A 1 635 ? -6.820 4.679 3.329 1.00 53.50 635 GLU A O 1
ATOM 5114 N N . THR A 1 636 ? -7.761 3.051 4.501 1.00 64.81 636 THR A N 1
ATOM 5115 C CA . THR A 1 636 ? -8.996 3.826 4.695 1.00 64.81 636 THR A CA 1
ATOM 5116 C C . THR A 1 636 ? -9.085 4.403 6.090 1.00 64.81 636 THR A C 1
ATOM 5118 O O . THR A 1 636 ? -9.012 3.664 7.069 1.00 64.81 636 THR A O 1
ATOM 5121 N N . ILE A 1 637 ? -9.319 5.718 6.156 1.00 78.69 637 ILE A N 1
ATOM 5122 C CA . ILE A 1 637 ? -9.733 6.443 7.366 1.00 78.69 637 ILE A CA 1
ATOM 5123 C C . ILE A 1 637 ? -10.884 5.726 8.089 1.00 78.69 637 ILE A C 1
ATOM 5125 O O . ILE A 1 637 ? -10.935 5.758 9.310 1.00 78.69 637 ILE A O 1
ATOM 5129 N N . PHE A 1 638 ? -11.687 4.957 7.340 1.00 82.44 638 PHE A N 1
ATOM 5130 C CA . PHE A 1 638 ? -12.694 4.002 7.809 1.00 82.44 638 PHE A CA 1
ATOM 5131 C C . PHE A 1 638 ? -12.249 3.088 8.966 1.00 82.44 638 PHE A C 1
ATOM 5133 O O . PHE A 1 638 ? -13.075 2.703 9.781 1.00 82.44 638 PHE A O 1
ATOM 5140 N N . LYS A 1 639 ? -10.956 2.761 9.109 1.00 84.19 639 LYS A N 1
ATOM 5141 C CA . LYS A 1 639 ? -10.489 1.983 10.272 1.00 84.19 639 LYS A CA 1
ATOM 5142 C C . LYS A 1 639 ? -10.778 2.675 11.608 1.00 84.19 639 LYS A C 1
ATOM 5144 O O . LYS A 1 639 ? -11.065 1.988 12.578 1.00 84.19 639 LYS A O 1
ATOM 5149 N N . ASN A 1 640 ? -10.748 4.009 11.642 1.00 88.25 640 ASN A N 1
ATOM 5150 C CA . ASN A 1 640 ? -11.137 4.788 12.819 1.00 88.25 640 ASN A CA 1
ATOM 5151 C C . ASN A 1 640 ? -12.660 4.824 13.055 1.00 88.25 640 ASN A C 1
ATOM 5153 O O . ASN A 1 640 ? -13.077 5.313 14.088 1.00 88.25 640 ASN A O 1
ATOM 5157 N N . TYR A 1 641 ? -13.479 4.314 12.133 1.00 88.44 641 TYR A N 1
ATOM 5158 C CA . TYR A 1 641 ? -14.942 4.257 12.265 1.00 88.44 641 TYR A CA 1
ATOM 5159 C C . TYR A 1 641 ? -15.461 2.856 12.633 1.00 88.44 641 TYR A C 1
ATOM 5161 O O . TYR A 1 641 ? -16.631 2.706 12.977 1.00 88.44 641 TYR A O 1
ATOM 5169 N N . TYR A 1 642 ? -14.616 1.824 12.510 1.00 87.81 642 TYR A N 1
ATOM 5170 C CA . TYR A 1 642 ? -14.984 0.440 12.818 1.00 87.81 642 TYR A CA 1
ATOM 5171 C C . TYR A 1 642 ? -13.808 -0.358 13.386 1.00 87.81 642 TYR A C 1
ATOM 5173 O O . TYR A 1 642 ? -13.822 -0.728 14.549 1.00 87.81 642 TYR A O 1
ATOM 5181 N N . SER A 1 643 ? -12.746 -0.612 12.610 1.00 85.31 643 SER A N 1
ATOM 5182 C CA . SER A 1 643 ? -11.712 -1.595 12.992 1.00 85.31 643 SER A CA 1
ATOM 5183 C C . SER A 1 643 ? -10.984 -1.281 14.307 1.00 85.31 643 SER A C 1
ATOM 5185 O O . SER A 1 643 ? -10.406 -2.187 14.915 1.00 85.31 643 SER A O 1
ATOM 5187 N N . PHE A 1 644 ? -10.942 -0.004 14.701 1.00 88.62 644 PHE A N 1
ATOM 5188 C CA . PHE A 1 644 ? -10.323 0.458 15.941 1.00 88.62 644 PHE A CA 1
ATOM 5189 C C . PHE A 1 644 ? -11.301 0.745 17.084 1.00 88.62 644 PHE A C 1
ATOM 5191 O O . PHE A 1 644 ? -10.841 0.971 18.202 1.00 88.62 644 PHE A O 1
ATOM 5198 N N . SER A 1 645 ? -12.606 0.721 16.820 1.00 90.75 645 SER A N 1
ATOM 5199 C CA . SER A 1 645 ? -13.671 0.955 17.799 1.00 90.75 645 SER A CA 1
ATOM 5200 C C . SER A 1 645 ? -14.499 -0.297 18.070 1.00 90.75 645 SER A C 1
ATOM 5202 O O . SER A 1 645 ? -15.073 -0.416 19.136 1.00 90.75 645 SER A O 1
ATOM 5204 N N . ASN A 1 646 ? -14.543 -1.258 17.154 1.00 90.69 646 ASN A N 1
ATOM 5205 C CA . ASN A 1 646 ? -15.359 -2.458 17.251 1.00 90.69 646 ASN A CA 1
ATOM 5206 C C . ASN A 1 646 ? -14.554 -3.689 16.818 1.00 90.69 646 ASN A C 1
ATOM 5208 O O . ASN A 1 646 ? -13.614 -3.608 16.018 1.00 90.69 646 ASN A O 1
ATOM 5212 N N . TYR A 1 647 ? -14.932 -4.845 17.358 1.00 88.50 647 TYR A N 1
ATOM 5213 C CA . TYR A 1 647 ? -14.394 -6.131 16.935 1.00 88.50 647 TYR A CA 1
ATOM 5214 C C . TYR A 1 647 ? -15.429 -7.236 17.142 1.00 88.50 647 TYR A C 1
ATOM 5216 O O . TYR A 1 647 ? -15.817 -7.510 18.279 1.00 88.50 647 TYR A O 1
ATOM 5224 N N . LEU A 1 648 ? -15.844 -7.872 16.045 1.00 88.62 648 LEU A N 1
ATOM 5225 C CA . LEU A 1 648 ? -16.747 -9.022 16.070 1.00 88.62 648 LEU A CA 1
ATOM 5226 C C . LEU A 1 648 ? -15.938 -10.310 16.256 1.00 88.62 648 LEU A C 1
ATOM 5228 O O . LEU A 1 648 ? -15.277 -10.784 15.328 1.00 88.62 648 LEU A O 1
ATOM 5232 N N . LYS A 1 649 ? -15.979 -10.875 17.461 1.00 85.69 649 LYS A N 1
ATOM 5233 C CA . LYS A 1 649 ? -15.262 -12.103 17.798 1.00 85.69 649 LYS A CA 1
ATOM 5234 C C . LYS A 1 649 ? -16.035 -13.332 17.313 1.00 85.69 649 LYS A C 1
ATOM 5236 O O . LYS A 1 649 ? -17.251 -13.431 17.472 1.00 85.69 649 LYS A O 1
ATOM 5241 N N . SER A 1 650 ? -15.314 -14.284 16.726 1.00 84.56 650 SER A N 1
ATOM 5242 C CA . SER A 1 650 ? -15.829 -15.625 16.453 1.00 84.56 650 SER A CA 1
ATOM 5243 C C . SER A 1 650 ? -14.684 -16.626 16.347 1.00 84.56 650 SER A C 1
ATOM 5245 O O . SER A 1 650 ? -13.781 -16.442 15.527 1.00 84.56 650 SER A O 1
ATOM 5247 N N . ASP A 1 651 ? -14.750 -17.684 17.152 1.00 74.75 651 ASP A N 1
ATOM 5248 C CA . ASP A 1 651 ? -13.750 -18.756 17.151 1.00 74.75 651 ASP A CA 1
ATOM 5249 C C . ASP A 1 651 ? -13.942 -19.695 15.948 1.00 74.75 651 ASP A C 1
ATOM 5251 O O . ASP A 1 651 ? -12.975 -20.109 15.310 1.00 74.75 651 ASP A O 1
ATOM 5255 N N . GLU A 1 652 ? -15.198 -19.988 15.596 1.00 77.88 652 GLU A N 1
ATOM 5256 C CA . GLU A 1 652 ? -15.559 -20.840 14.455 1.00 77.88 652 GLU A CA 1
ATOM 5257 C C . GLU A 1 652 ? -15.482 -20.077 13.120 1.00 77.88 652 GLU A C 1
ATOM 5259 O O . GLU A 1 652 ? -14.927 -20.568 12.135 1.00 77.88 652 GLU A O 1
ATOM 5264 N N . TRP A 1 653 ? -15.970 -18.832 13.094 1.00 79.88 653 TRP A N 1
ATOM 5265 C CA . TRP A 1 653 ? -16.114 -18.011 11.887 1.00 79.88 653 TRP A CA 1
ATOM 5266 C C . TRP A 1 653 ? -15.139 -16.839 11.895 1.00 79.88 653 TRP A C 1
ATOM 5268 O O . TRP A 1 653 ? -15.511 -15.670 11.796 1.00 79.88 653 TRP A O 1
ATOM 5278 N N . SER A 1 654 ? -13.851 -17.142 11.992 1.00 74.94 654 SER A N 1
ATOM 5279 C CA . SER A 1 654 ? -12.804 -16.144 12.226 1.00 74.94 654 SER A CA 1
ATOM 5280 C C . SER A 1 654 ? -12.705 -15.042 11.143 1.00 74.94 654 SER A C 1
ATOM 5282 O O . SER A 1 654 ? -12.204 -13.941 11.369 1.00 74.94 654 SER A O 1
ATOM 5284 N N . PHE A 1 655 ? -13.258 -15.252 9.947 1.00 78.88 655 PHE A N 1
ATOM 5285 C CA . PHE A 1 655 ? -13.355 -14.225 8.897 1.00 78.88 655 PHE A CA 1
ATOM 5286 C C . PHE A 1 655 ? -14.485 -13.209 9.074 1.00 78.88 655 PHE A C 1
ATOM 5288 O O . PHE A 1 655 ? -14.554 -12.255 8.294 1.00 78.88 655 PHE A O 1
ATOM 5295 N N . MET A 1 656 ? -15.332 -13.361 10.090 1.00 85.88 656 MET A N 1
ATOM 5296 C CA . MET A 1 656 ? -16.568 -12.598 10.214 1.00 85.88 656 MET A CA 1
ATOM 5297 C C . MET A 1 656 ? -16.358 -11.104 10.515 1.00 85.88 656 MET A C 1
ATOM 5299 O O . MET A 1 656 ? -17.012 -10.272 9.891 1.00 85.88 656 MET A O 1
ATOM 5303 N N . ASP A 1 657 ? -15.390 -10.725 11.361 1.00 85.94 657 ASP A N 1
ATOM 5304 C CA . ASP A 1 657 ? -15.042 -9.303 11.586 1.00 85.94 657 ASP A CA 1
ATOM 5305 C C . ASP A 1 657 ? -14.633 -8.605 10.286 1.00 85.94 657 ASP A C 1
ATOM 5307 O O . ASP A 1 657 ? -15.012 -7.473 9.996 1.00 85.94 657 ASP A O 1
ATOM 5311 N N . MET A 1 658 ? -13.867 -9.310 9.457 1.00 81.88 658 MET A N 1
ATOM 5312 C CA . MET A 1 658 ? -13.406 -8.775 8.187 1.00 81.88 658 MET A CA 1
ATOM 5313 C C . MET A 1 658 ? -14.518 -8.738 7.136 1.00 81.88 658 MET A C 1
ATOM 5315 O O . MET A 1 658 ? -14.543 -7.825 6.305 1.00 81.88 658 MET A O 1
ATOM 5319 N N . ALA A 1 659 ? -15.427 -9.713 7.162 1.00 84.44 659 ALA A N 1
ATOM 5320 C CA . ALA A 1 659 ? -16.646 -9.686 6.370 1.00 84.44 659 ALA A CA 1
ATOM 5321 C C . ALA A 1 659 ? -17.499 -8.463 6.741 1.00 84.44 659 ALA A C 1
ATOM 5323 O O . ALA A 1 659 ? -17.938 -7.757 5.834 1.00 84.44 659 ALA A O 1
ATOM 5324 N N . MET A 1 660 ? -17.652 -8.171 8.039 1.00 86.50 660 MET A N 1
ATOM 5325 C CA . MET A 1 660 ? -18.357 -6.992 8.556 1.00 86.50 660 MET A CA 1
ATOM 5326 C C . MET A 1 660 ? -17.672 -5.693 8.122 1.00 86.50 660 MET A C 1
ATOM 5328 O O . MET A 1 660 ? -18.307 -4.854 7.491 1.00 86.50 660 MET A O 1
ATOM 5332 N N . GLU A 1 661 ? -16.358 -5.550 8.348 1.00 81.88 661 GLU A N 1
ATOM 5333 C CA . GLU A 1 661 ? -15.588 -4.372 7.911 1.00 81.88 661 GLU A CA 1
ATOM 5334 C C . GLU A 1 661 ? -15.744 -4.139 6.402 1.00 81.88 661 GLU A C 1
ATOM 5336 O O . GLU A 1 661 ? -15.918 -3.011 5.937 1.00 81.88 661 GLU A O 1
ATOM 5341 N N . SER A 1 662 ? -15.675 -5.215 5.614 1.00 79.69 662 SER A N 1
ATOM 5342 C CA . SER A 1 662 ? -15.837 -5.143 4.167 1.00 79.69 662 SER A CA 1
ATOM 5343 C C . SER A 1 662 ? -17.260 -4.783 3.757 1.00 79.69 662 SER A C 1
ATOM 5345 O O . SER A 1 662 ? -17.422 -4.058 2.774 1.00 79.69 662 SER A O 1
ATOM 5347 N N . TYR A 1 663 ? -18.268 -5.294 4.466 1.00 80.75 663 TYR A N 1
ATOM 5348 C CA . TYR A 1 663 ? -19.656 -4.932 4.240 1.00 80.75 663 TYR A CA 1
ATOM 5349 C C . TYR A 1 663 ? -19.858 -3.458 4.554 1.00 80.75 663 TYR A C 1
ATOM 5351 O O . TYR A 1 663 ? -20.121 -2.721 3.627 1.00 80.75 663 TYR A O 1
ATOM 5359 N N . LEU A 1 664 ? -19.578 -2.972 5.762 1.00 80.06 664 LEU A N 1
ATOM 5360 C CA . LEU A 1 664 ? -19.762 -1.555 6.109 1.00 80.06 664 LEU A CA 1
ATOM 5361 C C . LEU A 1 664 ? -19.022 -0.605 5.147 1.00 80.06 664 LEU A C 1
ATOM 5363 O O . LEU A 1 664 ? -19.554 0.406 4.700 1.00 80.06 664 LEU A O 1
ATOM 5367 N N . LYS A 1 665 ? -17.806 -0.971 4.728 1.00 73.12 665 LYS A N 1
ATOM 5368 C CA . LYS A 1 665 ? -17.019 -0.167 3.786 1.00 73.12 665 LYS A CA 1
ATOM 5369 C C . LYS A 1 665 ? -17.579 -0.136 2.358 1.00 73.12 665 LYS A C 1
ATOM 5371 O O . LYS A 1 665 ? -17.384 0.850 1.647 1.00 73.12 665 LYS A O 1
ATOM 5376 N N . ASN A 1 666 ? -18.179 -1.230 1.887 1.00 67.12 666 ASN A N 1
ATOM 5377 C CA . ASN A 1 666 ? -18.629 -1.385 0.495 1.00 67.12 666 ASN A CA 1
ATOM 5378 C C . ASN A 1 666 ? -20.168 -1.481 0.362 1.00 67.12 666 ASN A C 1
ATOM 5380 O O . ASN A 1 666 ? -20.672 -1.610 -0.752 1.00 67.12 666 ASN A O 1
ATOM 5384 N N . GLY A 1 667 ? -20.898 -1.419 1.477 1.00 54.69 667 GLY A N 1
ATOM 5385 C CA . GLY A 1 667 ? -22.176 -2.099 1.755 1.00 54.69 667 GLY A CA 1
ATOM 5386 C C . GLY A 1 667 ? -23.436 -1.510 1.158 1.00 54.69 667 GLY A C 1
ATOM 5387 O O . GLY A 1 667 ? -24.498 -2.079 1.338 1.00 54.69 667 GLY A O 1
ATOM 5388 N N . LYS A 1 668 ? -23.315 -0.442 0.373 1.00 48.75 668 LYS A N 1
ATOM 5389 C CA . LYS A 1 668 ? -24.396 0.076 -0.486 1.00 48.75 668 LYS A CA 1
ATOM 5390 C C . LYS A 1 668 ? -24.017 0.067 -1.977 1.00 48.75 668 LYS A C 1
ATOM 5392 O O . LYS A 1 668 ? -24.727 0.589 -2.827 1.00 48.75 668 LYS A O 1
ATOM 5397 N N . LYS A 1 669 ? -22.825 -0.455 -2.304 1.00 51.38 669 LYS A N 1
ATOM 5398 C CA . LYS A 1 669 ? -22.187 -0.427 -3.633 1.00 51.38 669 LYS A CA 1
ATOM 5399 C C . LYS A 1 669 ? -21.477 -1.752 -3.890 1.00 51.38 669 LYS A C 1
ATOM 5401 O O . LYS A 1 669 ? -20.265 -1.777 -4.137 1.00 51.38 669 LYS A O 1
ATOM 5406 N N . ALA A 1 670 ? -22.205 -2.862 -3.794 1.00 33.91 670 ALA A N 1
ATOM 5407 C CA . ALA A 1 670 ? -21.632 -4.164 -4.099 1.00 33.91 670 ALA A CA 1
ATOM 5408 C C . ALA A 1 670 ? -21.053 -4.134 -5.528 1.00 33.91 670 ALA A C 1
ATOM 5410 O O . ALA A 1 670 ? -21.749 -3.859 -6.510 1.00 33.91 670 ALA A O 1
ATOM 5411 N N . GLY A 1 671 ? -19.747 -4.364 -5.637 1.00 40.09 671 GLY A N 1
ATOM 5412 C CA . GLY A 1 671 ? -18.990 -4.266 -6.881 1.00 40.09 671 GLY A CA 1
ATOM 5413 C C . GLY A 1 671 ? -18.352 -2.888 -7.065 1.00 40.09 671 GLY A C 1
ATOM 5414 O O . GLY A 1 671 ? -19.007 -1.890 -7.386 1.00 40.09 671 GLY A O 1
ATOM 5415 N N . GLY A 1 672 ? -17.031 -2.852 -6.861 1.00 38.03 672 GLY A N 1
ATOM 5416 C CA . GLY A 1 672 ? -16.203 -1.652 -6.947 1.00 38.03 672 GLY A CA 1
ATOM 5417 C C . GLY A 1 672 ? -16.377 -0.869 -8.252 1.00 38.03 672 GLY A C 1
ATOM 5418 O O . GLY A 1 672 ? -16.851 -1.375 -9.264 1.00 38.03 672 GLY A O 1
ATOM 5419 N N . SER A 1 673 ? -15.960 0.400 -8.238 1.00 39.72 673 SER A N 1
ATOM 5420 C CA . SER A 1 673 ? -16.150 1.305 -9.374 1.00 39.72 673 SER A CA 1
ATOM 5421 C C . SER A 1 673 ? -15.676 0.692 -10.706 1.00 39.72 673 SER A C 1
ATOM 5423 O O . SER A 1 673 ? -14.493 0.366 -10.854 1.00 39.72 673 SER A O 1
ATOM 5425 N N . ASP A 1 674 ? -16.557 0.675 -11.713 1.00 42.78 674 ASP A N 1
ATOM 5426 C CA . ASP A 1 674 ? -16.285 0.305 -13.120 1.00 42.78 674 ASP A CA 1
ATOM 5427 C C . ASP A 1 674 ? -15.110 1.089 -13.754 1.00 42.78 674 ASP A C 1
ATOM 5429 O O . ASP A 1 674 ? -14.628 0.779 -14.847 1.00 42.78 674 ASP A O 1
ATOM 5433 N N . ARG A 1 675 ? -14.574 2.101 -13.054 1.00 38.62 675 ARG A N 1
ATOM 5434 C CA . ARG A 1 675 ? -13.346 2.806 -13.439 1.00 38.62 675 ARG A CA 1
ATOM 5435 C C . ARG A 1 675 ? -12.145 1.877 -13.606 1.00 38.62 675 ARG A C 1
ATOM 5437 O O . ARG A 1 675 ? -11.308 2.187 -14.451 1.00 38.62 675 ARG A O 1
ATOM 5444 N N . HIS A 1 676 ? -12.050 0.772 -12.858 1.00 41.41 676 HIS A N 1
ATOM 5445 C CA . HIS A 1 676 ? -10.923 -0.163 -12.988 1.00 41.41 676 HIS A CA 1
ATOM 5446 C C . HIS A 1 676 ? -10.933 -0.894 -14.344 1.00 41.41 676 HIS A C 1
ATOM 5448 O O . HIS A 1 676 ? -9.880 -1.045 -14.968 1.00 41.41 676 HIS A O 1
ATOM 5454 N N . ARG A 1 677 ? -12.123 -1.236 -14.867 1.00 49.97 677 ARG A N 1
ATOM 5455 C CA . ARG A 1 677 ? -12.279 -1.793 -16.222 1.00 49.97 677 ARG A CA 1
ATOM 5456 C C . ARG A 1 677 ? -11.931 -0.764 -17.302 1.00 49.97 677 ARG A C 1
ATOM 5458 O O . ARG A 1 677 ? -11.293 -1.111 -18.290 1.00 49.97 677 ARG A O 1
ATOM 5465 N N . TRP A 1 678 ? -12.262 0.512 -17.086 1.00 43.28 678 TRP A N 1
ATOM 5466 C CA . TRP A 1 678 ? -12.009 1.594 -18.053 1.00 43.28 678 TRP A CA 1
ATOM 5467 C C . TRP A 1 678 ? -10.572 2.146 -18.091 1.00 43.28 678 TRP A C 1
ATOM 5469 O O . TRP A 1 678 ? -10.172 2.662 -19.135 1.00 43.28 678 TRP A O 1
ATOM 5479 N N . TRP A 1 679 ? -9.798 2.076 -16.999 1.00 34.81 679 TRP A N 1
ATOM 5480 C CA . TRP A 1 679 ? -8.419 2.606 -16.948 1.00 34.81 679 TRP A CA 1
ATOM 5481 C C . TRP A 1 679 ? -7.322 1.536 -17.055 1.00 34.81 679 TRP A C 1
ATOM 5483 O O . TRP A 1 679 ? -6.212 1.876 -17.459 1.00 34.81 679 TRP A O 1
ATOM 5493 N N . GLY A 1 680 ? -7.608 0.269 -16.727 1.00 46.94 680 GLY A N 1
ATOM 5494 C CA . GLY A 1 680 ? -6.571 -0.761 -16.562 1.00 46.94 680 GLY A CA 1
ATOM 5495 C C . GLY A 1 680 ? -6.815 -2.107 -17.245 1.00 46.94 680 GLY A C 1
ATOM 5496 O O . GLY A 1 680 ? -5.899 -2.927 -17.228 1.00 46.94 680 GLY A O 1
ATOM 5497 N N . GLY A 1 681 ? -7.987 -2.346 -17.852 1.00 51.19 681 GLY A N 1
ATOM 5498 C CA . GLY A 1 681 ? -8.249 -3.561 -18.633 1.00 51.19 681 GLY A CA 1
ATOM 5499 C C . GLY A 1 681 ? -7.881 -4.844 -17.884 1.00 51.19 681 GLY A C 1
ATOM 5500 O O . GLY A 1 681 ? -7.007 -5.583 -18.331 1.00 51.19 681 GLY A O 1
ATOM 5501 N N . GLY A 1 682 ? -8.489 -5.080 -16.718 1.00 59.66 682 GLY A N 1
ATOM 5502 C CA . GLY A 1 682 ? -8.307 -6.276 -15.884 1.00 59.66 682 GLY A CA 1
ATOM 5503 C C . GLY A 1 682 ? -9.652 -6.802 -15.372 1.00 59.66 682 GLY A C 1
ATOM 5504 O O . GLY A 1 682 ? -10.606 -6.028 -15.287 1.00 59.66 682 GLY A O 1
ATOM 5505 N N . LEU A 1 683 ? -9.716 -8.091 -15.015 1.00 69.06 683 LEU A N 1
ATOM 5506 C CA . LEU A 1 683 ? -10.844 -8.668 -14.270 1.00 69.06 683 LEU A CA 1
ATOM 5507 C C . LEU A 1 683 ? -11.031 -7.931 -12.937 1.00 69.06 683 LEU A C 1
ATOM 5509 O O . LEU A 1 683 ? -10.044 -7.545 -12.292 1.00 69.06 683 LEU A O 1
ATOM 5513 N N . SER A 1 684 ? -12.284 -7.740 -12.518 1.00 73.38 684 SER A N 1
ATOM 5514 C CA . SER A 1 684 ? -12.557 -7.190 -11.190 1.00 73.38 684 SER A CA 1
ATOM 5515 C C . SER A 1 684 ? -12.140 -8.187 -10.100 1.00 73.38 684 SER A C 1
ATOM 5517 O O . SER A 1 684 ? -11.894 -9.364 -10.363 1.00 73.38 684 SER A O 1
ATOM 5519 N N . LYS A 1 685 ? -12.018 -7.707 -8.858 1.00 75.94 685 LYS A N 1
ATOM 5520 C CA . LYS A 1 685 ? -11.732 -8.573 -7.703 1.00 75.94 685 LYS A CA 1
ATOM 5521 C C . LYS A 1 685 ? -12.796 -9.663 -7.542 1.00 75.94 685 LYS A C 1
ATOM 5523 O O . LYS A 1 685 ? -12.446 -10.815 -7.334 1.00 75.94 685 LYS A O 1
ATOM 5528 N N . GLU A 1 686 ? -14.057 -9.278 -7.709 1.00 77.31 686 GLU A N 1
ATOM 5529 C CA . GLU A 1 686 ? -15.236 -10.143 -7.627 1.00 77.31 686 GLU A CA 1
ATOM 5530 C C . GLU A 1 686 ? -15.257 -11.182 -8.759 1.00 77.31 686 GLU A C 1
ATOM 5532 O O . GLU A 1 686 ? -15.439 -12.363 -8.490 1.00 77.31 686 GLU A O 1
ATOM 5537 N N . ASP A 1 687 ? -14.920 -10.792 -9.997 1.00 81.56 687 ASP A N 1
ATOM 5538 C CA . ASP A 1 687 ? -14.822 -11.745 -11.118 1.00 81.56 687 ASP A CA 1
ATOM 5539 C C . ASP A 1 687 ? -13.770 -12.836 -10.842 1.00 81.56 687 ASP A C 1
ATOM 5541 O O . ASP A 1 687 ? -14.009 -14.012 -11.100 1.00 81.56 687 ASP A O 1
ATOM 5545 N N . ARG A 1 688 ? -12.608 -12.467 -10.274 1.00 81.25 688 ARG A N 1
ATOM 5546 C CA . ARG A 1 688 ? -11.568 -13.446 -9.901 1.00 81.25 688 ARG A CA 1
ATOM 5547 C C . ARG A 1 688 ? -12.030 -14.394 -8.796 1.00 81.25 688 ARG A C 1
ATOM 5549 O O . ARG A 1 688 ? -11.668 -15.566 -8.816 1.00 81.25 688 ARG A O 1
ATOM 5556 N N . VAL A 1 689 ? -12.803 -13.887 -7.835 1.00 83.69 689 VAL A N 1
ATOM 5557 C CA . VAL A 1 689 ? -13.391 -14.701 -6.763 1.00 83.69 689 VAL A CA 1
ATOM 5558 C C . VAL A 1 689 ? -14.382 -15.703 -7.347 1.00 83.69 689 VAL A C 1
ATOM 5560 O O . VAL A 1 689 ? -14.264 -16.891 -7.062 1.00 83.69 689 VAL A O 1
ATOM 5563 N N . ASN A 1 690 ? -15.289 -15.255 -8.218 1.00 87.12 690 ASN A N 1
ATOM 5564 C CA . ASN A 1 690 ? -16.265 -16.127 -8.869 1.00 87.12 690 ASN A CA 1
ATOM 5565 C C . ASN A 1 690 ? -15.587 -17.208 -9.718 1.00 87.12 690 ASN A C 1
ATOM 5567 O O . ASN A 1 690 ? -15.946 -18.375 -9.606 1.00 87.12 690 ASN A O 1
ATOM 5571 N N . MET A 1 691 ? -14.547 -16.863 -10.484 1.00 84.25 691 MET A N 1
ATOM 5572 C CA . MET A 1 691 ? -13.759 -17.846 -11.242 1.00 84.25 691 MET A CA 1
ATOM 5573 C C . MET A 1 691 ? -13.113 -18.914 -10.350 1.00 84.25 691 MET A C 1
ATOM 5575 O O . MET A 1 691 ? -13.106 -20.089 -10.706 1.00 84.25 691 MET A O 1
ATOM 5579 N N . ALA A 1 692 ? -12.575 -18.537 -9.187 1.00 84.25 692 ALA A N 1
ATOM 5580 C CA . ALA A 1 692 ? -12.004 -19.514 -8.261 1.00 84.25 692 ALA A CA 1
ATOM 5581 C C . ALA A 1 692 ? -13.087 -20.409 -7.639 1.00 84.25 692 ALA A C 1
ATOM 5583 O O . ALA A 1 692 ? -12.911 -21.627 -7.555 1.00 84.25 692 ALA A O 1
ATOM 5584 N N . LEU A 1 693 ? -14.224 -19.813 -7.262 1.00 86.75 693 LEU A N 1
ATOM 5585 C CA . LEU A 1 693 ? -15.360 -20.514 -6.663 1.00 86.75 693 LEU A CA 1
ATOM 5586 C C . LEU A 1 693 ? -16.070 -21.479 -7.625 1.00 86.75 693 LEU A C 1
ATOM 5588 O O . LEU A 1 693 ? -16.741 -22.398 -7.168 1.00 86.75 693 LEU A O 1
ATOM 5592 N N . GLN A 1 694 ? -15.898 -21.322 -8.943 1.00 85.19 694 GLN A N 1
ATOM 5593 C CA . GLN A 1 694 ? -16.387 -22.290 -9.935 1.00 85.19 694 GLN A CA 1
ATOM 5594 C C . GLN A 1 694 ? -15.672 -23.649 -9.855 1.00 85.19 694 GLN A C 1
ATOM 5596 O O . GLN A 1 694 ? -16.216 -24.653 -10.310 1.00 85.19 694 GLN A O 1
ATOM 5601 N N . HIS A 1 695 ? -14.456 -23.698 -9.299 1.00 82.56 695 HIS A N 1
ATOM 5602 C CA . HIS A 1 695 ? -13.633 -24.913 -9.264 1.00 82.56 695 HIS A CA 1
ATOM 5603 C C . HIS A 1 695 ? -13.301 -25.397 -7.849 1.00 82.56 695 HIS A C 1
ATOM 5605 O O . HIS A 1 695 ? -12.987 -26.574 -7.669 1.00 82.56 695 HIS A O 1
ATOM 5611 N N . LYS A 1 696 ? -13.339 -24.508 -6.851 1.00 84.69 696 LYS A N 1
ATOM 5612 C CA . LYS A 1 696 ? -12.999 -24.807 -5.456 1.00 84.69 696 LYS A CA 1
ATOM 5613 C C . LYS A 1 696 ? -14.008 -24.171 -4.503 1.00 84.69 696 LYS A C 1
ATOM 5615 O O . LYS A 1 696 ? -14.415 -23.032 -4.690 1.00 84.69 696 LYS A O 1
ATOM 5620 N N . SER A 1 697 ? -14.355 -24.887 -3.440 1.00 86.12 697 SER A N 1
ATOM 5621 C CA . SER A 1 697 ? -15.097 -24.318 -2.303 1.00 86.12 697 SER A CA 1
ATOM 5622 C C . SER A 1 697 ? -14.243 -23.302 -1.530 1.00 86.12 697 SER A C 1
ATOM 5624 O O . SER A 1 697 ? -13.019 -23.275 -1.674 1.00 86.12 697 SER A O 1
ATOM 5626 N N . MET A 1 698 ? -14.857 -22.474 -0.674 1.00 84.81 698 MET A N 1
ATOM 5627 C CA . MET A 1 698 ? -14.080 -21.532 0.146 1.00 84.81 698 MET A CA 1
ATOM 5628 C C . MET A 1 698 ? -13.145 -22.266 1.106 1.00 84.81 698 MET A C 1
ATOM 5630 O O . MET A 1 698 ? -11.995 -21.851 1.217 1.00 84.81 698 MET A O 1
ATOM 5634 N N . ALA A 1 699 ? -13.592 -23.373 1.707 1.00 82.56 699 ALA A N 1
ATOM 5635 C CA . ALA A 1 699 ? -12.747 -24.211 2.556 1.00 82.56 699 ALA A CA 1
ATOM 5636 C C . ALA A 1 699 ? -11.476 -24.676 1.814 1.00 82.56 699 ALA A C 1
ATOM 5638 O O . ALA A 1 699 ? -10.362 -24.458 2.280 1.00 82.56 699 ALA A O 1
ATOM 5639 N N . GLN A 1 700 ? -11.623 -25.181 0.585 1.00 83.19 700 GLN A N 1
ATOM 5640 C CA . GLN A 1 700 ? -10.484 -25.609 -0.241 1.00 83.19 700 GLN A CA 1
ATOM 5641 C C . GLN A 1 700 ? -9.558 -24.454 -0.656 1.00 83.19 700 GLN A C 1
ATOM 5643 O O . GLN A 1 700 ? -8.356 -24.657 -0.810 1.00 83.19 700 GLN A O 1
ATOM 5648 N N . ILE A 1 701 ? -10.094 -23.248 -0.877 1.00 79.44 701 ILE A N 1
ATOM 5649 C CA . ILE A 1 701 ? -9.277 -22.062 -1.194 1.00 79.44 701 ILE A CA 1
ATOM 5650 C C . ILE A 1 701 ? -8.524 -21.579 0.053 1.00 79.44 701 ILE A C 1
ATOM 5652 O O . ILE A 1 701 ? -7.391 -21.121 -0.069 1.00 79.44 701 ILE A O 1
ATOM 5656 N N . MET A 1 702 ? -9.130 -21.683 1.240 1.00 75.50 702 MET A N 1
ATOM 5657 C CA . MET A 1 702 ? -8.493 -21.347 2.518 1.00 75.50 702 MET A CA 1
ATOM 5658 C C . MET A 1 702 ? -7.335 -22.285 2.862 1.00 75.50 702 MET A C 1
ATOM 5660 O O . MET A 1 702 ? -6.348 -21.827 3.427 1.00 75.50 702 MET A O 1
ATOM 5664 N N . GLU A 1 703 ? -7.415 -23.558 2.474 1.00 72.69 703 GLU A N 1
ATOM 5665 C CA . GLU A 1 703 ? -6.321 -24.527 2.629 1.00 72.69 703 GLU A CA 1
ATOM 5666 C C . GLU A 1 703 ? -5.202 -24.350 1.579 1.00 72.69 703 GLU A C 1
ATOM 5668 O O . GLU A 1 703 ? -4.049 -24.727 1.811 1.00 72.69 703 GLU A O 1
ATOM 5673 N N . ASP A 1 704 ? -5.509 -23.774 0.410 1.00 68.38 704 ASP A N 1
ATOM 5674 C CA . ASP A 1 704 ? -4.550 -23.625 -0.687 1.00 68.38 704 ASP A CA 1
ATOM 5675 C C . ASP A 1 704 ? -3.642 -22.405 -0.512 1.00 68.38 704 ASP A C 1
ATOM 5677 O O . ASP A 1 704 ? -3.966 -21.260 -0.860 1.00 68.38 704 ASP A O 1
ATOM 5681 N N . THR A 1 705 ? -2.416 -22.686 -0.072 1.00 58.72 705 THR A N 1
ATOM 5682 C CA . THR A 1 705 ? -1.456 -21.628 0.216 1.00 58.72 705 THR A CA 1
ATOM 5683 C C . THR A 1 705 ? -1.005 -20.793 -0.991 1.00 58.72 705 THR A C 1
ATOM 5685 O O . THR A 1 705 ? -0.517 -19.667 -0.826 1.00 58.72 705 THR A O 1
ATOM 5688 N N . ALA A 1 706 ? -1.206 -21.279 -2.219 1.00 55.75 706 ALA A N 1
ATOM 5689 C CA . ALA A 1 706 ? -0.893 -20.528 -3.431 1.00 55.75 706 ALA A CA 1
ATOM 5690 C C . ALA A 1 706 ? -1.937 -19.435 -3.737 1.00 55.75 706 ALA A C 1
ATOM 5692 O O . ALA A 1 706 ? -1.626 -18.462 -4.432 1.00 55.75 706 ALA A O 1
ATOM 5693 N N . GLN A 1 707 ? -3.158 -19.557 -3.200 1.00 58.66 707 GLN A N 1
ATOM 5694 C CA . GLN A 1 707 ? -4.292 -18.674 -3.499 1.00 58.66 707 GLN A CA 1
ATOM 5695 C C . GLN A 1 707 ? -4.601 -17.651 -2.395 1.00 58.66 707 GLN A C 1
ATOM 5697 O O . GLN A 1 707 ? -5.542 -16.869 -2.534 1.00 58.66 707 GLN A O 1
ATOM 5702 N N . HIS A 1 708 ? -3.759 -17.539 -1.360 1.00 60.34 708 HIS A N 1
ATOM 5703 C CA . HIS A 1 708 ? -3.931 -16.584 -0.251 1.00 60.34 708 HIS A CA 1
ATOM 5704 C C . HIS A 1 708 ? -4.174 -15.127 -0.682 1.00 60.34 708 HIS A C 1
ATOM 5706 O O . HIS A 1 708 ? -4.875 -14.378 -0.003 1.00 60.34 708 HIS A O 1
ATOM 5712 N N . GLY A 1 709 ? -3.633 -14.709 -1.833 1.00 62.31 709 GLY A N 1
ATOM 5713 C CA . GLY A 1 709 ? -3.872 -13.371 -2.382 1.00 62.31 709 GLY A CA 1
ATOM 5714 C C . GLY A 1 709 ? -5.341 -13.078 -2.725 1.00 62.31 709 GLY A C 1
ATOM 5715 O O . GLY A 1 709 ? -5.703 -11.906 -2.823 1.00 62.31 709 GLY A O 1
ATOM 5716 N N . LEU A 1 710 ? -6.168 -14.116 -2.896 1.00 72.19 710 LEU A N 1
ATOM 5717 C CA . LEU A 1 710 ? -7.596 -14.037 -3.203 1.00 72.19 710 LEU A CA 1
ATOM 5718 C C . LEU A 1 710 ? -8.476 -14.029 -1.946 1.00 72.19 710 LEU A C 1
ATOM 5720 O O . LEU A 1 710 ? -9.583 -13.505 -1.996 1.00 72.19 710 LEU A O 1
ATOM 5724 N N . LEU A 1 711 ? -7.997 -14.553 -0.813 1.00 74.06 711 LEU A N 1
ATOM 5725 C CA . LEU A 1 711 ? -8.834 -14.787 0.370 1.00 74.06 711 LEU A CA 1
ATOM 5726 C C . LEU A 1 711 ? -9.506 -13.523 0.906 1.00 74.06 711 LEU A C 1
ATOM 5728 O O . LEU A 1 711 ? -10.677 -13.551 1.262 1.00 74.06 711 LEU A O 1
ATOM 5732 N N . ARG A 1 712 ? -8.800 -12.388 0.907 1.00 73.94 712 ARG A N 1
ATOM 5733 C CA . ARG A 1 712 ? -9.387 -11.097 1.298 1.00 73.94 712 ARG A CA 1
ATOM 5734 C C . ARG A 1 712 ? -10.551 -10.692 0.398 1.00 73.94 712 ARG A C 1
ATOM 5736 O O . ARG A 1 712 ? -11.557 -10.194 0.893 1.00 73.94 712 ARG A O 1
ATOM 5743 N N . ASP A 1 713 ? -10.387 -10.869 -0.909 1.00 77.31 713 ASP A N 1
ATOM 5744 C CA . ASP A 1 713 ? -11.425 -10.543 -1.884 1.00 77.31 713 ASP A CA 1
ATOM 5745 C C . ASP A 1 713 ? -12.595 -11.554 -1.770 1.00 77.31 713 ASP A C 1
ATOM 5747 O O . ASP A 1 713 ? -13.751 -11.161 -1.899 1.00 77.31 713 ASP A O 1
ATOM 5751 N N . LEU A 1 714 ? -12.314 -12.824 -1.441 1.00 82.81 714 LEU A N 1
ATOM 5752 C CA . LEU A 1 714 ? -13.311 -13.874 -1.198 1.00 82.81 714 LEU A CA 1
ATOM 5753 C C . LEU A 1 714 ? -14.163 -13.604 0.052 1.00 82.81 714 LEU A C 1
ATOM 5755 O O . LEU A 1 714 ? -15.389 -13.639 -0.033 1.00 82.81 714 LEU A O 1
ATOM 5759 N N . VAL A 1 715 ? -13.531 -13.291 1.189 1.00 80.81 715 VAL A N 1
ATOM 5760 C CA . VAL A 1 715 ? -14.223 -12.925 2.440 1.00 80.81 715 VAL A CA 1
ATOM 5761 C C . VAL A 1 715 ? -15.087 -11.685 2.233 1.00 80.81 715 VAL A C 1
ATOM 5763 O O . VAL A 1 715 ? -16.225 -11.647 2.685 1.00 80.81 715 VAL A O 1
ATOM 5766 N N . ALA A 1 716 ? -14.584 -10.695 1.492 1.00 79.38 716 ALA A N 1
ATOM 5767 C CA . ALA A 1 716 ? -15.352 -9.506 1.142 1.00 79.38 716 ALA A CA 1
ATOM 5768 C C . ALA A 1 716 ? -16.621 -9.838 0.337 1.00 79.38 716 ALA A C 1
ATOM 5770 O O . ALA A 1 716 ? -17.694 -9.330 0.658 1.00 79.38 716 ALA A O 1
ATOM 5771 N N . ALA A 1 717 ? -16.511 -10.700 -0.681 1.00 81.88 717 ALA A N 1
ATOM 5772 C CA . ALA A 1 717 ? -17.649 -11.113 -1.501 1.00 81.88 717 ALA A CA 1
ATOM 5773 C C . ALA A 1 717 ? -18.678 -11.926 -0.695 1.00 81.88 717 ALA A C 1
ATOM 5775 O O . ALA A 1 717 ? -19.877 -11.665 -0.784 1.00 81.88 717 ALA A O 1
ATOM 5776 N N . LYS A 1 718 ? -18.218 -12.881 0.127 1.00 85.69 718 LYS A N 1
ATOM 5777 C CA . LYS A 1 718 ? -19.092 -13.733 0.956 1.00 85.69 718 LYS A CA 1
ATOM 5778 C C . LYS A 1 718 ? -19.737 -12.979 2.112 1.00 85.69 718 LYS A C 1
ATOM 5780 O O . LYS A 1 718 ? -20.910 -13.205 2.385 1.00 85.69 718 LYS A O 1
ATOM 5785 N N . GLY A 1 719 ? -19.026 -12.022 2.705 1.00 84.06 719 GLY A N 1
ATOM 5786 C CA . GLY A 1 719 ? -19.600 -11.065 3.648 1.00 84.06 719 GLY A CA 1
ATOM 5787 C C . GLY A 1 719 ? -20.707 -10.233 3.007 1.00 84.06 719 GLY A C 1
ATOM 5788 O O . GLY A 1 719 ? -21.812 -10.179 3.535 1.00 84.06 719 GLY A O 1
ATOM 5789 N N . GLY A 1 720 ? -20.448 -9.665 1.823 1.00 82.00 720 GLY A N 1
ATOM 5790 C CA . GLY A 1 720 ? -21.457 -8.923 1.061 1.00 82.00 720 GLY A CA 1
ATOM 5791 C C . GLY A 1 720 ? -22.716 -9.742 0.761 1.00 82.00 720 GLY A C 1
ATOM 5792 O O . GLY A 1 720 ? -23.823 -9.236 0.918 1.00 82.00 720 GLY A O 1
ATOM 5793 N N . TYR A 1 721 ? -22.554 -11.017 0.395 1.00 86.50 721 TYR A N 1
ATOM 5794 C CA . TYR A 1 721 ? -23.673 -11.944 0.211 1.00 86.50 721 TYR A CA 1
ATOM 5795 C C . TYR A 1 721 ? -24.461 -12.172 1.509 1.00 86.50 721 TYR A C 1
ATOM 5797 O O . TYR A 1 721 ? -25.683 -12.053 1.509 1.00 86.50 721 TYR A O 1
ATOM 5805 N N . LEU A 1 722 ? -23.773 -12.485 2.613 1.00 88.62 722 LEU A N 1
ATOM 5806 C CA . LEU A 1 722 ? -24.406 -12.806 3.893 1.00 88.62 722 LEU A CA 1
ATOM 5807 C C . LEU A 1 722 ? -25.219 -11.630 4.438 1.00 88.62 722 LEU A C 1
ATOM 5809 O O . LEU A 1 722 ? -26.408 -11.772 4.704 1.00 88.62 722 LEU A O 1
ATOM 5813 N N . PHE A 1 723 ? -24.598 -10.460 4.571 1.00 87.19 723 PHE A N 1
ATOM 5814 C CA . PHE A 1 723 ? -25.279 -9.284 5.105 1.00 87.19 723 PHE A CA 1
ATOM 5815 C C . PHE A 1 723 ? -26.335 -8.741 4.141 1.00 87.19 723 PHE A C 1
ATOM 5817 O O . PHE A 1 723 ? -27.382 -8.289 4.591 1.00 87.19 723 PHE A O 1
ATOM 5824 N N . GLY A 1 724 ? -26.126 -8.869 2.825 1.00 86.00 724 GLY A N 1
ATOM 5825 C CA . GLY A 1 724 ? -27.159 -8.566 1.834 1.00 86.00 724 GLY A CA 1
ATOM 5826 C C . GLY A 1 724 ? -28.391 -9.469 1.968 1.00 86.00 724 GLY A C 1
ATOM 5827 O O . GLY A 1 724 ? -29.516 -9.005 1.797 1.00 86.00 724 GLY A O 1
ATOM 5828 N N . LEU A 1 725 ? -28.202 -10.744 2.318 1.00 87.62 725 LEU A N 1
ATOM 5829 C CA . LEU A 1 725 ? -29.299 -11.676 2.575 1.00 87.62 725 LEU A CA 1
ATOM 5830 C C . LEU A 1 725 ? -30.044 -11.343 3.875 1.00 87.62 725 LEU A C 1
ATOM 5832 O O . LEU A 1 725 ? -31.274 -11.378 3.894 1.00 87.62 725 LEU A O 1
ATOM 5836 N N . VAL A 1 726 ? -29.321 -11.017 4.952 1.00 88.69 726 VAL A N 1
ATOM 5837 C CA . VAL A 1 726 ? -29.942 -10.593 6.220 1.00 88.69 726 VAL A CA 1
ATOM 5838 C C . VAL A 1 726 ? -30.726 -9.295 6.015 1.00 88.69 726 VAL A C 1
ATOM 5840 O O . VAL A 1 726 ? -31.892 -9.233 6.396 1.00 88.69 726 VAL A O 1
ATOM 5843 N N . SER A 1 727 ? -30.136 -8.321 5.314 1.00 86.69 727 SER A N 1
ATOM 5844 C CA . SER A 1 727 ? -30.797 -7.075 4.908 1.00 86.69 727 SER A CA 1
ATOM 5845 C C . SER A 1 727 ? -32.079 -7.337 4.108 1.00 86.69 727 SER A C 1
ATOM 5847 O O . SER A 1 727 ? -33.131 -6.789 4.429 1.00 86.69 727 SER A O 1
ATOM 5849 N N . TYR A 1 728 ? -32.048 -8.257 3.134 1.00 87.25 728 TYR A N 1
ATOM 5850 C CA . TYR A 1 728 ? -33.243 -8.651 2.378 1.00 87.25 728 TYR A CA 1
ATOM 5851 C C . TYR A 1 728 ? -34.350 -9.242 3.266 1.00 87.25 728 TYR A C 1
ATOM 5853 O O . TYR A 1 728 ? -35.518 -8.894 3.102 1.00 87.25 728 TYR A O 1
ATOM 5861 N N . LYS A 1 729 ? -33.999 -10.127 4.208 1.00 88.00 729 LYS A N 1
ATOM 5862 C CA . LYS A 1 729 ? -34.969 -10.805 5.086 1.00 88.00 729 LYS A CA 1
ATOM 5863 C C . LYS A 1 729 ? -35.578 -9.883 6.142 1.00 88.00 729 LYS A C 1
ATOM 5865 O O . LYS A 1 729 ? -36.757 -10.020 6.450 1.00 88.00 729 LYS A O 1
ATOM 5870 N N . MET A 1 730 ? -34.776 -8.979 6.697 1.00 88.38 730 MET A N 1
ATOM 5871 C CA . MET A 1 730 ? -35.175 -8.056 7.764 1.00 88.38 730 MET A CA 1
ATOM 5872 C C . MET A 1 730 ? -35.845 -6.780 7.228 1.00 88.38 730 MET A C 1
ATOM 5874 O O . MET A 1 730 ? -36.644 -6.152 7.925 1.00 88.38 730 MET A O 1
ATOM 5878 N N . GLY A 1 731 ? -35.545 -6.418 5.978 1.00 85.81 731 GLY A N 1
ATOM 5879 C CA . GLY A 1 731 ? -35.835 -5.113 5.395 1.00 85.81 731 GLY A CA 1
ATOM 5880 C C . GLY A 1 731 ? -34.651 -4.161 5.582 1.00 85.81 731 GLY A C 1
ATOM 5881 O O . GLY A 1 731 ? -34.096 -4.064 6.671 1.00 85.81 731 GLY A O 1
ATOM 5882 N N . GLU A 1 732 ? -34.286 -3.449 4.515 1.00 78.94 732 GLU A N 1
ATOM 5883 C CA . GLU A 1 732 ? -33.060 -2.639 4.417 1.00 78.94 732 GLU A CA 1
ATOM 5884 C C . GLU A 1 732 ? -32.939 -1.590 5.534 1.00 78.94 732 GLU A C 1
ATOM 5886 O O . GLU A 1 732 ? -32.023 -1.671 6.345 1.00 78.94 732 GLU A O 1
ATOM 5891 N N . GLU A 1 733 ? -33.914 -0.683 5.656 1.00 82.12 733 GLU A N 1
ATOM 5892 C CA . GLU A 1 733 ? -33.919 0.381 6.676 1.00 82.12 733 GLU A CA 1
ATOM 5893 C C . GLU A 1 733 ? -33.882 -0.181 8.106 1.00 82.12 733 GLU A C 1
ATOM 5895 O O . GLU A 1 733 ? -33.227 0.358 8.997 1.00 82.12 733 GLU A O 1
ATOM 5900 N N . ARG A 1 734 ? -34.579 -1.296 8.349 1.00 86.75 734 ARG A N 1
ATOM 5901 C CA . ARG A 1 734 ? -34.600 -1.929 9.671 1.00 86.75 734 ARG A CA 1
ATOM 5902 C C . ARG A 1 734 ? -33.254 -2.573 9.993 1.00 86.75 734 ARG A C 1
ATOM 5904 O O . ARG A 1 734 ? -32.783 -2.449 11.119 1.00 86.75 734 ARG A O 1
ATOM 5911 N N . PHE A 1 735 ? -32.646 -3.237 9.013 1.00 87.38 735 PHE A N 1
ATOM 5912 C CA . PHE A 1 735 ? -31.331 -3.850 9.148 1.00 87.38 735 PHE A CA 1
ATOM 5913 C C . PHE A 1 735 ? -30.231 -2.813 9.387 1.00 87.38 735 PHE A C 1
ATOM 5915 O O . PHE A 1 735 ? -29.381 -3.043 10.240 1.00 87.38 735 PHE A O 1
ATOM 5922 N N . GLU A 1 736 ? -30.263 -1.678 8.685 1.00 82.44 736 GLU A N 1
ATOM 5923 C CA . GLU A 1 736 ? -29.318 -0.572 8.897 1.00 82.44 736 GLU A CA 1
ATOM 5924 C C . GLU A 1 736 ? -29.401 -0.046 10.336 1.00 82.44 736 GLU A C 1
ATOM 5926 O O . GLU A 1 736 ? -28.411 -0.096 11.063 1.00 82.44 736 GLU A O 1
ATOM 5931 N N . ASN A 1 737 ? -30.605 0.313 10.799 1.00 86.38 737 ASN A N 1
ATOM 5932 C CA . ASN A 1 737 ? -30.817 0.780 12.173 1.00 86.38 737 ASN A CA 1
ATOM 5933 C C . ASN A 1 737 ? -30.386 -0.253 13.230 1.00 86.38 737 ASN A C 1
ATOM 5935 O O . ASN A 1 737 ? -29.819 0.103 14.263 1.00 86.38 737 ASN A O 1
ATOM 5939 N N . TYR A 1 738 ? -30.659 -1.538 12.987 1.00 88.75 738 TYR A N 1
ATOM 5940 C CA . TYR A 1 738 ? -30.227 -2.616 13.875 1.00 88.75 738 TYR A CA 1
ATOM 5941 C C . TYR A 1 738 ? -28.705 -2.728 13.928 1.00 88.75 738 TYR A C 1
ATOM 5943 O O . TYR A 1 738 ? -28.130 -2.813 15.014 1.00 88.75 738 TYR A O 1
ATOM 5951 N N . LEU A 1 739 ? -28.049 -2.718 12.766 1.00 87.31 739 LEU A N 1
ATOM 5952 C CA . LEU A 1 739 ? -26.603 -2.848 12.682 1.00 87.31 739 LEU A CA 1
ATOM 5953 C C . LEU A 1 739 ? -25.906 -1.673 13.374 1.00 87.31 739 LEU A C 1
ATOM 5955 O O . LEU A 1 739 ? -24.963 -1.905 14.129 1.00 87.31 739 LEU A O 1
ATOM 5959 N N . ASP A 1 740 ? -26.399 -0.449 13.193 1.00 87.31 740 ASP A N 1
ATOM 5960 C CA . ASP A 1 740 ? -25.865 0.718 13.894 1.00 87.31 740 ASP A CA 1
ATOM 5961 C C . ASP A 1 740 ? -26.052 0.628 15.405 1.00 87.31 740 ASP A C 1
ATOM 5963 O O . ASP A 1 740 ? -25.083 0.826 16.135 1.00 87.31 740 ASP A O 1
ATOM 5967 N N . SER A 1 741 ? -27.235 0.227 15.886 1.00 89.62 741 SER A N 1
ATOM 5968 C CA . SER A 1 741 ? -27.474 0.024 17.323 1.00 89.62 741 SER A CA 1
ATOM 5969 C C . SER A 1 741 ? -26.499 -0.995 17.915 1.00 89.62 741 SER A C 1
ATOM 5971 O O . SER A 1 741 ? -25.864 -0.732 18.935 1.00 89.62 741 SER A O 1
ATOM 5973 N N . VAL A 1 742 ? -26.320 -2.141 17.247 1.00 90.25 742 VAL A N 1
ATOM 5974 C CA . VAL A 1 742 ? -25.392 -3.189 17.696 1.00 90.25 742 VAL A CA 1
ATOM 5975 C C . VAL A 1 742 ? -23.959 -2.664 17.746 1.00 90.25 742 VAL A C 1
ATOM 5977 O O . VAL A 1 742 ? -23.240 -2.929 18.709 1.00 90.25 742 VAL A O 1
ATOM 5980 N N . LEU A 1 743 ? -23.509 -1.935 16.727 1.00 90.88 743 LEU A N 1
ATOM 5981 C CA . LEU A 1 743 ? -22.140 -1.421 16.684 1.00 90.88 743 LEU A CA 1
ATOM 5982 C C . LEU A 1 743 ? -21.908 -0.308 17.712 1.00 90.88 743 LEU A C 1
ATOM 5984 O O . LEU A 1 743 ? -20.848 -0.277 18.340 1.00 90.88 743 LEU A O 1
ATOM 5988 N N . ASP A 1 744 ? -22.887 0.565 17.923 1.00 90.81 744 ASP A N 1
ATOM 5989 C CA . ASP A 1 744 ? -22.778 1.702 18.835 1.00 90.81 744 ASP A CA 1
ATOM 5990 C C . ASP A 1 744 ? -22.839 1.262 20.304 1.00 90.81 744 ASP A C 1
ATOM 5992 O O . ASP A 1 744 ? -22.053 1.727 21.133 1.00 90.81 744 ASP A O 1
ATOM 5996 N N . GLU A 1 745 ? -23.678 0.275 20.632 1.00 91.75 745 GLU A N 1
ATOM 5997 C CA . GLU A 1 745 ? -23.696 -0.355 21.959 1.00 91.75 745 GLU A CA 1
ATOM 5998 C C . GLU A 1 745 ? -22.378 -1.069 22.288 1.00 91.75 745 GLU A C 1
ATOM 6000 O O . GLU A 1 745 ? -22.026 -1.220 23.462 1.00 91.75 745 GLU A O 1
ATOM 6005 N N . ASN A 1 746 ? -21.642 -1.503 21.259 1.00 92.25 746 ASN A N 1
ATOM 6006 C CA . ASN A 1 746 ? -20.391 -2.247 21.368 1.00 92.25 746 ASN A CA 1
ATOM 6007 C C . ASN A 1 746 ? -19.140 -1.420 21.024 1.00 92.25 746 ASN A C 1
ATOM 6009 O O . ASN A 1 746 ? -18.108 -1.993 20.659 1.00 92.25 746 ASN A O 1
ATOM 6013 N N . LEU A 1 747 ? -19.194 -0.092 21.168 1.00 92.44 747 LEU A N 1
ATOM 6014 C CA . LEU A 1 747 ? -18.016 0.765 21.022 1.00 92.44 747 LEU A CA 1
ATOM 6015 C C . LEU A 1 747 ? -16.938 0.443 22.067 1.00 92.44 747 LEU A C 1
ATOM 6017 O O . LEU A 1 747 ? -17.198 0.218 23.248 1.00 92.44 747 LEU A O 1
ATOM 6021 N N . PHE A 1 748 ? -15.700 0.424 21.588 1.00 92.69 748 PHE A N 1
ATOM 6022 C CA . PHE A 1 748 ? -14.460 0.144 22.306 1.00 92.69 748 PHE A CA 1
ATOM 6023 C C . PHE A 1 748 ? -14.450 -1.184 23.072 1.00 92.69 748 PHE A C 1
ATOM 6025 O O . PHE A 1 748 ? -13.759 -1.337 24.083 1.00 92.69 748 PHE A O 1
ATOM 6032 N N . ARG A 1 749 ? -15.201 -2.177 22.586 1.00 89.81 749 ARG A N 1
ATOM 6033 C CA . ARG A 1 749 ? -15.221 -3.529 23.147 1.00 89.81 749 ARG A CA 1
ATOM 6034 C C . ARG A 1 749 ? -15.355 -4.599 22.069 1.00 89.81 749 ARG A C 1
ATOM 6036 O O . ARG A 1 749 ? -15.665 -4.332 20.910 1.00 89.81 749 ARG A O 1
ATOM 6043 N N . GLN A 1 750 ? -15.071 -5.830 22.475 1.00 87.62 750 GLN A N 1
ATOM 6044 C CA . GLN A 1 750 ? -15.357 -7.014 21.674 1.00 87.62 750 GLN A CA 1
ATOM 6045 C C . GLN A 1 750 ? -16.805 -7.449 21.923 1.00 87.62 750 GLN A C 1
ATOM 6047 O O . GLN A 1 750 ? -17.312 -7.259 23.030 1.00 87.62 750 GLN A O 1
ATOM 6052 N N . PHE A 1 751 ? -17.434 -8.052 20.919 1.00 89.81 751 PHE A N 1
ATOM 6053 C CA . PHE A 1 751 ? -18.738 -8.704 21.043 1.00 89.81 751 PHE A CA 1
ATOM 6054 C C . PHE A 1 751 ? -18.761 -9.998 20.228 1.00 89.81 751 PHE A C 1
ATOM 6056 O O . PHE A 1 751 ? -18.076 -10.099 19.206 1.00 89.81 751 PHE A O 1
ATOM 6063 N N . ASP A 1 752 ? -19.509 -10.993 20.699 1.00 88.44 752 ASP A N 1
ATOM 6064 C CA . ASP A 1 752 ? -19.462 -12.352 20.161 1.00 88.44 752 ASP A CA 1
ATOM 6065 C C . ASP A 1 752 ? -20.497 -12.579 19.054 1.00 88.44 752 ASP A C 1
ATOM 6067 O O . ASP A 1 752 ? -21.665 -12.195 19.160 1.00 88.44 752 ASP A O 1
ATOM 6071 N N . LEU A 1 753 ? -20.089 -13.287 17.996 1.00 90.00 753 LEU A N 1
ATOM 6072 C CA . LEU A 1 753 ? -20.993 -13.689 16.917 1.00 90.00 753 LEU A CA 1
ATOM 6073 C C . LEU A 1 753 ? -22.148 -14.561 17.424 1.00 90.00 753 LEU A C 1
ATOM 6075 O O . LEU A 1 753 ? -23.257 -14.446 16.913 1.00 90.00 753 LEU A O 1
ATOM 6079 N N . GLU A 1 754 ? -21.920 -15.400 18.435 1.00 89.19 754 GLU A N 1
ATOM 6080 C CA . GLU A 1 754 ? -22.976 -16.233 19.024 1.00 89.19 754 GLU A CA 1
ATOM 6081 C C . GLU A 1 754 ? -24.089 -15.392 19.663 1.00 89.19 754 GLU A C 1
ATOM 6083 O O . GLU A 1 754 ? -25.270 -15.708 19.511 1.00 89.19 754 GLU A O 1
ATOM 6088 N N . GLU A 1 755 ? -23.732 -14.283 20.316 1.00 87.56 755 GLU A N 1
ATOM 6089 C CA . GLU A 1 755 ? -24.699 -13.347 20.895 1.00 87.56 755 GLU A CA 1
ATOM 6090 C C . GLU A 1 755 ? -25.479 -12.610 19.799 1.00 87.56 755 GLU A C 1
ATOM 6092 O O . GLU A 1 755 ? -26.707 -12.500 19.874 1.00 87.56 755 GLU A O 1
ATOM 6097 N N . LEU A 1 756 ? -24.793 -12.189 18.730 1.00 89.50 756 LEU A N 1
ATOM 6098 C CA . LEU A 1 756 ? -25.433 -11.585 17.561 1.00 89.50 756 LEU A CA 1
ATOM 6099 C C . LEU A 1 756 ? -26.427 -12.555 16.899 1.00 89.50 756 LEU A C 1
ATOM 6101 O O . LEU A 1 756 ? -27.566 -12.175 16.628 1.00 89.50 756 LEU A O 1
ATOM 6105 N N . LYS A 1 757 ? -26.035 -13.821 16.688 1.00 90.69 757 LYS A N 1
ATOM 6106 C CA . LYS A 1 757 ? -26.911 -14.871 16.137 1.00 90.69 757 LYS A CA 1
ATOM 6107 C C . LYS A 1 757 ? -28.139 -15.091 17.017 1.00 90.69 757 LYS A C 1
ATOM 6109 O O . LYS A 1 757 ? -29.262 -15.091 16.514 1.00 90.69 757 LYS A O 1
ATOM 6114 N N . ALA A 1 758 ? -27.942 -15.249 18.326 1.00 88.94 758 ALA A N 1
ATOM 6115 C CA . ALA A 1 758 ? -29.037 -15.458 19.270 1.00 88.94 758 ALA A CA 1
ATOM 6116 C C . ALA A 1 758 ? -30.028 -14.282 19.271 1.00 88.94 758 ALA A C 1
ATOM 6118 O O . ALA A 1 758 ? -31.242 -14.494 19.325 1.00 88.94 758 ALA A O 1
ATOM 6119 N N . THR A 1 759 ? -29.518 -13.054 19.163 1.00 87.25 759 THR A N 1
ATOM 6120 C CA . THR A 1 759 ? -30.331 -11.832 19.107 1.00 87.25 759 THR A CA 1
ATOM 6121 C C . THR A 1 759 ? -31.118 -11.744 17.799 1.00 87.25 759 THR A C 1
ATOM 6123 O O . THR A 1 759 ? -32.331 -11.552 17.844 1.00 87.25 759 THR A O 1
ATOM 6126 N N . LEU A 1 760 ? -30.486 -12.007 16.648 1.00 89.06 760 LEU A N 1
ATOM 6127 C CA . LEU A 1 760 ? -31.156 -12.053 15.338 1.00 89.06 760 LEU A CA 1
ATOM 6128 C C . LEU A 1 760 ? -32.289 -13.088 15.287 1.00 89.06 760 LEU A C 1
ATOM 6130 O O . LEU A 1 760 ? -33.372 -12.808 14.770 1.00 89.06 760 LEU A O 1
ATOM 6134 N N . VAL A 1 761 ? -32.085 -14.274 15.865 1.00 91.69 761 VAL A N 1
ATOM 6135 C CA . VAL A 1 761 ? -33.139 -15.298 15.947 1.00 91.69 761 VAL A CA 1
ATOM 6136 C C . VAL A 1 761 ? -34.279 -14.839 16.854 1.00 91.69 761 VAL A C 1
ATOM 6138 O O . VAL A 1 761 ? -35.448 -15.021 16.519 1.00 91.69 761 VAL A O 1
ATOM 6141 N N . LYS A 1 762 ? -33.963 -14.247 18.008 1.00 88.62 762 LYS A N 1
ATOM 6142 C CA . LYS A 1 762 ? -34.960 -13.856 19.010 1.00 88.62 762 LYS A CA 1
ATOM 6143 C C . LYS A 1 762 ? -35.805 -12.655 18.580 1.00 88.62 762 LYS A C 1
ATOM 6145 O O . LYS A 1 762 ? -37.009 -12.657 18.828 1.00 88.62 762 LYS A O 1
ATOM 6150 N N . GLU A 1 763 ? -35.183 -11.632 18.003 1.00 86.56 763 GLU A N 1
ATOM 6151 C CA . GLU A 1 763 ? -35.831 -10.351 17.688 1.00 86.56 763 GLU A CA 1
ATOM 6152 C C . GLU A 1 763 ? -36.410 -10.319 16.272 1.00 86.56 763 GLU A C 1
ATOM 6154 O O . GLU A 1 763 ? -37.479 -9.746 16.057 1.00 86.56 763 GLU A O 1
ATOM 6159 N N . GLU A 1 764 ? -35.750 -10.991 15.325 1.00 86.25 764 GLU A N 1
ATOM 6160 C CA . GLU A 1 764 ? -36.103 -10.943 13.901 1.00 86.25 764 GLU A CA 1
ATOM 6161 C C . GLU A 1 764 ? -36.513 -12.309 13.329 1.00 86.25 764 GLU A C 1
ATOM 6163 O O . GLU A 1 764 ? -37.015 -12.389 12.209 1.00 86.25 764 GLU A O 1
ATOM 6168 N N . GLY A 1 765 ? -36.339 -13.405 14.078 1.00 87.88 765 GLY A N 1
ATOM 6169 C CA . GLY A 1 765 ? -36.652 -14.753 13.594 1.00 87.88 765 GLY A CA 1
ATOM 6170 C C . GLY A 1 765 ? -35.702 -15.250 12.499 1.00 87.88 765 GLY A C 1
ATOM 6171 O O . GLY A 1 765 ? -36.061 -16.162 11.752 1.00 87.88 765 GLY A O 1
ATOM 6172 N N . ILE A 1 766 ? -34.513 -14.649 12.370 1.00 89.19 766 ILE A N 1
ATOM 6173 C CA . ILE A 1 766 ? -33.548 -14.956 11.309 1.00 89.19 766 ILE A CA 1
ATOM 6174 C C . ILE A 1 766 ? -32.418 -15.818 11.873 1.00 89.19 766 ILE A C 1
ATOM 6176 O O . ILE A 1 766 ? -31.569 -15.336 12.617 1.00 89.19 766 ILE A O 1
ATOM 6180 N N . ASP A 1 767 ? -32.376 -17.085 11.462 1.00 89.88 767 ASP A N 1
ATOM 6181 C CA . ASP A 1 767 ? -31.246 -17.979 11.722 1.00 89.88 767 ASP A CA 1
ATOM 6182 C C . ASP A 1 767 ? -30.232 -17.913 10.569 1.00 89.88 767 ASP A C 1
ATOM 6184 O O . ASP A 1 767 ? -30.542 -18.276 9.428 1.00 89.88 767 ASP A O 1
ATOM 6188 N N . ILE A 1 768 ? -29.027 -17.409 10.860 1.00 88.81 768 ILE A N 1
ATOM 6189 C CA . ILE A 1 768 ? -27.950 -17.243 9.872 1.00 88.81 768 ILE A CA 1
ATOM 6190 C C . ILE A 1 768 ? -26.985 -18.436 9.802 1.00 88.81 768 ILE A C 1
ATOM 6192 O O . ILE A 1 768 ? -26.198 -18.519 8.857 1.00 88.81 768 ILE A O 1
ATOM 6196 N N . GLU A 1 769 ? -27.056 -19.373 10.751 1.00 88.56 769 GLU A N 1
ATOM 6197 C CA . GLU A 1 769 ? -26.144 -20.520 10.853 1.00 88.56 769 GLU A CA 1
ATOM 6198 C C . GLU A 1 769 ? -26.126 -21.393 9.578 1.00 88.56 769 GLU A C 1
ATOM 6200 O O . GLU A 1 769 ? -25.042 -21.653 9.043 1.00 88.56 769 GLU A O 1
ATOM 6205 N N . PRO A 1 770 ? -27.279 -21.765 8.976 1.00 87.81 770 PRO A N 1
ATOM 6206 C CA . PRO A 1 770 ? -27.278 -22.576 7.755 1.00 87.81 770 PRO A CA 1
ATOM 6207 C C . PRO A 1 770 ? -26.603 -21.872 6.569 1.00 87.81 770 PRO A C 1
ATOM 6209 O O . PRO A 1 770 ? -26.024 -22.517 5.692 1.00 87.81 770 PRO A O 1
ATOM 6212 N N . TYR A 1 771 ? -26.668 -20.539 6.534 1.00 85.06 771 TYR A N 1
ATOM 6213 C CA . TYR A 1 771 ? -26.072 -19.736 5.471 1.00 85.06 771 TYR A CA 1
ATOM 6214 C C . TYR A 1 771 ? -24.556 -19.634 5.625 1.00 85.06 771 TYR A C 1
ATOM 6216 O O . TYR A 1 771 ? -23.847 -19.698 4.622 1.00 85.06 771 TYR A O 1
ATOM 6224 N N . LEU A 1 772 ? -24.049 -19.535 6.856 1.00 85.69 772 LEU A N 1
ATOM 6225 C CA . LEU A 1 772 ? -22.613 -19.568 7.145 1.00 85.69 772 LEU A CA 1
ATOM 6226 C C . LEU A 1 772 ? -21.982 -20.894 6.693 1.00 85.69 772 LEU A C 1
ATOM 6228 O O . LEU A 1 772 ? -20.982 -20.888 5.971 1.00 85.69 772 LEU A O 1
ATOM 6232 N N . GLN A 1 773 ? -22.621 -22.024 7.006 1.00 85.31 773 GLN A N 1
ATOM 6233 C CA . GLN A 1 773 ? -22.174 -23.351 6.562 1.00 85.31 773 GLN A CA 1
ATOM 6234 C C . GLN A 1 773 ? -22.196 -23.480 5.035 1.00 85.31 773 GLN A C 1
ATOM 6236 O O . GLN A 1 773 ? -21.199 -23.865 4.416 1.00 85.31 773 GLN A O 1
ATOM 6241 N N . ALA A 1 774 ? -23.289 -23.053 4.393 1.00 82.69 774 ALA A N 1
ATOM 6242 C CA . ALA A 1 774 ? -23.379 -23.037 2.935 1.00 82.69 774 ALA A CA 1
ATOM 6243 C C . ALA A 1 774 ? -22.280 -22.171 2.290 1.00 82.69 774 ALA A C 1
ATOM 6245 O O . ALA A 1 774 ? -21.754 -22.523 1.232 1.00 82.69 774 ALA A O 1
ATOM 6246 N N . LEU A 1 775 ? -21.879 -21.064 2.925 1.00 80.94 775 LEU A N 1
ATOM 6247 C CA . LEU A 1 775 ? -20.794 -20.220 2.434 1.00 80.94 775 LEU A CA 1
ATOM 6248 C C . LEU A 1 775 ? -19.432 -20.921 2.457 1.00 80.94 775 LEU A C 1
ATOM 6250 O O . LEU A 1 775 ? -18.601 -20.572 1.625 1.00 80.94 775 LEU A O 1
ATOM 6254 N N . LEU A 1 776 ? -19.162 -21.905 3.309 1.00 81.38 776 LEU A N 1
ATOM 6255 C CA . LEU A 1 776 ? -17.898 -22.649 3.236 1.00 81.38 776 LEU A CA 1
ATOM 6256 C C . LEU A 1 776 ? -17.951 -23.770 2.200 1.00 81.38 776 LEU A C 1
ATOM 6258 O O . LEU A 1 776 ? -17.039 -23.872 1.370 1.00 81.38 776 LEU A O 1
ATOM 6262 N N . ASP A 1 777 ? -19.045 -24.532 2.209 1.00 83.88 777 ASP A N 1
ATOM 6263 C CA . ASP A 1 777 ? -19.130 -25.840 1.555 1.00 83.88 777 ASP A CA 1
ATOM 6264 C C . ASP A 1 777 ? -19.742 -25.819 0.152 1.00 83.88 777 ASP A C 1
ATOM 6266 O O . ASP A 1 777 ? -19.603 -26.797 -0.591 1.00 83.88 777 ASP A O 1
ATOM 6270 N N . ALA A 1 778 ? -20.417 -24.732 -0.244 1.00 78.88 778 ALA A N 1
ATOM 6271 C CA . ALA A 1 778 ? -21.079 -24.659 -1.544 1.00 78.88 778 ALA A CA 1
ATOM 6272 C C . ALA A 1 778 ? -20.093 -24.900 -2.700 1.00 78.88 778 ALA A C 1
ATOM 6274 O O . ALA A 1 778 ? -19.132 -24.154 -2.902 1.00 78.88 778 ALA A O 1
ATOM 6275 N N . LYS A 1 779 ? -20.374 -25.949 -3.484 1.00 77.44 779 LYS A N 1
ATOM 6276 C CA . LYS A 1 779 ? -19.630 -26.325 -4.703 1.00 77.44 779 LYS A CA 1
ATOM 6277 C C . LYS A 1 779 ? -20.318 -25.881 -5.990 1.00 77.44 779 LYS A C 1
ATOM 6279 O O . LYS A 1 779 ? -19.704 -25.911 -7.049 1.00 77.44 779 LYS A O 1
ATOM 6284 N N . GLN A 1 780 ? -21.600 -25.534 -5.911 1.00 84.88 780 GLN A N 1
ATOM 6285 C CA . GLN A 1 780 ? -22.394 -25.083 -7.047 1.00 84.88 780 GLN A CA 1
ATOM 6286 C C . GLN A 1 780 ? -22.730 -23.611 -6.860 1.00 84.88 780 GLN A C 1
ATOM 6288 O O . GLN A 1 780 ? -23.155 -23.198 -5.782 1.00 84.88 780 GLN A O 1
ATOM 6293 N N . LEU A 1 781 ? -22.530 -22.834 -7.920 1.00 90.19 781 LEU A N 1
ATOM 6294 C CA . LEU A 1 781 ? -22.842 -21.413 -7.957 1.00 90.19 781 LEU A CA 1
ATOM 6295 C C . LEU A 1 781 ? -24.125 -21.177 -8.760 1.00 90.19 781 LEU A C 1
ATOM 6297 O O . LEU A 1 781 ? -24.322 -21.863 -9.769 1.00 90.19 781 LEU A O 1
ATOM 6301 N N . PRO A 1 782 ? -24.958 -20.196 -8.370 1.00 93.62 782 PRO A N 1
ATOM 6302 C CA . PRO A 1 782 ? -26.106 -19.780 -9.168 1.00 93.62 782 PRO A CA 1
ATOM 6303 C C . PRO A 1 782 ? -25.645 -19.215 -10.517 1.00 93.62 782 PRO A C 1
ATOM 6305 O O . PRO A 1 782 ? -24.527 -18.704 -10.646 1.00 93.62 782 PRO A O 1
ATOM 6308 N N . ALA A 1 783 ? -26.520 -19.262 -11.519 1.00 93.81 783 ALA A N 1
ATOM 6309 C CA . ALA A 1 783 ? -26.269 -18.642 -12.816 1.00 93.81 783 ALA A CA 1
ATOM 6310 C C . ALA A 1 783 ? -27.500 -17.850 -13.255 1.00 93.81 783 ALA A C 1
ATOM 6312 O O . ALA A 1 783 ? -28.529 -18.423 -13.628 1.00 93.81 783 ALA A O 1
ATOM 6313 N N . PHE A 1 784 ? -27.391 -16.524 -13.189 1.00 94.31 784 PHE A N 1
ATOM 6314 C CA . PHE A 1 784 ? -28.511 -15.625 -13.427 1.00 94.31 784 PHE A CA 1
ATOM 6315 C C . PHE A 1 784 ? -28.553 -15.150 -14.874 1.00 94.31 784 PHE A C 1
ATOM 6317 O O . PHE A 1 784 ? -27.610 -14.554 -15.388 1.00 94.31 784 PHE A O 1
ATOM 6324 N N . GLU A 1 785 ? -29.691 -15.347 -15.522 1.00 91.75 785 GLU A N 1
ATOM 6325 C CA . GLU A 1 785 ? -29.968 -14.869 -16.867 1.00 91.75 785 GLU A CA 1
ATOM 6326 C C . GLU A 1 785 ? -30.975 -13.714 -16.790 1.00 91.75 785 GLU A C 1
ATOM 6328 O O . GLU A 1 785 ? -32.146 -13.909 -16.451 1.00 91.75 785 GLU A O 1
ATOM 6333 N N . LEU A 1 786 ? -30.535 -12.495 -17.119 1.00 89.94 786 LEU A N 1
ATOM 6334 C CA . LEU A 1 786 ? -31.439 -11.353 -17.286 1.00 89.94 786 LEU A CA 1
ATOM 6335 C C . LEU A 1 786 ? -32.229 -11.527 -18.591 1.00 89.94 786 LEU A C 1
ATOM 6337 O O . LEU A 1 786 ? -31.668 -11.373 -19.677 1.00 89.94 786 LEU A O 1
ATOM 6341 N N . ARG A 1 787 ? -33.524 -11.838 -18.474 1.00 87.69 787 ARG A N 1
ATOM 6342 C CA . ARG A 1 787 ? -34.436 -12.094 -19.601 1.00 87.69 787 ARG A CA 1
ATOM 6343 C C . ARG A 1 787 ? -34.984 -10.811 -20.208 1.00 87.69 787 ARG A C 1
ATOM 6345 O O . ARG A 1 787 ? -35.016 -10.676 -21.425 1.00 87.69 787 ARG A O 1
ATOM 6352 N N . ASN A 1 788 ? -35.453 -9.902 -19.359 1.00 86.62 788 ASN A N 1
ATOM 6353 C CA . ASN A 1 788 ? -36.096 -8.664 -19.781 1.00 86.62 788 ASN A CA 1
ATOM 6354 C C . ASN A 1 788 ? -35.994 -7.592 -18.689 1.00 86.62 788 ASN A C 1
ATOM 6356 O O . ASN A 1 788 ? -35.857 -7.919 -17.507 1.00 86.62 788 ASN A O 1
ATOM 6360 N N . TYR A 1 789 ? -36.103 -6.328 -19.088 1.00 88.00 789 TYR A N 1
ATOM 6361 C CA . TYR A 1 789 ? -36.285 -5.196 -18.191 1.00 88.00 789 TYR A CA 1
ATOM 6362 C C . TYR A 1 789 ? -37.270 -4.193 -18.803 1.00 88.00 789 TYR A C 1
ATOM 6364 O O . TYR A 1 789 ? -37.161 -3.831 -19.972 1.00 88.00 789 TYR A O 1
ATOM 6372 N N . GLU A 1 790 ? -38.220 -3.720 -18.006 1.00 87.31 790 GLU A N 1
ATOM 6373 C CA . GLU A 1 790 ? -39.205 -2.711 -18.396 1.00 87.31 790 GLU A CA 1
ATOM 6374 C C . GLU A 1 790 ? -39.194 -1.563 -17.383 1.00 87.31 790 GLU A C 1
ATOM 6376 O O . GLU A 1 790 ? -38.979 -1.773 -16.189 1.00 87.31 790 GLU A O 1
ATOM 6381 N N . VAL A 1 791 ? -39.409 -0.334 -17.856 1.00 86.75 791 VAL A N 1
ATOM 6382 C CA . VAL A 1 791 ? -39.452 0.859 -17.001 1.00 86.75 791 VAL A CA 1
ATOM 6383 C C . VAL A 1 791 ? -40.782 1.562 -17.192 1.00 86.75 791 VAL A C 1
ATOM 6385 O O . VAL A 1 791 ? -41.051 2.114 -18.260 1.00 86.75 791 VAL A O 1
ATOM 6388 N N . PHE A 1 792 ? -41.575 1.591 -16.128 1.00 85.50 792 PHE A N 1
ATOM 6389 C CA . PHE A 1 792 ? -42.896 2.200 -16.102 1.00 85.50 792 PHE A CA 1
ATOM 6390 C C . PHE A 1 792 ? -42.856 3.566 -15.422 1.00 85.50 792 PHE A C 1
ATOM 6392 O O . PHE A 1 792 ? -42.085 3.806 -14.493 1.00 85.50 792 PHE A O 1
ATOM 6399 N N . ARG A 1 793 ? -43.726 4.471 -15.874 1.00 85.62 793 ARG A N 1
ATOM 6400 C CA . ARG A 1 793 ? -44.022 5.737 -15.196 1.00 85.62 793 ARG A CA 1
ATOM 6401 C C . ARG A 1 793 ? -45.512 5.783 -14.892 1.00 85.62 793 ARG A C 1
ATOM 6403 O O . ARG A 1 793 ? -46.320 5.715 -15.819 1.00 85.62 793 ARG A O 1
ATOM 6410 N N . PHE A 1 794 ? -45.864 5.957 -13.627 1.00 84.31 794 PHE A N 1
ATOM 6411 C CA . PHE A 1 794 ? -47.248 5.957 -13.157 1.00 84.31 794 PHE A CA 1
ATOM 6412 C C . PHE A 1 794 ? -47.506 7.127 -12.194 1.00 84.31 794 PHE A C 1
ATOM 6414 O O . PHE A 1 794 ? -46.582 7.852 -11.819 1.00 84.31 794 PHE A O 1
ATOM 6421 N N . LYS A 1 795 ? -48.782 7.364 -11.877 1.00 82.06 795 LYS A N 1
ATOM 6422 C CA . LYS A 1 795 ? -49.209 8.353 -10.883 1.00 82.06 795 LYS A CA 1
ATOM 6423 C C . LYS A 1 795 ? -49.836 7.636 -9.697 1.00 82.06 795 LYS A C 1
ATOM 6425 O O . LYS A 1 795 ? -50.679 6.769 -9.907 1.00 82.06 795 LYS A O 1
ATOM 6430 N N . GLU A 1 796 ? -49.457 8.048 -8.501 1.00 78.19 796 GLU A N 1
ATOM 6431 C CA . GLU A 1 796 ? -49.989 7.576 -7.224 1.00 78.19 796 GLU A CA 1
ATOM 6432 C C . GLU A 1 796 ? -50.109 8.811 -6.322 1.00 78.19 796 GLU A C 1
ATOM 6434 O O . GLU A 1 796 ? -49.153 9.577 -6.231 1.00 78.19 796 GLU A O 1
ATOM 6439 N N . ASP A 1 797 ? -51.298 9.080 -5.774 1.00 77.19 797 ASP A N 1
ATOM 6440 C CA . ASP A 1 797 ? -51.581 10.243 -4.910 1.00 77.19 797 ASP A CA 1
ATOM 6441 C C . ASP A 1 797 ? -51.076 11.602 -5.453 1.00 77.19 797 ASP A C 1
ATOM 6443 O O . ASP A 1 797 ? -50.446 12.389 -4.753 1.00 77.19 797 ASP A O 1
ATOM 6447 N N . ASP A 1 798 ? -51.320 11.870 -6.744 1.00 74.81 798 ASP A N 1
ATOM 6448 C CA . ASP A 1 798 ? -50.846 13.047 -7.504 1.00 74.81 798 ASP A CA 1
ATOM 6449 C C . ASP A 1 798 ? -49.316 13.192 -7.682 1.00 74.81 798 ASP A C 1
ATOM 6451 O O . ASP A 1 798 ? -48.868 14.042 -8.466 1.00 74.81 798 ASP A O 1
ATOM 6455 N N . ALA A 1 799 ? -48.505 12.307 -7.095 1.00 79.69 799 ALA A N 1
ATOM 6456 C CA . ALA A 1 799 ? -47.066 12.214 -7.331 1.00 79.69 799 ALA A CA 1
ATOM 6457 C C . ALA A 1 799 ? -46.743 11.353 -8.570 1.00 79.69 799 ALA A C 1
ATOM 6459 O O . ALA A 1 799 ? -47.420 10.374 -8.887 1.00 79.69 799 ALA A O 1
ATOM 6460 N N . THR A 1 800 ? -45.701 11.729 -9.322 1.00 84.06 800 THR A N 1
ATOM 6461 C CA . THR A 1 800 ? -45.200 10.919 -10.450 1.00 84.06 800 THR A CA 1
ATOM 6462 C C . THR A 1 800 ? -44.119 9.975 -9.950 1.00 84.06 800 THR A C 1
ATOM 6464 O O . THR A 1 800 ? -43.081 10.451 -9.503 1.00 84.06 800 THR A O 1
ATOM 6467 N N . ARG A 1 801 ? -44.333 8.667 -10.101 1.00 86.50 801 ARG A N 1
ATOM 6468 C CA . ARG A 1 801 ? -43.397 7.614 -9.693 1.00 86.50 801 ARG A CA 1
ATOM 6469 C C . ARG A 1 801 ? -42.896 6.807 -10.883 1.00 86.50 801 ARG A C 1
ATOM 6471 O O . ARG A 1 801 ? -43.505 6.792 -11.962 1.00 86.50 801 ARG A O 1
ATOM 6478 N N . PHE A 1 802 ? -41.766 6.141 -10.687 1.00 86.62 802 PHE A N 1
ATOM 6479 C CA . PHE A 1 802 ? -41.129 5.276 -11.671 1.00 86.62 802 PHE A CA 1
ATOM 6480 C C . PHE A 1 802 ? -40.989 3.872 -11.093 1.00 86.62 802 PHE A C 1
ATOM 6482 O O . PHE A 1 802 ? -40.707 3.728 -9.912 1.00 86.62 802 PHE A O 1
ATOM 6489 N N . GLN A 1 803 ? -41.163 2.839 -11.913 1.00 89.00 803 GLN A N 1
ATOM 6490 C CA . GLN A 1 803 ? -40.906 1.461 -11.501 1.00 89.00 803 GLN A CA 1
ATOM 6491 C C . GLN A 1 803 ? -40.023 0.756 -12.522 1.00 89.00 803 GLN A C 1
ATOM 6493 O O . GLN A 1 803 ? -40.282 0.831 -13.724 1.00 89.00 803 GLN A O 1
ATOM 6498 N N . LEU A 1 804 ? -39.005 0.052 -12.040 1.00 90.12 804 LEU A N 1
ATOM 6499 C CA . LEU A 1 804 ? -38.262 -0.938 -12.807 1.00 90.12 804 LEU A CA 1
ATOM 6500 C C . LEU A 1 804 ? -38.887 -2.316 -12.582 1.00 90.12 804 LEU A C 1
ATOM 6502 O O . LEU A 1 804 ? -39.073 -2.725 -11.439 1.00 90.12 804 LEU A O 1
ATOM 6506 N N . VAL A 1 805 ? -39.151 -3.044 -13.665 1.00 91.44 805 VAL A N 1
ATOM 6507 C CA . VAL A 1 805 ? -39.554 -4.451 -13.623 1.00 91.44 805 VAL A CA 1
ATOM 6508 C C . VAL A 1 805 ? -38.501 -5.289 -14.340 1.00 91.44 805 VAL A C 1
ATOM 6510 O O . VAL A 1 805 ? -38.328 -5.168 -15.551 1.00 91.44 805 VAL A O 1
ATOM 6513 N N . LEU A 1 806 ? -37.787 -6.140 -13.605 1.00 92.38 806 LEU A N 1
ATOM 6514 C CA . LEU A 1 806 ? -36.787 -7.068 -14.141 1.00 92.38 806 LEU A CA 1
ATOM 6515 C C . LEU A 1 806 ? -37.348 -8.484 -14.183 1.00 92.38 806 LEU A C 1
ATOM 6517 O O . LEU A 1 806 ? -38.029 -8.906 -13.258 1.00 92.38 806 LEU A O 1
ATOM 6521 N N . THR A 1 807 ? -37.022 -9.245 -15.225 1.00 93.31 807 THR A N 1
ATOM 6522 C CA . THR A 1 807 ? -37.239 -10.699 -15.245 1.00 93.31 807 THR A CA 1
ATOM 6523 C C . THR A 1 807 ? -35.888 -11.398 -15.223 1.00 93.31 807 THR A C 1
ATOM 6525 O O . THR A 1 807 ? -35.095 -11.239 -16.156 1.00 93.31 807 THR A O 1
ATOM 6528 N N . ILE A 1 808 ? -35.628 -12.166 -14.167 1.00 94.00 808 ILE A N 1
ATOM 6529 C CA . ILE A 1 808 ? -34.367 -12.884 -13.953 1.00 94.00 808 ILE A CA 1
ATOM 6530 C C . ILE A 1 808 ? -34.677 -14.371 -13.803 1.00 94.00 808 ILE A C 1
ATOM 6532 O O . ILE A 1 808 ? -35.631 -14.750 -13.127 1.00 94.00 808 ILE A O 1
ATOM 6536 N N . ALA A 1 809 ? -33.883 -15.219 -14.450 1.00 94.25 809 ALA A N 1
ATOM 6537 C CA . ALA A 1 809 ? -33.984 -16.666 -14.320 1.00 94.25 809 ALA A CA 1
ATOM 6538 C C . ALA A 1 809 ? -32.684 -17.233 -13.746 1.00 94.25 809 ALA A C 1
ATOM 6540 O O . ALA A 1 809 ? -31.610 -16.912 -14.245 1.00 94.25 809 ALA A O 1
ATOM 6541 N N . ASN A 1 810 ? -32.777 -18.080 -12.726 1.00 94.94 810 ASN A N 1
ATOM 6542 C CA . ASN A 1 810 ? -31.649 -18.851 -12.225 1.00 94.94 810 ASN A CA 1
ATOM 6543 C C . ASN A 1 810 ? -31.668 -20.236 -12.879 1.00 94.94 810 ASN A C 1
ATOM 6545 O O . ASN A 1 810 ? -32.601 -21.013 -12.660 1.00 94.94 810 ASN A O 1
ATOM 6549 N N . LYS A 1 811 ? -30.671 -20.514 -13.723 1.00 92.69 811 LYS A N 1
ATOM 6550 C CA . LYS A 1 811 ? -30.557 -21.777 -14.470 1.00 92.69 811 LYS A CA 1
ATOM 6551 C C . LYS A 1 811 ? -30.137 -22.946 -13.577 1.00 92.69 811 LYS A C 1
ATOM 6553 O O . LYS A 1 811 ? -30.497 -24.088 -13.849 1.00 92.69 811 LYS A O 1
ATOM 6558 N N . GLU A 1 812 ? -29.375 -22.658 -12.530 1.00 93.00 812 GLU A N 1
ATOM 6559 C CA . GLU A 1 812 ? -28.755 -23.660 -11.665 1.00 93.00 812 GLU A CA 1
ATOM 6560 C C . GLU A 1 812 ? -29.643 -24.000 -10.470 1.00 93.00 812 GLU A C 1
ATOM 6562 O O . GLU A 1 812 ? -30.534 -23.237 -10.103 1.00 93.00 812 GLU A O 1
ATOM 6567 N N . ASN A 1 813 ? -29.383 -25.138 -9.825 1.00 91.25 813 ASN A N 1
ATOM 6568 C CA . ASN A 1 813 ? -30.113 -25.547 -8.618 1.00 91.25 813 ASN A CA 1
ATOM 6569 C C . ASN A 1 813 ? -29.670 -24.791 -7.355 1.00 91.25 813 ASN A C 1
ATOM 6571 O O . ASN A 1 813 ? -30.368 -24.833 -6.343 1.00 91.25 813 ASN A O 1
ATOM 6575 N N . ALA A 1 814 ? -28.527 -24.107 -7.399 1.00 89.94 814 ALA A N 1
ATOM 6576 C CA . ALA A 1 814 ? -28.041 -23.301 -6.289 1.00 89.94 814 ALA A CA 1
ATOM 6577 C C . ALA A 1 814 ? -28.849 -22.002 -6.171 1.00 89.94 814 ALA A C 1
ATOM 6579 O O . ALA A 1 814 ? -28.972 -21.255 -7.142 1.00 89.94 814 ALA A O 1
ATOM 6580 N N . THR A 1 815 ? -29.375 -21.716 -4.981 1.00 90.81 815 THR A N 1
ATOM 6581 C CA . THR A 1 815 ? -29.947 -20.405 -4.640 1.00 90.81 815 THR A CA 1
ATOM 6582 C C . THR A 1 815 ? -28.854 -19.339 -4.646 1.00 90.81 815 THR A C 1
ATOM 6584 O O . THR A 1 815 ? -27.701 -19.623 -4.320 1.00 90.81 815 THR A O 1
ATOM 6587 N N . GLY A 1 816 ? -29.208 -18.103 -4.989 1.00 90.62 816 GLY A N 1
ATOM 6588 C CA . GLY A 1 816 ? -28.295 -16.981 -4.820 1.00 90.62 816 GLY A CA 1
ATOM 6589 C C . GLY A 1 816 ? -28.995 -15.644 -4.650 1.00 90.62 816 GLY A C 1
ATOM 6590 O O . GLY A 1 816 ? -30.221 -15.561 -4.651 1.00 90.62 816 GLY A O 1
ATOM 6591 N N . LEU A 1 817 ? -28.188 -14.595 -4.531 1.00 91.38 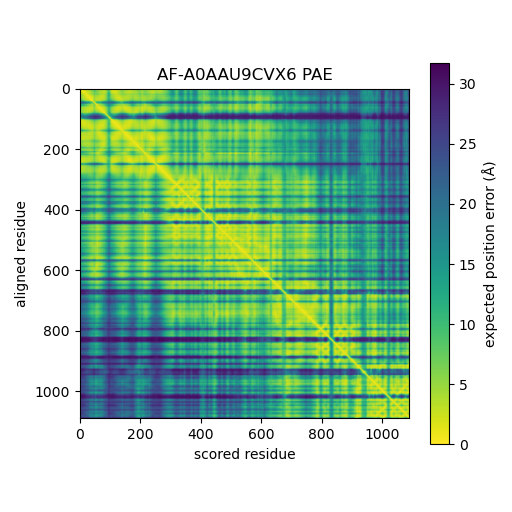817 LEU A N 1
ATOM 6592 C CA . LEU A 1 817 ? -28.625 -13.241 -4.228 1.00 91.38 817 LEU A CA 1
ATOM 6593 C C . LEU A 1 817 ? -28.235 -12.309 -5.377 1.00 91.38 817 LEU A C 1
ATOM 6595 O O . LEU A 1 817 ? -27.094 -12.334 -5.841 1.00 91.38 817 LEU A O 1
ATOM 6599 N N . VAL A 1 818 ? -29.178 -11.480 -5.815 1.00 91.19 818 VAL A N 1
ATOM 6600 C CA . VAL A 1 818 ? -28.949 -10.436 -6.818 1.00 91.19 818 VAL A CA 1
ATOM 6601 C C . VAL A 1 818 ? -29.236 -9.084 -6.189 1.00 91.19 818 VAL A C 1
ATOM 6603 O O . VAL A 1 818 ? -30.307 -8.891 -5.618 1.00 91.19 818 VAL A O 1
ATOM 6606 N N . THR A 1 819 ? -28.313 -8.133 -6.323 1.00 88.56 819 THR A N 1
ATOM 6607 C CA . THR A 1 819 ? -28.557 -6.739 -5.937 1.00 88.56 819 THR A CA 1
ATOM 6608 C C . THR A 1 819 ? -28.832 -5.878 -7.161 1.00 88.56 819 THR A C 1
ATOM 6610 O O . THR A 1 819 ? -28.207 -6.028 -8.214 1.00 88.56 819 THR A O 1
ATOM 6613 N N . VAL A 1 820 ? -29.806 -4.980 -7.039 1.00 88.62 820 VAL A N 1
ATOM 6614 C CA . VAL A 1 820 ? -30.249 -4.077 -8.098 1.00 88.62 820 VAL A CA 1
ATOM 6615 C C . VAL A 1 820 ? -30.122 -2.644 -7.598 1.00 88.62 820 VAL A C 1
ATOM 6617 O O . VAL A 1 820 ? -30.829 -2.229 -6.686 1.00 88.62 820 VAL A O 1
ATOM 6620 N N . GLU A 1 821 ? -29.223 -1.894 -8.228 1.00 85.88 821 GLU A N 1
ATOM 6621 C CA . GLU A 1 821 ? -28.932 -0.492 -7.938 1.00 85.88 821 GLU A CA 1
ATOM 6622 C C . GLU A 1 821 ? -29.565 0.399 -9.025 1.00 85.88 821 GLU A C 1
ATOM 6624 O O . GLU A 1 821 ? -29.234 0.280 -10.214 1.00 85.88 821 GLU A O 1
ATOM 6629 N N . LEU A 1 822 ? -30.459 1.313 -8.637 1.00 83.75 822 LEU A N 1
ATOM 6630 C CA . LEU A 1 822 ? -31.056 2.319 -9.521 1.00 83.75 822 LEU A CA 1
ATOM 6631 C C . LEU A 1 822 ? -30.249 3.614 -9.460 1.00 83.75 822 LEU A C 1
ATOM 6633 O O . LEU A 1 822 ? -30.146 4.244 -8.410 1.00 83.75 822 LEU A O 1
ATOM 6637 N N . GLY A 1 823 ? -29.696 4.050 -10.594 1.00 71.81 823 GLY A N 1
ATOM 6638 C CA . GLY A 1 823 ? -28.856 5.240 -10.632 1.00 71.81 823 GLY A CA 1
ATOM 6639 C C . GLY A 1 823 ? -29.403 6.399 -11.471 1.00 71.81 823 GLY A C 1
ATOM 6640 O O . GLY A 1 823 ? -29.835 6.272 -12.626 1.00 71.81 823 GLY A O 1
ATOM 6641 N N . GLY A 1 824 ? -29.256 7.593 -10.896 1.00 59.03 824 GLY A N 1
ATOM 6642 C CA . GLY A 1 824 ? -29.012 8.830 -11.625 1.00 59.03 824 GLY A CA 1
ATOM 6643 C C . GLY A 1 824 ? -30.063 9.926 -11.483 1.00 59.03 824 GLY A C 1
ATOM 6644 O O . GLY A 1 824 ? -31.142 9.812 -12.038 1.00 59.03 824 GLY A O 1
ATOM 6645 N N . HIS A 1 825 ? -29.620 11.093 -11.007 1.00 44.69 825 HIS A N 1
ATOM 6646 C CA . HIS A 1 825 ? -30.026 12.385 -11.557 1.00 44.69 825 HIS A CA 1
ATOM 6647 C C . HIS A 1 825 ? -28.788 13.190 -11.989 1.00 44.69 825 HIS A C 1
ATOM 6649 O O . HIS A 1 825 ? -27.937 13.569 -11.188 1.00 44.69 825 HIS A O 1
ATOM 6655 N N . ARG A 1 826 ? -28.673 13.509 -13.289 1.00 41.78 826 ARG A N 1
ATOM 6656 C CA . ARG A 1 826 ? -27.782 14.586 -13.761 1.00 41.78 826 ARG A CA 1
ATOM 6657 C C . ARG A 1 826 ? -28.498 15.921 -13.561 1.00 41.78 826 ARG A C 1
ATOM 6659 O O . ARG A 1 826 ? -29.070 16.452 -14.514 1.00 41.78 826 ARG A O 1
ATOM 6666 N N . ARG A 1 827 ? -28.430 16.513 -12.366 1.00 30.84 827 ARG A N 1
ATOM 6667 C CA . ARG A 1 827 ? -28.688 17.955 -12.246 1.00 30.84 827 ARG A CA 1
ATOM 6668 C C . ARG A 1 827 ? -27.558 18.712 -12.944 1.00 30.84 827 ARG A C 1
ATOM 6670 O O . ARG A 1 827 ? -26.409 18.646 -12.537 1.00 30.84 827 ARG A O 1
ATOM 6677 N N . GLY A 1 828 ? -27.915 19.398 -14.028 1.00 28.00 828 GLY A N 1
ATOM 6678 C CA . GLY A 1 828 ? -27.232 20.588 -14.534 1.00 28.00 828 GLY A CA 1
ATOM 6679 C C . GLY A 1 828 ? -25.775 20.428 -14.970 1.00 28.00 828 GLY A C 1
ATOM 6680 O O . GLY A 1 828 ? -24.845 20.337 -14.178 1.00 28.00 828 GLY A O 1
ATOM 6681 N N . ARG A 1 829 ? -25.550 20.559 -16.277 1.00 33.88 829 ARG A N 1
ATOM 6682 C CA . ARG A 1 829 ? -24.244 20.837 -16.889 1.00 33.88 829 ARG A CA 1
ATOM 6683 C C . ARG A 1 829 ? -23.742 22.235 -16.457 1.00 33.88 829 ARG A C 1
ATOM 6685 O O . ARG A 1 829 ? -23.728 23.168 -17.250 1.00 33.88 829 ARG A O 1
ATOM 6692 N N . GLY A 1 830 ? -23.312 22.381 -15.206 1.00 24.97 830 GLY A N 1
ATOM 6693 C CA . GLY A 1 830 ? -22.502 23.499 -14.733 1.00 24.97 830 GLY A CA 1
ATOM 6694 C C . GLY A 1 830 ? -21.055 23.271 -15.156 1.00 24.97 830 GLY A C 1
ATOM 6695 O O . GLY A 1 830 ? -20.411 22.297 -14.766 1.00 24.97 830 GLY A O 1
ATOM 6696 N N . ARG A 1 831 ? -20.546 24.124 -16.040 1.00 36.41 831 ARG A N 1
ATOM 6697 C CA . ARG A 1 831 ? -19.194 24.034 -16.593 1.00 36.41 831 ARG A CA 1
ATOM 6698 C C . ARG A 1 831 ? -18.182 24.449 -15.515 1.00 36.41 831 ARG A C 1
ATOM 6700 O O . ARG A 1 831 ? -17.729 25.580 -15.508 1.00 36.41 831 ARG A O 1
ATOM 6707 N N . GLY A 1 832 ? -17.826 23.512 -14.638 1.00 30.80 832 GLY A N 1
ATOM 6708 C CA . GLY A 1 832 ? -16.811 23.691 -13.596 1.00 30.80 832 GLY A CA 1
ATOM 6709 C C . GLY A 1 832 ? -17.385 23.478 -12.200 1.00 30.80 832 GLY A C 1
ATOM 6710 O O . GLY A 1 832 ? -17.961 24.385 -11.625 1.00 30.80 832 GLY A O 1
ATOM 6711 N N . GLY A 1 833 ? -17.223 22.271 -11.663 1.00 28.27 833 GLY A N 1
ATOM 6712 C CA . GLY A 1 833 ? -17.650 21.947 -10.304 1.00 28.27 833 GLY A CA 1
ATOM 6713 C C . GLY A 1 833 ? -17.755 20.443 -10.113 1.00 28.27 833 GLY A C 1
ATOM 6714 O O . GLY A 1 833 ? -18.761 19.833 -10.453 1.00 28.27 833 GLY A O 1
ATOM 6715 N N . ARG A 1 834 ? -16.693 19.820 -9.591 1.00 33.72 834 ARG A N 1
ATOM 6716 C CA . ARG A 1 834 ? -16.784 18.507 -8.937 1.00 33.72 834 ARG A CA 1
ATOM 6717 C C . ARG A 1 834 ? -17.424 18.744 -7.568 1.00 33.72 834 ARG A C 1
ATOM 6719 O O . ARG A 1 834 ? -16.734 18.764 -6.562 1.00 33.72 834 ARG A O 1
ATOM 6726 N N . GLY A 1 835 ? -18.716 19.008 -7.583 1.00 34.62 835 GLY A N 1
ATOM 6727 C CA . GLY A 1 835 ? -19.545 19.261 -6.417 1.00 34.62 835 GLY A CA 1
ATOM 6728 C C . GLY A 1 835 ? -20.970 18.998 -6.858 1.00 34.62 835 GLY A C 1
ATOM 6729 O O . GLY A 1 835 ? -21.648 19.896 -7.334 1.00 34.62 835 GLY A O 1
ATOM 6730 N N . GLY A 1 836 ? -21.354 17.730 -6.840 1.00 29.00 836 GLY A N 1
ATOM 6731 C CA . GLY A 1 836 ? -22.734 17.305 -6.998 1.00 29.00 836 GLY A CA 1
ATOM 6732 C C . GLY A 1 836 ? -22.977 16.339 -5.861 1.00 29.00 836 GLY A C 1
ATOM 6733 O O . GLY A 1 836 ? -22.232 15.363 -5.760 1.00 29.00 836 GLY A O 1
ATOM 6734 N N . GLY A 1 837 ? -23.922 16.674 -4.981 1.00 31.52 837 GLY A N 1
ATOM 6735 C CA . GLY A 1 837 ? -24.480 15.707 -4.046 1.00 31.52 837 GLY A CA 1
ATOM 6736 C C . GLY A 1 837 ? -24.875 14.476 -4.848 1.00 31.52 837 GLY A C 1
ATOM 6737 O O . GLY A 1 837 ? -25.547 14.594 -5.874 1.00 31.52 837 GLY A O 1
ATOM 6738 N N . ASN A 1 838 ? -24.314 13.336 -4.467 1.00 39.69 838 ASN A N 1
ATOM 6739 C CA . ASN A 1 838 ? -24.840 12.065 -4.908 1.00 39.69 838 ASN A CA 1
ATOM 6740 C C . ASN A 1 838 ? -25.963 11.780 -3.920 1.00 39.69 838 ASN A C 1
ATOM 6742 O O . ASN A 1 838 ? -25.655 11.422 -2.789 1.00 39.69 838 ASN A O 1
ATOM 6746 N N . ASP A 1 839 ? -27.215 11.965 -4.324 1.00 44.22 839 ASP A N 1
ATOM 6747 C CA . ASP A 1 839 ? -28.276 11.200 -3.677 1.00 44.22 839 ASP A CA 1
ATOM 6748 C C . ASP A 1 839 ? -27.915 9.718 -3.870 1.00 44.22 839 ASP A C 1
ATOM 6750 O O . ASP A 1 839 ? -27.439 9.319 -4.950 1.00 44.22 839 ASP A O 1
ATOM 6754 N N . GLU A 1 840 ? -27.976 8.938 -2.792 1.00 52.41 840 GLU A N 1
ATOM 6755 C CA . GLU A 1 840 ? -27.552 7.542 -2.820 1.00 52.41 840 GLU A CA 1
ATOM 6756 C C . GLU A 1 840 ? -28.445 6.742 -3.783 1.00 52.41 840 GLU A C 1
ATOM 6758 O O . GLU A 1 840 ? -29.663 6.925 -3.797 1.00 52.41 840 GLU A O 1
ATOM 6763 N N . PRO A 1 841 ? -27.865 5.897 -4.657 1.00 63.56 841 PRO A N 1
ATOM 6764 C CA . PRO A 1 841 ? -28.664 5.046 -5.526 1.00 63.56 841 PRO A CA 1
ATOM 6765 C C . PRO A 1 841 ? -29.467 4.061 -4.671 1.00 63.56 841 PRO A C 1
ATOM 6767 O O . PRO A 1 841 ? -28.905 3.424 -3.786 1.00 63.56 841 PRO A O 1
ATOM 6770 N N . ILE A 1 842 ? -30.756 3.894 -4.972 1.00 70.62 842 ILE A N 1
ATOM 6771 C CA . ILE A 1 842 ? -31.594 2.874 -4.323 1.00 70.62 842 ILE A CA 1
ATOM 6772 C C . ILE A 1 842 ? -30.996 1.499 -4.646 1.00 70.62 842 ILE A C 1
ATOM 6774 O O . ILE A 1 842 ? -30.875 1.166 -5.828 1.00 70.62 842 ILE A O 1
ATOM 6778 N N . SER A 1 843 ? -30.626 0.714 -3.630 1.00 78.81 843 SER A N 1
ATOM 6779 C CA . SER A 1 843 ? -29.946 -0.578 -3.779 1.00 78.81 843 SER A CA 1
ATOM 6780 C C . SER A 1 843 ? -30.716 -1.690 -3.074 1.00 78.81 843 SER A C 1
ATOM 6782 O O . SER A 1 843 ? -30.610 -1.845 -1.869 1.00 78.81 843 SER A O 1
ATOM 6784 N N . LYS A 1 844 ? -31.427 -2.539 -3.822 1.00 84.06 844 LYS A N 1
ATOM 6785 C CA . LYS A 1 844 ? -32.220 -3.633 -3.231 1.00 84.06 844 LYS A CA 1
ATOM 6786 C C . LYS A 1 844 ? -31.646 -5.006 -3.542 1.00 84.06 844 LYS A C 1
ATOM 6788 O O . LYS A 1 844 ? -31.299 -5.286 -4.689 1.00 84.06 844 LYS A O 1
ATOM 6793 N N . ALA A 1 845 ? -31.574 -5.868 -2.532 1.00 87.56 845 ALA A N 1
ATOM 6794 C CA . ALA A 1 845 ? -31.179 -7.268 -2.666 1.00 87.56 845 ALA A CA 1
ATOM 6795 C C . ALA A 1 845 ? -32.408 -8.174 -2.848 1.00 87.56 845 ALA A C 1
ATOM 6797 O O . ALA A 1 845 ? -33.468 -7.893 -2.300 1.00 87.56 845 ALA A O 1
ATOM 6798 N N . PHE A 1 846 ? -32.266 -9.259 -3.613 1.00 90.31 846 PHE A N 1
ATOM 6799 C CA . PHE A 1 846 ? -33.325 -10.238 -3.864 1.00 90.31 846 PHE A CA 1
ATOM 6800 C C . PHE A 1 846 ? -32.757 -11.656 -3.879 1.00 90.31 846 PHE A C 1
ATOM 6802 O O . PHE A 1 846 ? -31.838 -11.951 -4.649 1.00 90.31 846 PHE A O 1
ATOM 6809 N N . GLU A 1 847 ? -33.313 -12.538 -3.048 1.00 92.19 847 GLU A N 1
ATOM 6810 C CA . GLU A 1 847 ? -32.985 -13.966 -3.050 1.00 92.19 847 GLU A CA 1
ATOM 6811 C C . GLU A 1 847 ? -33.748 -14.677 -4.176 1.00 92.19 847 GLU A C 1
ATOM 6813 O O . GLU A 1 847 ? -34.970 -14.583 -4.284 1.00 92.19 847 GLU A O 1
ATOM 6818 N N . ILE A 1 848 ? -33.023 -15.391 -5.037 1.00 93.00 848 ILE A N 1
ATOM 6819 C CA . ILE A 1 848 ? -33.585 -16.125 -6.171 1.00 93.00 848 ILE A CA 1
ATOM 6820 C C . ILE A 1 848 ? -33.224 -17.599 -6.015 1.00 93.00 848 ILE A C 1
ATOM 6822 O O . ILE A 1 848 ? -32.062 -18.001 -6.141 1.00 93.00 848 ILE A O 1
ATOM 6826 N N . LEU A 1 849 ? -34.248 -18.413 -5.768 1.00 93.12 849 LEU A N 1
ATOM 6827 C CA . LEU A 1 849 ? -34.114 -19.859 -5.617 1.00 93.12 849 LEU A CA 1
ATOM 6828 C C . LEU A 1 849 ? -33.581 -20.524 -6.894 1.00 93.12 849 LEU A C 1
ATOM 6830 O O . LEU A 1 849 ? -33.740 -20.017 -8.009 1.00 93.12 849 LEU A O 1
ATOM 6834 N N . GLY A 1 850 ? -32.953 -21.684 -6.721 1.00 92.50 850 GLY A N 1
ATOM 6835 C CA . GLY A 1 850 ? -32.473 -22.496 -7.833 1.00 92.50 850 GLY A CA 1
ATOM 6836 C C . GLY A 1 850 ? -33.595 -22.963 -8.760 1.00 92.50 850 GLY A C 1
ATOM 6837 O O . GLY A 1 850 ? -34.696 -23.294 -8.312 1.00 92.50 850 GLY A O 1
ATOM 6838 N N . ASN A 1 851 ? -33.310 -23.017 -10.062 1.00 93.81 851 ASN A N 1
ATOM 6839 C CA . ASN A 1 851 ? -34.240 -23.457 -11.099 1.00 93.81 851 ASN A CA 1
ATOM 6840 C C . ASN A 1 851 ? -35.585 -22.703 -11.031 1.00 93.81 851 ASN A C 1
ATOM 6842 O O . ASN A 1 851 ? -36.669 -23.299 -11.070 1.00 93.81 851 ASN A O 1
ATOM 6846 N N . ARG A 1 852 ? -35.518 -21.377 -10.868 1.00 94.75 852 ARG A N 1
ATOM 6847 C CA . ARG A 1 852 ? -36.680 -20.481 -10.817 1.00 94.75 852 ARG A CA 1
ATOM 6848 C C . ARG A 1 852 ? -36.517 -19.279 -11.722 1.00 94.75 852 ARG A C 1
ATOM 6850 O O . ARG A 1 852 ? -35.419 -18.779 -11.955 1.00 94.75 852 ARG A O 1
ATOM 6857 N N . MET A 1 853 ? -37.651 -18.809 -12.217 1.00 93.81 853 MET A N 1
ATOM 6858 C CA . MET A 1 853 ? -37.793 -17.542 -12.908 1.00 93.81 853 MET A CA 1
ATOM 6859 C C . MET A 1 853 ? -38.614 -16.608 -12.035 1.00 93.81 853 MET A C 1
ATOM 6861 O O . MET A 1 853 ? -39.668 -16.991 -11.530 1.00 93.81 853 MET A O 1
ATOM 6865 N N . VAL A 1 854 ? -38.132 -15.384 -11.865 1.00 95.19 854 VAL A N 1
ATOM 6866 C CA . VAL A 1 854 ? -38.751 -14.386 -10.996 1.00 95.19 854 VAL A CA 1
ATOM 6867 C C . VAL A 1 854 ? -38.892 -13.058 -11.720 1.00 95.19 854 VAL A C 1
ATOM 6869 O O . VAL A 1 854 ? -38.135 -12.739 -12.646 1.00 95.19 854 VAL A O 1
ATOM 6872 N N . ARG A 1 855 ? -39.866 -12.274 -11.274 1.00 94.50 855 ARG A N 1
ATOM 6873 C CA . ARG A 1 855 ? -40.065 -10.888 -11.661 1.00 94.50 855 ARG A CA 1
ATOM 6874 C C . ARG A 1 855 ? -39.826 -9.997 -10.448 1.00 94.50 855 ARG A C 1
ATOM 6876 O O . ARG A 1 855 ? -40.414 -10.219 -9.399 1.00 94.50 855 ARG A O 1
ATOM 6883 N N . ILE A 1 856 ? -38.966 -9.000 -10.597 1.00 93.94 856 ILE A N 1
ATOM 6884 C CA . ILE A 1 856 ? -38.585 -8.073 -9.530 1.00 93.94 856 ILE A CA 1
ATOM 6885 C C . ILE A 1 856 ? -39.132 -6.692 -9.875 1.00 93.94 856 ILE A C 1
ATOM 6887 O O . ILE A 1 856 ? -38.834 -6.183 -10.955 1.00 93.94 856 ILE A O 1
ATOM 6891 N N . GLY A 1 857 ? -39.918 -6.106 -8.975 1.00 92.12 857 GLY A N 1
ATOM 6892 C CA . GLY A 1 857 ? -40.463 -4.754 -9.078 1.00 92.12 857 GLY A CA 1
ATOM 6893 C C . GLY A 1 857 ? -39.807 -3.820 -8.063 1.00 92.12 857 GLY A C 1
ATOM 6894 O O . GLY A 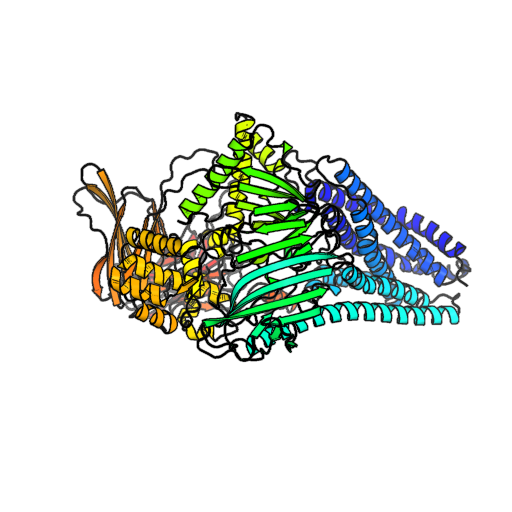1 857 ? -39.829 -4.114 -6.871 1.00 92.12 857 GLY A O 1
ATOM 6895 N N . ILE A 1 858 ? -39.237 -2.707 -8.537 1.00 90.00 858 ILE A N 1
ATOM 6896 C CA . ILE A 1 858 ? -38.630 -1.666 -7.690 1.00 90.00 858 ILE A CA 1
ATOM 6897 C C . ILE A 1 858 ? -39.223 -0.309 -8.050 1.00 90.00 858 ILE A C 1
ATOM 6899 O O . ILE A 1 858 ? -39.049 0.158 -9.180 1.00 90.00 858 ILE A O 1
ATOM 6903 N N . VAL A 1 859 ? -39.895 0.327 -7.097 1.00 88.75 859 VAL A N 1
ATOM 6904 C CA . VAL A 1 859 ? -40.475 1.666 -7.211 1.00 88.75 859 VAL A CA 1
ATOM 6905 C C . VAL A 1 859 ? -39.485 2.722 -6.712 1.00 88.75 859 VAL A C 1
ATOM 6907 O O . VAL A 1 859 ? -38.791 2.545 -5.716 1.00 88.75 859 VAL A O 1
ATOM 6910 N N . SER A 1 860 ? -39.422 3.839 -7.432 1.00 85.75 860 SER A N 1
ATOM 6911 C CA . SER A 1 860 ? -38.592 5.002 -7.136 1.00 85.75 860 SER A CA 1
ATOM 6912 C C . SER A 1 860 ? -39.403 6.282 -7.323 1.00 85.75 860 SER A C 1
ATOM 6914 O O . SER A 1 860 ? -40.083 6.459 -8.342 1.00 85.75 860 SER A O 1
ATOM 6916 N N . ASP A 1 861 ? -39.279 7.206 -6.371 1.00 82.88 861 ASP A N 1
ATOM 6917 C CA . ASP A 1 861 ? -39.819 8.563 -6.495 1.00 82.88 861 ASP A CA 1
ATOM 6918 C C . ASP A 1 861 ? -39.021 9.393 -7.517 1.00 82.88 861 ASP A C 1
ATOM 6920 O O . ASP A 1 861 ? -39.555 10.288 -8.176 1.00 82.88 861 ASP A O 1
ATOM 6924 N N . GLU A 1 862 ? -37.748 9.049 -7.729 1.00 79.94 862 GLU A N 1
ATOM 6925 C CA . GLU A 1 862 ? -36.886 9.719 -8.694 1.00 79.94 862 GLU A CA 1
ATOM 6926 C C . GLU A 1 862 ? -36.756 8.960 -10.014 1.00 79.94 862 GLU A C 1
ATOM 6928 O O . GLU A 1 862 ? -36.704 7.729 -10.081 1.00 79.94 862 GLU A O 1
ATOM 6933 N N . LYS A 1 863 ? -36.641 9.718 -11.107 1.00 80.19 863 LYS A N 1
ATOM 6934 C CA . LYS A 1 863 ? -36.296 9.153 -12.411 1.00 80.19 863 LYS A CA 1
ATOM 6935 C C . LYS A 1 863 ? -34.843 8.687 -12.406 1.00 80.19 863 LYS A C 1
ATOM 6937 O O . LYS A 1 863 ? -33.956 9.522 -12.274 1.00 80.19 863 LYS A O 1
ATOM 6942 N N . PHE A 1 864 ? -34.621 7.416 -12.715 1.00 79.56 864 PHE A N 1
ATOM 6943 C CA . PHE A 1 864 ? -33.305 6.815 -12.933 1.00 79.56 864 PHE A CA 1
ATOM 6944 C C . PHE A 1 864 ? -32.979 6.688 -14.434 1.00 79.56 864 PHE A C 1
ATOM 6946 O O . PHE A 1 864 ? -33.846 6.782 -15.309 1.00 79.56 864 PHE A O 1
ATOM 6953 N N . SER A 1 865 ? -31.693 6.538 -14.751 1.00 76.75 865 SER A N 1
ATOM 6954 C CA . SER A 1 865 ? -31.165 6.494 -16.129 1.00 76.75 865 SER A CA 1
ATOM 6955 C C . SER A 1 865 ? -30.271 5.289 -16.408 1.00 76.75 865 SER A C 1
ATOM 6957 O O . SER A 1 865 ? -30.058 4.929 -17.567 1.00 76.75 865 SER A O 1
ATOM 6959 N N . ASN A 1 866 ? -29.769 4.651 -15.359 1.00 80.25 866 ASN A N 1
ATOM 6960 C CA . ASN A 1 866 ? -29.044 3.401 -15.442 1.00 80.25 866 ASN A CA 1
ATOM 6961 C C . ASN A 1 866 ? -29.489 2.468 -14.315 1.00 80.25 866 ASN A C 1
ATOM 6963 O O . ASN A 1 866 ? -29.974 2.903 -13.272 1.00 80.25 866 ASN A O 1
ATOM 6967 N N . VAL A 1 867 ? -29.347 1.177 -14.577 1.00 85.69 867 VAL A N 1
ATOM 6968 C CA . VAL A 1 867 ? -29.604 0.106 -13.621 1.00 85.69 867 VAL A CA 1
ATOM 6969 C C . VAL A 1 867 ? -28.350 -0.731 -13.575 1.00 85.69 867 VAL A C 1
ATOM 6971 O O . VAL A 1 867 ? -27.816 -1.115 -14.616 1.00 85.69 867 VAL A O 1
ATOM 6974 N N . SER A 1 868 ? -27.868 -1.005 -12.378 1.00 86.50 868 SER A N 1
ATOM 6975 C CA . SER A 1 868 ? -26.775 -1.931 -12.172 1.00 86.50 868 SER A CA 1
ATOM 6976 C C . SER A 1 868 ? -27.301 -3.168 -11.463 1.00 86.50 868 SER A C 1
ATOM 6978 O O . SER A 1 868 ? -27.904 -3.067 -10.404 1.00 86.50 868 SER A O 1
ATOM 6980 N N . ILE A 1 869 ? -27.067 -4.332 -12.055 1.00 88.56 869 ILE A N 1
ATOM 6981 C CA . ILE A 1 869 ? -27.472 -5.626 -11.517 1.00 88.56 869 ILE A CA 1
ATOM 6982 C C . ILE A 1 869 ? -26.190 -6.354 -11.137 1.00 88.56 869 ILE A C 1
ATOM 6984 O O . ILE A 1 869 ? -25.389 -6.668 -12.019 1.00 88.56 869 ILE A O 1
ATOM 6988 N N . ASN A 1 870 ? -25.966 -6.588 -9.848 1.00 88.31 870 ASN A N 1
ATOM 6989 C CA . ASN A 1 870 ? -24.836 -7.374 -9.376 1.00 88.31 870 ASN A CA 1
ATOM 6990 C C . ASN A 1 870 ? -25.306 -8.764 -8.940 1.00 88.31 870 ASN A C 1
ATOM 6992 O O . ASN A 1 870 ? -26.117 -8.912 -8.032 1.00 88.31 870 ASN A O 1
ATOM 6996 N N . ALA A 1 871 ? -24.770 -9.778 -9.608 1.00 89.12 871 ALA A N 1
ATOM 6997 C CA . ALA A 1 871 ? -25.002 -11.186 -9.330 1.00 89.12 871 ALA A CA 1
ATOM 6998 C C . ALA A 1 871 ? -24.137 -11.732 -8.175 1.00 89.12 871 ALA A C 1
ATOM 7000 O O . ALA A 1 871 ? -24.127 -12.944 -7.956 1.00 89.12 871 ALA A O 1
ATOM 7001 N N . LEU A 1 872 ? -23.385 -10.862 -7.485 1.00 86.56 872 LEU A N 1
ATOM 7002 C CA . LEU A 1 872 ? -22.533 -11.169 -6.335 1.00 86.56 872 LEU A CA 1
ATOM 7003 C C . LEU A 1 872 ? -21.690 -12.431 -6.579 1.00 86.56 872 LEU A C 1
ATOM 7005 O O . LEU A 1 872 ? -20.808 -12.449 -7.439 1.00 86.56 872 LEU A O 1
ATOM 7009 N N . ILE A 1 873 ? -22.006 -13.508 -5.857 1.00 89.31 873 ILE A N 1
ATOM 7010 C CA . ILE A 1 873 ? -21.369 -14.817 -5.966 1.00 89.31 873 ILE A CA 1
ATOM 7011 C C . ILE A 1 873 ? -22.183 -15.690 -6.915 1.00 89.31 873 ILE A C 1
ATOM 7013 O O . ILE A 1 873 ? -23.245 -16.198 -6.561 1.00 89.31 873 ILE A O 1
ATOM 7017 N N . SER A 1 874 ? -21.674 -15.862 -8.131 1.00 91.50 874 SER A N 1
ATOM 7018 C CA . SER A 1 874 ? -22.362 -16.582 -9.204 1.00 91.50 874 SER A CA 1
ATOM 7019 C C . SER A 1 874 ? -21.391 -17.025 -10.296 1.00 91.50 874 SER A C 1
ATOM 7021 O O . SER A 1 874 ? -20.212 -16.670 -10.300 1.00 91.50 874 SER A O 1
ATOM 7023 N N . GLN A 1 875 ? -21.892 -17.790 -11.264 1.00 91.94 875 GLN A N 1
ATOM 7024 C CA . GLN A 1 875 ? -21.154 -18.098 -12.489 1.00 91.94 875 GLN A CA 1
ATOM 7025 C C . GLN A 1 875 ? -21.061 -16.896 -13.445 1.00 91.94 875 GLN A C 1
ATOM 7027 O O . GLN A 1 875 ? -20.341 -16.958 -14.442 1.00 91.94 875 GLN A O 1
ATOM 7032 N N . ASN A 1 876 ? -21.780 -15.803 -13.160 1.00 91.38 876 ASN A N 1
ATOM 7033 C CA . ASN A 1 876 ? -21.834 -14.638 -14.025 1.00 91.38 876 ASN A CA 1
ATOM 7034 C C . ASN A 1 876 ? -20.480 -13.919 -14.097 1.00 91.38 876 ASN A C 1
ATOM 7036 O O . ASN A 1 876 ? -19.894 -13.541 -13.081 1.00 91.38 876 ASN A O 1
ATOM 7040 N N . LEU A 1 877 ? -20.010 -13.683 -15.321 1.00 88.00 877 LEU A N 1
ATOM 7041 C CA . LEU A 1 877 ? -18.783 -12.946 -15.614 1.00 88.00 877 LEU A CA 1
ATOM 7042 C C . LEU A 1 877 ? -19.077 -11.980 -16.764 1.00 88.00 877 LEU A C 1
ATOM 7044 O O . LEU A 1 877 ? -19.243 -12.438 -17.883 1.00 88.00 877 LEU A O 1
ATOM 7048 N N . PRO A 1 878 ? -19.145 -10.661 -16.554 1.00 85.69 878 PRO A N 1
ATOM 7049 C CA . PRO A 1 878 ? -18.896 -9.973 -15.297 1.00 85.69 878 PRO A CA 1
ATOM 7050 C C . PRO A 1 878 ? -20.010 -10.198 -14.263 1.00 85.69 878 PRO A C 1
ATOM 7052 O O . PRO A 1 878 ? -21.179 -10.270 -14.632 1.00 85.69 878 PRO A O 1
ATOM 7055 N N . ALA A 1 879 ? -19.660 -10.213 -12.971 1.00 85.44 879 ALA A N 1
ATOM 7056 C CA . ALA A 1 879 ? -20.654 -10.323 -11.889 1.00 85.44 879 ALA A CA 1
ATOM 7057 C C . ALA A 1 879 ? -21.624 -9.122 -11.864 1.00 85.44 879 ALA A C 1
ATOM 7059 O O . ALA A 1 879 ? -22.835 -9.275 -11.704 1.00 85.44 879 ALA A O 1
ATOM 7060 N N . LYS A 1 880 ? -21.089 -7.914 -12.099 1.00 85.75 880 LYS A N 1
ATOM 7061 C CA . LYS A 1 880 ? -21.841 -6.653 -12.170 1.00 85.75 880 LYS A CA 1
ATOM 7062 C C . LYS A 1 880 ? -22.140 -6.247 -13.614 1.00 85.75 880 LYS A C 1
ATOM 7064 O O . LYS A 1 880 ? -21.217 -5.908 -14.371 1.00 85.75 880 LYS A O 1
ATOM 7069 N N . ARG A 1 881 ? -23.431 -6.214 -13.958 1.00 84.31 881 ARG A N 1
ATOM 7070 C CA . ARG A 1 881 ? -23.981 -5.817 -15.259 1.00 84.31 881 ARG A CA 1
ATOM 7071 C C . ARG A 1 881 ? -24.609 -4.429 -15.208 1.00 84.31 881 ARG A C 1
ATOM 7073 O O . ARG A 1 881 ? -25.566 -4.201 -14.476 1.00 84.31 881 ARG A O 1
ATOM 7080 N N . LEU A 1 882 ? -24.112 -3.515 -16.042 1.00 79.50 882 LEU A N 1
ATOM 7081 C CA . LEU A 1 882 ? -24.672 -2.169 -16.192 1.00 79.50 882 LEU A CA 1
ATOM 7082 C C . LEU A 1 882 ? -25.619 -2.106 -17.397 1.00 79.50 882 LEU A C 1
ATOM 7084 O O . LEU A 1 882 ? -25.222 -2.398 -18.523 1.00 79.50 882 LEU A O 1
ATOM 7088 N N . VAL A 1 883 ? -26.852 -1.665 -17.166 1.00 80.94 883 VAL A N 1
ATOM 7089 C CA . VAL A 1 883 ? -27.884 -1.453 -18.184 1.00 80.94 883 VAL A CA 1
ATOM 7090 C C . VAL A 1 883 ? -28.168 0.046 -18.292 1.00 80.94 883 VAL A C 1
ATOM 7092 O O . VAL A 1 883 ? -28.584 0.686 -17.327 1.00 80.94 883 VAL A O 1
ATOM 7095 N N . ASN A 1 884 ? -27.942 0.627 -19.473 1.00 77.31 884 ASN A N 1
ATOM 7096 C CA . ASN A 1 884 ? -28.306 2.019 -19.753 1.00 77.31 884 ASN A CA 1
ATOM 7097 C C . ASN A 1 884 ? -29.732 2.079 -20.308 1.00 77.31 884 ASN A C 1
ATOM 7099 O O . ASN A 1 884 ? -30.042 1.407 -21.288 1.00 77.31 884 ASN A O 1
ATOM 7103 N N . LEU A 1 885 ? -30.581 2.921 -19.719 1.00 75.81 885 LEU A N 1
ATOM 7104 C CA . LEU A 1 885 ? -32.001 3.042 -20.070 1.00 75.81 885 LEU A CA 1
ATOM 7105 C C . LEU A 1 885 ? -32.274 4.205 -21.044 1.00 75.81 885 LEU A C 1
ATOM 7107 O O . LEU A 1 885 ? -33.329 4.841 -20.987 1.00 75.81 885 LEU A O 1
ATOM 7111 N N . ASP A 1 886 ? -31.306 4.546 -21.902 1.00 58.03 886 ASP A N 1
ATOM 7112 C CA . ASP A 1 886 ? -31.373 5.700 -22.809 1.00 58.03 886 ASP A CA 1
ATOM 7113 C C . ASP A 1 886 ? -32.542 5.569 -23.815 1.00 58.03 886 ASP A C 1
ATOM 7115 O O . ASP A 1 886 ? -32.364 5.066 -24.920 1.00 58.03 886 ASP A O 1
ATOM 7119 N N . GLY A 1 887 ? -33.738 6.072 -23.465 1.00 54.97 887 GLY A N 1
ATOM 7120 C CA . GLY A 1 887 ? -34.825 6.274 -24.436 1.00 54.97 887 GLY A CA 1
ATOM 7121 C C . GLY A 1 887 ? -36.270 6.045 -23.973 1.00 54.97 887 GLY A C 1
ATOM 7122 O O . GLY A 1 887 ? -36.953 5.248 -24.588 1.00 54.97 887 GLY A O 1
ATOM 7123 N N . LYS A 1 888 ? -36.757 6.863 -23.020 1.00 52.69 888 LYS A N 1
ATOM 7124 C CA . LYS A 1 888 ? -38.172 7.059 -22.584 1.00 52.69 888 LYS A CA 1
ATOM 7125 C C . LYS A 1 888 ? -38.830 5.869 -21.838 1.00 52.69 888 LYS A C 1
ATOM 7127 O O . LYS A 1 888 ? -38.765 4.752 -22.320 1.00 52.69 888 LYS A O 1
ATOM 7132 N N . PRO A 1 889 ? -39.506 6.106 -20.690 1.00 55.28 889 PRO A N 1
ATOM 7133 C CA . PRO A 1 889 ? -40.292 5.064 -20.028 1.00 55.28 889 PRO A CA 1
ATOM 7134 C C . PRO A 1 889 ? -41.429 4.640 -20.956 1.00 55.28 889 PRO A C 1
ATOM 7136 O O . PRO A 1 889 ? -42.193 5.491 -21.432 1.00 55.28 889 PRO A O 1
ATOM 7139 N N . ASP A 1 890 ? -41.497 3.344 -21.229 1.00 58.81 890 ASP A N 1
ATOM 7140 C CA . ASP A 1 890 ? -42.526 2.763 -22.069 1.00 58.81 890 ASP A CA 1
ATOM 7141 C C . ASP A 1 890 ? -43.780 2.508 -21.217 1.00 58.81 890 ASP A C 1
ATOM 7143 O O . ASP A 1 890 ? -43.725 1.917 -20.143 1.00 58.81 890 ASP A O 1
ATOM 7147 N N . LYS A 1 891 ? -44.926 2.951 -21.748 1.00 62.53 891 LYS A N 1
ATOM 7148 C CA . LYS A 1 891 ? -46.313 2.691 -21.296 1.00 62.53 891 LYS A CA 1
ATOM 7149 C C . LYS A 1 891 ? -46.899 3.551 -20.150 1.00 62.53 891 LYS A C 1
ATOM 7151 O O . LYS A 1 891 ? -46.217 4.199 -19.365 1.00 62.53 891 LYS A O 1
ATOM 7156 N N . ARG A 1 892 ? -48.240 3.663 -20.217 1.00 64.06 892 ARG A N 1
ATOM 7157 C CA . ARG A 1 892 ? -49.141 4.715 -19.685 1.00 64.06 892 ARG A CA 1
ATOM 7158 C C . ARG A 1 892 ? -49.774 4.383 -18.319 1.00 64.06 892 ARG A C 1
ATOM 7160 O O . ARG A 1 892 ? -49.896 3.220 -17.967 1.00 64.06 892 ARG A O 1
ATOM 7167 N N . ASN A 1 893 ? -50.290 5.447 -17.682 1.00 56.72 893 ASN A N 1
ATOM 7168 C CA . ASN A 1 893 ? -51.181 5.668 -16.517 1.00 56.72 893 ASN A CA 1
ATOM 7169 C C . ASN A 1 893 ? -52.051 4.540 -15.893 1.00 56.72 893 ASN A C 1
ATOM 7171 O O . ASN A 1 893 ? -52.676 4.819 -14.878 1.00 56.72 893 ASN A O 1
ATOM 7175 N N . SER A 1 894 ? -52.152 3.327 -16.445 1.00 63.94 894 SER A N 1
ATOM 7176 C CA . SER A 1 894 ? -52.995 2.231 -15.922 1.00 63.94 894 SER A CA 1
ATOM 7177 C C . SER A 1 894 ? -52.201 1.049 -15.350 1.00 63.94 894 SER A C 1
ATOM 7179 O O . SER A 1 894 ? -52.772 -0.010 -15.103 1.00 63.94 894 SER A O 1
ATOM 7181 N N . TRP A 1 895 ? -50.883 1.188 -15.202 1.00 78.38 895 TRP A N 1
ATOM 7182 C CA . TRP A 1 895 ? -50.036 0.170 -14.587 1.00 78.38 895 TRP A CA 1
ATOM 7183 C C . TRP A 1 895 ? -50.243 0.145 -13.067 1.00 78.38 895 TRP A C 1
ATOM 7185 O O . TRP A 1 895 ? -50.144 1.188 -12.421 1.00 78.38 895 TRP A O 1
ATOM 7195 N N . LYS A 1 896 ? -50.521 -1.038 -12.504 1.00 82.00 896 LYS A N 1
ATOM 7196 C CA . LYS A 1 896 ? -50.569 -1.245 -11.054 1.00 82.00 896 LYS A CA 1
ATOM 7197 C C . LYS A 1 896 ? -49.170 -1.634 -10.589 1.00 82.00 896 LYS A C 1
ATOM 7199 O O . LYS A 1 896 ? -48.712 -2.732 -10.897 1.00 82.00 896 LYS A O 1
ATOM 7204 N N . ALA A 1 897 ? -48.501 -0.718 -9.897 1.00 84.56 897 ALA A N 1
ATOM 7205 C CA . ALA A 1 897 ? -47.177 -0.979 -9.359 1.00 84.56 897 ALA A CA 1
ATOM 7206 C C . ALA A 1 897 ? -47.212 -2.090 -8.300 1.00 84.56 897 ALA A C 1
ATOM 7208 O O . ALA A 1 897 ? -48.226 -2.302 -7.632 1.00 84.56 897 ALA A O 1
ATOM 7209 N N . PHE A 1 898 ? -46.094 -2.798 -8.172 1.00 89.56 898 PHE A N 1
ATOM 7210 C CA . PHE A 1 898 ? -45.857 -3.797 -7.136 1.00 89.56 898 PHE A CA 1
ATOM 7211 C C . PHE A 1 898 ? -44.406 -3.667 -6.672 1.00 89.56 898 PHE A C 1
ATOM 7213 O O . PHE A 1 898 ? -43.527 -3.327 -7.462 1.00 89.56 898 PHE A O 1
ATOM 7220 N N . GLU A 1 899 ? -44.150 -3.931 -5.402 1.00 87.75 899 GLU A N 1
ATOM 7221 C CA . GLU A 1 899 ? -42.807 -3.868 -4.835 1.00 87.75 899 GLU A CA 1
ATOM 7222 C C . GLU A 1 899 ? -42.398 -5.273 -4.401 1.00 87.75 899 GLU A C 1
ATOM 7224 O O . GLU A 1 899 ? -43.198 -5.985 -3.793 1.00 87.75 899 GLU A O 1
ATOM 7229 N N . GLY A 1 900 ? -41.165 -5.674 -4.706 1.00 88.56 900 GLY A N 1
ATOM 7230 C CA . GLY A 1 900 ? -40.627 -6.965 -4.285 1.00 88.56 900 GLY A CA 1
ATOM 7231 C C . GLY A 1 900 ? -40.511 -7.986 -5.414 1.00 88.56 900 GLY A C 1
ATOM 7232 O O . GLY A 1 900 ? -40.277 -7.638 -6.573 1.00 88.56 900 GLY A O 1
ATOM 7233 N N . LEU A 1 901 ? -40.617 -9.266 -5.054 1.00 92.38 901 LEU A N 1
ATOM 7234 C CA . LEU A 1 901 ? -40.351 -10.406 -5.931 1.00 92.38 901 LEU A CA 1
ATOM 7235 C C . LEU A 1 901 ? -41.620 -11.242 -6.149 1.00 92.38 901 LEU A C 1
ATOM 7237 O O . LEU A 1 901 ? -42.263 -11.664 -5.192 1.00 92.38 901 LEU A O 1
ATOM 7241 N N . GLU A 1 902 ? -41.936 -11.528 -7.412 1.00 94.00 902 GLU A N 1
ATOM 7242 C CA . GLU A 1 902 ? -43.000 -12.443 -7.840 1.00 94.00 902 GLU A CA 1
ATOM 7243 C C . GLU A 1 902 ? -42.394 -13.667 -8.549 1.00 94.00 902 GLU A C 1
ATOM 7245 O O . GLU A 1 902 ? -41.630 -13.530 -9.509 1.00 94.00 902 GLU A O 1
ATOM 7250 N N . GLU A 1 903 ? -42.735 -14.883 -8.117 1.00 92.19 903 GLU A N 1
ATOM 7251 C CA . GLU A 1 903 ? -42.287 -16.118 -8.775 1.00 92.19 903 GLU A CA 1
ATOM 7252 C C . GLU A 1 903 ? -43.106 -16.394 -10.050 1.00 92.19 903 GLU A C 1
ATOM 7254 O O . GLU A 1 903 ? -44.334 -16.426 -10.026 1.00 92.19 903 GLU A O 1
ATOM 7259 N N . LEU A 1 904 ? -42.424 -16.622 -11.178 1.00 91.56 904 LEU A N 1
ATOM 7260 C CA . LEU A 1 904 ? -43.036 -16.935 -12.478 1.00 91.56 904 LEU A CA 1
ATOM 7261 C C . LEU A 1 904 ? -43.060 -18.445 -12.788 1.00 91.56 904 LEU A C 1
ATOM 7263 O O . LEU A 1 904 ? -43.680 -18.864 -13.769 1.00 91.56 904 LEU A O 1
ATOM 7267 N N . GLY A 1 905 ? -42.383 -19.262 -11.975 1.00 91.44 905 GLY A N 1
ATOM 7268 C CA . GLY A 1 905 ? -42.298 -20.720 -12.103 1.00 91.44 905 GLY A CA 1
ATOM 7269 C C . GLY A 1 905 ? -40.868 -21.241 -12.322 1.00 91.44 905 GLY A C 1
ATOM 7270 O O . GLY A 1 905 ? -39.901 -20.517 -12.074 1.00 91.44 905 GLY A O 1
ATOM 7271 N N . PRO A 1 906 ? -40.700 -22.505 -12.764 1.00 90.75 906 PRO A N 1
ATOM 7272 C CA . PRO A 1 906 ? -39.383 -23.109 -12.968 1.00 90.75 906 PRO A CA 1
ATOM 7273 C C . PRO A 1 906 ? -38.617 -22.478 -14.139 1.00 90.75 906 PRO A C 1
ATOM 7275 O O . PRO A 1 906 ? -39.220 -21.849 -15.016 1.00 90.75 906 PRO A O 1
ATOM 7278 N N . TYR A 1 907 ? -37.292 -22.666 -14.179 1.00 89.44 907 TYR A N 1
ATOM 7279 C CA . TYR A 1 907 ? -36.475 -22.193 -15.298 1.00 89.44 907 TYR A CA 1
ATOM 7280 C C . TYR A 1 907 ? -36.976 -22.784 -16.619 1.00 89.44 907 TYR A C 1
ATOM 7282 O O . TYR A 1 907 ? -37.262 -23.977 -16.736 1.00 89.44 907 TYR A O 1
ATOM 7290 N N . LYS A 1 908 ? -37.045 -21.926 -17.638 1.00 86.75 908 LYS A N 1
ATOM 7291 C CA . LYS A 1 908 ? -37.312 -22.314 -19.022 1.00 86.75 908 LYS A CA 1
ATOM 7292 C C . LYS A 1 908 ? -36.189 -21.767 -19.908 1.00 86.75 908 LYS A C 1
ATOM 7294 O O . LYS A 1 908 ? -35.861 -20.577 -19.769 1.00 86.75 908 LYS A O 1
ATOM 7299 N N . PRO A 1 909 ? -35.599 -22.594 -20.794 1.00 80.19 909 PRO A N 1
ATOM 7300 C CA . PRO A 1 909 ? -34.685 -22.113 -21.825 1.00 80.19 909 PRO A CA 1
ATOM 7301 C C . PRO A 1 909 ? -35.342 -21.012 -22.668 1.00 80.19 909 PRO A C 1
ATOM 7303 O O . PRO A 1 909 ? -36.560 -21.010 -22.844 1.00 80.19 909 PRO A O 1
ATOM 7306 N N . LEU A 1 910 ? -34.546 -20.065 -23.172 1.00 75.06 910 LEU A N 1
ATOM 7307 C CA . LEU A 1 910 ? -35.034 -19.070 -24.133 1.00 75.06 910 LEU A CA 1
ATOM 7308 C C . LEU A 1 910 ? -35.516 -19.777 -25.398 1.00 75.06 910 LEU A C 1
ATOM 7310 O O . LEU A 1 910 ? -34.748 -20.516 -26.011 1.00 75.06 910 LEU A O 1
ATOM 7314 N N . ASP A 1 911 ? -36.753 -19.501 -25.799 1.00 67.75 911 ASP A N 1
ATOM 7315 C CA . ASP A 1 911 ? -37.253 -19.895 -27.111 1.00 67.75 911 ASP A CA 1
ATOM 7316 C C . ASP A 1 911 ? -36.619 -18.975 -28.166 1.00 67.75 911 ASP A C 1
ATOM 7318 O O . ASP A 1 911 ? -36.952 -17.793 -28.269 1.00 67.75 911 ASP A O 1
ATOM 7322 N N . LYS A 1 912 ? -35.613 -19.492 -28.876 1.00 66.75 912 LYS A N 1
ATOM 7323 C CA . LYS A 1 912 ? -34.872 -18.781 -29.927 1.00 66.75 912 LYS A CA 1
ATOM 7324 C C . LYS A 1 912 ? -35.426 -19.166 -31.301 1.00 66.75 912 LYS A C 1
ATOM 7326 O O . LYS A 1 912 ? -34.694 -19.725 -32.110 1.00 66.75 912 LYS A O 1
ATOM 7331 N N . HIS A 1 913 ? -36.723 -18.945 -31.530 1.00 65.06 913 HIS A N 1
ATOM 7332 C CA . HIS A 1 913 ? -37.455 -19.276 -32.764 1.00 65.06 913 HIS A CA 1
ATOM 7333 C C . HIS A 1 913 ? -36.599 -19.157 -34.049 1.00 65.06 913 HIS A C 1
ATOM 7335 O O . HIS A 1 913 ? -36.429 -18.066 -34.584 1.00 65.06 913 HIS A O 1
ATOM 7341 N N . GLY A 1 914 ? -36.047 -20.274 -34.538 1.00 71.81 914 GLY A N 1
ATOM 7342 C CA . GLY A 1 914 ? -35.262 -20.324 -35.781 1.00 71.81 914 GLY A CA 1
ATOM 7343 C C . GLY A 1 914 ? -33.882 -19.636 -35.773 1.00 71.81 914 GLY A C 1
ATOM 7344 O O . GLY A 1 914 ? -33.245 -19.598 -36.825 1.00 71.81 914 GLY A O 1
ATOM 7345 N N . GLU A 1 915 ? -33.394 -19.116 -34.637 1.00 86.94 915 GLU A N 1
ATOM 7346 C CA . GLU A 1 915 ? -32.061 -18.501 -34.524 1.00 86.94 915 GLU A CA 1
ATOM 7347 C C . GLU A 1 915 ? -31.016 -19.513 -34.023 1.00 86.94 915 GLU A C 1
ATOM 7349 O O . GLU A 1 915 ? -31.085 -19.996 -32.889 1.00 86.94 915 GLU A O 1
ATOM 7354 N N . LEU A 1 916 ? -29.993 -19.782 -34.836 1.00 90.88 916 LEU A N 1
ATOM 7355 C CA . LEU A 1 916 ? -28.818 -20.562 -34.438 1.00 90.88 916 LEU A CA 1
ATOM 7356 C C . LEU A 1 916 ? -27.703 -19.586 -34.063 1.00 90.88 916 LEU A C 1
ATOM 7358 O O . LEU A 1 916 ? -27.369 -18.712 -34.856 1.00 90.88 916 LEU A O 1
ATOM 7362 N N . ILE A 1 917 ? -27.140 -19.688 -32.860 1.00 91.88 917 ILE A N 1
ATOM 7363 C CA . ILE A 1 917 ? -26.108 -18.762 -32.372 1.00 91.88 917 ILE A CA 1
ATOM 7364 C C . ILE A 1 917 ? -24.969 -19.582 -31.785 1.00 91.88 917 ILE A C 1
ATOM 7366 O O . ILE A 1 917 ? -25.239 -20.439 -30.948 1.00 91.88 917 ILE A O 1
ATOM 7370 N N . VAL A 1 918 ? -23.739 -19.274 -32.195 1.00 93.75 918 VAL A N 1
ATOM 7371 C CA . VAL A 1 918 ? -22.508 -19.807 -31.600 1.00 93.75 918 VAL A CA 1
ATOM 7372 C C . VAL A 1 918 ? -21.753 -18.644 -30.971 1.00 93.75 918 VAL A C 1
ATOM 7374 O O . VAL A 1 918 ? -21.305 -17.730 -31.670 1.00 93.75 918 VAL A O 1
ATOM 7377 N N . ASP A 1 919 ? -21.661 -18.670 -29.648 1.00 93.19 919 ASP A N 1
ATOM 7378 C CA . ASP A 1 919 ? -20.873 -17.750 -28.832 1.00 93.19 919 ASP A CA 1
ATOM 7379 C C . ASP A 1 919 ? -19.422 -18.239 -28.694 1.00 93.19 919 ASP A C 1
ATOM 7381 O O . ASP A 1 919 ? -19.126 -19.410 -28.937 1.00 93.19 919 ASP A O 1
ATOM 7385 N N . ASN A 1 920 ? -18.496 -17.380 -28.264 1.00 91.31 920 ASN A N 1
ATOM 7386 C CA . ASN A 1 920 ? -17.092 -17.777 -28.081 1.00 91.31 920 ASN A CA 1
ATOM 7387 C C . ASN A 1 920 ? -16.865 -18.756 -26.908 1.00 91.31 920 ASN A C 1
ATOM 7389 O O . ASN A 1 920 ? -15.752 -19.245 -26.723 1.00 91.31 920 ASN A O 1
ATOM 7393 N N . GLU A 1 921 ? -17.881 -18.993 -26.079 1.00 91.00 921 GLU A N 1
ATOM 7394 C CA . GLU A 1 921 ? -17.858 -19.980 -24.992 1.00 91.00 921 GLU A CA 1
ATOM 7395 C C . GLU A 1 921 ? -18.457 -21.338 -25.396 1.00 91.00 921 GLU A C 1
ATOM 7397 O O . GLU A 1 921 ? -18.364 -22.293 -24.622 1.00 91.00 921 GLU A O 1
ATOM 7402 N N . ASP A 1 922 ? -19.060 -21.438 -26.586 1.00 91.44 922 ASP A N 1
ATOM 7403 C CA . ASP A 1 922 ? -19.699 -22.659 -27.077 1.00 91.44 922 ASP A CA 1
ATOM 7404 C C . ASP A 1 922 ? -18.685 -23.597 -27.762 1.00 91.44 922 ASP A C 1
ATOM 7406 O O . ASP A 1 922 ? -17.679 -23.163 -28.322 1.00 91.44 922 ASP A O 1
ATOM 7410 N N . GLU A 1 923 ? -18.976 -24.904 -27.793 1.00 89.38 923 GLU A N 1
ATOM 7411 C CA . GLU A 1 923 ? -18.104 -25.924 -28.413 1.00 89.38 923 GLU A CA 1
ATOM 7412 C C . GLU A 1 923 ? -17.848 -25.690 -29.916 1.00 89.38 923 GLU A C 1
ATOM 7414 O O . GLU A 1 923 ? -16.856 -26.175 -30.461 1.00 89.38 923 GLU A O 1
ATOM 7419 N N . GLY A 1 924 ? -18.726 -24.936 -30.587 1.00 91.62 924 GLY A N 1
ATOM 7420 C CA . GLY A 1 924 ? -18.587 -24.564 -31.996 1.00 91.62 924 GLY A CA 1
ATOM 7421 C C . GLY A 1 924 ? -17.503 -23.515 -32.271 1.00 91.62 924 GLY A C 1
ATOM 7422 O O . GLY A 1 924 ? -17.171 -23.287 -33.433 1.00 91.62 924 GLY A O 1
ATOM 7423 N N . PHE A 1 925 ? -16.930 -22.875 -31.248 1.00 94.00 925 PHE A N 1
ATOM 7424 C CA . PHE A 1 925 ? -15.902 -21.847 -31.408 1.00 94.00 925 PHE A CA 1
ATOM 7425 C C . PHE A 1 925 ? -14.485 -22.373 -31.137 1.00 94.00 925 PHE A C 1
ATOM 7427 O O . PHE A 1 925 ? -14.2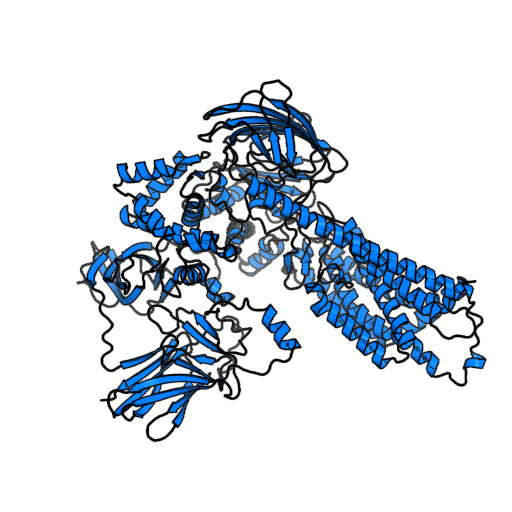31 -23.064 -30.153 1.00 94.00 925 PHE A O 1
ATOM 7434 N N . HIS A 1 926 ? -13.524 -22.000 -31.986 1.00 92.44 926 HIS A N 1
ATOM 7435 C CA . HIS A 1 926 ? -12.099 -22.243 -31.741 1.00 92.44 926 HIS A CA 1
ATOM 7436 C C . HIS A 1 926 ? -11.196 -21.263 -32.505 1.00 92.44 926 HIS A C 1
ATOM 7438 O O . HIS A 1 926 ? -11.603 -20.634 -33.481 1.00 92.44 926 HIS A O 1
ATOM 7444 N N . VAL A 1 927 ? -9.926 -21.159 -32.098 1.00 89.81 927 VAL A N 1
ATOM 7445 C CA . VAL A 1 927 ? -8.912 -20.340 -32.782 1.00 89.81 927 VAL A CA 1
ATOM 7446 C C . VAL A 1 927 ? -7.846 -21.193 -33.467 1.00 89.81 927 VAL A C 1
ATOM 7448 O O . VAL A 1 927 ? -7.282 -22.115 -32.879 1.00 89.81 927 VAL A O 1
ATOM 7451 N N . GLU A 1 928 ? -7.536 -20.865 -34.721 1.00 82.69 928 GLU A N 1
ATOM 7452 C CA . GLU A 1 928 ? -6.502 -21.532 -35.517 1.00 82.69 928 GLU A CA 1
ATOM 7453 C C . GLU A 1 928 ? -5.193 -20.702 -35.495 1.00 82.69 928 GLU A C 1
ATOM 7455 O O . GLU A 1 928 ? -5.204 -19.477 -35.658 1.00 82.69 928 GLU A O 1
ATOM 7460 N N . ALA A 1 929 ? -4.052 -21.395 -35.348 1.00 61.16 929 ALA A N 1
ATOM 7461 C CA . ALA A 1 929 ? -2.671 -20.882 -35.418 1.00 61.16 929 ALA A CA 1
ATOM 7462 C C . ALA A 1 929 ? -2.210 -19.921 -34.293 1.00 61.16 929 ALA A C 1
ATOM 7464 O O . ALA A 1 929 ? -1.940 -18.741 -34.524 1.00 61.16 929 ALA A O 1
ATOM 7465 N N . ASP A 1 930 ? -1.979 -20.460 -33.088 1.00 57.84 930 ASP A N 1
ATOM 7466 C CA . ASP A 1 930 ? -1.418 -19.697 -31.953 1.00 57.84 930 ASP A CA 1
ATOM 7467 C C . ASP A 1 930 ? 0.120 -19.807 -31.788 1.00 57.84 930 ASP A C 1
ATOM 7469 O 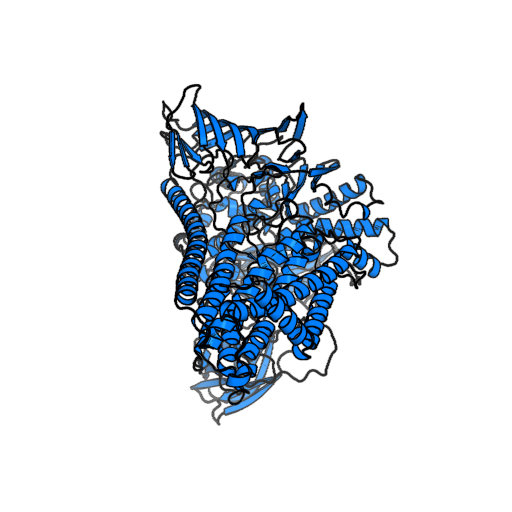O . ASP A 1 930 ? 0.735 -19.186 -30.917 1.00 57.84 930 ASP A O 1
ATOM 7473 N N . SER A 1 931 ? 0.788 -20.585 -32.646 1.00 48.78 931 SER A N 1
ATOM 7474 C CA . SER A 1 931 ? 2.219 -20.894 -32.537 1.00 48.78 931 SER A CA 1
ATOM 7475 C C . SER A 1 931 ? 3.092 -20.026 -33.453 1.00 48.78 931 SER A C 1
ATOM 7477 O O . SER A 1 931 ? 3.608 -20.495 -34.468 1.00 48.78 931 SER A O 1
ATOM 7479 N N . VAL A 1 932 ? 3.325 -18.761 -33.092 1.00 49.69 932 VAL A N 1
ATOM 7480 C CA . VAL A 1 932 ? 4.426 -17.991 -33.702 1.00 49.69 932 VAL A CA 1
ATOM 7481 C C . VAL A 1 932 ? 5.745 -18.377 -33.024 1.00 49.69 932 VAL A C 1
ATOM 7483 O O . VAL A 1 932 ? 5.875 -18.312 -31.801 1.00 49.69 932 VAL A O 1
ATOM 7486 N N . SER A 1 933 ? 6.738 -18.771 -33.829 1.00 44.03 933 SER A N 1
ATOM 7487 C CA . SER A 1 933 ? 8.096 -19.132 -33.404 1.00 44.03 933 SER A CA 1
ATOM 7488 C C . SER A 1 933 ? 8.705 -18.075 -32.475 1.00 44.03 933 SER A C 1
ATOM 7490 O O . SER A 1 933 ? 8.878 -16.911 -32.852 1.00 44.03 933 SER A O 1
ATOM 7492 N N . ARG A 1 934 ? 9.045 -18.487 -31.251 1.00 49.81 934 ARG A N 1
ATOM 7493 C CA . ARG A 1 934 ? 9.637 -17.630 -30.219 1.00 49.81 934 ARG A CA 1
ATOM 7494 C C . ARG A 1 934 ? 11.088 -17.278 -30.561 1.00 49.81 934 ARG A C 1
ATOM 7496 O O . ARG A 1 934 ? 11.937 -18.158 -30.641 1.00 49.81 934 ARG A O 1
ATOM 7503 N N . GLY A 1 935 ? 11.408 -15.987 -30.646 1.00 48.22 935 GLY A N 1
ATOM 7504 C CA . GLY A 1 935 ? 12.775 -15.531 -30.381 1.00 48.22 935 GLY A CA 1
ATOM 7505 C C . GLY A 1 935 ? 13.038 -15.604 -28.875 1.00 48.22 935 GLY A C 1
ATOM 7506 O O . GLY A 1 935 ? 12.238 -15.076 -28.105 1.00 48.22 935 GLY A O 1
ATOM 7507 N N . VAL A 1 936 ? 14.137 -16.237 -28.449 1.00 51.44 936 VAL A N 1
ATOM 7508 C CA . VAL A 1 936 ? 14.477 -16.490 -27.028 1.00 51.44 936 VAL A CA 1
ATOM 7509 C C . VAL A 1 936 ? 14.401 -15.217 -26.167 1.00 51.44 936 VAL A C 1
ATOM 7511 O O . VAL A 1 936 ? 13.831 -15.233 -25.081 1.00 51.44 936 VAL A O 1
ATOM 7514 N N . LEU A 1 937 ? 14.879 -14.085 -26.695 1.00 45.59 937 LEU A N 1
ATOM 7515 C CA . LEU A 1 937 ? 14.817 -12.771 -26.039 1.00 45.59 937 LEU A CA 1
ATOM 7516 C C . LEU A 1 937 ? 13.389 -12.228 -25.880 1.00 45.59 937 LEU A C 1
ATOM 7518 O O . LEU A 1 937 ? 13.093 -11.578 -24.887 1.00 45.59 937 LEU A O 1
ATOM 7522 N N . LYS A 1 938 ? 12.496 -12.495 -26.838 1.00 48.59 938 LYS A N 1
ATOM 7523 C CA . LYS A 1 938 ? 11.113 -11.997 -26.811 1.00 48.59 938 LYS A CA 1
ATOM 7524 C C . LYS A 1 938 ? 10.218 -12.863 -25.923 1.00 48.59 938 LYS A C 1
ATOM 7526 O O . LYS A 1 938 ? 9.391 -12.328 -25.198 1.00 48.59 938 LYS A O 1
ATOM 7531 N N . ALA A 1 939 ? 10.454 -14.177 -25.912 1.00 50.34 939 ALA A N 1
ATOM 7532 C CA . ALA A 1 939 ? 9.805 -15.102 -24.983 1.00 50.34 939 ALA A CA 1
ATOM 7533 C C . ALA A 1 939 ? 10.106 -14.752 -23.519 1.00 50.34 939 ALA A C 1
ATOM 7535 O O . ALA A 1 939 ? 9.205 -14.760 -22.693 1.00 50.34 939 ALA A O 1
ATOM 7536 N N . TRP A 1 940 ? 11.349 -14.364 -23.218 1.00 47.38 940 TRP A N 1
ATOM 7537 C CA . TRP A 1 940 ? 11.752 -13.977 -21.866 1.00 47.38 940 TRP A CA 1
ATOM 7538 C C . TRP A 1 940 ? 11.219 -12.598 -21.427 1.00 47.38 940 TRP A C 1
ATOM 7540 O O . TRP A 1 940 ? 11.113 -12.332 -20.233 1.00 47.38 940 TRP A O 1
ATOM 7550 N N . VAL A 1 941 ? 10.869 -11.718 -22.376 1.00 44.72 941 VAL A N 1
ATOM 7551 C CA . VAL A 1 941 ? 10.270 -10.394 -22.112 1.00 44.72 941 VAL A CA 1
ATOM 7552 C C . VAL A 1 941 ? 8.752 -10.481 -21.922 1.00 44.72 941 VAL A C 1
ATOM 7554 O O . VAL A 1 941 ? 8.226 -9.844 -21.010 1.00 44.72 941 VAL A O 1
ATOM 7557 N N . ASP A 1 942 ? 8.052 -11.283 -22.728 1.00 45.56 942 ASP A N 1
ATOM 7558 C CA . ASP A 1 942 ? 6.592 -11.433 -22.631 1.00 45.56 942 ASP A CA 1
ATOM 7559 C C . ASP A 1 942 ? 6.171 -12.258 -21.390 1.00 45.56 942 ASP A C 1
ATOM 7561 O O . ASP A 1 942 ? 5.165 -11.919 -20.760 1.00 45.56 942 ASP A O 1
ATOM 7565 N N . ASP A 1 943 ? 6.971 -13.248 -20.958 1.00 44.03 943 ASP A N 1
ATOM 7566 C CA . ASP A 1 943 ? 6.745 -14.017 -19.710 1.00 44.03 943 ASP A CA 1
ATOM 7567 C C . ASP A 1 943 ? 6.771 -13.138 -18.445 1.00 44.03 943 ASP A C 1
ATOM 7569 O O . ASP A 1 943 ? 6.199 -13.489 -17.414 1.00 44.03 943 ASP A O 1
ATOM 7573 N N . ARG A 1 944 ? 7.402 -11.958 -18.509 1.00 41.22 944 ARG A N 1
ATOM 7574 C CA . ARG A 1 944 ? 7.478 -11.014 -17.383 1.00 41.22 944 ARG A CA 1
ATOM 7575 C C . ARG A 1 944 ? 6.217 -10.162 -17.215 1.00 41.22 944 ARG A C 1
ATOM 7577 O O . ARG A 1 944 ? 6.041 -9.565 -16.156 1.00 41.22 944 ARG A O 1
ATOM 7584 N N . GLN A 1 945 ? 5.358 -10.055 -18.237 1.00 41.75 945 GLN A N 1
ATOM 7585 C CA . GLN A 1 945 ? 4.265 -9.068 -18.256 1.00 41.75 945 GLN A CA 1
ATOM 7586 C C . GLN A 1 945 ? 2.869 -9.622 -17.931 1.00 41.75 945 GLN A C 1
ATOM 7588 O O . GLN A 1 945 ? 1.931 -8.836 -17.747 1.00 41.75 945 GLN A O 1
ATOM 7593 N N . VAL A 1 946 ? 2.690 -10.9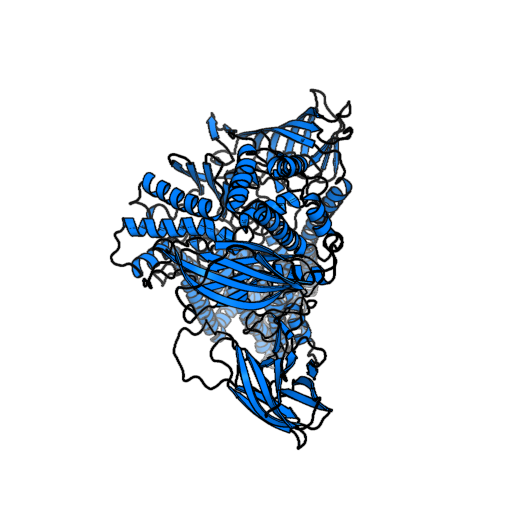42 -17.824 1.00 41.53 946 VAL A N 1
ATOM 7594 C CA . VAL A 1 946 ? 1.369 -11.535 -17.570 1.00 41.53 946 VAL A CA 1
ATOM 7595 C C . VAL A 1 946 ? 1.519 -12.787 -16.707 1.00 41.53 946 VAL A C 1
ATOM 7597 O O . VAL A 1 946 ? 2.102 -13.766 -17.156 1.00 41.53 946 VAL A O 1
ATOM 7600 N N . LYS A 1 947 ? 0.960 -12.778 -15.487 1.00 42.25 947 LYS A N 1
ATOM 7601 C CA . LYS A 1 947 ? 0.696 -14.021 -14.742 1.00 42.25 947 LYS A CA 1
ATOM 7602 C C . LYS A 1 947 ? -0.152 -14.928 -15.641 1.00 42.25 947 LYS A C 1
ATOM 7604 O O . LYS A 1 947 ? -1.202 -14.500 -16.110 1.00 42.25 947 LYS A O 1
ATOM 7609 N N . LEU A 1 948 ? 0.370 -16.105 -15.957 1.00 42.53 948 LEU A N 1
ATOM 7610 C CA . LEU A 1 948 ? 0.025 -16.882 -17.148 1.00 42.53 948 LEU A CA 1
ATOM 7611 C C . LEU A 1 948 ? -1.124 -17.891 -16.963 1.00 42.53 948 LEU A C 1
ATOM 7613 O O . LEU A 1 948 ? -1.353 -18.668 -17.884 1.00 42.53 948 LEU A O 1
ATOM 7617 N N . ASP A 1 949 ? -1.877 -17.836 -15.859 1.00 48.00 949 ASP A N 1
ATOM 7618 C CA . ASP A 1 949 ? -2.723 -18.970 -15.439 1.00 48.00 949 ASP A CA 1
ATOM 7619 C C . ASP A 1 949 ? -4.252 -18.756 -15.501 1.00 48.00 949 ASP A C 1
ATOM 7621 O O . ASP A 1 949 ? -4.993 -19.710 -15.286 1.00 48.00 949 ASP A O 1
ATOM 7625 N N . ASP A 1 950 ? -4.759 -17.564 -15.842 1.00 59.88 950 ASP A N 1
ATOM 7626 C CA . ASP A 1 950 ? -6.214 -17.318 -15.894 1.00 59.88 950 ASP A CA 1
ATOM 7627 C C . ASP A 1 950 ? -6.764 -17.408 -17.337 1.00 59.88 950 ASP A C 1
ATOM 7629 O O . ASP A 1 950 ? -6.246 -16.743 -18.241 1.00 59.88 950 ASP A O 1
ATOM 7633 N N . LYS A 1 951 ? -7.846 -18.188 -17.554 1.00 74.44 951 LYS A N 1
ATOM 7634 C CA . LYS A 1 951 ? -8.564 -18.324 -18.852 1.00 74.44 951 LYS A CA 1
ATOM 7635 C C . LYS A 1 951 ? -8.919 -16.959 -19.453 1.00 74.44 951 LYS A C 1
ATOM 7637 O O . LYS A 1 951 ? -8.742 -16.737 -20.650 1.00 74.44 951 LYS A O 1
ATOM 7642 N N . TYR A 1 952 ? -9.384 -16.036 -18.611 1.00 78.69 952 TYR A N 1
ATOM 7643 C CA . TYR A 1 952 ? -9.763 -14.684 -19.005 1.00 78.69 952 TYR A CA 1
ATOM 7644 C C . TYR A 1 952 ? -8.706 -13.665 -18.593 1.00 78.69 952 TYR A C 1
ATOM 7646 O O . TYR A 1 952 ? -8.195 -13.659 -17.476 1.00 78.69 952 TYR A O 1
ATOM 7654 N N . SER A 1 953 ? -8.435 -12.729 -19.494 1.00 70.00 953 SER A N 1
ATOM 7655 C CA . SER A 1 953 ? -7.631 -11.541 -19.230 1.00 70.00 953 SER A CA 1
ATOM 7656 C C . SER A 1 953 ? -8.510 -10.292 -19.266 1.00 70.00 953 SER A C 1
ATOM 7658 O O . SER A 1 953 ? -9.691 -10.354 -19.590 1.00 70.00 953 SER A O 1
ATOM 7660 N N . GLY A 1 954 ? -7.976 -9.129 -18.907 1.00 67.69 954 GLY A N 1
ATOM 7661 C CA . GLY A 1 954 ? -8.698 -7.891 -19.181 1.00 67.69 954 GLY A CA 1
ATOM 7662 C C . GLY A 1 954 ? -8.210 -7.211 -20.458 1.00 67.69 954 GLY A C 1
ATOM 7663 O O . GLY A 1 954 ? -7.097 -7.443 -20.933 1.00 67.69 954 GLY A O 1
ATOM 7664 N N . LEU A 1 955 ? -9.059 -6.344 -21.009 1.00 70.00 955 LEU A N 1
ATOM 7665 C CA . LEU A 1 955 ? -8.846 -5.725 -22.313 1.00 70.00 955 LEU A CA 1
ATOM 7666 C C . LEU A 1 955 ? -7.763 -4.631 -22.281 1.00 70.00 955 LEU A C 1
ATOM 7668 O O . LEU A 1 955 ? -8.023 -3.478 -21.930 1.00 70.00 955 LEU A O 1
ATOM 7672 N N . ARG A 1 956 ? -6.534 -4.970 -22.686 1.00 69.44 956 ARG A N 1
ATOM 7673 C CA . ARG A 1 956 ? -5.385 -4.040 -22.725 1.00 69.44 956 ARG A CA 1
ATOM 7674 C C . ARG A 1 956 ? -5.104 -3.517 -24.135 1.00 69.44 956 ARG A C 1
ATOM 7676 O O . ARG A 1 956 ? -4.289 -4.070 -24.863 1.00 69.44 956 ARG A O 1
ATOM 7683 N N . ILE A 1 957 ? -5.725 -2.400 -24.514 1.00 68.94 957 ILE A N 1
ATOM 7684 C CA . ILE A 1 957 ? -5.606 -1.842 -25.881 1.00 68.94 957 ILE A CA 1
ATOM 7685 C C . ILE A 1 957 ? -4.213 -1.251 -26.171 1.00 68.94 957 ILE A C 1
ATOM 7687 O O . ILE A 1 957 ? -3.785 -1.199 -27.319 1.00 68.94 957 ILE A O 1
ATOM 7691 N N . TRP A 1 958 ? -3.478 -0.815 -25.145 1.00 61.16 958 TRP A N 1
ATOM 7692 C CA . TRP A 1 958 ? -2.108 -0.285 -25.274 1.00 61.16 958 TRP A CA 1
ATOM 7693 C C . TRP A 1 958 ? -1.034 -1.375 -25.399 1.00 61.16 958 TRP A C 1
ATOM 7695 O O . TRP A 1 958 ? 0.068 -1.082 -25.852 1.00 61.16 958 TRP A O 1
ATOM 7705 N N . SER A 1 959 ? -1.348 -2.615 -25.013 1.00 68.81 959 SER A N 1
ATOM 7706 C CA . SER A 1 959 ? -0.457 -3.776 -25.117 1.00 68.81 959 SER A CA 1
ATOM 7707 C C . SER A 1 959 ? -1.269 -4.975 -25.606 1.00 68.81 959 SER A C 1
ATOM 7709 O O . SER A 1 959 ? -1.766 -5.785 -24.822 1.00 68.81 959 SER A O 1
ATOM 7711 N N . LEU A 1 960 ? -1.487 -5.016 -26.922 1.00 76.31 960 LEU A N 1
ATOM 7712 C CA . LEU A 1 960 ? -2.304 -6.043 -27.564 1.00 76.31 960 LEU A CA 1
ATOM 7713 C C . LEU A 1 960 ? -1.554 -7.380 -27.602 1.00 76.31 960 LEU A C 1
ATOM 7715 O O . LEU A 1 960 ? -0.370 -7.407 -27.957 1.00 76.31 960 LEU A O 1
ATOM 7719 N N . PRO A 1 961 ? -2.224 -8.499 -27.288 1.00 74.50 961 PRO A N 1
ATOM 7720 C CA . PRO A 1 961 ? -1.577 -9.793 -27.247 1.00 74.50 961 PRO A CA 1
ATOM 7721 C C . PRO A 1 961 ? -1.162 -10.253 -28.648 1.00 74.50 961 PRO A C 1
ATOM 7723 O O . PRO A 1 961 ? -1.827 -10.021 -29.662 1.00 74.50 961 PRO A O 1
ATOM 7726 N N . ASN A 1 962 ? -0.031 -10.957 -28.686 1.00 75.31 962 ASN A N 1
ATOM 7727 C CA . ASN A 1 962 ? 0.461 -11.623 -29.888 1.00 75.31 962 ASN A CA 1
ATOM 7728 C C . ASN A 1 962 ? -0.292 -12.920 -30.209 1.00 75.31 962 ASN A C 1
ATOM 7730 O O . ASN A 1 962 ? -0.107 -13.419 -31.312 1.00 75.31 962 ASN A O 1
ATOM 7734 N N . ARG A 1 963 ? -1.135 -13.410 -29.299 1.00 79.56 963 ARG A N 1
ATOM 7735 C CA . ARG A 1 963 ? -2.056 -14.540 -29.463 1.00 79.56 963 ARG A CA 1
ATOM 7736 C C . ARG A 1 963 ? -3.506 -14.084 -29.349 1.00 79.56 963 ARG A C 1
ATOM 7738 O O . ARG A 1 963 ? -3.725 -12.928 -28.968 1.00 79.56 963 ARG A O 1
ATOM 7745 N N . TRP A 1 964 ? -4.461 -14.943 -29.676 1.00 85.38 964 TRP A N 1
ATOM 7746 C CA . TRP A 1 964 ? -5.831 -14.728 -29.221 1.00 85.38 964 TRP A CA 1
ATOM 7747 C C . TRP A 1 964 ? -5.900 -14.894 -27.700 1.00 85.38 964 TRP A C 1
ATOM 7749 O O . TRP A 1 964 ? -5.156 -15.678 -27.104 1.00 85.38 964 TRP A O 1
ATOM 7759 N N . ARG A 1 965 ? -6.702 -14.059 -27.043 1.00 85.88 965 ARG A N 1
ATOM 7760 C CA . ARG A 1 965 ? -6.942 -14.141 -25.601 1.00 85.88 965 ARG A CA 1
ATOM 7761 C C . ARG A 1 965 ? -8.373 -13.765 -25.296 1.00 85.88 965 ARG A C 1
ATOM 7763 O O . ARG A 1 965 ? -8.818 -12.716 -25.754 1.00 85.88 965 ARG A O 1
ATOM 7770 N N . ALA A 1 966 ? -9.024 -14.548 -24.448 1.00 87.38 966 ALA A N 1
ATOM 7771 C CA . ALA A 1 966 ? -10.333 -14.204 -23.931 1.00 87.38 966 ALA A CA 1
ATOM 7772 C C . ALA A 1 966 ? -10.254 -12.995 -22.979 1.00 87.38 966 ALA A C 1
ATOM 7774 O O . ALA A 1 966 ? -9.302 -12.838 -22.197 1.00 87.38 966 ALA A O 1
ATOM 7775 N N . PHE A 1 967 ? -11.258 -12.128 -23.046 1.00 85.62 967 PHE A N 1
ATOM 7776 C CA . PHE A 1 967 ? -11.492 -11.034 -22.113 1.00 85.62 967 PHE A CA 1
ATOM 7777 C C . PHE A 1 967 ? -12.972 -10.928 -21.759 1.00 85.62 967 PHE A C 1
ATOM 7779 O O . PHE A 1 967 ? -13.817 -11.326 -22.545 1.00 85.62 967 PHE A O 1
ATOM 7786 N N . VAL A 1 968 ? -13.278 -10.376 -20.582 1.00 84.00 968 VAL A N 1
ATOM 7787 C CA . VAL A 1 968 ? -14.655 -10.201 -20.083 1.00 84.00 968 VAL A CA 1
ATOM 7788 C C . VAL A 1 968 ? -15.071 -8.731 -20.172 1.00 84.00 968 VAL A C 1
ATOM 7790 O O . VAL A 1 968 ? -14.314 -7.845 -19.753 1.00 84.00 968 VAL A O 1
ATOM 7793 N N . ASN A 1 969 ? -16.271 -8.450 -20.695 1.00 82.50 969 ASN A N 1
ATOM 7794 C CA . ASN A 1 969 ? -16.829 -7.097 -20.792 1.00 82.50 969 ASN A CA 1
ATOM 7795 C C . ASN A 1 969 ? -18.373 -7.112 -20.807 1.00 82.50 969 ASN A C 1
ATOM 7797 O O . ASN A 1 969 ? -18.988 -7.973 -21.420 1.00 82.50 969 ASN A O 1
ATOM 7801 N N . ASN A 1 970 ? -19.008 -6.112 -20.182 1.00 80.69 970 ASN A N 1
ATOM 7802 C CA . ASN A 1 970 ? -20.468 -5.943 -20.182 1.00 80.69 970 ASN A CA 1
ATOM 7803 C C . ASN A 1 970 ? -21.067 -5.836 -21.593 1.00 80.69 970 ASN A C 1
ATOM 7805 O O . ASN A 1 970 ? -22.201 -6.262 -21.814 1.00 80.69 970 ASN A O 1
ATOM 7809 N N . ASP A 1 971 ? -20.303 -5.295 -22.538 1.00 82.12 971 ASP A N 1
ATOM 7810 C CA . ASP A 1 971 ? -20.750 -5.091 -23.912 1.00 82.12 971 ASP A CA 1
ATOM 7811 C C . ASP A 1 971 ? -20.610 -6.351 -24.798 1.00 82.12 971 ASP A C 1
ATOM 7813 O O . ASP A 1 971 ? -21.151 -6.340 -25.899 1.00 82.12 971 ASP A O 1
ATOM 7817 N N . CYS A 1 972 ? -19.919 -7.417 -24.370 1.00 87.69 972 CYS A N 1
ATOM 7818 C CA . CYS A 1 972 ? -19.793 -8.673 -25.139 1.00 87.69 972 CYS A CA 1
ATOM 7819 C C . CYS A 1 972 ? -21.117 -9.449 -25.199 1.00 87.69 972 CYS A C 1
ATOM 7821 O O . CYS A 1 972 ? -22.006 -9.178 -24.382 1.00 87.69 972 CYS A O 1
ATOM 7823 N N . TYR A 1 973 ? -21.291 -10.372 -26.151 1.00 89.38 973 TYR A N 1
ATOM 7824 C CA . TYR A 1 973 ? -22.450 -11.273 -26.157 1.00 89.38 973 TYR A CA 1
ATOM 7825 C C . TYR A 1 973 ? -22.337 -12.300 -25.017 1.00 89.38 973 TYR A C 1
ATOM 7827 O O . TYR A 1 973 ? -21.327 -12.352 -24.330 1.00 89.38 973 TYR A O 1
ATOM 7835 N N . GLY A 1 974 ? -23.425 -13.018 -24.724 1.00 87.12 974 GLY A N 1
ATOM 7836 C CA . GLY A 1 974 ? -23.461 -14.051 -23.685 1.00 87.12 974 GLY A CA 1
ATOM 7837 C C . GLY A 1 974 ? -24.465 -13.782 -22.558 1.00 87.12 974 GLY A C 1
ATOM 7838 O O . GLY A 1 974 ? -24.786 -12.637 -22.211 1.00 87.12 974 GLY A O 1
ATOM 7839 N N . ASN A 1 975 ? -25.019 -14.854 -21.988 1.00 83.69 975 ASN A N 1
ATOM 7840 C CA . ASN A 1 975 ? -26.060 -14.769 -20.951 1.00 83.69 975 ASN A CA 1
ATOM 7841 C C . ASN A 1 975 ? -25.491 -14.848 -19.530 1.00 83.69 975 ASN A C 1
ATOM 7843 O O . ASN A 1 975 ? -25.900 -14.068 -18.670 1.00 83.69 975 ASN A O 1
ATOM 7847 N N . ILE A 1 976 ? -24.553 -15.771 -19.302 1.00 88.38 976 ILE A N 1
ATOM 7848 C CA . ILE A 1 976 ? -23.905 -16.005 -18.003 1.00 88.38 976 ILE A CA 1
ATOM 7849 C C . ILE A 1 976 ? -22.498 -15.403 -18.034 1.00 88.38 976 ILE A C 1
ATOM 7851 O O . ILE A 1 976 ? -22.195 -14.485 -17.272 1.00 88.38 976 ILE A O 1
ATOM 7855 N N . VAL A 1 977 ? -21.666 -15.869 -18.967 1.00 90.25 977 VAL A N 1
ATOM 7856 C CA . VAL A 1 977 ? -20.345 -15.309 -19.261 1.00 90.25 977 VAL A CA 1
ATOM 7857 C C . VAL A 1 977 ? -20.478 -14.406 -20.483 1.00 90.25 977 VAL A C 1
ATOM 7859 O O . VAL A 1 977 ? -20.999 -14.837 -21.501 1.00 90.25 977 VAL A O 1
ATOM 7862 N N . ARG A 1 978 ? -20.057 -13.147 -20.357 1.00 88.94 978 ARG A N 1
ATOM 7863 C CA . ARG A 1 978 ? -19.962 -12.147 -21.421 1.00 88.94 978 ARG A CA 1
ATOM 7864 C C . ARG A 1 978 ? -18.497 -11.886 -21.711 1.00 88.94 978 ARG A C 1
ATOM 7866 O O . ARG A 1 978 ? -17.879 -10.971 -21.147 1.00 88.94 978 ARG A O 1
ATOM 7873 N N . SER A 1 979 ? -17.934 -12.753 -22.531 1.00 90.69 979 SER A N 1
ATOM 7874 C CA . SER A 1 979 ? -16.540 -12.723 -22.942 1.00 90.69 979 SER A CA 1
ATOM 7875 C C . SER A 1 979 ? -16.439 -12.559 -24.455 1.00 90.69 979 SER A C 1
ATOM 7877 O O . SER A 1 979 ? -17.434 -12.544 -25.160 1.00 90.69 979 SER A O 1
ATOM 7879 N N . ALA A 1 980 ? -15.228 -12.319 -24.930 1.00 90.69 980 ALA A N 1
ATOM 7880 C CA . ALA A 1 980 ? -14.864 -12.362 -26.337 1.00 90.69 980 ALA A CA 1
ATOM 7881 C C . ALA A 1 980 ? -13.356 -12.606 -26.419 1.00 90.69 980 ALA A C 1
ATOM 7883 O O . ALA A 1 980 ? -12.632 -12.389 -25.442 1.00 90.69 980 ALA A O 1
ATOM 7884 N N . GLU A 1 981 ? -12.836 -12.994 -27.577 1.00 90.75 981 GLU A N 1
ATOM 7885 C CA . GLU A 1 981 ? -11.398 -13.094 -27.801 1.00 90.75 981 GLU A CA 1
ATOM 7886 C C . GLU A 1 981 ? -10.848 -11.885 -28.551 1.00 90.75 981 GLU A C 1
ATOM 7888 O O . GLU A 1 981 ? -11.484 -11.353 -29.456 1.00 90.75 981 GLU A O 1
ATOM 7893 N N . TYR A 1 982 ? -9.643 -11.430 -28.198 1.00 88.38 982 TYR A N 1
ATOM 7894 C CA . TYR A 1 982 ? -8.992 -10.320 -28.893 1.00 88.38 982 TYR A CA 1
ATOM 7895 C C . TYR A 1 982 ? -7.527 -10.586 -29.223 1.00 88.38 982 TYR A C 1
ATOM 7897 O O . TYR A 1 982 ? -6.809 -11.291 -28.510 1.00 88.38 982 TYR A O 1
ATOM 7905 N N . THR A 1 983 ? -7.058 -9.974 -30.311 1.00 87.94 983 THR A N 1
ATOM 7906 C CA . THR A 1 983 ? -5.652 -10.033 -30.722 1.00 87.94 983 THR A CA 1
ATOM 7907 C C . THR A 1 983 ? -5.210 -8.766 -31.456 1.00 87.94 983 THR A C 1
ATOM 7909 O O . THR A 1 983 ? -6.016 -7.897 -31.808 1.00 87.94 983 THR A O 1
ATOM 7912 N N . ARG A 1 984 ? -3.895 -8.625 -31.667 1.00 86.25 984 ARG A N 1
ATOM 7913 C CA . ARG A 1 984 ? -3.338 -7.532 -32.475 1.00 86.25 984 ARG A CA 1
ATOM 7914 C C . ARG A 1 984 ? -3.644 -7.705 -33.977 1.00 86.25 984 ARG A C 1
ATOM 7916 O O . ARG A 1 984 ? -3.625 -8.846 -34.454 1.00 86.25 984 ARG A O 1
ATOM 7923 N N . PRO A 1 985 ? -3.801 -6.601 -34.734 1.00 87.31 985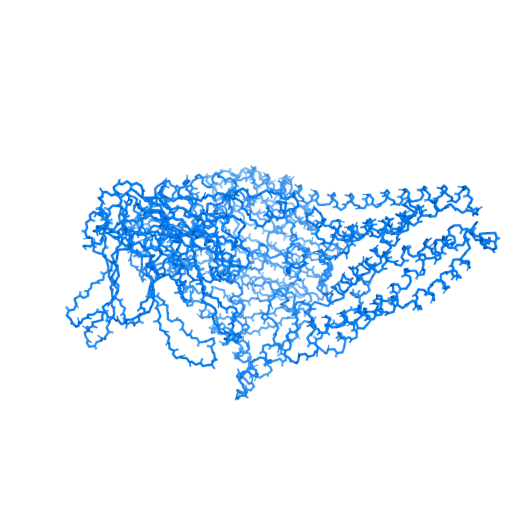 PRO A N 1
ATOM 7924 C CA . PRO A 1 985 ? -3.910 -6.643 -36.191 1.00 87.31 985 PRO A CA 1
ATOM 7925 C C . PRO A 1 985 ? -2.710 -7.334 -36.853 1.00 87.31 985 PRO A C 1
ATOM 7927 O O . PRO A 1 985 ? -1.579 -7.261 -36.351 1.00 87.31 985 PRO A O 1
ATOM 7930 N N . GLY A 1 986 ? -2.962 -7.973 -37.991 1.00 85.06 986 GLY A N 1
ATOM 7931 C CA . GLY A 1 986 ? -1.967 -8.645 -38.822 1.00 85.06 986 GLY A CA 1
ATOM 7932 C C . GLY A 1 986 ? -2.399 -8.733 -40.285 1.00 85.06 986 GLY A C 1
ATOM 7933 O O . GLY A 1 986 ? -3.237 -7.961 -40.749 1.00 85.06 986 GLY A O 1
ATOM 7934 N N . TYR A 1 987 ? -1.801 -9.667 -41.016 1.00 83.06 987 TYR A N 1
ATOM 7935 C CA . TYR A 1 987 ? -2.024 -9.902 -42.443 1.00 83.06 987 TYR A CA 1
ATOM 7936 C C . TYR A 1 987 ? -3.022 -11.044 -42.716 1.00 83.06 987 TYR A C 1
ATOM 7938 O O . TYR A 1 987 ? -3.161 -11.464 -43.861 1.00 83.06 987 TYR A O 1
ATOM 7946 N N . GLY A 1 988 ? -3.732 -11.529 -41.691 1.00 82.50 988 GLY A N 1
ATOM 7947 C CA . GLY A 1 988 ? -4.691 -12.637 -41.784 1.00 82.50 988 GLY A CA 1
ATOM 7948 C C . GLY A 1 988 ? -4.123 -13.990 -41.345 1.00 82.50 988 GLY A C 1
ATOM 7949 O O . GLY A 1 988 ? -4.732 -15.029 -41.596 1.00 82.50 988 GLY A O 1
ATOM 7950 N N . GLU A 1 989 ? -2.952 -13.992 -40.702 1.00 84.19 989 GLU A N 1
ATOM 7951 C CA . GLU A 1 989 ? -2.266 -15.196 -40.229 1.00 84.19 989 GLU A CA 1
ATOM 7952 C C . GLU A 1 989 ? -2.911 -15.851 -39.002 1.00 84.19 989 GLU A C 1
ATOM 7954 O O . GLU A 1 989 ? -2.615 -17.007 -38.716 1.00 84.19 989 GLU A O 1
ATOM 7959 N N . LYS A 1 990 ? -3.784 -15.136 -38.283 1.00 87.62 990 LYS A N 1
ATOM 7960 C CA . LYS A 1 990 ? -4.540 -15.678 -37.144 1.00 87.62 990 LYS A CA 1
ATOM 7961 C C . LYS A 1 990 ? -6.017 -15.698 -37.456 1.00 87.62 990 LYS A C 1
ATOM 7963 O O . LYS A 1 990 ? -6.533 -14.724 -38.016 1.00 87.62 990 LYS A O 1
ATOM 7968 N N . ARG A 1 991 ? -6.687 -16.770 -37.045 1.00 91.50 991 ARG A N 1
ATOM 7969 C CA . ARG A 1 991 ? -8.091 -17.001 -37.380 1.00 91.50 991 ARG A CA 1
ATOM 7970 C C . ARG A 1 991 ? -8.886 -17.421 -36.153 1.00 91.50 991 ARG A C 1
ATOM 7972 O O . ARG A 1 991 ? -8.380 -18.180 -35.334 1.00 91.50 991 ARG A O 1
ATOM 7979 N N . ALA A 1 992 ? -10.099 -16.904 -36.043 1.00 93.88 992 ALA A N 1
ATOM 7980 C CA . ALA A 1 992 ? -11.120 -17.362 -35.113 1.00 93.88 992 ALA A CA 1
ATOM 7981 C C . ALA A 1 992 ? -12.266 -17.955 -35.935 1.00 93.88 992 ALA A C 1
ATOM 7983 O O . ALA A 1 992 ? -12.632 -17.384 -36.962 1.00 93.88 992 ALA A O 1
ATOM 7984 N N . VAL A 1 993 ? -12.766 -19.118 -35.535 1.00 95.25 993 VAL A N 1
ATOM 7985 C CA . VAL A 1 993 ? -13.671 -19.949 -36.328 1.00 95.25 993 VAL A CA 1
ATOM 7986 C C . VAL A 1 993 ? -14.901 -20.298 -35.505 1.00 95.25 993 VAL A C 1
ATOM 7988 O O . VAL A 1 993 ? -14.769 -20.738 -34.367 1.00 95.25 993 VAL A O 1
ATOM 7991 N N . TRP A 1 994 ? -16.075 -20.150 -36.117 1.00 97.00 994 TRP A N 1
ATOM 7992 C CA . TRP A 1 994 ? -17.355 -20.623 -35.596 1.00 97.00 994 TRP A CA 1
ATOM 7993 C C . TRP A 1 994 ? -17.908 -21.702 -36.530 1.00 97.00 994 TRP A C 1
ATOM 7995 O O . TRP A 1 994 ? -18.033 -21.469 -37.736 1.00 97.00 994 TRP A O 1
ATOM 8005 N N . GLU A 1 995 ? -18.238 -22.862 -35.969 1.00 95.12 995 GLU A N 1
ATOM 8006 C CA . GLU A 1 995 ? -18.890 -23.987 -36.639 1.00 95.12 995 GLU A CA 1
ATOM 8007 C C . GLU A 1 995 ? -20.279 -24.231 -36.044 1.00 95.12 995 GLU A C 1
ATOM 8009 O O . GLU A 1 995 ? -20.438 -24.263 -34.826 1.00 95.12 995 GLU A O 1
ATOM 8014 N N . GLN A 1 996 ? -21.277 -24.436 -36.905 1.00 92.94 996 GLN A N 1
ATOM 8015 C CA . GLN A 1 996 ? -22.653 -24.724 -36.499 1.00 92.94 996 GLN A CA 1
ATOM 8016 C C . GLN A 1 996 ? -23.285 -25.746 -37.445 1.00 92.94 996 GLN A C 1
ATOM 8018 O O . GLN A 1 996 ? -23.189 -25.599 -38.661 1.00 92.94 996 GLN A O 1
ATOM 8023 N N . ASP A 1 997 ? -23.983 -26.746 -36.904 1.00 91.88 997 ASP A N 1
ATOM 8024 C CA . ASP A 1 997 ? -24.798 -27.653 -37.715 1.00 91.88 997 ASP A CA 1
ATOM 8025 C C . ASP A 1 997 ? -26.124 -26.978 -38.101 1.00 91.88 997 ASP A C 1
ATOM 8027 O O . ASP A 1 997 ? -26.922 -26.584 -37.242 1.00 91.88 997 ASP A O 1
ATOM 8031 N N . ILE A 1 998 ? -26.348 -26.845 -39.408 1.00 91.38 998 ILE A N 1
ATOM 8032 C CA . ILE A 1 998 ? -27.563 -26.311 -40.019 1.00 91.38 998 ILE A CA 1
ATOM 8033 C C . ILE A 1 998 ? -28.596 -27.447 -40.146 1.00 91.38 998 ILE A C 1
ATOM 8035 O O . ILE A 1 998 ? -28.335 -28.438 -40.837 1.00 91.38 998 ILE A O 1
ATOM 8039 N N . PRO A 1 999 ? -29.769 -27.343 -39.490 1.00 88.94 999 PRO A N 1
ATOM 8040 C CA . PRO A 1 999 ? -30.737 -28.438 -39.405 1.00 88.94 999 PRO A CA 1
ATOM 8041 C C . PRO A 1 999 ? -31.521 -28.666 -40.706 1.00 88.94 999 PRO A C 1
ATOM 8043 O O . PRO A 1 999 ? -31.891 -29.806 -41.007 1.00 88.94 999 PRO A O 1
ATOM 8046 N N . GLU A 1 1000 ? -31.761 -27.602 -41.474 1.00 89.81 1000 GLU A N 1
ATOM 8047 C CA . GLU A 1 1000 ? -32.552 -27.595 -42.705 1.00 89.81 1000 GLU A CA 1
ATOM 8048 C C . GLU A 1 1000 ? -31.818 -26.803 -43.786 1.00 89.81 1000 GLU A C 1
ATOM 8050 O O . GLU A 1 1000 ? -31.292 -25.731 -43.511 1.00 89.81 1000 GLU A O 1
ATOM 8055 N N . GLU A 1 1001 ? -31.805 -27.299 -45.019 1.00 90.94 1001 GLU A N 1
ATOM 8056 C CA . GLU A 1 1001 ? -31.255 -26.533 -46.140 1.00 90.94 1001 GLU A CA 1
ATOM 8057 C C . GLU A 1 1001 ? -32.103 -25.283 -46.437 1.00 90.94 1001 GLU A C 1
ATOM 8059 O O . GLU A 1 1001 ? -33.323 -25.270 -46.225 1.00 90.94 1001 GLU A O 1
ATOM 8064 N N . GLY A 1 1002 ? -31.458 -24.212 -46.899 1.00 91.56 1002 GLY A N 1
ATOM 8065 C CA . GLY A 1 1002 ? -32.130 -22.959 -47.236 1.00 91.56 1002 GLY A CA 1
ATOM 8066 C C . GLY A 1 1002 ? -31.220 -21.735 -47.185 1.00 91.56 1002 GLY A C 1
ATOM 8067 O O . GLY A 1 1002 ? -30.012 -21.836 -46.962 1.00 91.56 1002 GLY A O 1
ATOM 8068 N N . TYR A 1 1003 ? -31.815 -20.560 -47.389 1.00 91.69 1003 TYR A N 1
ATOM 8069 C CA . TYR A 1 1003 ? -31.126 -19.282 -47.226 1.00 91.69 1003 TYR A CA 1
ATOM 8070 C C . TYR A 1 1003 ? -31.107 -18.869 -45.755 1.00 91.69 1003 TYR A C 1
ATOM 8072 O O . TYR A 1 1003 ? -32.145 -18.844 -45.094 1.00 91.69 1003 TYR A O 1
ATOM 8080 N N . TYR A 1 1004 ? -29.927 -18.518 -45.252 1.00 93.31 1004 TYR A N 1
ATOM 8081 C CA . TYR A 1 1004 ? -29.738 -17.983 -43.910 1.00 93.31 1004 TYR A CA 1
ATOM 8082 C C . TYR A 1 1004 ? -29.073 -16.613 -43.989 1.00 93.31 1004 TYR A C 1
ATOM 8084 O O . TYR A 1 1004 ? -28.056 -16.446 -44.666 1.00 93.31 1004 TYR A O 1
ATOM 8092 N N . GLU A 1 1005 ? -29.616 -15.641 -43.260 1.00 94.62 1005 GLU A N 1
ATOM 8093 C CA . GLU A 1 1005 ? -28.915 -14.392 -42.992 1.00 94.62 1005 GLU A CA 1
ATOM 8094 C C . GLU A 1 1005 ? -27.944 -14.606 -41.828 1.00 94.62 1005 GLU A C 1
ATOM 8096 O O . GLU A 1 1005 ? -28.333 -15.059 -40.746 1.00 94.62 1005 GLU A O 1
ATOM 8101 N N . VAL A 1 1006 ? -26.669 -14.302 -42.064 1.00 94.94 1006 VAL A N 1
ATOM 8102 C CA . VAL A 1 1006 ? -25.590 -14.492 -41.092 1.00 94.94 1006 VAL A CA 1
ATOM 8103 C C . VAL A 1 1006 ? -25.232 -13.148 -40.477 1.00 94.94 1006 VAL A C 1
ATOM 8105 O O . VAL A 1 1006 ? -25.037 -12.171 -41.191 1.00 94.94 1006 VAL A O 1
ATOM 8108 N N . PHE A 1 1007 ? -25.095 -13.086 -39.156 1.00 95.44 1007 PHE A N 1
ATOM 8109 C CA . PHE A 1 1007 ? -24.722 -11.886 -38.417 1.00 95.44 1007 PHE A CA 1
ATOM 8110 C C . PHE A 1 1007 ? -23.486 -12.133 -37.557 1.00 95.44 1007 PHE A C 1
ATOM 8112 O O . PHE A 1 1007 ? -23.368 -13.177 -36.922 1.00 95.44 1007 PHE A O 1
ATOM 8119 N N . ALA A 1 1008 ? -22.616 -11.130 -37.461 1.00 94.62 1008 ALA A N 1
ATOM 8120 C CA . ALA A 1 1008 ? -21.539 -11.072 -36.481 1.00 94.62 1008 ALA A CA 1
ATOM 8121 C C . ALA A 1 1008 ? -21.866 -10.060 -35.380 1.00 94.62 1008 ALA A C 1
ATOM 8123 O O . ALA A 1 1008 ? -22.349 -8.956 -35.657 1.00 94.62 1008 ALA A O 1
ATOM 8124 N N . PHE A 1 1009 ? -21.594 -10.413 -34.126 1.00 93.88 1009 PHE A N 1
ATOM 8125 C CA . PHE A 1 1009 ? -21.685 -9.475 -33.014 1.00 93.88 1009 PHE A CA 1
ATOM 8126 C C . PHE A 1 1009 ? -20.380 -8.682 -32.907 1.00 93.88 1009 PHE A C 1
ATOM 8128 O O . PHE A 1 1009 ? -19.338 -9.199 -32.513 1.00 93.88 1009 PHE A O 1
ATOM 8135 N N . CYS A 1 1010 ? -20.408 -7.412 -33.306 1.00 89.62 1010 CYS A N 1
ATOM 8136 C CA . CYS A 1 1010 ? -19.206 -6.583 -33.358 1.00 89.62 1010 CYS A CA 1
ATOM 8137 C C . CYS A 1 1010 ? -19.088 -5.714 -32.102 1.00 89.62 1010 CYS A C 1
ATOM 8139 O O . CYS A 1 1010 ? -20.026 -4.993 -31.769 1.00 89.62 1010 CYS A O 1
ATOM 8141 N N . HIS A 1 1011 ? -17.915 -5.703 -31.459 1.00 83.12 1011 HIS A N 1
ATOM 8142 C CA . HIS A 1 1011 ? -17.638 -4.930 -30.239 1.00 83.12 1011 HIS A CA 1
ATOM 8143 C C . HIS A 1 1011 ? -16.642 -3.779 -30.465 1.00 83.12 1011 HIS A C 1
ATOM 8145 O O . HIS A 1 1011 ? -15.545 -3.990 -30.980 1.00 83.12 1011 HIS A O 1
ATOM 8151 N N . SER A 1 1012 ? -16.968 -2.559 -30.016 1.00 76.12 1012 SER A N 1
ATOM 8152 C CA . SER A 1 1012 ? -16.105 -1.375 -30.155 1.00 76.12 1012 SER A CA 1
ATOM 8153 C C . SER A 1 1012 ? -15.898 -0.600 -28.852 1.00 76.12 1012 SER A C 1
ATOM 8155 O O . SER A 1 1012 ? -16.838 -0.151 -28.188 1.00 76.12 1012 SER A O 1
ATOM 8157 N N . VAL A 1 1013 ? -14.630 -0.337 -28.526 1.00 66.06 1013 VAL A N 1
ATOM 8158 C CA . VAL A 1 1013 ? -14.231 0.335 -27.284 1.00 66.06 1013 VAL A CA 1
ATOM 8159 C C . VAL A 1 1013 ? -14.155 1.855 -27.436 1.00 66.06 1013 VAL A C 1
ATOM 8161 O O . VAL A 1 1013 ? -13.538 2.413 -28.351 1.00 66.06 1013 VAL A O 1
ATOM 8164 N N . LYS A 1 1014 ? -14.713 2.576 -26.459 1.00 59.03 1014 LYS A N 1
ATOM 8165 C CA . LYS A 1 1014 ? -14.699 4.045 -26.405 1.00 59.03 1014 LYS A CA 1
ATOM 8166 C C . LYS A 1 1014 ? -13.292 4.601 -26.105 1.00 59.03 1014 LYS A C 1
ATOM 8168 O O . LYS A 1 1014 ? -12.847 4.631 -24.963 1.00 59.03 1014 LYS A O 1
ATOM 8173 N N . LYS A 1 1015 ? -12.600 5.131 -27.124 1.00 55.72 1015 LYS A N 1
ATOM 8174 C CA . LYS A 1 1015 ? -11.258 5.754 -27.001 1.00 55.72 1015 LYS A CA 1
ATOM 8175 C C . LYS A 1 1015 ? -11.324 7.109 -26.252 1.00 55.72 1015 LYS A C 1
ATOM 8177 O O . LYS A 1 1015 ? -11.665 8.126 -26.850 1.00 55.72 1015 LYS A O 1
ATOM 8182 N N . TRP A 1 1016 ? -10.990 7.156 -24.954 1.00 41.03 1016 TRP A N 1
ATOM 8183 C CA . TRP A 1 1016 ? -11.107 8.374 -24.112 1.00 41.03 1016 TRP A CA 1
ATOM 8184 C C . TRP A 1 1016 ? -9.920 9.361 -24.212 1.00 41.03 1016 TRP A C 1
ATOM 8186 O O . TRP A 1 1016 ? -10.063 10.545 -23.913 1.00 41.03 1016 TRP A O 1
ATOM 8196 N N . TRP A 1 1017 ? -8.753 8.906 -24.681 1.00 41.50 1017 TRP A N 1
ATOM 8197 C CA . TRP A 1 1017 ? -7.493 9.671 -24.651 1.00 41.50 1017 TRP A CA 1
ATOM 8198 C C . TRP A 1 1017 ? -7.296 10.683 -25.793 1.00 41.50 1017 TRP A C 1
ATOM 8200 O O . TRP A 1 1017 ? -6.384 11.505 -25.743 1.00 41.50 1017 TRP A O 1
ATOM 8210 N N . ARG A 1 1018 ? -8.157 10.694 -26.818 1.00 42.44 1018 ARG A N 1
ATOM 8211 C CA . ARG A 1 1018 ? -8.086 11.669 -27.921 1.00 42.44 1018 ARG A CA 1
ATOM 8212 C C . ARG A 1 1018 ? -9.149 12.748 -27.773 1.00 42.44 1018 ARG A C 1
ATOM 8214 O O . ARG A 1 1018 ? -10.099 12.824 -28.543 1.00 42.44 1018 ARG A O 1
ATOM 8221 N N . ARG A 1 1019 ? -8.961 13.628 -26.788 1.00 38.97 1019 ARG A N 1
ATOM 8222 C CA . ARG A 1 1019 ? -9.753 14.863 -26.667 1.00 38.97 1019 ARG A CA 1
ATOM 8223 C C . ARG A 1 1019 ? -9.218 16.011 -27.541 1.00 38.97 1019 ARG A C 1
ATOM 8225 O O . ARG A 1 1019 ? -9.796 17.091 -27.528 1.00 38.97 1019 ARG A O 1
ATOM 8232 N N . ASN A 1 1020 ? -8.174 15.774 -28.346 1.00 35.81 1020 ASN A N 1
ATOM 8233 C CA . ASN A 1 1020 ? -7.639 16.755 -29.291 1.00 35.81 1020 ASN A CA 1
ATOM 8234 C C . ASN A 1 1020 ? -7.773 16.306 -30.758 1.00 35.81 1020 ASN A C 1
ATOM 8236 O O . ASN A 1 1020 ? -7.130 15.355 -31.194 1.00 35.81 1020 ASN A O 1
ATOM 8240 N N . LYS A 1 1021 ? -8.582 17.096 -31.482 1.00 37.34 1021 LYS A N 1
ATOM 8241 C CA . LYS A 1 1021 ? -8.865 17.178 -32.930 1.00 37.34 1021 LYS A CA 1
ATOM 8242 C C . LYS A 1 1021 ? -9.533 15.964 -33.617 1.00 37.34 1021 LYS A C 1
ATOM 8244 O O . LYS A 1 1021 ? -8.950 14.884 -33.671 1.00 37.34 1021 LYS A O 1
ATOM 8249 N N . PRO A 1 1022 ? -10.702 16.157 -34.266 1.00 39.00 1022 PRO A N 1
ATOM 8250 C CA . PRO A 1 1022 ? -11.273 15.174 -35.176 1.00 39.00 1022 PRO A CA 1
ATOM 8251 C C . PRO A 1 1022 ? -10.500 15.235 -36.501 1.00 39.00 1022 PRO A C 1
ATOM 8253 O O . PRO A 1 1022 ? -10.792 16.060 -37.362 1.00 39.00 1022 PRO A O 1
ATOM 8256 N N . LYS A 1 1023 ? -9.488 14.382 -36.688 1.00 43.56 1023 LYS A N 1
ATOM 8257 C CA . LYS A 1 1023 ? -9.147 13.979 -38.061 1.00 43.56 1023 LYS A CA 1
ATOM 8258 C C . LYS A 1 1023 ? -10.285 13.080 -38.561 1.00 43.56 1023 LYS A C 1
ATOM 8260 O O . LYS A 1 1023 ? -10.838 12.329 -37.755 1.00 43.56 1023 LYS A O 1
ATOM 8265 N N . LYS A 1 1024 ? -10.663 13.211 -39.843 1.00 45.25 1024 LYS A N 1
ATOM 8266 C CA . LYS A 1 1024 ? -11.635 12.340 -40.538 1.00 45.25 1024 LYS A CA 1
ATOM 8267 C C . LYS A 1 1024 ? -11.433 10.900 -40.050 1.00 45.25 1024 LYS A C 1
ATOM 8269 O O . LYS A 1 1024 ? -10.334 10.375 -40.186 1.00 45.25 1024 LYS A O 1
ATOM 8274 N N . ARG A 1 1025 ? -12.454 10.321 -39.411 1.00 51.75 1025 ARG A N 1
ATOM 8275 C CA . ARG A 1 1025 ? -12.449 8.910 -39.011 1.00 51.75 1025 ARG A CA 1
ATOM 8276 C C . ARG A 1 1025 ? -12.349 8.089 -40.296 1.00 51.75 1025 ARG A C 1
ATOM 8278 O O . ARG A 1 1025 ? -13.290 8.120 -41.084 1.00 51.75 1025 ARG A O 1
ATOM 8285 N N . GLU A 1 1026 ? -11.227 7.416 -40.519 1.00 57.81 1026 GLU A N 1
ATOM 8286 C CA . GLU A 1 1026 ? -11.219 6.254 -41.409 1.00 57.81 1026 GLU A CA 1
ATOM 8287 C C . GLU A 1 1026 ? -12.158 5.206 -40.792 1.00 57.81 1026 GLU A C 1
ATOM 8289 O O . GLU A 1 1026 ? -12.261 5.114 -39.562 1.00 57.81 1026 GLU A O 1
ATOM 8294 N N . LYS A 1 1027 ? -12.944 4.523 -41.629 1.00 68.75 1027 LYS A N 1
ATOM 8295 C CA . LYS A 1 1027 ? -13.836 3.450 -41.180 1.00 68.75 1027 LYS A CA 1
ATOM 8296 C C . LYS A 1 1027 ? -12.965 2.318 -40.629 1.00 68.75 1027 LYS A C 1
ATOM 8298 O O . LYS A 1 1027 ? -12.038 1.897 -41.307 1.00 68.75 1027 LYS A O 1
ATOM 8303 N N . GLU A 1 1028 ? -13.226 1.896 -39.394 1.00 83.56 1028 GLU A N 1
ATOM 8304 C CA . GLU A 1 1028 ? -12.565 0.744 -38.770 1.00 83.56 1028 GLU A CA 1
ATOM 8305 C C . GLU A 1 1028 ? -13.404 -0.498 -39.109 1.00 83.56 1028 GLU A C 1
ATOM 8307 O O . GLU A 1 1028 ? -14.596 -0.523 -38.800 1.00 83.56 1028 GLU A O 1
ATOM 8312 N N . THR A 1 1029 ? -12.802 -1.497 -39.752 1.00 88.69 1029 THR A N 1
ATOM 8313 C CA . THR A 1 1029 ? -13.487 -2.669 -40.324 1.00 88.69 1029 THR A CA 1
ATOM 8314 C C . THR A 1 1029 ? -12.835 -3.989 -39.918 1.00 88.69 1029 THR A C 1
ATOM 8316 O O . THR A 1 1029 ? -11.623 -4.043 -39.702 1.00 88.69 1029 THR A O 1
ATOM 8319 N N . GLN A 1 1030 ? -13.613 -5.069 -39.835 1.00 90.69 1030 GLN A N 1
ATOM 8320 C CA . GLN A 1 1030 ? -13.123 -6.447 -39.676 1.00 90.69 1030 GLN A CA 1
ATOM 8321 C C . GLN A 1 1030 ? -13.523 -7.308 -40.881 1.00 90.69 1030 GLN A C 1
ATOM 8323 O O . GLN A 1 1030 ? -14.571 -7.068 -41.472 1.00 90.69 1030 GLN A O 1
ATOM 8328 N N . THR A 1 1031 ? -12.700 -8.301 -41.233 1.00 91.62 1031 THR A N 1
ATOM 8329 C CA . THR A 1 1031 ? -12.924 -9.159 -42.412 1.00 91.62 1031 THR A CA 1
ATOM 8330 C C . THR A 1 1031 ? -13.307 -10.575 -41.986 1.00 91.62 1031 THR A C 1
ATOM 8332 O O . THR A 1 1031 ? -12.503 -11.259 -41.344 1.00 91.62 1031 THR A O 1
ATOM 8335 N N . TYR A 1 1032 ? -14.502 -11.010 -42.376 1.00 94.00 1032 TYR A N 1
ATOM 8336 C CA . TYR A 1 1032 ? -15.052 -12.343 -42.123 1.00 94.00 1032 TYR A CA 1
ATOM 8337 C C . TYR A 1 1032 ? -15.100 -13.145 -43.424 1.00 94.00 1032 TYR A C 1
ATOM 8339 O O . TYR A 1 1032 ? -15.489 -12.600 -44.443 1.00 94.00 1032 TYR A O 1
ATOM 8347 N N . ALA A 1 1033 ? -14.760 -14.427 -43.383 1.00 93.62 1033 ALA A N 1
ATOM 8348 C CA . ALA A 1 1033 ? -14.967 -15.372 -44.472 1.00 93.62 1033 ALA A CA 1
ATOM 8349 C C . ALA A 1 1033 ? -16.146 -16.285 -44.115 1.00 93.62 1033 ALA A C 1
ATOM 8351 O O . ALA A 1 1033 ? -16.083 -17.005 -43.112 1.00 93.62 1033 ALA A O 1
ATOM 8352 N N . VAL A 1 1034 ? -17.224 -16.237 -44.895 1.00 94.12 1034 VAL A N 1
ATOM 8353 C CA . VAL A 1 1034 ? -18.421 -17.067 -44.694 1.00 94.12 1034 VAL A CA 1
ATOM 8354 C C . VAL A 1 1034 ? -18.353 -18.248 -45.654 1.00 94.12 1034 VAL A C 1
ATOM 8356 O O . VAL A 1 1034 ? -18.418 -18.047 -46.859 1.00 94.12 1034 VAL A O 1
ATOM 8359 N N . GLY A 1 1035 ? -18.206 -19.469 -45.137 1.00 90.12 1035 GLY A N 1
ATOM 8360 C CA . GLY A 1 1035 ? -18.244 -20.695 -45.934 1.00 90.12 1035 GLY A CA 1
ATOM 8361 C C . GLY A 1 1035 ? -19.681 -21.172 -46.126 1.00 90.12 1035 GLY A C 1
ATOM 8362 O O . GLY A 1 1035 ? -20.346 -21.489 -45.143 1.00 90.12 1035 GLY A O 1
ATOM 8363 N N . HIS A 1 1036 ? -20.142 -21.230 -47.374 1.00 88.19 1036 HIS A N 1
ATOM 8364 C CA . HIS A 1 1036 ? -21.496 -21.619 -47.790 1.00 88.19 1036 HIS A CA 1
ATOM 8365 C C . HIS A 1 1036 ? -21.431 -22.663 -48.923 1.00 88.19 1036 HIS A C 1
ATOM 8367 O O . HIS A 1 1036 ? -20.345 -23.034 -49.366 1.00 88.19 1036 HIS A O 1
ATOM 8373 N N . SER A 1 1037 ? -22.571 -23.161 -49.416 1.00 83.81 1037 SER A N 1
ATOM 8374 C CA . SER A 1 1037 ? -22.585 -24.311 -50.346 1.00 83.81 1037 SER A CA 1
ATOM 8375 C C . SER A 1 1037 ? -21.871 -24.072 -51.687 1.00 83.81 1037 SER A C 1
ATOM 8377 O O . SER A 1 1037 ? -21.422 -25.019 -52.324 1.00 83.81 1037 SER A O 1
ATOM 8379 N N . GLU A 1 1038 ? -21.736 -22.815 -52.118 1.00 79.75 1038 GLU A N 1
ATOM 8380 C CA . GLU A 1 1038 ? -21.093 -22.439 -53.390 1.00 79.75 1038 GLU A CA 1
ATOM 8381 C C . GLU A 1 1038 ? -19.601 -22.075 -53.241 1.00 79.75 1038 GLU A C 1
ATOM 8383 O O . GLU A 1 1038 ? -18.924 -21.834 -54.241 1.00 79.75 1038 GLU A O 1
ATOM 8388 N N . GLY A 1 1039 ? -19.064 -22.037 -52.014 1.00 87.38 1039 GLY A N 1
ATOM 8389 C CA . GLY A 1 1039 ? -17.683 -21.633 -51.752 1.00 87.38 1039 GLY A CA 1
ATOM 8390 C C . GLY A 1 1039 ? -17.515 -20.854 -50.448 1.00 87.38 1039 GLY A C 1
ATOM 8391 O O . GLY A 1 1039 ? -18.048 -21.227 -49.407 1.00 87.38 1039 GLY A O 1
ATOM 8392 N N . SER A 1 1040 ? -16.709 -19.793 -50.482 1.00 89.69 1040 SER A N 1
ATOM 8393 C CA . SER A 1 1040 ? -16.489 -18.911 -49.336 1.00 89.69 1040 SER A CA 1
ATOM 8394 C C . SER A 1 1040 ? -16.336 -17.471 -49.803 1.00 89.69 1040 SER A C 1
ATOM 8396 O O . SER A 1 1040 ? -15.471 -17.199 -50.636 1.00 89.69 1040 SER A O 1
ATOM 8398 N N . ASP A 1 1041 ? -17.095 -16.562 -49.195 1.00 90.31 1041 ASP A N 1
ATOM 8399 C CA . ASP A 1 1041 ? -17.069 -15.129 -49.498 1.00 90.31 1041 ASP A CA 1
ATOM 8400 C C . ASP A 1 1041 ? -16.413 -14.326 -48.365 1.00 90.31 1041 ASP A C 1
ATOM 8402 O O . ASP A 1 1041 ? -16.732 -14.516 -47.188 1.00 90.31 1041 ASP A O 1
ATOM 8406 N N . ASP A 1 1042 ? -15.510 -13.406 -48.723 1.00 90.50 1042 ASP A N 1
ATOM 8407 C CA . ASP A 1 1042 ? -14.903 -12.444 -47.796 1.00 90.50 1042 ASP A CA 1
ATOM 8408 C C . ASP A 1 1042 ? -15.794 -11.194 -47.667 1.00 90.50 1042 ASP A C 1
ATOM 8410 O O . ASP A 1 1042 ? -16.024 -10.462 -48.632 1.00 90.50 1042 ASP A O 1
ATOM 8414 N N . VAL A 1 1043 ? -16.242 -10.905 -46.449 1.00 92.38 1043 VAL A N 1
ATOM 8415 C CA . VAL A 1 1043 ? -17.126 -9.793 -46.098 1.00 92.38 1043 VAL A CA 1
ATOM 8416 C C . VAL A 1 1043 ? -16.413 -8.839 -45.142 1.00 92.38 1043 VAL A C 1
ATOM 8418 O O . VAL A 1 1043 ? -15.990 -9.213 -44.046 1.00 92.38 1043 VAL A O 1
ATOM 8421 N N . GLU A 1 1044 ? -16.304 -7.572 -45.539 1.00 90.50 1044 GLU A N 1
ATOM 8422 C CA . GLU A 1 1044 ? -15.749 -6.505 -44.706 1.00 90.50 1044 GLU A CA 1
ATOM 8423 C C . GLU A 1 1044 ? -16.869 -5.759 -43.959 1.00 90.50 1044 GLU A C 1
ATOM 8425 O O . GLU A 1 1044 ? -17.767 -5.178 -44.568 1.00 90.50 1044 GLU A O 1
ATOM 8430 N N . VAL A 1 1045 ? -16.810 -5.758 -42.626 1.00 90.06 1045 VAL A N 1
ATOM 8431 C CA . VAL A 1 1045 ? -17.860 -5.223 -41.748 1.00 90.06 1045 VAL A CA 1
ATOM 8432 C C . VAL A 1 1045 ? -17.373 -3.988 -41.000 1.00 90.06 1045 VAL A C 1
ATOM 8434 O O . VAL A 1 1045 ? -16.346 -4.026 -40.321 1.00 90.06 1045 VAL A O 1
ATOM 8437 N N . ASP A 1 1046 ? -18.148 -2.902 -41.071 1.00 88.75 1046 ASP A N 1
ATOM 8438 C CA . ASP A 1 1046 ? -17.916 -1.667 -40.315 1.00 88.75 1046 ASP A CA 1
ATOM 8439 C C . ASP A 1 1046 ? -18.168 -1.873 -38.808 1.00 88.75 1046 ASP A C 1
ATOM 8441 O O . ASP A 1 1046 ? -19.288 -2.165 -38.375 1.00 88.75 1046 ASP A O 1
ATOM 8445 N N . MET A 1 1047 ? -17.151 -1.608 -37.985 1.00 84.19 1047 MET A N 1
ATOM 8446 C CA . MET A 1 1047 ? -17.254 -1.698 -36.527 1.00 84.19 1047 MET A CA 1
ATOM 8447 C C . MET A 1 1047 ? -18.197 -0.626 -35.943 1.00 84.19 1047 MET A C 1
ATOM 8449 O O . MET A 1 1047 ? -18.244 0.508 -36.446 1.00 84.19 1047 MET A O 1
ATOM 8453 N N . PRO A 1 1048 ? -18.913 -0.918 -34.835 1.00 83.00 1048 PRO A N 1
ATOM 8454 C CA . PRO A 1 1048 ? -19.745 0.066 -34.151 1.00 83.00 1048 PRO A CA 1
ATOM 8455 C C . PRO A 1 1048 ? -18.962 1.314 -33.748 1.00 83.00 1048 PRO A C 1
ATOM 8457 O O . PRO A 1 1048 ? -17.780 1.274 -33.394 1.00 83.00 1048 PRO A O 1
ATOM 8460 N N . LYS A 1 1049 ? -19.646 2.464 -33.711 1.00 73.00 1049 LYS A N 1
ATOM 8461 C CA . LYS A 1 1049 ? -19.038 3.706 -33.199 1.00 73.00 1049 LYS A CA 1
ATOM 8462 C C . LYS A 1 1049 ? -18.777 3.632 -31.692 1.00 73.00 104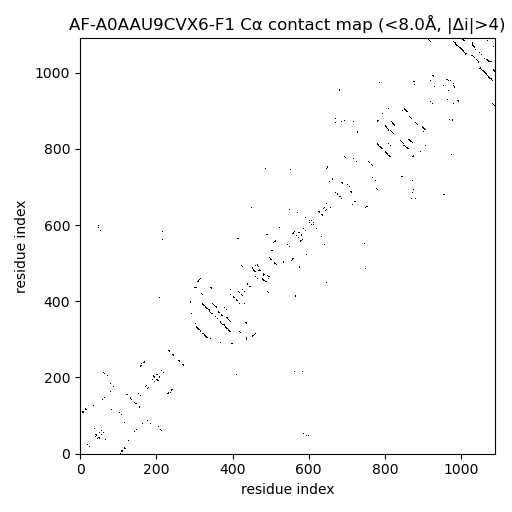9 LYS A C 1
ATOM 8464 O O . LYS A 1 1049 ? -17.783 4.206 -31.242 1.00 73.00 1049 LYS A O 1
ATOM 8469 N N . HIS A 1 1050 ? -19.678 2.996 -30.938 1.00 68.69 1050 HIS A N 1
ATOM 8470 C CA . HIS A 1 1050 ? -19.637 2.814 -29.484 1.00 68.69 1050 HIS A CA 1
ATOM 8471 C C . HIS A 1 1050 ? -20.449 1.571 -29.088 1.00 68.69 1050 HIS A C 1
ATOM 8473 O O . HIS A 1 1050 ? -21.558 1.425 -29.591 1.00 68.69 1050 HIS A O 1
ATOM 8479 N N . GLY A 1 1051 ? -19.942 0.762 -28.152 1.00 75.50 1051 GLY A N 1
ATOM 8480 C CA . GLY A 1 1051 ? -20.649 -0.418 -27.638 1.00 75.50 1051 GLY A CA 1
ATOM 8481 C C . GLY A 1 1051 ? -20.574 -1.593 -28.609 1.00 75.50 1051 GLY A C 1
ATOM 8482 O O . GLY A 1 1051 ? -19.622 -1.681 -29.390 1.00 75.50 1051 GLY A O 1
ATOM 8483 N N . SER A 1 1052 ? -21.582 -2.457 -28.570 1.00 84.19 1052 SER A N 1
ATOM 8484 C CA . SER A 1 1052 ? -21.672 -3.629 -29.442 1.00 84.19 1052 SER A CA 1
ATOM 8485 C C . SER A 1 1052 ? -23.017 -3.708 -30.148 1.00 84.19 1052 SER A C 1
ATOM 8487 O O . SER A 1 1052 ? -24.029 -3.248 -29.619 1.00 84.19 1052 SER A O 1
ATOM 8489 N N . GLU A 1 1053 ? -23.027 -4.290 -31.343 1.00 89.81 1053 GLU A N 1
ATOM 8490 C CA . GLU A 1 1053 ? -24.237 -4.481 -32.144 1.00 89.81 1053 GLU A CA 1
ATOM 8491 C C . GLU A 1 1053 ? -24.093 -5.676 -33.096 1.00 89.81 1053 GLU A C 1
ATOM 8493 O O . GLU A 1 1053 ? -22.987 -6.001 -33.535 1.00 89.81 1053 GLU A O 1
ATOM 8498 N N . TRP A 1 1054 ? -25.217 -6.308 -33.441 1.00 92.50 1054 TRP A N 1
ATOM 8499 C CA . TRP A 1 1054 ? -25.270 -7.310 -34.506 1.00 92.50 1054 TRP A CA 1
ATOM 8500 C C . TRP A 1 1054 ? -25.144 -6.633 -35.874 1.00 92.50 1054 TRP A C 1
ATOM 8502 O O . TRP A 1 1054 ? -25.856 -5.671 -36.170 1.00 92.50 1054 TRP A O 1
ATOM 8512 N N . ARG A 1 1055 ? -24.251 -7.146 -36.720 1.00 93.38 1055 ARG A N 1
ATOM 8513 C CA . ARG A 1 1055 ? -24.023 -6.684 -38.092 1.00 93.38 1055 ARG A CA 1
ATOM 8514 C C . ARG A 1 1055 ? -24.217 -7.840 -39.062 1.00 93.38 1055 ARG A C 1
ATOM 8516 O O . ARG A 1 1055 ? -23.608 -8.886 -38.879 1.00 93.38 1055 ARG A O 1
ATOM 8523 N N . SER A 1 1056 ? -25.060 -7.643 -40.073 1.00 94.06 1056 SER A N 1
ATOM 8524 C CA . SER A 1 1056 ? -25.274 -8.641 -41.127 1.00 94.06 1056 SER A CA 1
ATOM 8525 C C . SER A 1 1056 ? -23.994 -8.811 -41.953 1.00 94.06 1056 SER A C 1
ATOM 8527 O O . SER A 1 1056 ? -23.377 -7.819 -42.349 1.00 94.06 1056 SER A O 1
ATOM 8529 N N . LEU A 1 1057 ? -23.595 -10.063 -42.169 1.00 94.00 1057 LEU A N 1
ATOM 8530 C CA . LEU A 1 1057 ? -22.550 -10.488 -43.100 1.00 94.00 1057 LEU A CA 1
ATOM 8531 C C . LEU A 1 1057 ? -23.126 -10.746 -44.502 1.00 94.00 1057 LEU A C 1
ATOM 8533 O O . LEU A 1 1057 ? -22.375 -10.778 -45.469 1.00 94.00 1057 LEU A O 1
ATOM 8537 N N . GLY A 1 1058 ? -24.445 -10.918 -44.619 1.00 92.94 1058 GLY A N 1
ATOM 8538 C CA . GLY A 1 1058 ? -25.132 -11.249 -45.865 1.00 92.94 1058 GLY A CA 1
ATOM 8539 C C . GLY A 1 1058 ? -26.054 -12.460 -45.728 1.00 92.94 1058 GLY A C 1
ATOM 8540 O O . GLY A 1 1058 ? -26.118 -13.104 -44.679 1.00 92.94 1058 GLY A O 1
ATOM 8541 N N . VAL A 1 1059 ? -26.774 -12.753 -46.811 1.00 93.56 1059 VAL A N 1
ATOM 8542 C CA . VAL A 1 1059 ? -27.673 -13.906 -46.932 1.00 93.56 1059 VAL A CA 1
ATOM 8543 C C . VAL A 1 1059 ? -27.004 -14.942 -47.823 1.00 93.56 1059 VAL A C 1
ATOM 8545 O O . VAL A 1 1059 ? -26.670 -14.639 -48.967 1.00 93.56 1059 VAL A O 1
ATOM 8548 N N . PHE A 1 1060 ? -26.827 -16.157 -47.311 1.00 92.75 1060 PHE A N 1
ATOM 8549 C CA . PHE A 1 1060 ? -26.124 -17.236 -48.004 1.00 92.75 1060 PHE A CA 1
ATOM 8550 C C . PHE A 1 1060 ? -26.963 -18.514 -47.997 1.00 92.75 1060 PHE A C 1
ATOM 8552 O O . PHE A 1 1060 ? -27.726 -18.758 -47.061 1.00 92.75 1060 PHE A O 1
ATOM 8559 N N . TYR A 1 1061 ? -26.830 -19.331 -49.042 1.00 91.75 1061 TYR A N 1
ATOM 8560 C CA . TYR A 1 1061 ? -27.465 -20.647 -49.098 1.00 91.75 1061 TYR A CA 1
ATOM 8561 C C . TYR A 1 1061 ? -26.596 -21.690 -48.388 1.00 91.75 1061 TYR A C 1
ATOM 8563 O O . TYR A 1 1061 ? -25.415 -21.834 -48.712 1.00 91.75 1061 TYR A O 1
ATOM 8571 N N . PHE A 1 1062 ? -27.187 -22.427 -47.448 1.00 91.75 1062 PHE A N 1
ATOM 8572 C CA . PHE A 1 1062 ? -26.534 -23.520 -46.732 1.00 91.75 1062 PHE A CA 1
ATOM 8573 C C . PHE A 1 1062 ? -27.259 -24.840 -47.002 1.00 91.75 1062 PHE A C 1
ATOM 8575 O O . PHE A 1 1062 ? -28.483 -24.927 -46.902 1.00 91.75 1062 PHE A O 1
ATOM 8582 N N . GLU A 1 1063 ? -26.490 -25.881 -47.312 1.00 90.62 1063 GLU A N 1
ATOM 8583 C CA . GLU A 1 1063 ? -26.959 -27.264 -47.265 1.00 90.62 1063 GLU A CA 1
ATOM 8584 C C . GLU A 1 1063 ? -27.055 -27.735 -45.811 1.00 90.62 1063 GLU A C 1
ATOM 8586 O O . GLU A 1 1063 ? -26.380 -27.219 -44.915 1.00 90.62 1063 GLU A O 1
ATOM 8591 N N . LYS A 1 1064 ? -27.884 -28.752 -45.572 1.00 90.06 1064 LYS A N 1
ATOM 8592 C CA . LYS A 1 1064 ? -27.967 -29.399 -44.263 1.00 90.06 1064 LYS A CA 1
ATOM 8593 C C . LYS A 1 1064 ? -26.602 -29.988 -43.876 1.00 90.06 1064 LYS A C 1
ATOM 8595 O O . LYS A 1 1064 ? -26.113 -30.899 -44.542 1.00 90.06 1064 LYS A O 1
ATOM 8600 N N . GLY A 1 1065 ? -26.018 -29.519 -42.774 1.00 87.94 1065 GLY A N 1
ATOM 8601 C CA . GLY A 1 1065 ? -24.686 -29.930 -42.318 1.00 87.94 1065 GLY A CA 1
ATOM 8602 C C . GLY A 1 1065 ? -23.899 -28.788 -41.675 1.00 87.94 1065 GLY A C 1
ATOM 8603 O O . GLY A 1 1065 ? -24.478 -27.793 -41.249 1.00 87.94 1065 GLY A O 1
ATOM 8604 N N . LYS A 1 1066 ? -22.573 -28.927 -41.594 1.00 89.00 1066 LYS A N 1
ATOM 8605 C CA . LYS A 1 1066 ? -21.698 -27.947 -40.934 1.00 89.00 1066 LYS A CA 1
ATOM 8606 C C . LYS A 1 1066 ? -21.543 -26.658 -41.749 1.00 89.00 1066 LYS A C 1
ATOM 8608 O O . LYS A 1 1066 ? -20.966 -26.683 -42.833 1.00 89.00 1066 LYS A O 1
ATOM 8613 N N . ALA A 1 1067 ? -21.954 -25.529 -41.181 1.00 91.56 1067 ALA A N 1
ATOM 8614 C CA . ALA A 1 1067 ? -21.601 -24.184 -41.629 1.00 91.56 1067 ALA A CA 1
ATOM 8615 C C . ALA A 1 1067 ? -20.354 -23.677 -40.889 1.00 91.56 1067 ALA A C 1
ATOM 8617 O O . ALA A 1 1067 ? -20.175 -23.971 -39.706 1.00 91.56 1067 ALA A O 1
ATOM 8618 N N . LYS A 1 1068 ? -19.507 -22.890 -41.569 1.00 94.12 1068 LYS A N 1
ATOM 8619 C CA . LYS A 1 1068 ? -18.273 -22.322 -40.999 1.00 94.12 1068 LYS A CA 1
ATOM 8620 C C . LYS A 1 1068 ? -18.155 -20.831 -41.307 1.00 94.12 1068 LYS A C 1
ATOM 8622 O O . LYS A 1 1068 ? -18.223 -20.428 -42.464 1.00 94.12 1068 LYS A O 1
ATOM 8627 N N . VAL A 1 1069 ? -17.900 -20.017 -40.285 1.00 96.19 1069 VAL A N 1
ATOM 8628 C CA . VAL A 1 1069 ? -17.532 -18.596 -40.423 1.00 96.19 1069 VAL A CA 1
ATOM 8629 C C . VAL A 1 1069 ? -16.157 -18.385 -39.803 1.00 96.19 1069 VAL A C 1
ATOM 8631 O O . VAL A 1 1069 ? -15.874 -18.907 -38.729 1.00 96.19 1069 VAL A O 1
ATOM 8634 N N . THR A 1 1070 ? -15.279 -17.644 -40.479 1.00 94.69 1070 THR A N 1
ATOM 8635 C CA . THR A 1 1070 ? -13.900 -17.404 -40.033 1.00 94.69 1070 THR A CA 1
ATOM 8636 C C . THR A 1 1070 ? -13.586 -15.912 -39.984 1.00 94.69 1070 THR A C 1
ATOM 8638 O O . THR A 1 1070 ? -13.616 -15.236 -41.004 1.00 94.69 1070 THR A O 1
ATOM 8641 N N . LEU A 1 1071 ? -13.209 -15.388 -38.821 1.00 94.44 1071 LEU A N 1
ATOM 8642 C CA . LEU A 1 1071 ? -12.661 -14.040 -38.667 1.00 94.44 1071 LEU A CA 1
ATOM 8643 C C . LEU A 1 1071 ? -11.139 -14.098 -38.760 1.00 94.44 1071 LEU A C 1
ATOM 8645 O O . LEU A 1 1071 ? -10.488 -14.828 -38.013 1.00 94.44 1071 LEU A O 1
ATOM 8649 N N . THR A 1 1072 ? -10.552 -13.288 -39.638 1.00 90.19 1072 THR A N 1
ATOM 8650 C CA . THR A 1 1072 ? -9.092 -13.152 -39.722 1.00 90.19 1072 THR A CA 1
ATOM 8651 C C . THR A 1 1072 ? -8.611 -11.926 -38.953 1.00 90.19 1072 THR A C 1
ATOM 8653 O O . THR A 1 1072 ? -9.335 -10.943 -38.794 1.00 90.19 1072 THR A O 1
ATOM 8656 N N . ASN A 1 1073 ? -7.345 -11.915 -38.527 1.00 89.31 1073 ASN A N 1
ATOM 8657 C CA . ASN A 1 1073 ? -6.762 -10.715 -37.926 1.00 89.31 1073 ASN A CA 1
ATOM 8658 C C . ASN A 1 1073 ? -6.387 -9.606 -38.936 1.00 89.31 1073 ASN A C 1
ATOM 8660 O O . ASN A 1 1073 ? -5.693 -8.653 -38.564 1.00 89.31 1073 ASN A O 1
ATOM 8664 N N . ARG A 1 1074 ? -6.838 -9.707 -40.197 1.00 89.06 1074 ARG A N 1
ATOM 8665 C CA . ARG A 1 1074 ? -6.724 -8.659 -41.219 1.00 89.06 1074 ARG A CA 1
ATOM 8666 C C . ARG A 1 1074 ? -7.816 -7.612 -40.993 1.00 89.06 1074 ARG A C 1
ATOM 8668 O O . ARG A 1 1074 ? -8.999 -7.854 -41.227 1.00 89.06 1074 ARG A O 1
ATOM 8675 N N . THR A 1 1075 ? -7.412 -6.432 -40.536 1.00 86.50 1075 THR A N 1
ATOM 8676 C CA . THR A 1 1075 ? -8.330 -5.355 -40.142 1.00 86.50 1075 THR A CA 1
ATOM 8677 C C . THR A 1 1075 ? -7.718 -3.981 -40.413 1.00 86.50 1075 THR A C 1
ATOM 8679 O O . THR A 1 1075 ? -6.496 -3.823 -40.379 1.00 86.50 1075 THR A O 1
ATOM 8682 N N . THR A 1 1076 ? -8.563 -2.976 -40.650 1.00 84.50 1076 THR A N 1
ATOM 8683 C CA . THR A 1 1076 ? -8.166 -1.555 -40.633 1.00 84.50 1076 THR A CA 1
ATOM 8684 C C . THR A 1 1076 ? -8.239 -0.948 -39.224 1.00 84.50 1076 THR A C 1
ATOM 8686 O O . THR A 1 1076 ? -7.761 0.164 -38.990 1.00 84.50 1076 THR A O 1
ATOM 8689 N N . ALA A 1 1077 ? -8.824 -1.671 -38.263 1.00 81.44 1077 ALA A N 1
ATOM 8690 C CA . ALA A 1 1077 ? -8.923 -1.268 -36.871 1.00 81.44 1077 ALA A CA 1
ATOM 8691 C C . ALA A 1 1077 ? -7.600 -1.481 -36.116 1.00 81.44 1077 ALA A C 1
ATOM 8693 O O . ALA A 1 1077 ? -6.710 -2.227 -36.518 1.00 81.44 1077 ALA A O 1
ATOM 8694 N N . ASN A 1 1078 ? -7.482 -0.847 -34.948 1.00 80.62 1078 ASN A N 1
ATOM 8695 C CA . ASN A 1 1078 ? -6.291 -0.992 -34.103 1.00 80.62 1078 ASN A CA 1
ATOM 8696 C C . ASN A 1 1078 ? -6.227 -2.342 -33.361 1.00 80.62 1078 ASN A C 1
ATOM 8698 O O . ASN A 1 1078 ? -5.221 -2.609 -32.714 1.00 80.62 1078 ASN A O 1
ATOM 8702 N N . TYR A 1 1079 ? -7.292 -3.145 -33.385 1.00 86.06 1079 TYR A N 1
ATOM 8703 C CA . TYR A 1 1079 ? -7.436 -4.418 -32.674 1.00 86.06 1079 TYR A CA 1
ATOM 8704 C C . TYR A 1 1079 ? -8.519 -5.271 -33.350 1.00 86.06 1079 TYR A C 1
ATOM 8706 O O . TYR A 1 1079 ? -9.354 -4.735 -34.077 1.00 86.06 1079 TYR A O 1
ATOM 8714 N N . VAL A 1 1080 ? -8.507 -6.581 -33.099 1.00 89.56 1080 VAL A N 1
ATOM 8715 C CA . VAL A 1 1080 ? -9.477 -7.553 -33.635 1.00 89.56 1080 VAL A CA 1
ATOM 8716 C C . VAL A 1 1080 ? -10.202 -8.201 -32.461 1.00 89.56 1080 VAL A C 1
ATOM 8718 O O . VAL A 1 1080 ? -9.540 -8.523 -31.474 1.00 89.56 1080 VAL A O 1
ATOM 8721 N N . VAL A 1 1081 ? -11.525 -8.361 -32.559 1.00 90.75 1081 VAL A N 1
ATOM 8722 C CA . VAL A 1 1081 ? -12.374 -8.988 -31.529 1.00 90.75 1081 VAL A CA 1
ATOM 8723 C C . VAL A 1 1081 ? -13.271 -10.040 -32.169 1.00 90.75 1081 VAL A C 1
ATOM 8725 O O . VAL A 1 1081 ? -13.972 -9.708 -33.119 1.00 90.75 1081 VAL A O 1
ATOM 8728 N N . ALA A 1 1082 ? -13.247 -11.255 -31.628 1.00 93.00 1082 ALA A N 1
ATOM 8729 C CA . ALA A 1 1082 ? -14.099 -12.388 -31.965 1.00 93.00 1082 ALA A CA 1
ATOM 8730 C C . ALA A 1 1082 ? -15.086 -12.627 -30.810 1.00 93.00 1082 ALA A C 1
ATOM 8732 O O . ALA A 1 1082 ? -14.646 -12.885 -29.695 1.00 93.00 1082 ALA A O 1
ATOM 8733 N N . ASP A 1 1083 ? -16.386 -12.502 -31.067 1.00 93.44 1083 ASP A N 1
ATOM 8734 C CA . ASP A 1 1083 ? -17.454 -12.607 -30.058 1.00 93.44 1083 ASP A CA 1
ATOM 8735 C C . ASP A 1 1083 ? -18.425 -13.733 -30.495 1.00 93.44 1083 ASP A C 1
ATOM 8737 O O . ASP A 1 1083 ? -18.030 -14.900 -30.483 1.00 93.44 1083 ASP A O 1
ATOM 8741 N N . ALA A 1 1084 ? -19.606 -13.414 -31.037 1.00 95.31 1084 ALA A N 1
ATOM 8742 C CA . ALA A 1 1084 ? -20.596 -14.408 -31.475 1.00 95.31 1084 ALA A CA 1
ATOM 8743 C C . ALA A 1 1084 ? -21.010 -14.292 -32.957 1.00 95.31 1084 ALA A C 1
ATOM 8745 O O . ALA A 1 1084 ? -21.018 -13.197 -33.534 1.00 95.31 1084 ALA A O 1
ATOM 8746 N N . ILE A 1 1085 ? -21.439 -15.419 -33.544 1.00 95.94 1085 ILE A N 1
ATOM 8747 C CA . ILE A 1 1085 ? -22.067 -15.507 -34.876 1.00 95.94 1085 ILE A CA 1
ATOM 8748 C C . ILE A 1 1085 ? -23.496 -16.044 -34.751 1.00 95.94 1085 ILE A C 1
ATOM 8750 O O . ILE A 1 1085 ? -23.762 -16.958 -33.971 1.00 95.94 1085 ILE A O 1
ATOM 8754 N N . LYS A 1 1086 ? -24.421 -15.476 -35.530 1.00 94.44 1086 LYS A N 1
ATOM 8755 C CA . LYS A 1 1086 ? -25.832 -15.873 -35.586 1.00 94.44 1086 LYS A CA 1
ATOM 8756 C C . LYS A 1 1086 ? -26.270 -16.182 -37.018 1.00 94.44 1086 LYS A C 1
ATOM 8758 O O . LYS A 1 1086 ? -26.005 -15.382 -37.906 1.00 94.44 1086 LYS A O 1
ATOM 8763 N N . TRP A 1 1087 ? -27.005 -17.273 -37.215 1.00 93.50 1087 TRP A N 1
ATOM 8764 C CA . TRP A 1 1087 ? -27.689 -17.641 -38.457 1.00 93.50 1087 TRP A CA 1
ATOM 8765 C C . TRP A 1 1087 ? -29.201 -17.599 -38.231 1.00 93.50 1087 TRP A C 1
ATOM 8767 O O . TRP A 1 1087 ? -29.713 -18.237 -37.309 1.00 93.50 1087 TRP A O 1
ATOM 8777 N N . ILE A 1 1088 ? -29.916 -16.865 -39.079 1.00 92.62 1088 ILE A N 1
ATOM 8778 C CA . ILE A 1 1088 ? -31.381 -16.797 -39.076 1.00 92.62 1088 ILE A CA 1
ATOM 8779 C C . ILE A 1 1088 ? -31.872 -17.320 -40.416 1.00 92.62 1088 ILE A C 1
ATOM 8781 O O . ILE A 1 1088 ? -31.482 -16.788 -41.456 1.00 92.62 1088 ILE A O 1
ATOM 8785 N N . LYS A 1 1089 ? -32.722 -18.351 -40.406 1.00 88.69 1089 LYS A N 1
ATOM 8786 C CA . LYS A 1 1089 ? -33.352 -18.835 -41.638 1.00 88.69 1089 LYS A CA 1
ATOM 8787 C C . LYS A 1 1089 ? -34.208 -17.711 -42.225 1.00 88.69 1089 LYS A C 1
ATOM 8789 O O . LYS A 1 1089 ? -35.041 -17.145 -41.525 1.00 88.69 1089 LYS A O 1
ATOM 8794 N N . SER A 1 1090 ? -33.946 -17.354 -43.475 1.00 80.75 1090 SER A N 1
ATOM 8795 C CA . SER A 1 1090 ? -34.772 -16.405 -44.220 1.00 80.75 1090 SER A CA 1
ATOM 8796 C C . SER A 1 1090 ? -36.030 -17.126 -44.704 1.00 80.75 1090 SER A C 1
ATOM 8798 O O . SER A 1 1090 ? -35.924 -18.257 -45.184 1.00 80.75 1090 SER A O 1
ATOM 8800 N N . ASP A 1 1091 ? -37.190 -16.490 -44.532 1.00 62.66 1091 ASP A N 1
ATOM 8801 C CA . ASP A 1 1091 ? -38.488 -16.999 -45.001 1.00 62.66 1091 ASP A CA 1
ATOM 8802 C C . ASP A 1 1091 ? -38.580 -17.085 -46.533 1.00 62.66 1091 ASP A C 1
ATOM 8804 O O . ASP A 1 1091 ? -38.056 -16.171 -47.221 1.00 62.66 1091 ASP A O 1
#

pLDDT: mean 81.86, std 14.85, range [24.97, 98.25]

Organism: NCBI:txid1182444